Protein AF-A0A3S9VVN7-F1 (afdb_monomer)

InterPro domains:
  IPR013766 Thioredoxin domain [PF00085] (32-133)
  IPR013766 Thioredoxin domain [PS51352] (15-149)
  IPR017937 Thioredoxin, conserved site [PS00194] (47-65)
  IPR021109 Aspartic peptidase domain superfamily [G3DSA:2.40.70.10] (441-562)
  IPR021109 Aspartic peptidase domain superfamily [SSF50630] (437-500)
  IPR034122 Retropepsin-like domain, bacterial [cd05483] (440-537)
  IPR036249 Thioredoxin-like superfamily [SSF52833] (30-138)

Organism: NCBI:txid2093856

Mean predicted aligned error: 18.01 Å

Radius of gyration: 30.07 Å; Cα contacts (8 Å, |Δi|>4): 1396; chains: 1; bounding box: 79×108×70 Å

Nearest PDB structures (foldseek):
  4ip6-assembly1_A  TM=7.353E-01  e=1.994E-04  Escherichia coli K-12
  2fwe-assembly1_A  TM=7.326E-01  e=2.302E-04  Escherichia coli
  4ip1-assembly1_A  TM=7.327E-01  e=2.194E-04  Escherichia coli K-12
  1vrs-assembly3_F  TM=7.179E-01  e=2.092E-04  Escherichia coli str. K-12 substr. W3110
  3ira-assembly1_A  TM=6.731E-01  e=5.701E-04  Methanosarcina mazei Go1

pLDDT: mean 82.69, std 16.31, range [21.09, 98.31]

Sequence (786 aa):
MNRLFIIVLFWVMGLNALAQTQGIAFEPVRSWKKVVEKARKESKLVFVDCYADWCGPCKQLASQVFTRKEVGDFFNSHFVSIQLNVEKDADGKANATKWGVASLPTLVFVDPETEQIIGKLVGAGDADWLVNGAKAVLDPAKRLDALAARYNAGEREPSFLLEFIKALGNAGMKAEIQQVVKEWLDGLSVDQLATPTMWPIIMQFENDPLSKTLLTVRDHIDRFYAIPLDNQRAMVDATLTGAMVQTAIEFSTNPNLAIYEQDRFNAFVDYLDQAKEGPGKTMAAVWLNTSQLSRQGDWKQMLDAMREVEKENIFPPQLFGQYFSFFMQTLTQVKEQKAAVEAGLKWLDELIARASGSDAMSYQTRAMMYAGKASLLQAVGKAGEMKKAQKEMEKYVNLLKETAGAQVPTQGGVPETAVTSRNNIRLERDVTLNYEFRQGVPVVKVVINGHTYYFLFDTCAGITCVSDKLVNTEKLAYQQTGNSMQGMDGQVVMAEVPELLLGELTVKNKQAAVMSEHNPVFQHLDVDGTIGANIINDYVVTIDSRARTITFSSRADVSITRWNKLELWNNVPLLSIRVKGKGEIHDVPALFDTGNGTGAIGLPSVEGFEQWTQAGIIGNVEEGTGFIGTMVGGMVKTDKLYRGEMTGLYLGDSAFEKMPIITGGVGYLLLCFKTTDLGKFVLDYPNGRYHFEPYADAAVWAGDRRPVMTGADNGELKIAAVWGKEACKKLAPQWTVVALDGKMLEHVALDTPNIDELIREYGAKTVMVRDTEGKEREVGAEVFLP

Structure (mmCIF, N/CA/C/O backbone):
data_AF-A0A3S9VVN7-F1
#
_entry.id   AF-A0A3S9VVN7-F1
#
loop_
_atom_site.group_PDB
_atom_site.id
_atom_site.type_symbol
_atom_site.label_atom_id
_atom_site.label_alt_id
_atom_site.label_comp_id
_atom_site.label_asym_id
_atom_site.label_entity_id
_atom_site.label_seq_id
_atom_site.pdbx_PDB_ins_code
_atom_site.Cartn_x
_atom_site.Cartn_y
_atom_site.Cartn_z
_atom_site.occupancy
_atom_site.B_iso_or_equiv
_atom_site.auth_seq_id
_atom_site.auth_comp_id
_atom_site.auth_asym_id
_atom_site.auth_atom_id
_atom_site.pdbx_PDB_model_num
ATOM 1 N N . MET A 1 1 ? -44.090 -71.848 6.740 1.00 46.19 1 MET A N 1
ATOM 2 C CA . MET A 1 1 ? -42.821 -71.138 6.467 1.00 46.19 1 MET A CA 1
ATOM 3 C C . MET A 1 1 ? -43.090 -70.100 5.387 1.00 46.19 1 MET A C 1
ATOM 5 O O . MET A 1 1 ? -43.199 -70.529 4.259 1.00 46.19 1 MET A O 1
ATOM 9 N N . ASN A 1 2 ? -43.366 -68.825 5.713 1.00 46.59 2 ASN A N 1
ATOM 10 C CA . ASN A 1 2 ? -43.367 -67.683 4.756 1.00 46.59 2 ASN A CA 1
ATOM 11 C C . ASN A 1 2 ? -43.766 -66.336 5.408 1.00 46.59 2 ASN A C 1
ATOM 13 O O . ASN A 1 2 ? -44.414 -65.498 4.793 1.00 46.59 2 ASN A O 1
ATOM 17 N N . ARG A 1 3 ? -43.405 -66.107 6.679 1.00 47.50 3 ARG A N 1
ATOM 18 C CA . ARG A 1 3 ? -43.560 -64.779 7.317 1.00 47.50 3 ARG A CA 1
ATOM 19 C C . ARG A 1 3 ? -42.314 -64.280 8.056 1.00 47.50 3 ARG A C 1
ATOM 21 O O . ARG A 1 3 ? -42.234 -63.097 8.347 1.00 47.50 3 ARG A O 1
ATOM 28 N N . LEU A 1 4 ? -41.310 -65.138 8.275 1.00 45.56 4 LEU A N 1
ATOM 29 C CA . LEU A 1 4 ? -40.060 -64.756 8.947 1.00 45.56 4 LEU A CA 1
ATOM 30 C C . LEU A 1 4 ? -38.991 -64.168 8.005 1.00 45.56 4 LEU A C 1
ATOM 32 O O . LEU A 1 4 ? -38.094 -63.478 8.469 1.00 45.56 4 LEU A O 1
ATOM 36 N N . PHE A 1 5 ? -39.089 -64.391 6.689 1.00 46.84 5 PHE A N 1
ATOM 37 C CA . PHE A 1 5 ? -38.063 -63.943 5.733 1.00 46.84 5 PHE A CA 1
ATOM 38 C C . PHE A 1 5 ? -38.174 -62.464 5.329 1.00 46.84 5 PHE A C 1
ATOM 40 O O . PHE A 1 5 ? -37.197 -61.883 4.871 1.00 46.84 5 PHE A O 1
ATOM 47 N N . ILE A 1 6 ? -39.332 -61.828 5.538 1.00 49.78 6 ILE A N 1
ATOM 48 C CA . ILE A 1 6 ? -39.548 -60.419 5.159 1.00 49.78 6 ILE A CA 1
ATOM 49 C C . ILE A 1 6 ? -39.095 -59.454 6.272 1.00 49.78 6 ILE A C 1
ATOM 51 O O . ILE A 1 6 ? -38.733 -58.318 5.989 1.00 49.78 6 ILE A O 1
ATOM 55 N N . ILE A 1 7 ? -39.009 -59.914 7.527 1.00 49.88 7 ILE A N 1
ATOM 56 C CA . ILE A 1 7 ? -38.562 -59.079 8.658 1.00 49.88 7 ILE A CA 1
ATOM 57 C C . ILE A 1 7 ? -37.024 -59.032 8.755 1.00 49.88 7 ILE A C 1
ATOM 59 O O . ILE A 1 7 ? -36.469 -58.012 9.147 1.00 49.88 7 ILE A O 1
ATOM 63 N N . VAL A 1 8 ? -36.314 -60.074 8.303 1.00 48.97 8 VAL A N 1
ATOM 64 C CA . VAL A 1 8 ? -34.836 -60.080 8.280 1.00 48.97 8 VAL A CA 1
ATOM 65 C C . VAL A 1 8 ? -34.275 -59.242 7.120 1.00 48.97 8 VAL A C 1
ATOM 67 O O . VAL A 1 8 ? -33.236 -58.605 7.281 1.00 48.97 8 VAL A O 1
ATOM 70 N N . LEU A 1 9 ? -34.988 -59.126 5.989 1.00 43.94 9 LEU A N 1
ATOM 71 C CA . LEU A 1 9 ? -34.568 -58.239 4.891 1.00 43.94 9 LEU A CA 1
ATOM 72 C C . LEU A 1 9 ? -34.734 -56.741 5.213 1.00 43.94 9 LEU A C 1
ATOM 74 O O . LEU A 1 9 ? -34.013 -55.921 4.652 1.00 43.94 9 LEU A O 1
ATOM 78 N N . PHE A 1 10 ? -35.619 -56.383 6.150 1.00 44.88 10 PHE A N 1
ATOM 79 C CA . PHE A 1 10 ? -35.769 -55.004 6.636 1.00 44.88 10 PHE A CA 1
ATOM 80 C C . PHE A 1 10 ? -34.771 -54.623 7.743 1.00 44.88 10 PHE A C 1
ATOM 82 O O . PHE A 1 10 ? -34.617 -53.441 8.034 1.00 44.88 10 PHE A O 1
ATOM 89 N N . TRP A 1 11 ? -34.050 -55.589 8.327 1.00 41.72 11 TRP A N 1
ATOM 90 C CA . TRP A 1 11 ? -33.022 -55.324 9.344 1.00 41.72 11 TRP A CA 1
ATOM 91 C C . TRP A 1 11 ? -31.611 -55.153 8.753 1.00 41.72 11 TRP A C 1
ATOM 93 O O . TRP A 1 11 ? -30.775 -54.478 9.345 1.00 41.72 11 TRP A O 1
ATOM 103 N N . VAL A 1 12 ? -31.351 -55.675 7.547 1.00 43.06 12 VAL A N 1
ATOM 104 C CA . VAL A 1 12 ? -30.049 -55.522 6.857 1.00 43.06 12 VAL A CA 1
ATOM 105 C C . VAL A 1 12 ? -29.969 -54.236 6.012 1.00 43.06 12 VAL A C 1
ATOM 107 O O . VAL A 1 12 ? -28.878 -53.766 5.696 1.00 43.06 12 VAL A O 1
ATOM 110 N N . MET A 1 13 ? -31.101 -53.587 5.712 1.00 41.59 13 MET A N 1
ATOM 111 C CA . MET A 1 13 ? -31.118 -52.272 5.043 1.00 41.59 13 MET A CA 1
ATOM 112 C C . MET A 1 13 ? -30.964 -51.077 6.004 1.00 41.59 13 MET A C 1
ATOM 114 O O . MET A 1 13 ? -30.832 -49.948 5.545 1.00 41.59 13 MET A O 1
ATOM 118 N N . GLY A 1 14 ? -30.927 -51.303 7.324 1.00 43.03 14 GLY A N 1
ATOM 119 C CA . GLY A 1 14 ? -30.785 -50.244 8.334 1.00 43.03 14 GLY A CA 1
ATOM 120 C C . GLY A 1 14 ? -29.347 -49.829 8.677 1.00 43.03 14 GLY A C 1
ATOM 121 O O . GLY A 1 14 ? -29.171 -48.942 9.504 1.00 43.03 14 GLY A O 1
ATOM 122 N N . LEU A 1 15 ? -28.321 -50.452 8.083 1.00 43.47 15 LEU A N 1
ATOM 123 C CA . LEU A 1 15 ? -26.909 -50.245 8.465 1.00 43.47 15 LEU A CA 1
ATOM 124 C C . LEU A 1 15 ? -25.993 -49.725 7.341 1.00 43.47 15 LEU A C 1
ATOM 126 O O . LEU A 1 15 ? -24.798 -49.568 7.565 1.00 43.47 15 LEU A O 1
ATOM 130 N N . ASN A 1 16 ? -26.520 -49.393 6.158 1.00 38.00 16 ASN A N 1
ATOM 131 C CA . ASN A 1 16 ? -25.714 -48.913 5.022 1.00 38.00 16 ASN A CA 1
ATOM 132 C C . ASN A 1 16 ? -25.960 -47.435 4.686 1.00 38.00 16 ASN A C 1
ATOM 134 O O . ASN A 1 16 ? -26.238 -47.084 3.543 1.00 38.00 16 ASN A O 1
ATOM 138 N N . ALA A 1 17 ? -25.845 -46.560 5.685 1.00 38.03 17 ALA A N 1
ATOM 139 C CA . ALA A 1 17 ? -25.776 -45.115 5.465 1.00 38.03 17 ALA A CA 1
ATOM 140 C C . ALA A 1 17 ? -24.772 -44.436 6.412 1.00 38.03 17 ALA A C 1
ATOM 142 O O . ALA A 1 17 ? -25.033 -43.370 6.953 1.00 38.03 17 ALA A O 1
ATOM 143 N N . LEU A 1 18 ? -23.598 -45.042 6.604 1.00 43.34 18 LEU A N 1
ATOM 144 C CA . LEU A 1 18 ? -22.389 -44.270 6.889 1.00 43.34 18 LEU A CA 1
ATOM 145 C C . LEU A 1 18 ? -21.635 -44.140 5.569 1.00 43.34 18 LEU A C 1
ATOM 147 O O . LEU A 1 18 ? -20.622 -44.795 5.341 1.00 43.34 18 LEU A O 1
ATOM 151 N N . ALA A 1 19 ? -22.169 -43.321 4.664 1.00 42.31 19 ALA A N 1
ATOM 152 C CA . ALA A 1 19 ? -21.309 -42.722 3.661 1.00 42.31 19 ALA A CA 1
ATOM 153 C C . ALA A 1 19 ? -20.287 -41.898 4.454 1.00 42.31 19 ALA A C 1
ATOM 155 O O . ALA A 1 19 ? -20.643 -40.868 5.022 1.00 42.31 19 ALA A O 1
ATOM 156 N N . GLN A 1 20 ? -19.051 -42.392 4.584 1.00 49.38 20 GLN A N 1
ATOM 157 C CA . GLN A 1 20 ? -17.948 -41.550 5.035 1.00 49.38 20 GLN A CA 1
ATOM 158 C C . GLN A 1 20 ? -17.821 -40.449 3.988 1.00 49.38 20 GLN A C 1
ATOM 160 O O . GLN A 1 20 ? -17.300 -40.674 2.897 1.00 49.38 20 GLN A O 1
ATOM 165 N N . THR A 1 21 ? -18.388 -39.282 4.287 1.00 55.34 21 THR A N 1
ATOM 166 C CA . THR A 1 21 ? -18.143 -38.068 3.522 1.00 55.34 21 THR A CA 1
ATOM 167 C C . THR A 1 21 ? -16.639 -37.855 3.502 1.00 55.34 21 THR A C 1
ATOM 169 O O . THR A 1 21 ? -16.001 -37.768 4.551 1.00 55.34 21 THR A O 1
ATOM 172 N N . GLN A 1 22 ? -16.059 -37.842 2.308 1.00 75.44 22 GLN A N 1
ATOM 173 C CA . GLN A 1 22 ? -14.654 -37.520 2.133 1.00 75.44 22 GLN A CA 1
ATOM 174 C C . GLN A 1 22 ? -14.497 -36.013 2.394 1.00 75.44 22 GLN A C 1
ATOM 176 O O . GLN A 1 22 ? -14.864 -35.205 1.545 1.00 75.44 22 GLN A O 1
ATOM 181 N N . GLY A 1 23 ? -14.047 -35.647 3.600 1.00 91.12 23 GLY A N 1
ATOM 182 C CA . GLY A 1 23 ? -13.888 -34.253 4.027 1.00 91.12 23 GLY A CA 1
ATOM 183 C C . GLY A 1 23 ? -14.910 -33.752 5.055 1.00 91.12 23 GLY A C 1
ATOM 184 O O . GLY A 1 23 ? -15.678 -34.524 5.640 1.00 91.12 23 GLY A O 1
ATOM 185 N N . ILE A 1 24 ? -14.880 -32.443 5.318 1.00 96.62 24 ILE A N 1
ATOM 186 C CA . ILE A 1 24 ? -15.799 -31.759 6.237 1.00 96.62 24 ILE A CA 1
ATOM 187 C C . ILE A 1 24 ? -17.228 -31.853 5.690 1.00 96.62 24 ILE A C 1
ATOM 189 O O . ILE A 1 24 ? -17.501 -31.504 4.542 1.00 96.62 24 ILE A O 1
ATOM 193 N N . ALA A 1 25 ? -18.154 -32.309 6.529 1.00 95.44 25 ALA A N 1
ATOM 194 C CA . ALA A 1 25 ? -19.577 -32.352 6.240 1.00 95.44 25 ALA A CA 1
ATOM 195 C C . ALA A 1 25 ? -20.201 -30.994 6.581 1.00 95.44 25 ALA A C 1
ATOM 197 O O . ALA A 1 25 ? -20.608 -30.740 7.715 1.00 95.44 25 ALA A O 1
ATOM 198 N N . PHE A 1 26 ? -20.255 -30.110 5.588 1.00 95.44 26 PHE A N 1
ATOM 199 C CA . PHE A 1 26 ? -20.920 -28.820 5.727 1.00 95.44 26 PHE A CA 1
ATOM 200 C C . PHE A 1 26 ? -22.444 -28.957 5.673 1.00 95.44 26 PHE A C 1
ATOM 202 O O . PHE A 1 26 ? -22.993 -29.695 4.851 1.00 95.44 26 PHE A O 1
ATOM 209 N N . GLU A 1 27 ? -23.137 -28.209 6.530 1.00 93.69 27 GLU A N 1
ATOM 210 C CA . GLU A 1 27 ? -24.591 -28.161 6.543 1.00 93.69 27 GLU A CA 1
ATOM 211 C C . GLU A 1 27 ? -25.119 -27.596 5.217 1.00 93.69 27 GLU A C 1
ATOM 213 O O . GLU A 1 27 ? -24.744 -26.490 4.817 1.00 93.69 27 GLU A O 1
ATOM 218 N N . PRO A 1 28 ? -26.045 -28.301 4.542 1.00 82.75 28 PRO A N 1
ATOM 219 C CA . PRO A 1 28 ? -26.599 -27.836 3.273 1.00 82.75 28 PRO A CA 1
ATOM 220 C C . PRO A 1 28 ? -27.508 -26.614 3.459 1.00 82.75 28 PRO A C 1
ATOM 222 O O . PRO A 1 28 ? -27.774 -25.872 2.514 1.00 82.75 28 PRO A O 1
ATOM 225 N N . VAL A 1 29 ? -28.019 -26.414 4.677 1.00 78.62 29 VAL A N 1
ATOM 226 C CA . VAL A 1 29 ? -28.895 -25.298 5.015 1.00 78.62 29 VAL A CA 1
ATOM 227 C C . VAL A 1 29 ? -28.048 -24.133 5.505 1.00 78.62 29 VAL A C 1
ATOM 229 O O . VAL A 1 29 ? -27.528 -24.158 6.618 1.00 78.62 29 VAL A O 1
ATOM 232 N N . ARG A 1 30 ? -27.986 -23.076 4.696 1.00 84.50 30 ARG A N 1
ATOM 233 C CA . ARG A 1 30 ? -27.271 -21.830 5.004 1.00 84.50 30 ARG A CA 1
ATOM 234 C C . ARG A 1 30 ? -28.073 -20.923 5.936 1.00 84.50 30 ARG A C 1
ATOM 236 O O . ARG A 1 30 ? -28.427 -19.806 5.579 1.00 84.50 30 ARG A O 1
ATOM 243 N N . SER A 1 31 ? -28.450 -21.461 7.093 1.00 91.00 31 SER A N 1
ATOM 244 C CA . SER A 1 31 ? -29.201 -20.735 8.113 1.00 91.00 31 SER A CA 1
ATOM 245 C C . SER A 1 31 ? -28.488 -20.821 9.449 1.00 91.00 31 SER A C 1
ATOM 247 O O . SER A 1 31 ? -28.443 -21.892 10.057 1.00 91.00 31 SER A O 1
ATOM 249 N N . TRP A 1 32 ? -27.997 -19.681 9.923 1.00 93.69 32 TRP A N 1
ATOM 250 C CA . TRP A 1 32 ? -27.303 -19.550 11.197 1.00 93.69 32 TRP A CA 1
ATOM 251 C C . TRP A 1 32 ? -28.146 -20.092 12.345 1.00 93.69 32 TRP A C 1
ATOM 253 O O . TRP A 1 32 ? -27.707 -20.980 13.071 1.00 93.69 32 TRP A O 1
ATOM 263 N N . LYS A 1 33 ? -29.409 -19.661 12.433 1.00 94.25 33 LYS A N 1
ATOM 264 C CA . LYS A 1 33 ? -30.340 -20.125 13.468 1.00 94.25 33 LYS A CA 1
ATOM 265 C C . LYS A 1 33 ? -30.458 -21.653 13.511 1.00 94.25 33 LYS A C 1
ATOM 267 O O . LYS A 1 33 ? -30.386 -22.244 14.583 1.00 94.25 33 LYS A O 1
ATOM 272 N N . LYS A 1 34 ? -30.615 -22.304 12.353 1.00 94.06 34 LYS A N 1
ATOM 273 C CA . LYS A 1 34 ? -30.748 -23.770 12.283 1.00 94.06 34 LYS A CA 1
ATOM 274 C C . LYS A 1 34 ? -29.447 -24.487 12.630 1.00 94.06 34 LYS A C 1
ATOM 276 O O . LYS A 1 34 ? -29.492 -25.532 13.272 1.00 94.06 34 LYS A O 1
ATOM 281 N N . VAL A 1 35 ? -28.308 -23.937 12.212 1.00 95.75 35 VAL A N 1
ATOM 282 C CA . VAL A 1 35 ? -26.987 -24.476 12.553 1.00 95.75 35 VAL A CA 1
ATOM 283 C C . VAL A 1 35 ? -26.740 -24.393 14.051 1.00 95.75 35 VAL A C 1
ATOM 285 O O . VAL A 1 35 ? -26.342 -25.391 14.642 1.00 95.75 35 VAL A O 1
ATOM 288 N N . VAL A 1 36 ? -27.058 -23.261 14.679 1.00 95.62 36 VAL A N 1
ATOM 289 C CA . VAL A 1 36 ? -26.967 -23.091 16.133 1.00 95.62 36 VAL A CA 1
ATOM 290 C C . VAL A 1 36 ? -27.904 -24.061 16.855 1.00 95.62 36 VAL A C 1
ATOM 292 O O . VAL A 1 36 ? -27.461 -24.780 17.744 1.00 95.62 36 VAL A O 1
ATOM 295 N N . GLU A 1 37 ? -29.175 -24.168 16.451 1.00 95.94 37 GLU A N 1
ATOM 296 C CA . GLU A 1 37 ? -30.124 -25.127 17.041 1.00 95.94 37 GLU A CA 1
ATOM 297 C C . GLU A 1 37 ? -29.634 -26.583 16.927 1.00 95.94 37 GLU A C 1
ATOM 299 O O . GLU A 1 37 ? -29.740 -27.356 17.885 1.00 95.94 37 GLU A O 1
ATOM 304 N N . LYS A 1 38 ? -29.057 -26.960 15.777 1.00 95.50 38 LYS A N 1
ATOM 305 C CA . LYS A 1 38 ? -28.452 -28.282 15.567 1.00 95.50 38 LYS A CA 1
ATOM 306 C C . LYS A 1 38 ? -27.227 -28.487 16.457 1.00 95.50 38 LYS A C 1
ATOM 308 O O . LYS A 1 38 ? -27.121 -29.528 17.096 1.00 95.50 38 LYS A O 1
ATOM 313 N N . ALA A 1 39 ? -26.345 -27.496 16.532 1.00 96.56 39 ALA A N 1
ATOM 314 C CA . ALA A 1 39 ? -25.139 -27.526 17.349 1.00 96.56 39 ALA A CA 1
ATOM 315 C C . ALA A 1 39 ? -25.459 -27.693 18.842 1.00 96.56 39 ALA A C 1
ATOM 317 O O . ALA A 1 39 ? -24.877 -28.568 19.482 1.00 96.56 39 ALA A O 1
ATOM 318 N N . ARG A 1 40 ? -26.470 -26.977 19.366 1.00 97.00 40 ARG A N 1
ATOM 319 C CA . ARG A 1 40 ? -26.989 -27.174 20.737 1.00 97.00 40 ARG A CA 1
ATOM 320 C C . ARG A 1 40 ? -27.489 -28.606 20.945 1.00 97.00 40 ARG A C 1
ATOM 322 O O . ARG A 1 40 ? -27.117 -29.270 21.909 1.00 97.00 40 ARG A O 1
ATOM 329 N N . LYS A 1 41 ? -28.295 -29.121 20.009 1.00 96.75 41 LYS A N 1
ATOM 330 C CA . LYS A 1 41 ? -28.859 -30.481 20.085 1.00 96.75 41 LYS A CA 1
ATOM 331 C C . LYS A 1 41 ? -27.793 -31.581 20.022 1.00 96.75 41 LYS A C 1
ATOM 333 O O . LYS A 1 41 ? -27.955 -32.612 20.669 1.00 96.75 41 LYS A O 1
ATOM 338 N N . GLU A 1 42 ? -26.744 -31.385 19.228 1.00 95.12 42 GLU A N 1
ATOM 339 C CA . GLU A 1 42 ? -25.628 -32.328 19.085 1.00 95.12 42 GLU A CA 1
ATOM 340 C C . GLU A 1 42 ? -24.513 -32.115 20.116 1.00 95.12 42 GLU A C 1
ATOM 342 O O . GLU A 1 42 ? -23.567 -32.899 20.143 1.00 95.12 42 GLU A O 1
ATOM 347 N N . SER A 1 43 ? -24.617 -31.079 20.957 1.00 95.12 43 SER A N 1
ATOM 348 C CA . SER A 1 43 ? -23.576 -30.675 21.909 1.00 95.12 43 SER A CA 1
ATOM 349 C C . SER A 1 43 ? -22.207 -30.477 21.239 1.00 95.12 43 SER A C 1
ATOM 351 O O . SER A 1 43 ? -21.174 -30.900 21.758 1.00 95.12 43 SER A O 1
ATOM 353 N N . LYS A 1 44 ? -22.208 -29.842 20.062 1.00 96.19 44 LYS A N 1
ATOM 354 C CA . LYS A 1 44 ? -21.015 -29.513 19.266 1.00 96.19 44 LYS A CA 1
ATOM 355 C C . LYS A 1 44 ? -20.873 -28.007 19.120 1.00 96.19 44 LYS A C 1
ATOM 357 O O . LYS A 1 44 ? -21.864 -27.289 19.154 1.00 96.19 44 LYS A O 1
ATOM 362 N N . LEU A 1 45 ? -19.652 -27.533 18.896 1.00 96.81 45 LEU A N 1
ATOM 363 C CA . LEU A 1 45 ? -19.408 -26.133 18.543 1.00 96.81 45 LEU A CA 1
ATOM 364 C C . LEU A 1 45 ? -19.789 -25.868 17.083 1.00 96.81 45 LEU A C 1
ATOM 366 O O . LEU A 1 45 ? -20.009 -26.803 16.314 1.00 96.81 45 LEU A O 1
ATOM 370 N N . VAL A 1 46 ? -19.850 -24.602 16.681 1.00 97.88 46 VAL A N 1
ATOM 371 C CA . VAL A 1 46 ? -20.081 -24.239 15.280 1.00 97.88 46 VAL A CA 1
ATOM 372 C C . VAL A 1 46 ? -18.764 -23.842 14.632 1.00 97.88 46 VAL A C 1
ATOM 374 O O . VAL A 1 46 ? -18.046 -22.992 15.155 1.00 97.88 46 VAL A O 1
ATOM 377 N N . PHE A 1 47 ? -18.459 -24.450 13.490 1.00 98.25 47 PHE A N 1
ATOM 378 C CA . PHE A 1 47 ? -17.388 -24.021 12.598 1.00 98.25 47 PHE A CA 1
ATOM 379 C C . PHE A 1 47 ? -18.006 -23.288 11.413 1.00 98.25 47 PHE A C 1
ATOM 381 O O . PHE A 1 47 ? -18.880 -23.829 10.739 1.00 98.25 47 PHE A O 1
ATOM 388 N N . VAL A 1 48 ? -17.554 -22.067 11.162 1.00 97.75 48 VAL A N 1
ATOM 389 C CA . VAL A 1 48 ? -17.996 -21.247 10.040 1.00 97.75 48 VAL A CA 1
ATOM 390 C C . VAL A 1 48 ? -16.815 -21.000 9.120 1.00 97.75 48 VAL A C 1
ATOM 392 O O . VAL A 1 48 ? -15.839 -20.358 9.500 1.00 97.75 48 VAL A O 1
ATOM 395 N N . ASP A 1 49 ? -16.925 -21.479 7.892 1.00 97.06 49 ASP A N 1
ATOM 396 C CA . ASP A 1 49 ? -16.093 -21.022 6.788 1.00 97.06 49 ASP A CA 1
ATOM 397 C C . ASP A 1 49 ? -16.712 -19.732 6.238 1.00 97.06 49 ASP A C 1
ATOM 399 O O . ASP A 1 49 ? -17.699 -19.777 5.493 1.00 97.06 49 ASP A O 1
ATOM 403 N N . CYS A 1 50 ? -16.190 -18.580 6.674 1.00 94.25 50 CYS A N 1
ATOM 404 C CA . CYS A 1 50 ? -16.541 -17.295 6.086 1.00 94.25 50 CYS A CA 1
ATOM 405 C C . CYS A 1 50 ? -15.744 -17.151 4.797 1.00 94.25 50 CYS A C 1
ATOM 407 O O . CYS A 1 50 ? -14.518 -16.992 4.818 1.00 94.25 50 CYS A O 1
ATOM 409 N N . TYR A 1 51 ? -16.457 -17.199 3.681 1.00 88.88 51 TYR A N 1
ATOM 410 C CA . TYR A 1 51 ? -15.864 -17.173 2.356 1.00 88.88 51 TYR A CA 1
ATOM 411 C C . TYR A 1 51 ? -16.582 -16.163 1.460 1.00 88.88 51 TYR A C 1
ATOM 413 O O . TYR A 1 51 ? -17.633 -15.628 1.806 1.00 88.88 51 TYR A O 1
ATOM 421 N N . ALA A 1 52 ? -16.020 -15.928 0.282 1.00 78.62 52 ALA A N 1
ATOM 422 C CA . ALA A 1 52 ? -16.697 -15.249 -0.811 1.00 78.62 52 ALA A CA 1
ATOM 423 C C . ALA A 1 52 ? -16.426 -16.001 -2.115 1.00 78.62 52 ALA A C 1
ATOM 425 O O . ALA A 1 52 ? -15.418 -16.701 -2.247 1.00 78.62 52 ALA A O 1
ATOM 426 N N . ASP A 1 53 ? -17.318 -15.869 -3.095 1.00 77.56 53 ASP A N 1
ATOM 427 C CA . ASP A 1 53 ? -17.211 -16.629 -4.347 1.00 77.56 53 ASP A CA 1
ATOM 428 C C . ASP A 1 53 ? -15.981 -16.211 -5.176 1.00 77.56 53 ASP A C 1
ATOM 430 O O . ASP A 1 53 ? -15.483 -16.999 -5.983 1.00 77.56 53 ASP A O 1
ATOM 434 N N . TRP A 1 54 ? -15.469 -14.993 -4.979 1.00 59.44 54 TRP A N 1
ATOM 435 C CA . TRP A 1 54 ? -14.273 -14.461 -5.640 1.00 59.44 54 TRP A CA 1
ATOM 436 C C . TRP A 1 54 ? -12.963 -14.850 -4.938 1.00 59.44 54 TRP A C 1
ATOM 438 O O . TRP A 1 54 ? -11.896 -14.776 -5.546 1.00 59.44 54 TRP A O 1
ATOM 448 N N . CYS A 1 55 ? -13.025 -15.326 -3.693 1.00 68.81 55 CYS A N 1
ATOM 449 C CA . CYS A 1 55 ? -11.852 -15.561 -2.857 1.00 68.81 55 CYS A CA 1
ATOM 450 C C . CYS A 1 55 ? -11.054 -16.799 -3.312 1.00 68.81 55 CYS A C 1
ATOM 452 O O . CYS A 1 55 ? -11.425 -17.949 -3.050 1.00 68.81 55 CYS A O 1
ATOM 454 N N . GLY A 1 56 ? -9.920 -16.563 -3.983 1.00 51.00 56 GLY A N 1
ATOM 455 C CA . GLY A 1 56 ? -8.998 -17.603 -4.457 1.00 51.00 56 GLY A CA 1
ATOM 456 C C . GLY A 1 56 ? -8.485 -18.528 -3.341 1.00 51.00 56 GLY A C 1
ATOM 457 O O . GLY A 1 56 ? -8.680 -19.743 -3.437 1.00 51.00 56 GLY A O 1
ATOM 458 N N . PRO A 1 57 ? -7.917 -17.992 -2.245 1.00 64.62 57 PRO A N 1
ATOM 459 C CA . PRO A 1 57 ? -7.469 -18.813 -1.118 1.00 64.62 57 PRO A CA 1
ATOM 460 C C . PRO A 1 57 ? -8.606 -19.601 -0.427 1.00 64.62 57 PRO A C 1
ATOM 462 O O . PRO A 1 57 ? -8.385 -20.717 0.039 1.00 64.62 57 PRO A O 1
ATOM 465 N N . CYS A 1 58 ? -9.850 -19.102 -0.429 1.00 75.94 58 CYS A N 1
ATOM 466 C CA . CYS A 1 58 ? -11.013 -19.841 0.088 1.00 75.94 58 CYS A CA 1
ATOM 467 C C . CYS A 1 58 ? -11.305 -21.095 -0.755 1.00 75.94 58 CYS A C 1
ATOM 469 O O . CYS A 1 58 ? -11.530 -22.183 -0.224 1.00 75.94 58 CYS A O 1
ATOM 471 N N . LYS A 1 59 ? -11.244 -20.970 -2.089 1.00 77.81 59 LYS A N 1
ATOM 472 C CA . LYS A 1 59 ? -11.395 -22.110 -3.013 1.00 77.81 59 LYS A CA 1
ATOM 473 C C . LYS A 1 59 ? -10.269 -23.127 -2.845 1.00 77.81 59 LYS A C 1
ATOM 475 O O . LYS A 1 59 ? -10.508 -24.329 -2.979 1.00 77.81 59 LYS A O 1
ATOM 480 N N . GLN A 1 60 ? -9.055 -22.666 -2.543 1.00 76.88 60 GLN A N 1
ATOM 481 C CA . GLN A 1 60 ? -7.932 -23.545 -2.225 1.00 76.88 60 GLN A CA 1
ATOM 482 C C . GLN A 1 60 ? -8.229 -24.384 -0.977 1.00 76.88 60 GLN A C 1
ATOM 484 O O . GLN A 1 60 ? -8.123 -25.608 -1.048 1.00 76.88 60 GLN A O 1
ATOM 489 N N . LEU A 1 61 ? -8.679 -23.769 0.125 1.00 84.94 61 LEU A N 1
ATOM 490 C CA . LEU A 1 61 ? -9.099 -24.512 1.319 1.00 84.94 61 LEU A CA 1
ATOM 491 C C . LEU A 1 61 ? -10.214 -25.511 0.990 1.00 84.94 61 LEU A C 1
ATOM 493 O O . LEU A 1 61 ? -10.086 -26.696 1.294 1.00 84.94 61 LEU A O 1
ATOM 497 N N . ALA A 1 62 ? -11.261 -25.062 0.294 1.00 89.50 62 ALA A N 1
ATOM 498 C CA . ALA A 1 62 ? -12.402 -25.899 -0.056 1.00 89.50 62 ALA A CA 1
ATOM 499 C C . ALA A 1 62 ? -12.031 -27.116 -0.915 1.00 89.50 62 ALA A C 1
ATOM 501 O O . ALA A 1 62 ? -12.580 -28.193 -0.704 1.00 89.50 62 ALA A O 1
ATOM 502 N N . SER A 1 63 ? -11.101 -26.972 -1.863 1.00 86.56 63 SER A N 1
ATOM 503 C CA . SER A 1 63 ? -10.737 -28.046 -2.801 1.00 86.56 63 SER A CA 1
ATOM 504 C C . SER A 1 63 ? -9.576 -28.927 -2.334 1.00 86.56 63 SER A C 1
ATOM 506 O O . SER A 1 63 ? -9.571 -30.120 -2.641 1.00 86.56 63 SER A O 1
ATOM 508 N N . GLN A 1 64 ? -8.609 -28.376 -1.593 1.00 87.50 64 GLN A N 1
ATOM 509 C CA . GLN A 1 64 ? -7.353 -29.057 -1.245 1.00 87.50 64 GLN A CA 1
ATOM 510 C C . GLN A 1 64 ? -7.232 -29.432 0.236 1.00 87.50 64 GLN A C 1
ATOM 512 O O . GLN A 1 64 ? -6.399 -30.278 0.575 1.00 87.50 64 GLN A O 1
ATOM 517 N N . VAL A 1 65 ? -8.019 -28.805 1.118 1.00 93.31 65 VAL A N 1
ATOM 518 C CA . VAL A 1 65 ? -7.919 -28.989 2.573 1.00 93.31 65 VAL A CA 1
ATOM 519 C C . VAL A 1 65 ? -9.202 -29.581 3.150 1.00 93.31 65 VAL A C 1
ATOM 521 O O . VAL A 1 65 ? -9.151 -30.656 3.741 1.00 93.31 65 VAL A O 1
ATOM 524 N N . PHE A 1 66 ? -10.363 -28.954 2.939 1.00 96.38 66 PHE A N 1
ATOM 525 C CA . PHE A 1 66 ? -11.638 -29.414 3.504 1.00 96.38 66 PHE A CA 1
ATOM 526 C C . PHE A 1 66 ? -12.084 -30.777 2.963 1.00 96.38 66 PHE A C 1
ATOM 528 O O . PHE A 1 66 ? -12.840 -31.472 3.632 1.00 96.38 66 PHE A O 1
ATOM 535 N N . THR A 1 67 ? -11.602 -31.190 1.789 1.00 94.31 67 THR A N 1
ATOM 536 C CA . THR A 1 67 ? -11.872 -32.499 1.162 1.00 94.31 67 THR A CA 1
ATOM 537 C C . THR A 1 67 ? -11.033 -33.640 1.737 1.00 94.31 67 THR A C 1
ATOM 539 O O . THR A 1 67 ? -11.285 -34.809 1.434 1.00 94.31 67 THR A O 1
ATOM 542 N N . ARG A 1 68 ? -10.018 -33.343 2.557 1.00 92.94 68 ARG A N 1
ATOM 543 C CA . ARG A 1 68 ? -9.129 -34.362 3.121 1.00 92.94 68 ARG A CA 1
ATOM 544 C C . ARG A 1 68 ? -9.830 -35.165 4.206 1.00 92.94 68 ARG A C 1
ATOM 546 O O . ARG A 1 68 ? -10.548 -34.616 5.043 1.00 92.94 68 ARG A O 1
ATOM 553 N N . LYS A 1 69 ? -9.595 -36.478 4.214 1.00 93.69 69 LYS A N 1
ATOM 554 C CA . LYS A 1 69 ? -10.277 -37.404 5.126 1.00 93.69 69 LYS A CA 1
ATOM 555 C C . LYS A 1 69 ? -9.963 -37.076 6.586 1.00 93.69 69 LYS A C 1
ATOM 557 O O . LYS A 1 69 ? -10.875 -37.008 7.397 1.00 93.69 69 LYS A O 1
ATOM 562 N N . GLU A 1 70 ? -8.697 -36.835 6.899 1.00 92.81 70 GLU A N 1
ATOM 563 C CA . GLU A 1 70 ? -8.212 -36.511 8.240 1.00 92.81 70 GLU A CA 1
ATOM 564 C C . GLU A 1 70 ? -8.817 -35.212 8.795 1.00 92.81 70 GLU A C 1
ATOM 566 O O . GLU A 1 70 ? -9.123 -35.128 9.985 1.00 92.81 70 GLU A O 1
ATOM 571 N N . VAL A 1 71 ? -9.062 -34.226 7.927 1.00 95.94 71 VAL A N 1
ATOM 572 C CA . VAL A 1 71 ? -9.744 -32.977 8.285 1.00 95.94 71 VAL A CA 1
ATOM 573 C C . VAL A 1 71 ? -11.225 -33.255 8.537 1.00 95.94 71 VAL A C 1
ATOM 575 O O . VAL A 1 71 ? -11.761 -32.857 9.568 1.00 95.94 71 VAL A O 1
ATOM 578 N N . GLY A 1 72 ? -11.878 -33.990 7.635 1.00 96.56 72 GLY A N 1
ATOM 579 C CA . GLY A 1 72 ? -13.277 -34.382 7.780 1.00 96.56 72 GLY A CA 1
ATOM 580 C C . GLY A 1 72 ? -13.562 -35.167 9.056 1.00 96.56 72 GLY A C 1
ATOM 581 O O . GLY A 1 72 ? -14.462 -34.804 9.809 1.00 96.56 72 GLY A O 1
ATOM 582 N N . ASP A 1 73 ? -12.771 -36.206 9.330 1.00 94.75 73 ASP A N 1
ATOM 583 C CA . ASP A 1 73 ? -12.906 -37.048 10.522 1.00 94.75 73 ASP A CA 1
ATOM 584 C C . ASP A 1 73 ? -12.896 -36.198 11.806 1.00 94.75 73 ASP A C 1
ATOM 586 O O . ASP A 1 73 ? -13.731 -36.404 12.685 1.00 94.75 73 ASP A O 1
ATOM 590 N N . PHE A 1 74 ? -11.992 -35.214 11.889 1.00 96.94 74 PHE A N 1
ATOM 591 C CA . PHE A 1 74 ? -11.867 -34.330 13.046 1.00 96.94 74 PHE A CA 1
ATOM 592 C C . PHE A 1 74 ? -12.993 -33.290 13.129 1.00 96.94 74 PHE A C 1
ATOM 594 O O . PHE A 1 74 ? -13.600 -33.097 14.182 1.00 96.94 74 PHE A O 1
ATOM 601 N N . PHE A 1 75 ? -13.297 -32.594 12.033 1.00 98.06 75 PHE A N 1
ATOM 602 C CA . PHE A 1 75 ? -14.301 -31.531 12.077 1.00 98.06 75 PHE A CA 1
ATOM 603 C C . PHE A 1 75 ? -15.704 -32.085 12.322 1.00 98.06 75 PHE A C 1
ATOM 605 O O . PHE A 1 75 ? -16.445 -31.534 13.130 1.00 98.06 75 PHE A O 1
ATOM 612 N N . ASN A 1 76 ? -16.043 -33.222 11.714 1.00 96.88 76 ASN A N 1
ATOM 613 C CA . ASN A 1 76 ? -17.372 -33.822 11.834 1.00 96.88 76 ASN A CA 1
ATOM 614 C C . ASN A 1 76 ? -17.650 -34.374 13.246 1.00 96.88 76 ASN A C 1
ATOM 616 O O . ASN A 1 76 ? -18.814 -34.453 13.663 1.00 96.88 76 ASN A O 1
ATOM 620 N N . SER A 1 77 ? -16.603 -34.742 14.000 1.00 95.69 77 SER A N 1
ATOM 621 C CA . SER A 1 77 ? -16.733 -35.196 15.390 1.00 95.69 77 SER A CA 1
ATOM 622 C C . SER A 1 77 ? -16.904 -34.053 16.391 1.00 95.69 77 SER A C 1
ATOM 624 O O . SER A 1 77 ? -17.502 -34.273 17.442 1.00 95.69 77 SER A O 1
ATOM 626 N N . HIS A 1 78 ? -16.421 -32.846 16.080 1.00 96.88 78 HIS A N 1
ATOM 627 C CA . HIS A 1 78 ? -16.341 -31.738 17.042 1.00 96.88 78 HIS A CA 1
ATOM 628 C C . HIS A 1 78 ? -17.219 -30.529 16.709 1.00 96.88 78 HIS A C 1
ATOM 630 O O . HIS A 1 78 ? -17.609 -29.795 17.620 1.00 96.88 78 HIS A O 1
ATOM 636 N N . PHE A 1 79 ? -17.554 -30.332 15.436 1.00 97.94 79 PHE A N 1
ATOM 637 C CA . PHE A 1 79 ? -18.239 -29.138 14.964 1.00 97.94 79 PHE A CA 1
ATOM 638 C C . PHE A 1 79 ? -19.461 -29.477 14.114 1.00 97.94 79 PHE A C 1
ATOM 640 O O . PHE A 1 79 ? -19.468 -30.436 13.342 1.00 97.94 79 PHE A O 1
ATOM 647 N N . VAL A 1 80 ? -20.488 -28.637 14.217 1.00 97.81 80 VAL A N 1
ATOM 648 C CA . VAL A 1 80 ? -21.450 -28.446 13.132 1.00 97.81 80 VAL A CA 1
ATOM 649 C C . VAL A 1 80 ? -20.855 -27.390 12.211 1.00 97.81 80 VAL A C 1
ATOM 651 O O . VAL A 1 80 ? -20.622 -26.256 12.626 1.00 97.81 80 VAL A O 1
ATOM 654 N N . SER A 1 81 ? -20.548 -27.786 10.981 1.00 98.06 81 SER A N 1
ATOM 655 C CA . SER A 1 81 ? -19.797 -26.958 10.038 1.00 98.06 81 SER A CA 1
ATOM 656 C C . SER A 1 81 ? -20.741 -26.280 9.055 1.00 98.06 81 SER A C 1
ATOM 658 O O . SER A 1 81 ? -21.583 -26.943 8.460 1.00 98.06 81 SER A O 1
ATOM 660 N N . ILE A 1 82 ? -20.596 -24.981 8.831 1.00 97.06 82 ILE A N 1
ATOM 661 C CA . ILE A 1 82 ? -21.357 -24.236 7.826 1.00 97.06 82 ILE A CA 1
ATOM 662 C C . ILE A 1 82 ? -20.410 -23.390 6.983 1.00 97.06 82 ILE A C 1
ATOM 664 O O . ILE A 1 82 ? -19.461 -22.805 7.493 1.00 97.06 82 ILE A O 1
ATOM 668 N N . GLN A 1 83 ? -20.686 -23.316 5.685 1.00 96.38 83 GLN A N 1
ATOM 669 C CA . GLN A 1 83 ? -20.070 -22.316 4.822 1.00 96.38 83 GLN A CA 1
ATOM 670 C C . GLN A 1 83 ? -21.053 -21.168 4.664 1.00 96.38 83 GLN A C 1
ATOM 672 O O . GLN A 1 83 ? -22.202 -21.383 4.265 1.00 96.38 83 GLN A O 1
ATOM 677 N N . LEU A 1 84 ? -20.599 -19.964 4.983 1.00 95.44 84 LEU A N 1
ATOM 678 C CA . LEU A 1 84 ? -21.370 -18.751 4.784 1.00 95.44 84 LEU A CA 1
ATOM 679 C C . LEU A 1 84 ? -20.592 -17.840 3.857 1.00 95.44 84 LEU A C 1
ATOM 681 O O . LEU A 1 84 ? -19.508 -17.358 4.186 1.00 95.44 84 LEU A O 1
ATOM 685 N N . ASN A 1 85 ? -21.181 -17.593 2.694 1.00 93.38 85 ASN A N 1
ATOM 686 C CA . ASN A 1 85 ? -20.741 -16.510 1.854 1.00 93.38 85 ASN A CA 1
ATOM 687 C C . ASN A 1 85 ? -21.115 -15.205 2.567 1.00 93.38 85 ASN A C 1
ATOM 689 O O . ASN A 1 85 ? -22.301 -14.867 2.661 1.00 93.38 85 ASN A O 1
ATOM 693 N N . VAL A 1 86 ? -20.114 -14.485 3.074 1.00 90.38 86 VAL A N 1
ATOM 694 C CA . VAL A 1 86 ? -20.320 -13.280 3.895 1.00 90.38 86 VAL A CA 1
ATOM 695 C C . VAL A 1 86 ? -20.909 -12.096 3.120 1.00 90.38 86 VAL A C 1
ATOM 697 O O . VAL A 1 86 ? -21.313 -11.108 3.720 1.00 90.38 86 VAL A O 1
ATOM 700 N N . GLU A 1 87 ? -21.052 -12.223 1.801 1.00 83.88 87 GLU A N 1
ATOM 701 C CA . GLU A 1 87 ? -21.594 -11.205 0.897 1.00 83.88 87 GLU A CA 1
ATOM 702 C C . GLU A 1 87 ? -22.889 -11.625 0.200 1.00 83.88 87 GLU A C 1
ATOM 704 O O . GLU A 1 87 ? -23.517 -10.808 -0.478 1.00 83.88 87 GLU A O 1
ATOM 709 N N . LYS A 1 88 ? -23.323 -12.883 0.319 1.00 89.44 88 LYS A N 1
ATOM 710 C CA . LYS A 1 88 ? -24.525 -13.387 -0.373 1.00 89.44 88 LYS A CA 1
ATOM 711 C C . LYS A 1 88 ? -25.521 -14.042 0.559 1.00 89.44 88 LYS A C 1
ATOM 713 O O . LYS A 1 88 ? -26.720 -13.805 0.415 1.00 89.44 88 LYS A O 1
ATOM 718 N N . ASP A 1 89 ? -25.046 -14.825 1.517 1.00 88.75 89 ASP A N 1
ATOM 719 C CA . ASP A 1 89 ? -25.932 -15.464 2.473 1.00 88.75 89 ASP A CA 1
ATOM 720 C C . ASP A 1 89 ? -26.385 -14.416 3.494 1.00 88.75 89 ASP A C 1
ATOM 722 O O . ASP A 1 89 ? -25.562 -13.698 4.062 1.00 88.75 89 ASP A O 1
ATOM 726 N N . ALA A 1 90 ? -27.697 -14.306 3.728 1.00 89.69 90 ALA A N 1
ATOM 727 C CA . ALA A 1 90 ? -28.260 -13.300 4.637 1.00 89.69 90 ALA A CA 1
ATOM 728 C C . ALA A 1 90 ? -27.632 -13.382 6.038 1.00 89.69 90 ALA A C 1
ATOM 730 O O . ALA A 1 90 ? -27.239 -12.369 6.611 1.00 89.69 90 ALA A O 1
ATOM 731 N N . ASP A 1 91 ? -27.466 -14.607 6.537 1.00 89.56 91 ASP A N 1
ATOM 732 C CA . ASP A 1 91 ? -26.806 -14.875 7.810 1.00 89.56 91 ASP A CA 1
ATOM 733 C C . ASP A 1 91 ? -25.284 -14.658 7.756 1.00 89.56 91 ASP A C 1
ATOM 735 O O . ASP A 1 91 ? -24.693 -14.283 8.765 1.00 89.56 91 ASP A O 1
ATOM 739 N N . GLY A 1 92 ? -24.647 -14.846 6.594 1.00 86.69 92 GLY A N 1
ATOM 740 C CA . GLY A 1 92 ? -23.234 -14.519 6.390 1.00 86.69 92 GLY A CA 1
ATOM 741 C C . GLY A 1 92 ? -22.987 -13.018 6.526 1.00 86.69 92 GLY A C 1
ATOM 742 O O . GLY A 1 92 ? -22.160 -12.609 7.336 1.00 86.69 92 GLY A O 1
ATOM 743 N N . LYS A 1 93 ? -23.776 -12.197 5.819 1.00 87.31 93 LYS A N 1
ATOM 744 C CA . LYS A 1 93 ? -23.736 -10.726 5.919 1.00 87.31 93 LYS A CA 1
ATOM 745 C C . LYS A 1 93 ? -23.994 -10.234 7.333 1.00 87.31 93 LYS A C 1
ATOM 747 O O . LYS A 1 93 ? -23.240 -9.421 7.853 1.00 87.31 93 LYS A O 1
ATOM 752 N N . ALA A 1 94 ? -25.069 -10.730 7.944 1.00 89.19 94 ALA A N 1
ATOM 753 C CA . ALA A 1 94 ? -25.506 -10.276 9.258 1.00 89.19 94 ALA A CA 1
ATOM 754 C C . ALA A 1 94 ? -24.459 -10.544 10.349 1.00 89.19 94 ALA A C 1
ATOM 756 O O . ALA A 1 94 ? -24.383 -9.797 11.321 1.00 89.19 94 ALA A O 1
ATOM 757 N N . ASN A 1 95 ? -23.651 -11.598 10.195 1.00 85.25 95 ASN A N 1
ATOM 758 C CA . ASN A 1 95 ? -22.677 -11.992 11.203 1.00 85.25 95 ASN A CA 1
ATOM 759 C C . ASN A 1 95 ? -21.219 -11.653 10.849 1.00 85.25 95 ASN A C 1
ATOM 761 O O . ASN A 1 95 ? -20.378 -11.723 11.739 1.00 85.25 95 ASN A O 1
ATOM 765 N N . ALA A 1 96 ? -20.890 -11.249 9.616 1.00 83.62 96 ALA A N 1
ATOM 766 C CA . ALA A 1 96 ? -19.509 -10.964 9.201 1.00 83.62 96 ALA A CA 1
ATOM 767 C C . ALA A 1 96 ? -18.816 -9.919 10.094 1.00 83.62 96 ALA A C 1
ATOM 769 O O . ALA A 1 96 ? -17.712 -10.156 10.591 1.00 83.62 96 ALA A O 1
ATOM 770 N N . THR A 1 97 ? -19.500 -8.802 10.366 1.00 77.12 97 THR A N 1
ATOM 771 C CA . THR A 1 97 ? -19.020 -7.750 11.276 1.00 77.12 97 THR A CA 1
ATOM 772 C C . THR A 1 97 ? -18.926 -8.256 12.711 1.00 77.12 97 THR A C 1
ATOM 774 O O . THR A 1 97 ? -17.893 -8.081 13.350 1.00 77.12 97 THR A O 1
ATOM 777 N N . LYS A 1 98 ? -19.959 -8.966 13.199 1.00 82.94 98 LYS A N 1
ATOM 778 C CA . LYS A 1 98 ? -19.958 -9.589 14.536 1.00 82.94 98 LYS A CA 1
ATOM 779 C C . LYS A 1 98 ? -18.742 -10.499 14.711 1.00 82.94 98 LYS A C 1
ATOM 781 O O . LYS A 1 98 ? -18.131 -10.497 15.771 1.00 82.94 98 LYS A O 1
ATOM 786 N N . TRP A 1 99 ? -18.379 -11.245 13.671 1.00 84.56 99 TRP A N 1
ATOM 787 C CA . TRP A 1 99 ? -17.247 -12.165 13.650 1.00 84.56 99 TRP A CA 1
ATOM 788 C C . TRP A 1 99 ? -15.884 -11.501 13.409 1.00 84.56 99 TRP A C 1
ATOM 790 O O . TRP A 1 99 ? -14.848 -12.164 13.512 1.00 84.56 99 TRP A O 1
ATOM 800 N N . GLY A 1 100 ? -15.847 -10.192 13.147 1.00 75.19 100 GLY A N 1
ATOM 801 C CA . GLY A 1 100 ? -14.617 -9.457 12.860 1.00 75.19 100 GLY A CA 1
ATOM 802 C C . GLY A 1 100 ? -13.872 -10.047 11.663 1.00 75.19 100 GLY A C 1
ATOM 803 O O . GLY A 1 100 ? -12.670 -10.315 11.757 1.00 75.19 100 GLY A O 1
ATOM 804 N N . VAL A 1 101 ? -14.606 -10.340 10.586 1.00 80.75 101 VAL A N 1
ATOM 805 C CA . VAL A 1 101 ? -14.058 -10.802 9.306 1.00 80.75 101 VAL A CA 1
ATOM 806 C C . VAL A 1 101 ? -13.507 -9.585 8.560 1.00 80.75 101 VAL A C 1
ATOM 808 O O . VAL A 1 101 ? -14.260 -8.846 7.937 1.00 80.75 101 VAL A O 1
ATOM 811 N N . ALA A 1 102 ? -12.194 -9.360 8.660 1.00 71.19 102 ALA A N 1
ATOM 812 C CA . ALA A 1 102 ? -11.498 -8.247 7.996 1.00 71.19 102 ALA A CA 1
ATOM 813 C C . ALA A 1 102 ? -10.763 -8.667 6.710 1.00 71.19 102 ALA A C 1
ATOM 815 O O . ALA A 1 102 ? -10.389 -7.829 5.899 1.00 71.19 102 ALA A O 1
ATOM 816 N N . SER A 1 103 ? -10.540 -9.968 6.526 1.00 69.88 103 SER A N 1
ATOM 817 C CA . SER A 1 103 ? -9.941 -10.554 5.324 1.00 69.88 103 SER A CA 1
ATOM 818 C C . SER A 1 103 ? -10.486 -11.968 5.116 1.00 69.88 103 SER A C 1
ATOM 820 O O . SER A 1 103 ? -11.005 -12.585 6.049 1.00 69.88 103 SER A O 1
ATOM 822 N N . LEU A 1 104 ? -10.415 -12.485 3.890 1.00 77.81 104 LEU A N 1
ATOM 823 C CA . LEU A 1 104 ? -10.920 -13.813 3.545 1.00 77.81 104 LEU A CA 1
ATOM 824 C C . LEU A 1 104 ? -9.789 -14.732 3.052 1.00 77.81 104 LEU A C 1
ATOM 826 O O . LEU A 1 104 ? -8.876 -14.258 2.373 1.00 77.81 104 LEU A O 1
ATOM 830 N N . PRO A 1 105 ? -9.854 -16.047 3.332 1.00 84.50 105 PRO A N 1
ATOM 831 C CA . PRO A 1 105 ? -10.824 -16.709 4.208 1.00 84.50 105 PRO A CA 1
ATOM 832 C C . PRO A 1 105 ? -10.623 -16.317 5.677 1.00 84.50 105 PRO A C 1
ATOM 834 O O . PRO A 1 105 ? -9.494 -16.151 6.141 1.00 84.50 105 PRO A O 1
ATOM 837 N N . THR A 1 106 ? -11.730 -16.220 6.414 1.00 92.06 106 THR A N 1
ATOM 838 C CA . THR A 1 106 ? -11.713 -16.221 7.881 1.00 92.06 106 THR A CA 1
ATOM 839 C C . THR A 1 106 ? -12.525 -17.414 8.355 1.00 92.06 106 THR A C 1
ATOM 841 O O . THR A 1 106 ? -13.693 -17.571 8.022 1.00 92.06 106 THR A O 1
ATOM 844 N N . LEU A 1 107 ? -11.912 -18.263 9.160 1.00 96.94 107 LEU A N 1
ATOM 845 C CA . LEU A 1 107 ? -12.537 -19.443 9.722 1.00 96.94 107 LEU A CA 1
ATOM 846 C C . LEU A 1 107 ? -12.920 -19.145 11.167 1.00 96.94 107 LEU A C 1
ATOM 848 O O . LEU A 1 107 ? -12.047 -18.913 12.004 1.00 96.94 107 LEU A O 1
ATOM 852 N N . VAL A 1 108 ? -14.217 -19.107 11.454 1.00 96.19 108 VAL A N 1
ATOM 853 C CA . VAL A 1 108 ? -14.758 -18.677 12.747 1.00 96.19 108 VAL A CA 1
ATOM 854 C C . VAL A 1 108 ? -15.258 -19.884 13.522 1.00 96.19 108 VAL A C 1
ATOM 856 O O . VAL A 1 108 ? -15.897 -20.778 12.975 1.00 96.19 108 VAL A O 1
ATOM 859 N N . PHE A 1 109 ? -15.001 -19.890 14.822 1.00 96.50 109 PHE A N 1
ATOM 860 C CA . PHE A 1 109 ? -15.499 -20.907 15.732 1.00 96.50 109 PHE A CA 1
ATOM 861 C C . PHE A 1 109 ? -16.384 -20.253 16.781 1.00 96.50 109 PHE A C 1
ATOM 863 O O . PHE A 1 109 ? -15.981 -19.275 17.416 1.00 96.50 109 PHE A O 1
ATOM 870 N N . VAL A 1 110 ? -17.588 -20.787 16.963 1.00 95.50 110 VAL A N 1
ATOM 871 C CA . VAL A 1 110 ? -18.628 -20.164 17.784 1.00 95.50 110 VAL A CA 1
ATOM 872 C C . VAL A 1 110 ? -19.186 -21.167 18.784 1.00 95.50 110 VAL A C 1
ATOM 874 O O . VAL A 1 110 ? -19.449 -22.326 18.452 1.00 95.50 110 VAL A O 1
ATOM 877 N N . ASP A 1 111 ? -19.379 -20.701 20.012 1.00 93.81 111 ASP A N 1
ATOM 878 C CA . ASP A 1 111 ? -20.142 -21.418 21.027 1.00 93.81 111 ASP A CA 1
ATOM 879 C C . ASP A 1 111 ? -21.641 -21.253 20.740 1.00 93.81 111 ASP A C 1
ATOM 881 O O . ASP A 1 111 ? -22.130 -20.123 20.743 1.00 93.81 111 ASP A O 1
ATOM 885 N N . PRO A 1 112 ? -22.399 -22.330 20.470 1.00 95.00 112 PRO A N 1
ATOM 886 C CA . PRO A 1 112 ? -23.809 -22.206 20.137 1.00 95.00 112 PRO A CA 1
ATOM 887 C C . PRO A 1 112 ? -24.674 -21.768 21.326 1.00 95.00 112 PRO A C 1
ATOM 889 O O . PRO A 1 112 ? -25.768 -21.260 21.096 1.00 95.00 112 PRO A O 1
ATOM 892 N N . GLU A 1 113 ? -24.242 -21.937 22.579 1.00 92.25 113 GLU A N 1
ATOM 893 C CA . GLU A 1 113 ? -25.024 -21.523 23.754 1.00 92.25 113 GLU A CA 1
ATOM 894 C C . GLU A 1 113 ? -25.033 -20.001 23.908 1.00 92.25 113 GLU A C 1
ATOM 896 O O . GLU A 1 113 ? -26.077 -19.400 24.161 1.00 92.25 113 GLU A O 1
ATOM 901 N N . THR A 1 114 ? -23.879 -19.367 23.700 1.00 90.88 114 THR A N 1
ATOM 902 C CA . THR A 1 114 ? -23.703 -17.913 23.851 1.00 90.88 114 THR A CA 1
ATOM 903 C C . THR A 1 114 ? -23.730 -17.157 22.521 1.00 90.88 114 THR A C 1
ATOM 905 O O . THR A 1 114 ? -23.862 -15.933 22.500 1.00 90.88 114 THR A O 1
ATOM 908 N N . GLU A 1 115 ? -23.580 -17.879 21.409 1.00 88.31 115 GLU A N 1
ATOM 909 C CA . GLU A 1 115 ? -23.352 -17.361 20.057 1.00 88.31 115 GLU A CA 1
ATOM 910 C C . GLU A 1 115 ? -22.158 -16.393 19.966 1.00 88.31 115 GLU A C 1
ATOM 912 O O . GLU A 1 115 ? -22.111 -15.536 19.074 1.00 88.31 115 GLU A O 1
ATOM 917 N N . GLN A 1 116 ? -21.200 -16.524 20.891 1.00 87.38 116 GLN A N 1
ATOM 918 C CA . GLN A 1 116 ? -19.953 -15.763 20.930 1.00 87.38 116 GLN A CA 1
ATOM 919 C C . GLN A 1 116 ? -18.836 -16.499 20.193 1.00 87.38 116 GLN A C 1
ATOM 921 O O . GLN A 1 116 ? -18.761 -17.731 20.190 1.00 87.38 116 GLN A O 1
ATOM 926 N N . ILE A 1 117 ? -17.941 -15.727 19.578 1.00 90.50 117 ILE A N 1
ATOM 927 C CA . ILE A 1 117 ? -16.749 -16.271 18.926 1.00 90.50 117 ILE A CA 1
ATOM 928 C C . ILE A 1 117 ? -15.785 -16.724 20.009 1.00 90.50 117 ILE A C 1
ATOM 930 O O . ILE A 1 117 ? -15.465 -15.970 20.922 1.00 90.50 117 ILE A O 1
ATOM 934 N N . ILE A 1 118 ? -15.289 -17.941 19.863 1.00 89.12 118 ILE A N 1
ATOM 935 C CA . ILE A 1 118 ? -14.320 -18.549 20.780 1.00 89.12 118 ILE A CA 1
ATOM 936 C C . ILE A 1 118 ? -12.971 -18.812 20.102 1.00 89.12 118 ILE A C 1
ATOM 938 O O . ILE A 1 118 ? -12.021 -19.245 20.750 1.00 89.12 118 ILE A O 1
ATOM 942 N N . GLY A 1 119 ? -12.871 -18.553 18.796 1.00 87.81 119 GLY A N 1
ATOM 943 C CA . GLY A 1 119 ? -11.625 -18.636 18.049 1.00 87.81 119 GLY A CA 1
ATOM 944 C C . GLY A 1 119 ? -11.776 -18.230 16.587 1.00 87.81 119 GLY A C 1
ATOM 945 O O . GLY A 1 119 ? -12.874 -18.283 16.028 1.00 87.81 119 GLY A O 1
ATOM 946 N N . LYS A 1 120 ? -10.655 -17.837 15.973 1.00 90.94 120 LYS A N 1
ATOM 947 C CA . LYS A 1 120 ? -10.553 -17.517 14.545 1.00 90.94 120 LYS A CA 1
ATOM 948 C C . LYS A 1 120 ? -9.248 -18.037 13.958 1.00 90.94 120 LYS A C 1
ATOM 950 O O . LYS A 1 120 ? -8.228 -18.019 14.643 1.00 90.94 120 LYS A O 1
ATOM 955 N N . LEU A 1 121 ? -9.294 -18.440 12.691 1.00 89.75 121 LEU A N 1
ATOM 956 C CA . LEU A 1 121 ? -8.122 -18.667 11.849 1.00 89.75 121 LEU A CA 1
ATOM 957 C C . LEU A 1 121 ? -8.248 -17.813 10.577 1.00 89.75 121 LEU A C 1
ATOM 959 O O . LEU A 1 121 ? -9.257 -17.905 9.885 1.00 89.75 121 LEU A O 1
ATOM 963 N N . VAL A 1 122 ? -7.255 -16.984 10.269 1.00 86.19 122 VAL A N 1
ATOM 964 C CA . VAL A 1 122 ? -7.261 -16.041 9.142 1.00 86.19 122 VAL A CA 1
ATOM 965 C C . VAL A 1 122 ? -6.245 -16.488 8.093 1.00 86.19 122 VAL A C 1
ATOM 967 O O . VAL A 1 122 ? -5.077 -16.716 8.407 1.00 86.19 122 VAL A O 1
ATOM 970 N N . GLY A 1 123 ? -6.690 -16.590 6.839 1.00 80.88 123 GLY A N 1
ATOM 971 C CA . GLY A 1 123 ? -5.878 -17.030 5.705 1.00 80.88 123 GLY A CA 1
ATOM 972 C C . GLY A 1 123 ? -6.033 -18.515 5.357 1.00 80.88 123 GLY A C 1
ATOM 973 O O . GLY A 1 123 ? -6.849 -19.235 5.927 1.00 80.88 123 GLY A O 1
ATOM 974 N N . ALA A 1 124 ? -5.264 -18.968 4.365 1.00 82.06 124 ALA A N 1
ATOM 975 C CA . ALA A 1 124 ? -5.340 -20.324 3.824 1.00 82.06 124 ALA A CA 1
ATOM 976 C C . ALA A 1 124 ? -4.065 -21.120 4.140 1.00 82.06 124 ALA A C 1
ATOM 978 O O . ALA A 1 124 ? -3.076 -21.033 3.414 1.00 82.06 124 ALA A O 1
ATOM 979 N N . GLY A 1 125 ? -4.088 -21.879 5.239 1.00 80.19 125 GLY A N 1
ATOM 980 C CA . GLY A 1 125 ? -3.042 -22.848 5.578 1.00 80.19 125 GLY A CA 1
ATOM 981 C C . GLY A 1 125 ? -3.331 -24.259 5.055 1.00 80.19 125 GLY A C 1
ATOM 982 O O . GLY A 1 125 ? -4.326 -24.506 4.374 1.00 80.19 125 GLY A O 1
ATOM 983 N N . ASP A 1 126 ? -2.451 -25.201 5.387 1.00 86.38 126 ASP A N 1
ATOM 984 C CA . ASP A 1 126 ? -2.613 -26.618 5.056 1.00 86.38 126 ASP A CA 1
ATOM 985 C C . ASP A 1 126 ? -3.542 -27.365 6.043 1.00 86.38 126 ASP A C 1
ATOM 987 O O . ASP A 1 126 ? -4.176 -26.784 6.930 1.00 86.38 126 ASP A O 1
ATOM 991 N N . ALA A 1 127 ? -3.658 -28.684 5.867 1.00 89.62 127 ALA A N 1
ATOM 992 C CA . ALA A 1 127 ? -4.503 -29.541 6.700 1.00 89.62 127 ALA A CA 1
ATOM 993 C C . ALA A 1 127 ? -4.081 -29.555 8.174 1.00 89.62 127 ALA A C 1
ATOM 995 O O . ALA A 1 127 ? -4.939 -29.517 9.061 1.00 89.62 127 ALA A O 1
ATOM 996 N N . ASP A 1 128 ? -2.774 -29.578 8.434 1.00 89.44 128 ASP A N 1
ATOM 997 C CA . ASP A 1 128 ? -2.233 -29.603 9.789 1.00 89.44 128 ASP A CA 1
ATOM 998 C C . ASP A 1 128 ? -2.479 -28.273 10.494 1.00 89.44 128 ASP A C 1
ATOM 1000 O O . ASP A 1 128 ? -2.862 -28.257 11.667 1.00 89.44 128 ASP A O 1
ATOM 1004 N N . TRP A 1 129 ? -2.317 -27.155 9.788 1.00 91.00 129 TRP A N 1
ATOM 1005 C CA . TRP A 1 129 ? -2.663 -25.832 10.293 1.00 91.00 129 TRP A CA 1
ATOM 1006 C C . TRP A 1 129 ? -4.132 -25.763 10.722 1.00 91.00 129 TRP A C 1
ATOM 1008 O O . TRP A 1 129 ? -4.419 -25.388 11.862 1.00 91.00 129 TRP A O 1
ATOM 1018 N N . LEU A 1 130 ? -5.050 -26.197 9.854 1.00 95.06 130 LEU A N 1
ATOM 1019 C CA . LEU A 1 130 ? -6.486 -26.142 10.120 1.00 95.06 130 LEU A CA 1
ATOM 1020 C C . LEU A 1 130 ? -6.887 -27.010 11.322 1.00 95.06 130 LEU A C 1
ATOM 1022 O O . LEU A 1 130 ? -7.577 -26.544 12.232 1.00 95.06 130 LEU A O 1
ATOM 1026 N N . VAL A 1 131 ? -6.440 -28.269 11.352 1.00 95.81 131 VAL A N 1
ATOM 1027 C CA . VAL A 1 131 ? -6.778 -29.209 12.431 1.00 95.81 131 VAL A CA 1
ATOM 1028 C C . VAL A 1 131 ? -6.172 -28.761 13.758 1.00 95.81 131 VAL A C 1
ATOM 1030 O O . VAL A 1 131 ? -6.848 -28.797 14.786 1.00 95.81 131 VAL A O 1
ATOM 1033 N N . ASN A 1 132 ? -4.915 -28.315 13.771 1.00 91.31 132 ASN A N 1
ATOM 1034 C CA . ASN A 1 132 ? -4.278 -27.856 15.005 1.00 91.31 132 ASN A CA 1
ATOM 1035 C C . ASN A 1 132 ? -4.874 -26.538 15.508 1.00 91.31 132 ASN A C 1
ATOM 1037 O O . ASN A 1 132 ? -5.022 -26.368 16.718 1.00 91.31 132 ASN A O 1
ATOM 1041 N N . GLY A 1 133 ? -5.259 -25.635 14.603 1.00 91.06 133 GLY A N 1
ATOM 1042 C CA . GLY A 1 133 ? -5.998 -24.426 14.949 1.00 91.06 133 GLY A CA 1
ATOM 1043 C C . GLY A 1 133 ? -7.341 -24.754 15.602 1.00 91.06 133 GLY A C 1
ATOM 1044 O O . GLY A 1 133 ? -7.629 -24.271 16.694 1.00 91.06 133 GLY A O 1
ATOM 1045 N N . ALA A 1 134 ? -8.116 -25.662 15.008 1.00 95.00 134 ALA A N 1
ATOM 1046 C CA . ALA A 1 134 ? -9.386 -26.104 15.576 1.00 95.00 134 ALA A CA 1
ATOM 1047 C C . ALA A 1 134 ? -9.220 -26.809 16.938 1.00 95.00 134 ALA A C 1
ATOM 1049 O O . ALA A 1 134 ? -9.984 -26.535 17.861 1.00 95.00 134 ALA A O 1
ATOM 1050 N N . LYS A 1 135 ? -8.190 -27.651 17.120 1.00 94.88 135 LYS A N 1
ATOM 1051 C CA . LYS A 1 135 ? -7.853 -28.248 18.431 1.00 94.88 135 LYS A CA 1
ATOM 1052 C C . LYS A 1 135 ? -7.568 -27.193 19.500 1.00 94.88 135 LYS A C 1
ATOM 1054 O O . LYS A 1 135 ? -8.013 -27.361 20.629 1.00 94.88 135 LYS A O 1
ATOM 1059 N N . ALA A 1 136 ? -6.853 -26.122 19.153 1.00 90.88 136 ALA A N 1
ATOM 1060 C CA . ALA A 1 136 ? -6.576 -25.032 20.088 1.00 90.88 136 ALA A CA 1
ATOM 1061 C C . ALA A 1 136 ? -7.861 -24.309 20.519 1.00 90.88 136 ALA A C 1
ATOM 1063 O O . ALA A 1 136 ? -7.988 -23.928 21.674 1.00 90.88 136 ALA A O 1
ATOM 1064 N N . VAL A 1 137 ? -8.852 -24.189 19.632 1.00 92.06 137 VAL A N 1
ATOM 1065 C CA . VAL A 1 137 ? -10.157 -23.617 19.992 1.00 92.06 137 VAL A CA 1
ATOM 1066 C C . VAL A 1 137 ? -10.963 -24.528 20.927 1.00 92.06 137 VAL A C 1
ATOM 1068 O O . VAL A 1 137 ? -11.687 -24.044 21.803 1.00 92.06 137 VAL A O 1
ATOM 1071 N N . LEU A 1 138 ? -10.853 -25.849 20.767 1.00 92.75 138 LEU A N 1
ATOM 1072 C CA . LEU A 1 138 ? -11.526 -26.811 21.647 1.00 92.75 138 LEU A CA 1
ATOM 1073 C C . LEU A 1 138 ? -10.980 -26.804 23.077 1.00 92.75 138 LEU A C 1
ATOM 1075 O O . LEU A 1 138 ? -11.692 -27.224 23.984 1.00 92.75 138 LEU A O 1
ATOM 1079 N N . ASP A 1 139 ? -9.754 -26.330 23.277 1.00 93.25 139 ASP A N 1
ATOM 1080 C CA . ASP A 1 139 ? -9.114 -26.216 24.581 1.00 93.25 139 ASP A CA 1
ATOM 1081 C C . ASP A 1 139 ? -9.284 -24.786 25.128 1.00 93.25 139 ASP A C 1
ATOM 1083 O O . ASP A 1 139 ? -8.612 -23.868 24.651 1.00 93.25 139 ASP A O 1
ATOM 1087 N N . PRO A 1 140 ? -10.152 -24.550 26.134 1.00 88.50 140 PRO A N 1
ATOM 1088 C CA . PRO A 1 140 ? -10.373 -23.213 26.680 1.00 88.50 140 PRO A CA 1
ATOM 1089 C C . PRO A 1 140 ? -9.096 -22.524 27.172 1.00 88.50 140 PRO A C 1
ATOM 1091 O O . PRO A 1 140 ? -9.026 -21.302 27.129 1.00 88.50 140 PRO A O 1
ATOM 1094 N N . ALA A 1 141 ? -8.074 -23.277 27.599 1.00 88.69 141 ALA A N 1
ATOM 1095 C CA . ALA A 1 141 ? -6.809 -22.708 28.065 1.00 88.69 141 ALA A CA 1
ATOM 1096 C C . ALA A 1 141 ? -5.929 -22.160 26.926 1.00 88.69 141 ALA A C 1
ATOM 1098 O O . ALA A 1 141 ? -4.994 -21.402 27.189 1.00 88.69 141 ALA A O 1
ATOM 1099 N N . LYS A 1 142 ? -6.223 -22.543 25.676 1.00 87.00 142 LYS A N 1
ATOM 1100 C CA . LYS A 1 142 ? -5.471 -22.173 24.466 1.00 87.00 142 LYS A CA 1
ATOM 1101 C C . LYS A 1 142 ? -6.199 -21.178 23.573 1.00 87.00 142 LYS A C 1
ATOM 1103 O O . LYS A 1 142 ? -5.673 -20.789 22.529 1.00 87.00 142 LYS A O 1
ATOM 1108 N N . ARG A 1 143 ? -7.407 -20.769 23.956 1.00 85.44 143 ARG A N 1
ATOM 1109 C CA . ARG A 1 143 ? -8.148 -19.731 23.244 1.00 85.44 143 ARG A CA 1
ATOM 1110 C C . ARG A 1 143 ? -7.477 -18.378 23.430 1.00 85.44 143 ARG A C 1
ATOM 1112 O O . ARG A 1 143 ? -6.829 -18.112 24.442 1.00 85.44 143 ARG A O 1
ATOM 1119 N N . LEU A 1 144 ? -7.629 -17.525 22.422 1.00 81.38 144 LEU A N 1
ATOM 1120 C CA . LEU A 1 144 ? -6.936 -16.245 22.367 1.00 81.38 144 LEU A CA 1
ATOM 1121 C C . LEU A 1 144 ? -7.289 -15.334 23.551 1.00 81.38 144 LEU A C 1
ATOM 1123 O O . LEU A 1 144 ? -6.413 -14.643 24.050 1.00 81.38 144 LEU A O 1
ATOM 1127 N N . ASP A 1 145 ? -8.534 -15.357 24.020 1.00 78.00 145 ASP A N 1
ATOM 1128 C CA . ASP A 1 145 ? -9.006 -14.613 25.190 1.00 78.00 145 ASP A CA 1
ATOM 1129 C C . ASP A 1 145 ? -8.331 -15.078 26.489 1.00 78.00 145 ASP A C 1
ATOM 1131 O O . ASP A 1 145 ? -7.833 -14.254 27.255 1.00 78.00 145 ASP A O 1
ATOM 1135 N N . ALA A 1 146 ? -8.239 -16.391 26.716 1.00 82.06 146 ALA A N 1
ATOM 1136 C CA . ALA A 1 146 ? -7.555 -16.963 27.873 1.00 82.06 146 ALA A CA 1
ATOM 1137 C C . ALA A 1 146 ? -6.045 -16.683 27.839 1.00 82.06 146 ALA A C 1
ATOM 1139 O O . ALA A 1 146 ? -5.450 -16.320 28.857 1.00 82.06 146 ALA A O 1
ATOM 1140 N N . LEU A 1 147 ? -5.425 -16.808 26.662 1.00 84.81 147 LEU A N 1
ATOM 1141 C CA . LEU A 1 147 ? -4.015 -16.480 26.475 1.00 84.81 147 LEU A CA 1
ATOM 1142 C C . LEU A 1 147 ? -3.769 -14.975 26.658 1.00 84.81 147 LEU A C 1
ATOM 1144 O O . LEU A 1 147 ? -2.850 -14.597 27.377 1.00 84.81 147 LEU A O 1
ATOM 1148 N N . ALA A 1 148 ? -4.626 -14.109 26.114 1.00 76.50 148 ALA A N 1
ATOM 1149 C CA . ALA A 1 148 ? -4.539 -12.665 26.314 1.00 76.50 148 ALA A CA 1
ATOM 1150 C C . ALA A 1 148 ? -4.724 -12.279 27.788 1.00 76.50 148 ALA A C 1
ATOM 1152 O O . ALA A 1 148 ? -4.000 -11.426 28.290 1.00 76.50 148 ALA A O 1
ATOM 1153 N N . ALA A 1 149 ? -5.634 -12.929 28.520 1.00 76.25 149 ALA A N 1
ATOM 1154 C CA . ALA A 1 149 ? -5.809 -12.699 29.953 1.00 76.25 149 ALA A CA 1
ATOM 1155 C C . ALA A 1 149 ? -4.547 -13.065 30.750 1.00 76.25 149 ALA A C 1
ATOM 1157 O O . ALA A 1 149 ? -4.122 -12.296 31.610 1.00 76.25 149 ALA A O 1
ATOM 1158 N N . ARG A 1 150 ? -3.908 -14.198 30.432 1.00 86.06 150 ARG A N 1
ATOM 1159 C CA . ARG A 1 150 ? -2.623 -14.609 31.027 1.00 86.06 150 ARG A CA 1
ATOM 1160 C C . ARG A 1 150 ? -1.501 -13.626 30.691 1.00 86.06 150 ARG A C 1
ATOM 1162 O O . ARG A 1 150 ? -0.751 -13.222 31.579 1.00 86.06 150 ARG A O 1
ATOM 1169 N N . TYR A 1 151 ? -1.444 -13.162 29.442 1.00 81.44 151 TYR A N 1
ATOM 1170 C CA . TYR A 1 151 ? -0.501 -12.130 29.014 1.00 81.44 151 TYR A CA 1
ATOM 1171 C C . TYR A 1 151 ? -0.719 -10.825 29.792 1.00 81.44 151 TYR A C 1
ATOM 1173 O O . TYR A 1 151 ? 0.216 -10.270 30.366 1.00 81.44 151 TYR A O 1
ATOM 1181 N N . ASN A 1 152 ? -1.959 -10.359 29.901 1.00 75.94 152 ASN A N 1
ATOM 1182 C CA . ASN A 1 152 ? -2.297 -9.135 30.627 1.00 75.94 152 ASN A CA 1
ATOM 1183 C C . ASN A 1 152 ? -2.086 -9.271 32.144 1.00 75.94 152 ASN A C 1
ATOM 1185 O O . ASN A 1 152 ? -1.775 -8.287 32.809 1.00 75.94 152 ASN A O 1
ATOM 1189 N N . ALA A 1 153 ? -2.175 -10.487 32.691 1.00 76.94 153 ALA A N 1
ATOM 1190 C CA . ALA A 1 153 ? -1.831 -10.798 34.079 1.00 76.94 153 ALA A CA 1
ATOM 1191 C C . ALA A 1 153 ? -0.312 -10.849 34.346 1.00 76.94 153 ALA A C 1
ATOM 1193 O O . ALA A 1 153 ? 0.104 -11.067 35.483 1.00 76.94 153 ALA A O 1
ATOM 1194 N N . GLY A 1 154 ? 0.518 -10.635 33.320 1.00 78.88 154 GLY A N 1
ATOM 1195 C CA . GLY A 1 154 ? 1.973 -10.567 33.445 1.00 78.88 154 GLY A CA 1
ATOM 1196 C C . GLY A 1 154 ? 2.696 -11.891 33.201 1.00 78.88 154 GLY A C 1
ATOM 1197 O O . GLY A 1 154 ? 3.900 -11.964 33.433 1.00 78.88 154 GLY A O 1
ATOM 1198 N N . GLU A 1 155 ? 2.017 -12.935 32.717 1.00 84.19 155 GLU A N 1
ATOM 1199 C CA . GLU A 1 155 ? 2.698 -14.179 32.359 1.00 84.19 155 GLU A CA 1
ATOM 1200 C C . GLU A 1 155 ? 3.612 -13.951 31.148 1.00 84.19 155 GLU A C 1
ATOM 1202 O O . GLU A 1 155 ? 3.193 -13.420 30.118 1.00 84.19 155 GLU A O 1
ATOM 1207 N N . ARG A 1 156 ? 4.892 -14.304 31.282 1.00 83.25 156 ARG A N 1
ATOM 1208 C CA . ARG A 1 156 ? 5.924 -14.091 30.252 1.00 83.25 156 ARG A CA 1
ATOM 1209 C C . ARG A 1 156 ? 6.780 -15.336 30.008 1.00 83.25 156 ARG A C 1
ATOM 1211 O O . ARG A 1 156 ? 7.882 -15.239 29.476 1.00 83.25 156 ARG A O 1
ATOM 1218 N N . GLU A 1 157 ? 6.287 -16.510 30.402 1.00 84.38 157 GLU A N 1
ATOM 1219 C CA . GLU A 1 157 ? 6.982 -17.773 30.142 1.00 84.38 157 GLU A CA 1
ATOM 1220 C C . GLU A 1 157 ? 7.150 -17.998 28.624 1.00 84.38 157 GLU A C 1
ATOM 1222 O O . GLU A 1 157 ? 6.168 -17.883 27.886 1.00 84.38 157 GLU A O 1
ATOM 1227 N N . PRO A 1 158 ? 8.353 -18.343 28.120 1.00 77.69 158 PRO A N 1
ATOM 1228 C CA . PRO A 1 158 ? 8.622 -18.462 26.682 1.00 77.69 158 PRO A CA 1
ATOM 1229 C C . PRO A 1 158 ? 7.676 -19.387 25.913 1.00 77.69 158 PRO A C 1
ATOM 1231 O O . PRO A 1 158 ? 7.244 -19.072 24.806 1.00 77.69 158 PRO A O 1
ATOM 1234 N N . SER A 1 159 ? 7.341 -20.538 26.500 1.00 81.81 159 SER A N 1
ATOM 1235 C CA . SER A 1 159 ? 6.428 -21.509 25.887 1.00 81.81 159 SER A CA 1
ATOM 1236 C C . SER A 1 159 ? 5.011 -20.948 25.746 1.00 81.81 159 SER A C 1
ATOM 1238 O O . SER A 1 159 ? 4.375 -21.140 24.711 1.00 81.81 159 SER A O 1
ATOM 1240 N N . PHE A 1 160 ? 4.557 -20.199 26.753 1.00 88.69 160 PHE A N 1
ATOM 1241 C CA . PHE A 1 160 ? 3.287 -19.487 26.733 1.00 88.69 160 PHE A CA 1
ATOM 1242 C C . PHE A 1 160 ? 3.291 -18.358 25.695 1.00 88.69 160 PHE A C 1
ATOM 1244 O O . PHE A 1 160 ? 2.352 -18.255 24.912 1.00 88.69 160 PHE A O 1
ATOM 1251 N N . LEU A 1 161 ? 4.347 -17.542 25.631 1.00 84.75 161 LEU A N 1
ATOM 1252 C CA . LEU A 1 161 ? 4.422 -16.432 24.676 1.00 84.75 161 LEU A CA 1
ATOM 1253 C C . LEU A 1 161 ? 4.458 -16.912 23.226 1.00 84.75 161 LEU A C 1
ATOM 1255 O O . LEU A 1 161 ? 3.788 -16.328 22.381 1.00 84.75 161 LEU A O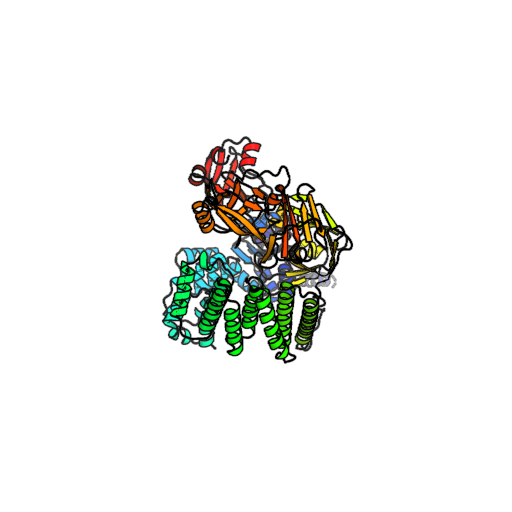 1
ATOM 1259 N N . LEU A 1 162 ? 5.147 -18.018 22.939 1.00 82.00 162 LEU A N 1
ATOM 1260 C CA . LEU A 1 162 ? 5.091 -18.671 21.629 1.00 82.00 162 LEU A CA 1
ATOM 1261 C C . LEU A 1 162 ? 3.684 -19.169 21.284 1.00 82.00 162 LEU A C 1
ATOM 1263 O O . LEU A 1 162 ? 3.232 -19.013 20.149 1.00 82.00 162 LEU A O 1
ATOM 1267 N N . GLU A 1 163 ? 2.983 -19.760 22.252 1.00 86.31 163 GLU A N 1
ATOM 1268 C CA . GLU A 1 163 ? 1.594 -20.189 22.075 1.00 86.31 163 GLU A CA 1
ATOM 1269 C C . GLU A 1 163 ? 0.670 -18.987 21.828 1.00 86.31 163 GLU A C 1
ATOM 1271 O O . GLU A 1 163 ? -0.171 -19.034 20.928 1.00 86.31 163 GLU A O 1
ATOM 1276 N N . PHE A 1 164 ? 0.887 -17.879 22.538 1.00 86.88 164 PHE A N 1
ATOM 1277 C CA . PHE A 1 164 ? 0.130 -16.645 22.368 1.00 86.88 164 PHE A CA 1
ATOM 1278 C C . PHE A 1 164 ? 0.409 -15.957 21.026 1.00 86.88 164 PHE A C 1
ATOM 1280 O O . PHE A 1 164 ? -0.533 -15.635 20.307 1.00 86.88 164 PHE A O 1
ATOM 1287 N N . ILE A 1 165 ? 1.674 -15.820 20.618 1.00 80.31 165 ILE A N 1
ATOM 1288 C CA . ILE A 1 165 ? 2.067 -15.293 19.300 1.00 80.31 165 ILE A CA 1
ATOM 1289 C C . ILE A 1 165 ? 1.465 -16.146 18.182 1.00 80.31 165 ILE A C 1
ATOM 1291 O O . ILE A 1 165 ? 0.942 -15.610 17.205 1.00 80.31 165 ILE A O 1
ATOM 1295 N N . LYS A 1 166 ? 1.480 -17.476 18.326 1.00 83.88 166 LYS A N 1
ATOM 1296 C CA . LYS A 1 166 ? 0.838 -18.380 17.366 1.00 83.88 166 LYS A CA 1
ATOM 1297 C C . LYS A 1 166 ? -0.674 -18.160 17.308 1.00 83.88 166 LYS A C 1
ATOM 1299 O O . LYS A 1 166 ? -1.235 -18.147 16.214 1.00 83.88 166 LYS A O 1
ATOM 1304 N N . ALA A 1 167 ? -1.333 -17.975 18.452 1.00 82.62 167 ALA A N 1
ATOM 1305 C CA . ALA A 1 167 ? -2.762 -17.676 18.510 1.00 82.62 167 ALA A CA 1
ATOM 1306 C C . ALA A 1 167 ? -3.095 -16.323 17.853 1.00 82.62 167 ALA A C 1
ATOM 1308 O O . ALA A 1 167 ? -4.042 -16.248 17.072 1.00 82.62 167 ALA A O 1
ATOM 1309 N N . LEU A 1 168 ? -2.285 -15.286 18.092 1.00 79.44 168 LEU A N 1
ATOM 1310 C CA . LEU A 1 168 ? -2.402 -13.979 17.437 1.00 79.44 168 LEU A CA 1
ATOM 1311 C C . LEU A 1 168 ? -2.186 -14.079 15.921 1.00 79.44 168 LEU A C 1
ATOM 1313 O O . LEU A 1 168 ? -2.964 -13.522 15.149 1.00 79.44 168 LEU A O 1
ATOM 1317 N N . GLY A 1 169 ? -1.175 -14.837 15.484 1.00 75.50 169 GLY A N 1
ATOM 1318 C CA . GLY A 1 169 ? -0.890 -15.093 14.069 1.00 75.50 169 GLY A CA 1
ATOM 1319 C C . GLY A 1 169 ? -2.045 -15.791 13.368 1.00 75.50 169 GLY A C 1
ATOM 1320 O O . GLY A 1 169 ? -2.497 -15.340 12.318 1.00 75.50 169 GLY A O 1
ATOM 1321 N N . ASN A 1 170 ? -2.587 -16.829 14.000 1.00 83.38 170 ASN A N 1
ATOM 1322 C CA . ASN A 1 170 ? -3.799 -17.494 13.547 1.00 83.38 170 ASN A CA 1
ATOM 1323 C C . ASN A 1 170 ? -4.991 -16.528 13.475 1.00 83.38 170 ASN A C 1
ATOM 1325 O O . ASN A 1 170 ? -5.773 -16.611 12.539 1.00 83.38 170 ASN A O 1
ATOM 1329 N N . ALA A 1 171 ? -5.117 -15.579 14.401 1.00 76.94 171 ALA A N 1
ATOM 1330 C CA . ALA A 1 171 ? -6.185 -14.582 14.390 1.00 76.94 171 ALA A CA 1
ATOM 1331 C C . ALA A 1 171 ? -5.937 -13.386 13.444 1.00 76.94 171 ALA A C 1
ATOM 1333 O O . ALA A 1 171 ? -6.797 -12.510 13.354 1.00 76.94 171 ALA A O 1
ATOM 1334 N N . GLY A 1 172 ? -4.797 -13.330 12.742 1.00 73.44 172 GLY A N 1
ATOM 1335 C CA . GLY A 1 172 ? -4.439 -12.231 11.836 1.00 73.44 172 GLY A CA 1
ATOM 1336 C C . GLY A 1 172 ? -3.951 -10.948 12.529 1.00 73.44 172 GLY A C 1
ATOM 1337 O O . GLY A 1 172 ? -3.857 -9.904 11.888 1.00 73.44 172 GLY A O 1
ATOM 1338 N N . MET A 1 173 ? -3.617 -11.009 13.819 1.00 71.62 173 MET A N 1
ATOM 1339 C CA . MET A 1 173 ? -3.299 -9.858 14.679 1.00 71.62 173 MET A CA 1
ATOM 1340 C C . MET A 1 173 ? -1.812 -9.469 14.608 1.00 71.62 173 MET A C 1
ATOM 1342 O O . MET A 1 173 ? -1.038 -9.666 15.543 1.00 71.62 173 MET A O 1
ATOM 1346 N N . LYS A 1 174 ? -1.373 -8.977 13.441 1.00 68.81 174 LYS A N 1
ATOM 1347 C CA . LYS A 1 174 ? 0.053 -8.714 13.152 1.00 68.81 174 LYS A CA 1
ATOM 1348 C C . LYS A 1 174 ? 0.670 -7.608 14.013 1.00 68.81 174 LYS A C 1
ATOM 1350 O O . LYS A 1 174 ? 1.839 -7.720 14.376 1.00 68.81 174 LYS A O 1
ATOM 1355 N N . ALA A 1 175 ? -0.079 -6.548 14.312 1.00 57.56 175 ALA A N 1
ATOM 1356 C CA . ALA A 1 175 ? 0.426 -5.433 15.113 1.00 57.56 175 ALA A CA 1
ATOM 1357 C C . ALA A 1 175 ? 0.691 -5.877 16.558 1.00 57.56 175 ALA A C 1
ATOM 1359 O O . ALA A 1 175 ? 1.726 -5.563 17.139 1.00 57.56 175 ALA A O 1
ATOM 1360 N N . GLU A 1 176 ? -0.211 -6.688 17.096 1.00 74.94 176 GLU A N 1
ATOM 1361 C CA . GLU A 1 176 ? -0.121 -7.262 18.428 1.00 74.94 176 GLU A CA 1
ATOM 1362 C C . GLU A 1 176 ? 1.027 -8.266 18.519 1.00 74.94 176 GLU A C 1
ATOM 1364 O O . GLU A 1 176 ? 1.730 -8.278 19.522 1.00 74.94 176 GLU A O 1
ATOM 1369 N N . ILE A 1 177 ? 1.296 -9.049 17.466 1.00 71.75 177 ILE A N 1
ATOM 1370 C CA . ILE A 1 177 ? 2.501 -9.895 17.407 1.00 71.75 177 ILE A CA 1
ATOM 1371 C C . ILE A 1 177 ? 3.764 -9.045 17.534 1.00 71.75 177 ILE A C 1
ATOM 1373 O O . ILE A 1 177 ? 4.622 -9.367 18.350 1.00 71.75 177 ILE A O 1
ATOM 1377 N N . GLN A 1 178 ? 3.878 -7.962 16.759 1.00 69.00 178 GLN A N 1
ATOM 1378 C CA . GLN A 1 178 ? 5.047 -7.077 16.814 1.00 69.00 178 GLN A CA 1
ATOM 1379 C C . GLN A 1 178 ? 5.222 -6.462 18.205 1.00 69.00 178 GLN A C 1
ATOM 1381 O O . GLN A 1 178 ? 6.324 -6.461 18.749 1.00 69.00 178 GLN A O 1
ATOM 1386 N N . GLN A 1 179 ? 4.127 -6.007 18.817 1.00 74.62 179 GLN A N 1
ATOM 1387 C CA . GLN A 1 179 ? 4.148 -5.470 20.173 1.00 74.62 179 GLN A CA 1
ATOM 1388 C C . GLN A 1 179 ? 4.572 -6.524 21.206 1.00 74.62 179 GLN A C 1
ATOM 1390 O O . GLN A 1 179 ? 5.486 -6.273 21.987 1.00 74.62 179 GLN A O 1
ATOM 1395 N N . VAL A 1 180 ? 3.946 -7.704 21.194 1.00 76.25 180 VAL A N 1
ATOM 1396 C CA . VAL A 1 180 ? 4.236 -8.797 22.135 1.00 76.25 180 VAL A CA 1
ATOM 1397 C C . VAL A 1 180 ? 5.680 -9.263 22.001 1.00 76.25 180 VAL A C 1
ATOM 1399 O O . VAL A 1 180 ? 6.356 -9.452 23.009 1.00 76.25 180 VAL A O 1
ATOM 1402 N N . VAL A 1 181 ? 6.170 -9.437 20.771 1.00 80.81 181 VAL A N 1
ATOM 1403 C CA . VAL A 1 181 ? 7.552 -9.858 20.525 1.00 80.81 181 VAL A CA 1
ATOM 1404 C C . VAL A 1 181 ? 8.527 -8.798 21.021 1.00 80.81 181 VAL A C 1
ATOM 1406 O O . VAL A 1 181 ? 9.456 -9.144 21.744 1.00 80.81 181 VAL A O 1
ATOM 1409 N N . LYS A 1 182 ? 8.289 -7.518 20.723 1.00 80.69 182 LYS A N 1
ATOM 1410 C CA . LYS A 1 182 ? 9.137 -6.426 21.208 1.00 80.69 182 LYS A CA 1
ATOM 1411 C C . LYS A 1 182 ? 9.173 -6.362 22.737 1.00 80.69 182 LYS A C 1
ATOM 1413 O O . LYS A 1 182 ? 10.249 -6.398 23.322 1.00 80.69 182 LYS A O 1
ATOM 1418 N N . GLU A 1 183 ? 8.010 -6.326 23.392 1.00 82.56 183 GLU A N 1
ATOM 1419 C CA . GLU A 1 183 ? 7.905 -6.298 24.861 1.00 82.56 183 GLU A CA 1
ATOM 1420 C C . GLU A 1 183 ? 8.579 -7.513 25.510 1.00 8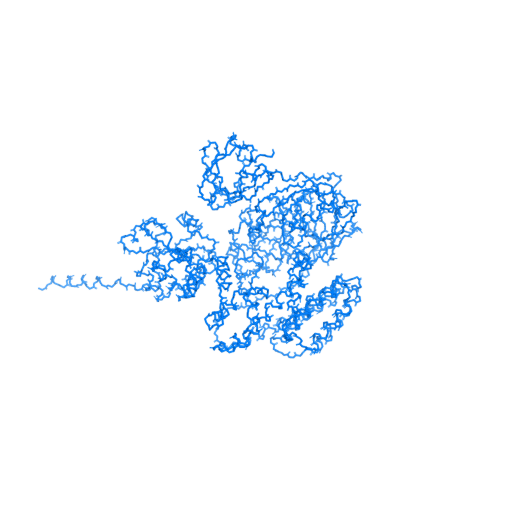2.56 183 GLU A C 1
ATOM 1422 O O . GLU A 1 183 ? 9.202 -7.399 26.568 1.00 82.56 183 GLU A O 1
ATOM 1427 N N . TRP A 1 184 ? 8.460 -8.681 24.877 1.00 85.62 184 TRP A N 1
ATOM 1428 C CA . TRP A 1 184 ? 9.097 -9.897 25.347 1.00 85.62 184 TRP A CA 1
ATOM 1429 C C . TRP A 1 184 ? 10.616 -9.826 25.223 1.00 85.62 184 TRP A C 1
ATOM 1431 O O . TRP A 1 184 ? 11.304 -9.988 26.230 1.00 85.62 184 TRP A O 1
ATOM 1441 N N . LEU A 1 185 ? 11.136 -9.584 24.018 1.00 87.88 185 LEU A N 1
ATOM 1442 C CA . LEU A 1 185 ? 12.572 -9.605 23.744 1.00 87.88 185 LEU A CA 1
ATOM 1443 C C . LEU A 1 185 ? 13.305 -8.506 24.522 1.00 87.88 185 LEU A C 1
ATOM 1445 O O . LEU A 1 185 ? 14.345 -8.784 25.121 1.00 87.88 185 LEU A O 1
ATOM 1449 N N . ASP A 1 186 ? 12.712 -7.313 24.639 1.00 85.81 186 ASP A N 1
ATOM 1450 C CA . ASP A 1 186 ? 13.266 -6.207 25.425 1.00 85.81 186 ASP A CA 1
ATOM 1451 C C . ASP A 1 186 ? 13.380 -6.538 26.925 1.00 85.81 186 ASP A C 1
ATOM 1453 O O . ASP A 1 186 ? 14.198 -5.937 27.631 1.00 85.81 186 ASP A O 1
ATOM 1457 N N . GLY A 1 187 ? 12.580 -7.477 27.438 1.00 85.12 187 GLY A N 1
ATOM 1458 C CA . GLY A 1 187 ? 12.585 -7.898 28.840 1.00 85.12 187 GLY A CA 1
ATOM 1459 C C . GLY A 1 187 ? 13.599 -8.994 29.184 1.00 85.12 187 GLY A C 1
ATOM 1460 O O . GLY A 1 187 ? 13.821 -9.260 30.367 1.00 85.12 187 GLY A O 1
ATOM 1461 N N . LEU A 1 188 ? 14.213 -9.641 28.190 1.00 88.44 188 LEU A N 1
ATOM 1462 C CA . LEU A 1 188 ? 15.089 -10.793 28.406 1.00 88.44 188 LEU A CA 1
ATOM 1463 C C . LEU A 1 188 ? 16.559 -10.400 28.612 1.00 88.44 188 LEU A C 1
ATOM 1465 O O . LEU A 1 188 ? 17.092 -9.481 27.993 1.00 88.44 188 LEU A O 1
ATOM 1469 N N . SER A 1 189 ? 17.242 -11.154 29.476 1.00 92.44 189 SER A N 1
ATOM 1470 C CA . SER A 1 189 ? 18.703 -11.114 29.600 1.00 92.44 189 SER A CA 1
ATOM 1471 C C . SER A 1 189 ? 19.396 -11.784 28.407 1.00 92.44 189 SER A C 1
ATOM 1473 O O . SER A 1 189 ? 18.804 -12.593 27.693 1.00 92.44 189 SER A O 1
ATOM 1475 N N . VAL A 1 190 ? 20.693 -11.512 28.237 1.00 94.50 190 VAL A N 1
ATOM 1476 C CA . VAL A 1 190 ? 21.532 -12.134 27.197 1.00 94.50 190 VAL A CA 1
ATOM 1477 C C . VAL A 1 190 ? 21.446 -13.660 27.230 1.00 94.50 190 VAL A C 1
ATOM 1479 O O . VAL A 1 190 ? 21.258 -14.276 26.188 1.00 94.50 190 VAL A O 1
ATOM 1482 N N . ASP A 1 191 ? 21.555 -14.281 28.410 1.00 92.62 191 ASP A N 1
ATOM 1483 C CA . ASP A 1 191 ? 21.524 -15.745 28.539 1.00 92.62 191 ASP A CA 1
ATOM 1484 C C . ASP A 1 191 ? 20.142 -16.330 28.185 1.00 92.62 191 ASP A C 1
ATOM 1486 O O . ASP A 1 191 ? 20.054 -17.472 27.743 1.00 92.62 191 ASP A O 1
ATOM 1490 N N . GLN A 1 192 ? 19.063 -15.552 28.335 1.00 90.69 192 GLN A N 1
ATOM 1491 C CA . GLN A 1 192 ? 17.717 -15.961 27.921 1.00 90.69 192 GLN A CA 1
ATOM 1492 C C . GLN A 1 192 ? 17.504 -15.784 26.412 1.00 90.69 192 GLN A C 1
ATOM 1494 O O . GLN A 1 192 ? 16.881 -16.639 25.782 1.00 90.69 192 GLN A O 1
ATOM 1499 N N . LEU A 1 193 ? 18.044 -14.713 25.822 1.00 91.56 193 LEU A N 1
ATOM 1500 C CA . LEU A 1 193 ? 18.012 -14.472 24.375 1.00 91.56 193 LEU A CA 1
ATOM 1501 C C . LEU A 1 193 ? 18.891 -15.469 23.607 1.00 91.56 193 LEU A C 1
ATOM 1503 O O . LEU A 1 193 ? 18.517 -15.922 22.526 1.00 91.56 193 LEU A O 1
ATOM 1507 N N . ALA A 1 194 ? 20.048 -15.839 24.158 1.00 94.81 194 ALA A N 1
ATOM 1508 C CA . ALA A 1 194 ? 21.032 -16.697 23.508 1.00 94.81 194 ALA A CA 1
ATOM 1509 C C . ALA A 1 194 ? 20.711 -18.196 23.672 1.00 94.81 194 ALA A C 1
ATOM 1511 O O . ALA A 1 194 ? 21.523 -18.976 24.171 1.00 94.81 194 ALA A O 1
ATOM 1512 N N . THR A 1 195 ? 19.514 -18.612 23.250 1.00 89.12 195 THR A N 1
ATOM 1513 C CA . THR A 1 195 ? 19.062 -20.010 23.324 1.00 89.12 195 THR A CA 1
ATOM 1514 C C . THR A 1 195 ? 18.588 -20.534 21.962 1.00 89.12 195 THR A C 1
ATOM 1516 O O . THR A 1 195 ? 18.131 -19.745 21.131 1.00 89.12 195 THR A O 1
ATOM 1519 N N . PRO A 1 196 ? 18.625 -21.865 21.722 1.00 83.38 196 PRO A N 1
ATOM 1520 C CA . PRO A 1 196 ? 18.104 -22.463 20.486 1.00 83.38 196 PRO A CA 1
ATOM 1521 C C . PRO A 1 196 ? 16.638 -22.127 20.205 1.00 83.38 196 PRO A C 1
ATOM 1523 O O . PRO A 1 196 ? 16.225 -22.079 19.052 1.00 83.38 196 PRO A O 1
ATOM 1526 N N . THR A 1 197 ? 15.857 -21.890 21.260 1.00 80.81 197 THR A N 1
ATOM 1527 C CA . THR A 1 197 ? 14.434 -21.555 21.165 1.00 80.81 197 THR A CA 1
ATOM 1528 C C . THR A 1 197 ? 14.215 -20.099 20.769 1.00 80.81 197 THR A C 1
ATOM 1530 O O . THR A 1 197 ? 13.345 -19.817 19.951 1.00 80.81 197 THR A O 1
ATOM 1533 N N . MET A 1 198 ? 14.989 -19.171 21.339 1.00 82.56 198 MET A N 1
ATOM 1534 C CA . MET A 1 198 ? 14.791 -17.738 21.111 1.00 82.56 198 MET A CA 1
ATOM 1535 C C . MET A 1 198 ? 15.386 -17.259 19.791 1.00 82.56 198 MET A C 1
ATOM 1537 O O . MET A 1 198 ? 14.839 -16.348 19.173 1.00 82.56 198 MET A O 1
ATOM 1541 N N . TRP A 1 199 ? 16.471 -17.879 19.323 1.00 85.31 199 TRP A N 1
ATOM 1542 C CA . TRP A 1 199 ? 17.160 -17.415 18.122 1.00 85.31 199 TRP A CA 1
ATOM 1543 C C . TRP A 1 199 ? 16.270 -17.352 16.861 1.00 85.31 199 TRP A C 1
ATOM 1545 O O . TRP A 1 199 ? 16.248 -16.300 16.220 1.00 85.31 199 TRP A O 1
ATOM 1555 N N . PRO A 1 200 ? 15.464 -18.380 16.516 1.00 75.25 200 PRO A N 1
ATOM 1556 C CA . PRO A 1 200 ? 14.545 -18.297 15.377 1.00 75.25 200 PRO A CA 1
ATOM 1557 C C . PRO A 1 200 ? 13.511 -17.170 15.476 1.00 75.25 200 PRO A C 1
ATOM 1559 O O . PRO A 1 200 ? 13.129 -16.606 14.456 1.00 75.25 200 PRO A O 1
ATOM 1562 N N . ILE A 1 201 ? 13.085 -16.821 16.693 1.00 75.44 201 ILE A N 1
ATOM 1563 C CA . ILE A 1 201 ? 12.121 -15.741 16.945 1.00 75.44 201 ILE A CA 1
ATOM 1564 C C . ILE A 1 201 ? 12.771 -14.394 16.634 1.00 75.44 201 ILE A C 1
ATOM 1566 O O . ILE A 1 201 ? 12.194 -13.587 15.911 1.00 75.44 201 ILE A O 1
ATOM 1570 N N . ILE A 1 202 ? 13.999 -14.185 17.115 1.00 81.38 202 ILE A N 1
ATOM 1571 C CA . ILE A 1 202 ? 14.779 -12.975 16.829 1.00 81.38 202 ILE A CA 1
ATOM 1572 C C . ILE A 1 202 ? 14.939 -12.813 15.314 1.00 81.38 202 ILE A C 1
ATOM 1574 O O . ILE A 1 202 ? 14.597 -11.769 14.777 1.00 81.38 202 ILE A O 1
ATOM 1578 N N . MET A 1 203 ? 15.367 -13.860 14.600 1.00 79.25 203 MET A N 1
ATOM 1579 C CA . MET A 1 203 ? 15.525 -13.790 13.140 1.00 79.25 203 MET A CA 1
ATOM 1580 C C . MET A 1 203 ? 14.231 -13.448 12.392 1.00 79.25 203 MET A C 1
ATOM 1582 O O . MET A 1 203 ? 14.278 -12.827 11.335 1.00 79.25 203 MET A O 1
ATOM 1586 N N . GLN A 1 204 ? 13.087 -13.918 12.891 1.00 71.44 204 GLN A N 1
ATOM 1587 C CA . GLN A 1 204 ? 11.805 -13.738 12.221 1.00 71.44 204 GLN A CA 1
ATOM 1588 C C . GLN A 1 204 ? 11.242 -12.326 12.404 1.00 71.44 204 GLN A C 1
ATOM 1590 O O . GLN A 1 204 ? 10.565 -11.825 11.505 1.00 71.44 204 GLN A O 1
ATOM 1595 N N . PHE A 1 205 ? 11.465 -11.714 13.567 1.00 71.94 205 PHE A N 1
ATOM 1596 C CA . PHE A 1 205 ? 10.744 -10.508 13.972 1.00 71.94 205 PHE A CA 1
ATOM 1597 C C . PHE A 1 205 ? 11.630 -9.277 14.177 1.00 71.94 205 PHE A C 1
ATOM 1599 O O . PHE A 1 205 ? 11.106 -8.170 14.120 1.00 71.94 205 PHE A O 1
ATOM 1606 N N . GLU A 1 206 ? 12.939 -9.436 14.370 1.00 78.25 206 GLU A N 1
ATOM 1607 C CA . GLU A 1 206 ? 13.863 -8.317 14.571 1.00 78.25 206 GLU A CA 1
ATOM 1608 C C . GLU A 1 206 ? 14.615 -7.993 13.281 1.00 78.25 206 GLU A C 1
ATOM 1610 O O . GLU A 1 206 ? 15.410 -8.790 12.780 1.00 78.25 206 GLU A O 1
ATOM 1615 N N . ASN A 1 207 ? 14.384 -6.795 12.752 1.00 77.94 207 ASN A N 1
ATOM 1616 C CA . ASN A 1 207 ? 15.001 -6.311 11.518 1.00 77.94 207 ASN A CA 1
ATOM 1617 C C . ASN A 1 207 ? 15.652 -4.923 11.652 1.00 77.94 207 ASN A C 1
ATOM 1619 O O . ASN A 1 207 ? 16.270 -4.463 10.693 1.00 77.94 207 ASN A O 1
ATOM 1623 N N . ASP A 1 208 ? 15.557 -4.279 12.820 1.00 82.94 208 ASP A N 1
ATOM 1624 C CA . ASP A 1 208 ? 16.181 -2.979 13.086 1.00 82.94 208 ASP A CA 1
ATOM 1625 C C . ASP A 1 208 ? 17.528 -3.174 13.812 1.00 82.94 208 ASP A C 1
ATOM 1627 O O . ASP A 1 208 ? 17.542 -3.674 14.945 1.00 82.94 208 ASP A O 1
ATOM 1631 N N . PRO A 1 209 ? 18.672 -2.779 13.217 1.00 89.94 209 PRO A N 1
ATOM 1632 C CA . PRO A 1 209 ? 19.989 -2.929 13.838 1.00 89.94 209 PRO A CA 1
ATOM 1633 C C . PRO A 1 209 ? 20.158 -2.091 15.117 1.00 89.94 209 PRO A C 1
ATOM 1635 O O . PRO A 1 209 ? 21.058 -2.375 15.909 1.00 89.94 209 PRO A O 1
ATOM 1638 N N . LEU A 1 210 ? 19.303 -1.085 15.330 1.00 90.75 210 LEU A N 1
ATOM 1639 C CA . LEU A 1 210 ? 19.256 -0.243 16.525 1.00 90.75 210 LEU A CA 1
ATOM 1640 C C . LEU A 1 210 ? 18.268 -0.758 17.584 1.00 90.75 210 LEU A C 1
ATOM 1642 O O . LEU A 1 210 ? 18.163 -0.163 18.658 1.00 90.75 210 LEU A O 1
ATOM 1646 N N . SER A 1 211 ? 17.551 -1.855 17.318 1.00 89.00 211 SER A N 1
ATOM 1647 C CA . SER A 1 211 ? 16.731 -2.519 18.336 1.00 89.00 211 SER A CA 1
ATOM 1648 C C . SER A 1 211 ? 17.596 -2.946 19.522 1.00 89.00 211 SER A C 1
ATOM 1650 O O . SER A 1 211 ? 18.738 -3.392 19.369 1.00 89.00 211 SER A O 1
ATOM 1652 N N . LYS A 1 212 ? 17.041 -2.867 20.734 1.00 90.88 212 LYS A N 1
ATOM 1653 C CA . LYS A 1 212 ? 17.729 -3.345 21.940 1.00 90.88 212 LYS A CA 1
ATOM 1654 C C . LYS A 1 212 ? 18.140 -4.813 21.792 1.00 90.88 212 LYS A C 1
ATOM 1656 O O . LYS A 1 212 ? 19.245 -5.179 22.203 1.00 90.88 212 LYS A O 1
ATOM 1661 N N . THR A 1 213 ? 17.293 -5.633 21.169 1.00 91.94 213 THR A N 1
ATOM 1662 C CA . THR A 1 213 ? 17.575 -7.042 20.890 1.00 91.94 213 THR A CA 1
ATOM 1663 C C . THR A 1 213 ? 18.808 -7.209 20.005 1.00 91.94 213 THR A C 1
ATOM 1665 O O . THR A 1 213 ? 19.754 -7.879 20.420 1.00 91.94 213 THR A O 1
ATOM 1668 N N . LEU A 1 214 ? 18.858 -6.593 18.815 1.00 92.44 214 LEU A N 1
ATOM 1669 C CA . LEU A 1 214 ? 19.996 -6.783 17.906 1.00 92.44 214 LEU A CA 1
ATOM 1670 C C . LEU A 1 214 ? 21.275 -6.096 18.399 1.00 92.44 214 LEU A C 1
ATOM 1672 O O . LEU A 1 214 ? 22.365 -6.623 18.163 1.00 92.44 214 LEU A O 1
ATOM 1676 N N . LEU A 1 215 ? 21.171 -5.005 19.164 1.00 93.62 215 LEU A N 1
ATOM 1677 C CA . LEU A 1 215 ? 22.309 -4.438 19.896 1.00 93.62 215 LEU A CA 1
ATOM 1678 C C . LEU A 1 215 ? 22.862 -5.439 20.920 1.00 93.62 215 LEU A C 1
ATOM 1680 O O . LEU A 1 215 ? 24.070 -5.660 20.976 1.00 93.62 215 LEU A O 1
ATOM 1684 N N . THR A 1 216 ? 21.988 -6.127 21.657 1.00 94.81 216 THR A N 1
ATOM 1685 C CA . THR A 1 216 ? 22.387 -7.181 22.603 1.00 94.81 216 THR A CA 1
ATOM 1686 C C . THR A 1 216 ? 23.042 -8.367 21.887 1.00 94.81 216 THR A C 1
ATOM 1688 O O . THR A 1 216 ? 24.060 -8.884 22.353 1.00 94.81 216 THR A O 1
ATOM 1691 N N . VAL A 1 217 ? 22.500 -8.780 20.733 1.00 93.69 217 VAL A N 1
ATOM 1692 C CA . VAL A 1 217 ? 23.100 -9.823 19.881 1.00 93.69 217 VAL A CA 1
ATOM 1693 C C . VAL A 1 217 ? 24.505 -9.420 19.443 1.00 93.69 217 VAL A C 1
ATOM 1695 O O . VAL A 1 217 ? 25.436 -10.212 19.578 1.00 93.69 217 VAL A O 1
ATOM 1698 N N . ARG A 1 218 ? 24.678 -8.186 18.961 1.00 92.62 218 ARG A N 1
ATOM 1699 C CA . ARG A 1 218 ? 25.972 -7.637 18.537 1.00 92.62 218 ARG A CA 1
ATOM 1700 C C . ARG A 1 218 ? 26.980 -7.606 19.689 1.00 92.62 218 ARG A C 1
ATOM 1702 O O . ARG A 1 218 ? 28.105 -8.079 19.527 1.00 92.62 218 ARG A O 1
ATOM 1709 N N . ASP A 1 219 ? 26.583 -7.070 20.839 1.00 94.06 219 ASP A N 1
ATOM 1710 C CA . ASP A 1 219 ? 27.478 -6.831 21.980 1.00 94.06 219 ASP A CA 1
ATOM 1711 C C . ASP A 1 219 ? 27.904 -8.131 22.676 1.00 94.06 219 ASP A C 1
ATOM 1713 O O . ASP A 1 219 ? 28.972 -8.203 23.287 1.00 94.06 219 ASP A O 1
ATOM 1717 N N . HIS A 1 220 ? 27.109 -9.193 22.522 1.00 96.12 220 HIS A N 1
ATOM 1718 C CA . HIS A 1 220 ? 27.362 -10.512 23.098 1.00 96.12 220 HIS A CA 1
ATOM 1719 C C . HIS A 1 220 ? 27.435 -11.624 22.044 1.00 96.12 220 HIS A C 1
ATOM 1721 O O . HIS A 1 220 ? 27.075 -12.770 22.322 1.00 96.12 220 HIS A O 1
ATOM 1727 N N . ILE A 1 221 ? 27.930 -11.310 20.845 1.00 94.44 221 ILE A N 1
ATOM 1728 C CA . ILE A 1 221 ? 27.859 -12.186 19.664 1.00 94.44 221 ILE A CA 1
ATOM 1729 C C . ILE A 1 221 ? 28.408 -13.603 19.886 1.00 94.44 221 ILE A C 1
ATOM 1731 O O . ILE A 1 221 ? 27.844 -14.568 19.375 1.00 94.44 221 ILE A O 1
ATOM 1735 N N . ASP A 1 222 ? 29.443 -13.766 20.719 1.00 95.94 222 ASP A N 1
ATOM 1736 C CA . ASP A 1 222 ? 30.017 -15.079 21.042 1.00 95.94 222 ASP A CA 1
ATOM 1737 C C . ASP A 1 222 ? 29.011 -16.004 21.739 1.00 95.94 222 ASP A C 1
ATOM 1739 O O . ASP A 1 222 ? 29.025 -17.215 21.514 1.00 95.94 222 ASP A O 1
ATOM 1743 N N . ARG A 1 223 ? 28.091 -15.446 22.539 1.00 96.31 223 ARG A N 1
ATOM 1744 C CA . ARG A 1 223 ? 27.000 -16.214 23.156 1.00 96.31 223 ARG A CA 1
ATOM 1745 C C . ARG A 1 223 ? 26.008 -16.704 22.107 1.00 96.31 223 ARG A C 1
ATOM 1747 O O . ARG A 1 223 ? 25.600 -17.859 22.164 1.00 96.31 223 ARG A O 1
ATOM 1754 N N . PHE A 1 224 ? 25.672 -15.866 21.128 1.00 95.69 224 PHE A N 1
ATOM 1755 C CA . PHE A 1 224 ? 24.737 -16.215 20.057 1.00 95.69 224 PHE A CA 1
ATOM 1756 C C . PHE A 1 224 ? 25.343 -17.182 19.036 1.00 95.69 224 PHE A C 1
ATOM 1758 O O . PHE A 1 224 ? 24.643 -18.056 18.529 1.00 95.69 224 PHE A O 1
ATOM 1765 N N . TYR A 1 225 ? 26.649 -17.096 18.781 1.00 95.69 225 TYR A N 1
ATOM 1766 C CA . TYR A 1 225 ? 27.377 -18.090 17.990 1.00 95.69 225 TYR A CA 1
ATOM 1767 C C . TYR A 1 225 ? 27.482 -19.453 18.675 1.00 95.69 225 TYR A C 1
ATOM 1769 O O . TYR A 1 225 ? 27.567 -20.466 17.986 1.00 95.69 225 TYR A O 1
ATOM 1777 N N . ALA A 1 226 ? 27.504 -19.483 20.009 1.00 95.44 226 ALA A N 1
ATOM 1778 C CA . ALA A 1 226 ? 27.590 -20.714 20.789 1.00 95.44 226 ALA A CA 1
ATOM 1779 C C . ALA A 1 226 ? 26.251 -21.464 20.906 1.00 95.44 226 ALA A C 1
ATOM 1781 O O . ALA A 1 226 ? 26.220 -22.555 21.480 1.00 95.44 226 ALA A O 1
ATOM 1782 N N . ILE A 1 227 ? 25.152 -20.911 20.377 1.00 91.56 227 ILE A N 1
ATOM 1783 C CA . ILE A 1 227 ? 23.853 -21.587 20.356 1.00 91.56 227 ILE A CA 1
ATOM 1784 C C . ILE A 1 227 ? 23.977 -22.871 19.511 1.00 91.56 227 ILE A C 1
ATOM 1786 O O . ILE A 1 227 ? 24.414 -22.796 18.362 1.00 91.56 227 ILE A O 1
ATOM 1790 N N . PRO A 1 228 ? 23.603 -24.053 20.038 1.00 90.44 228 PRO A N 1
ATOM 1791 C CA . PRO A 1 228 ? 23.779 -25.335 19.351 1.00 90.44 228 PRO A CA 1
ATOM 1792 C C . PRO A 1 228 ? 22.715 -25.563 18.260 1.00 90.44 228 PRO A C 1
ATOM 1794 O O . PRO A 1 228 ? 21.874 -26.452 18.378 1.00 90.44 228 PRO A O 1
ATOM 1797 N N . LEU A 1 229 ? 22.745 -24.741 17.210 1.00 81.88 229 LEU A N 1
ATOM 1798 C CA . LEU A 1 229 ? 21.940 -24.867 15.993 1.00 81.88 229 LEU A CA 1
ATOM 1799 C C . LEU A 1 229 ? 22.847 -25.046 14.767 1.00 81.88 229 LEU A C 1
ATOM 1801 O O . LEU A 1 229 ? 23.976 -24.545 14.721 1.00 81.88 229 LEU A O 1
ATOM 1805 N N . ASP A 1 230 ? 22.342 -25.741 13.751 1.00 80.81 230 ASP A N 1
ATOM 1806 C CA . ASP A 1 230 ? 23.062 -25.920 12.490 1.00 80.81 230 ASP A CA 1
ATOM 1807 C C . ASP A 1 230 ? 23.262 -24.571 11.791 1.00 80.81 230 ASP A C 1
ATOM 1809 O O . ASP A 1 230 ? 22.345 -23.760 11.705 1.00 80.81 230 ASP A O 1
ATOM 1813 N N . ASN A 1 231 ? 24.470 -24.323 11.277 1.00 78.25 231 ASN A N 1
ATOM 1814 C CA . ASN A 1 231 ? 24.851 -23.065 10.620 1.00 78.25 231 ASN A CA 1
ATOM 1815 C C . ASN A 1 231 ? 24.648 -21.793 11.470 1.00 78.25 231 ASN A C 1
ATOM 1817 O O . ASN A 1 231 ? 24.624 -20.691 10.920 1.00 78.25 231 ASN A O 1
ATOM 1821 N N . GLN A 1 232 ? 24.583 -21.914 12.801 1.00 86.12 232 GLN A N 1
ATOM 1822 C CA . GLN A 1 232 ? 24.245 -20.808 13.700 1.00 86.12 232 GLN A CA 1
ATOM 1823 C C . GLN A 1 232 ? 25.069 -19.539 13.473 1.00 86.12 232 GLN A C 1
ATOM 1825 O O . GLN A 1 232 ? 24.520 -18.442 13.415 1.00 86.12 232 GLN A O 1
ATOM 1830 N N . ARG A 1 233 ? 26.391 -19.672 13.321 1.00 87.19 233 ARG A N 1
ATOM 1831 C CA . ARG A 1 233 ? 27.273 -18.525 13.064 1.00 87.19 233 ARG A CA 1
ATOM 1832 C C . ARG A 1 233 ? 26.842 -17.748 11.822 1.00 87.19 233 ARG A C 1
ATOM 1834 O O . ARG A 1 233 ? 26.667 -16.539 11.896 1.00 87.19 233 ARG A O 1
ATOM 1841 N N . ALA A 1 234 ? 26.606 -18.461 10.722 1.00 74.75 234 ALA A N 1
ATOM 1842 C CA . ALA A 1 234 ? 26.165 -17.855 9.473 1.00 74.75 234 ALA A CA 1
ATOM 1843 C C . ALA A 1 234 ? 24.779 -17.209 9.611 1.00 74.75 234 ALA A C 1
ATOM 1845 O O . ALA A 1 234 ? 24.545 -16.157 9.027 1.00 74.75 234 ALA A O 1
ATOM 1846 N N . MET A 1 235 ? 23.879 -17.799 10.404 1.00 76.75 235 MET A N 1
ATOM 1847 C CA . MET A 1 235 ? 22.558 -17.226 10.679 1.00 76.75 235 MET A CA 1
ATOM 1848 C C . MET A 1 235 ? 22.665 -15.914 11.463 1.00 76.75 235 MET A C 1
ATOM 1850 O O . MET A 1 235 ? 22.037 -14.933 11.084 1.00 76.75 235 MET A O 1
ATOM 1854 N N . VAL A 1 236 ? 23.493 -15.867 12.512 1.00 85.06 236 VAL A N 1
ATOM 1855 C CA . VAL A 1 236 ? 23.756 -14.638 13.286 1.00 85.06 236 VAL A CA 1
ATOM 1856 C C . VAL A 1 236 ? 24.339 -13.546 12.398 1.00 85.06 236 VAL A C 1
ATOM 1858 O O . VAL A 1 236 ? 23.844 -12.417 12.402 1.00 85.06 236 VAL A O 1
ATOM 1861 N N . ASP A 1 237 ? 25.335 -13.899 11.587 1.00 83.94 237 ASP A N 1
ATOM 1862 C CA . ASP A 1 237 ? 25.972 -12.965 10.661 1.00 83.94 237 ASP A CA 1
ATOM 1863 C C . ASP A 1 237 ? 24.982 -12.436 9.620 1.00 83.94 237 ASP A C 1
ATOM 1865 O O . ASP A 1 237 ? 24.970 -11.236 9.336 1.00 83.94 237 ASP A O 1
ATOM 1869 N N . ALA A 1 238 ? 24.126 -13.308 9.080 1.00 76.19 238 ALA A N 1
ATOM 1870 C CA . ALA A 1 238 ? 23.110 -12.951 8.098 1.00 76.19 238 ALA A CA 1
ATOM 1871 C C . ALA A 1 238 ? 22.035 -12.028 8.681 1.00 76.19 238 ALA A C 1
ATOM 1873 O O . ALA A 1 238 ? 21.682 -11.053 8.025 1.00 76.19 238 ALA A O 1
ATOM 1874 N N . THR A 1 239 ? 21.555 -12.278 9.903 1.00 80.31 239 THR A N 1
ATOM 1875 C CA . THR A 1 239 ? 20.553 -11.427 10.569 1.00 80.31 239 THR A CA 1
ATOM 1876 C C . THR A 1 239 ? 21.083 -10.014 10.785 1.00 80.31 239 THR A C 1
ATOM 1878 O O . THR A 1 239 ? 20.452 -9.044 10.370 1.00 80.31 239 THR A O 1
ATOM 1881 N N . LEU A 1 240 ? 22.279 -9.885 11.372 1.00 87.38 240 LEU A N 1
ATOM 1882 C CA . LEU A 1 240 ? 22.894 -8.577 11.610 1.00 87.38 240 LEU A CA 1
ATOM 1883 C C . LEU A 1 240 ? 23.208 -7.862 10.289 1.00 87.38 240 LEU A C 1
ATOM 1885 O O . LEU A 1 240 ? 22.923 -6.675 10.140 1.00 87.38 240 LEU A O 1
ATOM 1889 N N . THR A 1 241 ? 23.755 -8.589 9.309 1.00 84.56 241 THR A N 1
ATOM 1890 C CA . THR A 1 241 ? 24.044 -8.054 7.969 1.00 84.56 241 THR A CA 1
ATOM 1891 C C . THR A 1 241 ? 22.777 -7.581 7.265 1.00 84.56 241 THR A C 1
ATOM 1893 O O . THR A 1 241 ? 22.770 -6.489 6.706 1.00 84.56 241 THR A O 1
ATOM 1896 N N . GLY A 1 242 ? 21.705 -8.373 7.305 1.00 79.31 242 GLY A N 1
ATOM 1897 C CA . GLY A 1 242 ? 20.423 -8.045 6.691 1.00 79.31 242 GLY A CA 1
ATOM 1898 C C . GLY A 1 242 ? 19.826 -6.772 7.279 1.00 79.31 242 GLY A C 1
ATOM 1899 O O . GLY A 1 242 ? 19.513 -5.855 6.526 1.00 79.31 242 GLY A O 1
ATOM 1900 N N . ALA A 1 243 ? 19.764 -6.675 8.610 1.00 84.38 243 ALA A N 1
ATOM 1901 C CA . ALA A 1 243 ? 19.265 -5.493 9.313 1.00 84.38 243 ALA A CA 1
ATOM 1902 C C . ALA A 1 243 ? 20.071 -4.225 8.963 1.00 84.38 243 ALA A C 1
ATOM 1904 O O . ALA A 1 243 ? 19.501 -3.184 8.628 1.00 84.38 243 ALA A O 1
ATOM 1905 N N . MET A 1 244 ? 21.408 -4.326 8.959 1.00 90.44 244 MET A N 1
ATOM 1906 C CA . MET A 1 244 ? 22.304 -3.232 8.564 1.00 90.44 244 MET A CA 1
ATOM 1907 C C . MET A 1 244 ? 22.073 -2.771 7.124 1.00 90.44 244 MET A C 1
ATOM 1909 O O . MET A 1 244 ? 21.864 -1.586 6.870 1.00 90.44 244 MET A O 1
ATOM 1913 N N . VAL A 1 245 ? 22.132 -3.699 6.168 1.00 87.50 245 VAL A N 1
ATOM 1914 C CA . VAL A 1 245 ? 22.043 -3.369 4.741 1.00 87.50 245 VAL A CA 1
ATOM 1915 C C . VAL A 1 245 ? 20.658 -2.831 4.400 1.00 87.50 245 VAL A C 1
ATOM 1917 O O . VAL A 1 245 ? 20.562 -1.848 3.671 1.00 87.50 245 VAL A O 1
ATOM 1920 N N . GLN A 1 246 ? 19.600 -3.412 4.965 1.00 82.88 246 GLN A N 1
ATOM 1921 C CA . GLN A 1 246 ? 18.230 -2.955 4.751 1.00 82.88 246 GLN A CA 1
ATOM 1922 C C . GLN A 1 246 ? 18.029 -1.518 5.250 1.00 82.88 246 GLN A C 1
ATOM 1924 O O . GLN A 1 246 ? 17.545 -0.672 4.501 1.00 82.88 246 GLN A O 1
ATOM 1929 N N . THR A 1 247 ? 18.505 -1.209 6.457 1.00 85.94 247 THR A N 1
ATOM 1930 C CA . THR A 1 247 ? 18.443 0.152 7.016 1.00 85.94 247 THR A CA 1
ATOM 1931 C C . THR A 1 247 ? 19.237 1.149 6.161 1.00 85.94 247 THR A C 1
ATOM 1933 O O . THR A 1 247 ? 18.771 2.252 5.870 1.00 85.94 247 THR A O 1
ATOM 1936 N N . ALA A 1 248 ? 20.420 0.759 5.673 1.00 88.81 248 ALA A N 1
ATOM 1937 C CA . ALA A 1 248 ? 21.210 1.596 4.770 1.00 88.81 248 ALA A CA 1
ATOM 1938 C C . ALA A 1 248 ? 20.510 1.839 3.424 1.00 88.81 248 ALA A C 1
ATOM 1940 O O . ALA A 1 248 ? 20.582 2.950 2.896 1.00 88.81 248 ALA A O 1
ATOM 1941 N N . ILE A 1 249 ? 19.822 0.835 2.870 1.00 86.44 249 ILE A N 1
ATOM 1942 C CA . ILE A 1 249 ? 19.009 0.974 1.654 1.00 86.44 249 ILE A CA 1
ATOM 1943 C C . ILE A 1 249 ? 17.868 1.963 1.894 1.00 86.44 249 ILE A C 1
ATOM 1945 O O . ILE A 1 249 ? 17.672 2.860 1.074 1.00 86.44 249 ILE A O 1
ATOM 1949 N N . GLU A 1 250 ? 17.148 1.849 3.009 1.00 80.31 250 GLU A N 1
ATOM 1950 C CA . GLU A 1 250 ? 16.049 2.754 3.366 1.00 80.31 250 GLU A CA 1
ATOM 1951 C C . GLU A 1 250 ? 16.523 4.210 3.419 1.00 80.31 250 GLU A C 1
ATOM 1953 O O . GLU A 1 250 ? 15.977 5.066 2.718 1.00 80.31 250 GLU A O 1
ATOM 1958 N N . PHE A 1 251 ? 17.615 4.482 4.138 1.00 82.19 251 PHE A N 1
ATOM 1959 C CA . PHE A 1 251 ? 18.202 5.822 4.188 1.00 82.19 251 PHE A CA 1
ATOM 1960 C C . PHE A 1 251 ? 18.794 6.286 2.859 1.00 82.19 251 PHE A C 1
ATOM 1962 O O . PHE A 1 251 ? 18.794 7.485 2.579 1.00 82.19 251 PHE A O 1
ATOM 1969 N N . SER A 1 252 ? 19.316 5.377 2.033 1.00 84.00 252 SER A N 1
ATOM 1970 C CA . SER A 1 252 ? 19.932 5.731 0.751 1.00 84.00 252 SER A CA 1
ATOM 1971 C C . SER A 1 252 ? 18.892 6.088 -0.301 1.00 84.00 252 SER A C 1
ATOM 1973 O O . SER A 1 252 ? 19.070 7.073 -1.022 1.00 84.00 252 SER A O 1
ATOM 1975 N N . THR A 1 253 ? 17.819 5.303 -0.369 1.00 79.69 253 THR A N 1
ATOM 1976 C CA . THR A 1 253 ? 16.803 5.363 -1.427 1.00 79.69 253 THR A CA 1
ATOM 1977 C C . THR A 1 253 ? 15.671 6.334 -1.124 1.00 79.69 253 THR A C 1
ATOM 1979 O O . THR A 1 253 ? 15.056 6.848 -2.057 1.00 79.69 253 THR A O 1
ATOM 1982 N N . ASN A 1 254 ? 15.435 6.651 0.152 1.00 71.56 254 ASN A N 1
ATOM 1983 C CA . ASN A 1 254 ? 14.517 7.703 0.556 1.00 71.56 254 ASN A CA 1
ATOM 1984 C C . ASN A 1 254 ? 15.303 8.987 0.894 1.00 71.56 254 ASN A C 1
ATOM 1986 O O . ASN A 1 254 ? 15.854 9.101 1.992 1.00 71.56 254 ASN A O 1
ATOM 1990 N N . PRO A 1 255 ? 15.378 9.971 -0.025 1.00 53.72 255 PRO A N 1
ATOM 1991 C CA . PRO A 1 255 ? 16.206 11.164 0.160 1.00 53.72 255 PRO A CA 1
ATOM 1992 C C . PRO A 1 255 ? 15.778 12.016 1.360 1.00 53.72 255 PRO A C 1
ATOM 1994 O O . PRO A 1 255 ? 16.604 12.750 1.897 1.00 53.72 255 PRO A O 1
ATOM 1997 N N . ASN A 1 256 ? 14.525 11.886 1.806 1.00 51.50 256 ASN A N 1
ATOM 1998 C CA . ASN A 1 256 ? 13.991 12.682 2.901 1.00 51.50 256 ASN A CA 1
ATOM 1999 C C . ASN A 1 256 ? 14.033 11.956 4.253 1.00 51.50 256 ASN A C 1
ATOM 2001 O O . ASN A 1 256 ? 13.934 12.610 5.285 1.00 51.50 256 ASN A O 1
ATOM 2005 N N . LEU A 1 257 ? 14.211 10.630 4.286 1.00 49.84 257 LEU A N 1
ATOM 2006 C CA . LEU A 1 257 ? 14.179 9.872 5.543 1.00 49.84 257 LEU A CA 1
ATOM 2007 C C . LEU A 1 257 ? 15.332 10.254 6.475 1.00 49.84 257 LEU A C 1
ATOM 2009 O O . LEU A 1 257 ? 15.120 10.444 7.662 1.00 49.84 257 LEU A O 1
ATOM 2013 N N . ALA A 1 258 ? 16.537 10.449 5.933 1.00 56.03 258 ALA A N 1
ATOM 2014 C CA . ALA A 1 258 ? 17.675 10.918 6.725 1.00 56.03 258 ALA A CA 1
ATOM 2015 C C . ALA A 1 258 ? 17.485 12.354 7.252 1.00 56.03 258 ALA A C 1
ATOM 2017 O O . ALA A 1 258 ? 18.122 12.721 8.228 1.00 56.03 258 ALA A O 1
ATOM 2018 N N . ILE A 1 259 ? 16.619 13.149 6.612 1.00 49.88 259 ILE A N 1
ATOM 2019 C CA . ILE A 1 259 ? 16.295 14.521 7.021 1.00 49.88 259 ILE A CA 1
ATOM 2020 C C . ILE A 1 259 ? 15.218 14.504 8.117 1.00 49.88 259 ILE A C 1
ATOM 2022 O O . ILE A 1 259 ? 15.380 15.181 9.124 1.00 49.88 259 ILE A O 1
ATOM 2026 N N . TYR A 1 260 ? 14.150 13.715 7.941 1.00 43.06 260 TYR A N 1
ATOM 2027 C CA . TYR A 1 260 ? 13.035 13.603 8.896 1.00 43.06 260 TYR A CA 1
ATOM 2028 C C . TYR A 1 260 ? 13.355 12.735 10.122 1.00 43.06 260 TYR A C 1
ATOM 2030 O O . TYR A 1 260 ? 12.753 12.891 11.178 1.00 43.06 260 TYR A O 1
ATOM 2038 N N . GLU A 1 261 ? 14.304 11.808 9.999 1.00 69.94 261 GLU A N 1
ATOM 2039 C CA . GLU A 1 261 ? 14.772 10.949 11.089 1.00 69.94 261 GLU A CA 1
ATOM 2040 C C . GLU A 1 261 ? 16.272 11.156 11.329 1.00 69.94 261 GLU A C 1
ATOM 2042 O O . GLU A 1 261 ? 17.034 10.198 11.462 1.00 69.94 261 GLU A O 1
ATOM 2047 N N . GLN A 1 262 ? 16.716 12.417 11.372 1.00 74.31 262 GLN A N 1
ATOM 2048 C CA . GLN A 1 262 ? 18.134 12.768 11.502 1.00 74.31 262 GLN A CA 1
ATOM 2049 C C . GLN A 1 262 ? 18.795 12.117 12.726 1.00 74.31 262 GLN A C 1
ATOM 2051 O O . GLN A 1 262 ? 19.906 11.603 12.617 1.00 74.31 262 GLN A O 1
ATOM 2056 N N . ASP A 1 263 ? 18.108 12.075 13.869 1.00 81.06 263 ASP A N 1
ATOM 2057 C CA . ASP A 1 263 ? 18.626 11.435 15.084 1.00 81.06 263 ASP A CA 1
ATOM 2058 C C . ASP A 1 263 ? 18.823 9.926 14.896 1.00 81.06 263 ASP A C 1
ATOM 2060 O O . ASP A 1 263 ? 19.845 9.372 15.305 1.00 81.06 263 ASP A O 1
ATOM 2064 N N . ARG A 1 264 ? 17.883 9.256 14.218 1.00 84.56 264 ARG A N 1
ATOM 2065 C CA . ARG A 1 264 ? 17.987 7.823 13.917 1.00 84.56 264 ARG A CA 1
ATOM 2066 C C . ARG A 1 264 ? 19.069 7.550 12.880 1.00 84.56 264 ARG A C 1
ATOM 2068 O O . ARG A 1 264 ? 19.813 6.585 13.021 1.00 84.56 264 ARG A O 1
ATOM 2075 N N . PHE A 1 265 ? 19.183 8.400 11.861 1.00 83.62 265 PHE A N 1
ATOM 2076 C CA . PHE A 1 265 ? 20.248 8.312 10.869 1.00 83.62 265 PHE A CA 1
ATOM 2077 C C . PHE A 1 265 ? 21.621 8.450 11.529 1.00 83.62 265 PHE A C 1
ATOM 2079 O O . PHE A 1 265 ? 22.491 7.616 11.298 1.00 83.62 265 PHE A O 1
ATOM 2086 N N . ASN A 1 266 ? 21.796 9.447 12.400 1.00 87.44 266 ASN A N 1
ATOM 2087 C CA . ASN A 1 266 ? 23.034 9.647 13.149 1.00 87.44 266 ASN A CA 1
ATOM 2088 C C . ASN A 1 266 ? 23.345 8.430 14.031 1.00 87.44 266 ASN A C 1
ATOM 2090 O O . ASN A 1 266 ? 24.453 7.909 13.973 1.00 87.44 266 ASN A O 1
ATOM 2094 N N . ALA A 1 267 ? 22.353 7.910 14.762 1.00 89.88 267 ALA A N 1
ATOM 2095 C CA . ALA A 1 267 ? 22.518 6.699 15.563 1.00 89.88 267 ALA A CA 1
ATOM 2096 C C . ALA A 1 267 ? 22.904 5.475 14.712 1.00 89.88 267 ALA A C 1
ATOM 2098 O O . ALA A 1 267 ? 23.701 4.643 15.145 1.00 89.88 267 ALA A O 1
ATOM 2099 N N . PHE A 1 268 ? 22.370 5.362 13.493 1.00 94.25 268 PHE A N 1
ATOM 2100 C CA . PHE A 1 268 ? 22.732 4.300 12.559 1.00 94.25 268 PHE A CA 1
ATOM 2101 C C . PHE A 1 268 ? 24.153 4.462 12.002 1.00 94.25 268 PHE A C 1
ATOM 2103 O O . PHE A 1 268 ? 24.880 3.476 11.895 1.00 94.25 268 PHE A O 1
ATOM 2110 N N . VAL A 1 269 ? 24.583 5.687 11.692 1.00 90.56 269 VAL A N 1
ATOM 2111 C CA . VAL A 1 269 ? 25.969 5.973 11.287 1.00 90.56 269 VAL A CA 1
ATOM 2112 C C . VAL A 1 269 ? 26.938 5.656 12.428 1.00 90.56 269 VAL A C 1
ATOM 2114 O O . VAL A 1 269 ? 27.893 4.913 12.212 1.00 90.56 269 VAL A O 1
ATOM 2117 N N . ASP A 1 270 ? 26.642 6.098 13.653 1.00 92.44 270 ASP A N 1
ATOM 2118 C CA . ASP A 1 270 ? 27.430 5.770 14.848 1.00 92.44 270 ASP A CA 1
ATOM 2119 C C . ASP A 1 270 ? 27.503 4.251 15.073 1.00 92.44 270 ASP A C 1
ATOM 2121 O O . ASP A 1 270 ? 28.554 3.703 15.420 1.00 92.44 270 ASP A O 1
ATOM 2125 N N . TYR A 1 271 ? 26.386 3.549 14.853 1.00 93.50 271 TYR A N 1
ATOM 2126 C CA . TYR A 1 271 ? 26.333 2.093 14.900 1.00 93.50 271 TYR A CA 1
ATOM 2127 C C . TYR A 1 271 ? 27.260 1.458 13.854 1.00 93.50 271 TYR A C 1
ATOM 2129 O O . TYR A 1 271 ? 27.997 0.528 14.190 1.00 93.50 271 TYR A O 1
ATOM 2137 N N . LEU A 1 272 ? 27.243 1.939 12.605 1.00 93.81 272 LEU A N 1
ATOM 2138 C CA . LEU A 1 272 ? 28.103 1.424 11.536 1.00 93.81 272 LEU A CA 1
ATOM 2139 C C . LEU A 1 272 ? 29.582 1.682 11.831 1.00 93.81 272 LEU A C 1
ATOM 2141 O O . LEU A 1 272 ? 30.400 0.786 11.621 1.00 93.81 272 LEU A O 1
ATOM 2145 N N . ASP A 1 273 ? 29.928 2.852 12.366 1.00 90.62 273 ASP A N 1
ATOM 2146 C CA . ASP A 1 273 ? 31.302 3.192 12.748 1.00 90.62 273 ASP A CA 1
ATOM 2147 C C . ASP A 1 273 ? 31.839 2.245 13.827 1.00 90.62 273 ASP A C 1
ATOM 2149 O O . ASP A 1 273 ? 32.978 1.774 13.740 1.00 90.62 273 ASP A O 1
ATOM 2153 N N . GLN A 1 274 ? 30.995 1.896 14.801 1.00 88.62 274 GLN A N 1
ATOM 2154 C CA . GLN A 1 274 ? 31.313 0.951 15.875 1.00 88.62 274 GLN A CA 1
ATOM 2155 C C . GLN A 1 274 ? 31.258 -0.521 15.435 1.00 88.62 274 GLN A C 1
ATOM 2157 O O . GLN A 1 274 ? 31.811 -1.390 16.118 1.00 88.62 274 GLN A O 1
ATOM 2162 N N . ALA A 1 275 ? 30.593 -0.834 14.319 1.00 88.06 275 ALA A N 1
ATOM 2163 C CA . ALA A 1 275 ? 30.466 -2.200 13.831 1.00 88.06 275 ALA A CA 1
ATOM 2164 C C . ALA A 1 275 ? 31.830 -2.768 13.401 1.00 88.06 275 ALA A C 1
ATOM 2166 O O . ALA A 1 275 ? 32.679 -2.072 12.831 1.00 88.06 275 ALA A O 1
ATOM 2167 N N . LYS A 1 276 ? 32.034 -4.069 13.654 1.00 85.56 276 LYS A N 1
ATOM 2168 C CA . LYS A 1 276 ? 33.223 -4.798 13.190 1.00 85.56 276 LYS A CA 1
ATOM 2169 C C . LYS A 1 276 ? 33.297 -4.764 11.663 1.00 85.56 276 LYS A C 1
ATOM 2171 O O . LYS A 1 276 ? 32.273 -4.824 10.985 1.00 85.56 276 LYS A O 1
ATOM 2176 N N . GLU A 1 277 ? 34.517 -4.723 11.135 1.00 87.75 277 GLU A N 1
ATOM 2177 C CA . GLU A 1 277 ? 34.738 -4.850 9.695 1.00 87.75 277 GLU A CA 1
ATOM 2178 C C . GLU A 1 277 ? 34.174 -6.175 9.174 1.00 87.75 277 GLU A C 1
ATOM 2180 O O . GLU A 1 277 ? 34.404 -7.240 9.754 1.00 87.75 277 GLU A O 1
ATOM 2185 N N . GLY A 1 278 ? 33.423 -6.102 8.079 1.00 85.12 278 GLY A N 1
ATOM 2186 C CA . GLY A 1 278 ? 32.770 -7.256 7.481 1.00 85.12 278 GLY A CA 1
ATOM 2187 C C . GLY A 1 278 ? 31.774 -6.871 6.385 1.00 85.12 278 GLY A C 1
ATOM 2188 O O . GLY A 1 278 ? 31.455 -5.690 6.227 1.00 85.12 278 GLY A O 1
ATOM 2189 N N . PRO A 1 279 ? 31.241 -7.864 5.645 1.00 79.62 279 PRO A N 1
ATOM 2190 C CA . PRO A 1 279 ? 30.436 -7.625 4.448 1.00 79.62 279 PRO A CA 1
ATOM 2191 C C . PRO A 1 279 ? 29.229 -6.712 4.683 1.00 79.62 279 PRO A C 1
ATOM 2193 O O . PRO A 1 279 ? 28.973 -5.835 3.866 1.00 79.62 279 PRO A O 1
ATOM 2196 N N . GLY A 1 280 ? 28.513 -6.864 5.804 1.00 85.44 280 GLY A N 1
ATOM 2197 C CA . GLY A 1 280 ? 27.362 -6.017 6.133 1.00 85.44 280 GLY A CA 1
ATOM 2198 C C . GLY A 1 280 ? 27.717 -4.542 6.298 1.00 85.44 280 GLY A C 1
ATOM 2199 O O . GLY A 1 280 ? 27.082 -3.696 5.670 1.00 85.44 280 GLY A O 1
ATOM 2200 N N . LYS A 1 281 ? 28.778 -4.237 7.058 1.00 91.50 281 LYS A N 1
ATOM 2201 C CA . LYS A 1 281 ? 29.286 -2.867 7.222 1.00 91.50 281 LYS A CA 1
ATOM 2202 C C . LYS A 1 281 ? 29.738 -2.289 5.885 1.00 91.50 281 LYS A C 1
ATOM 2204 O O . LYS A 1 281 ? 29.346 -1.180 5.539 1.00 91.50 281 LYS A O 1
ATOM 2209 N N . THR A 1 282 ? 30.515 -3.049 5.111 1.00 88.50 282 THR A N 1
ATOM 2210 C CA . THR A 1 282 ? 31.009 -2.606 3.802 1.00 88.50 282 THR A CA 1
ATOM 2211 C C . THR A 1 282 ? 29.860 -2.323 2.834 1.00 88.50 282 THR A C 1
ATOM 2213 O O . THR A 1 282 ? 29.829 -1.259 2.223 1.00 88.50 282 THR A O 1
ATOM 2216 N N . MET A 1 283 ? 28.881 -3.227 2.733 1.00 90.56 283 MET A N 1
ATOM 2217 C CA . MET A 1 283 ? 27.696 -3.047 1.889 1.00 90.56 283 MET A CA 1
ATOM 2218 C C . MET A 1 283 ? 26.864 -1.831 2.320 1.00 90.56 283 MET A C 1
ATOM 2220 O O . MET A 1 283 ? 26.486 -1.023 1.473 1.00 90.56 283 MET A O 1
ATOM 2224 N N . ALA A 1 284 ? 26.608 -1.668 3.622 1.00 91.50 284 ALA A N 1
ATOM 2225 C CA . ALA A 1 284 ? 25.870 -0.527 4.161 1.00 91.50 284 ALA A CA 1
ATOM 2226 C C . ALA A 1 284 ? 26.593 0.806 3.892 1.00 91.50 284 ALA A C 1
ATOM 2228 O O . ALA A 1 284 ? 25.991 1.745 3.371 1.00 91.50 284 ALA A O 1
ATOM 2229 N N . ALA A 1 285 ? 27.900 0.870 4.162 1.00 91.50 285 ALA A N 1
ATOM 2230 C CA . ALA A 1 285 ? 28.720 2.051 3.911 1.00 91.50 285 ALA A CA 1
ATOM 2231 C C . ALA A 1 285 ? 28.770 2.410 2.422 1.00 91.50 285 ALA A C 1
ATOM 2233 O O . ALA A 1 285 ? 28.664 3.578 2.063 1.00 91.50 285 ALA A O 1
ATOM 2234 N N . VAL A 1 286 ? 28.877 1.415 1.538 1.00 91.31 286 VAL A N 1
ATOM 2235 C CA . VAL A 1 286 ? 28.833 1.632 0.089 1.00 91.31 286 VAL A CA 1
ATOM 2236 C C . VAL A 1 286 ? 27.502 2.246 -0.336 1.00 91.31 286 VAL A C 1
ATOM 2238 O O . VAL A 1 286 ? 27.508 3.215 -1.097 1.00 91.31 286 VAL A O 1
ATOM 2241 N N . TRP A 1 287 ? 26.372 1.744 0.169 1.00 92.81 287 TRP A N 1
ATOM 2242 C CA . TRP A 1 287 ? 25.053 2.326 -0.103 1.00 92.81 287 TRP A CA 1
ATOM 2243 C C . TRP A 1 287 ? 24.987 3.799 0.316 1.00 92.81 287 TRP A C 1
ATOM 2245 O O . TRP A 1 287 ? 24.663 4.657 -0.510 1.00 92.81 287 TRP A O 1
ATOM 2255 N N . LEU A 1 288 ? 25.381 4.101 1.556 1.00 90.19 288 LEU A N 1
ATOM 2256 C CA . LEU A 1 288 ? 25.358 5.457 2.106 1.00 90.19 288 LEU A CA 1
ATOM 2257 C C . LEU A 1 288 ? 26.311 6.411 1.371 1.00 90.19 288 LEU A C 1
ATOM 2259 O O . LEU A 1 288 ? 25.895 7.493 0.961 1.00 90.19 288 LEU A O 1
ATOM 2263 N N . ASN A 1 289 ? 27.560 6.000 1.137 1.00 90.31 289 ASN A N 1
ATOM 2264 C CA . ASN A 1 289 ? 28.572 6.816 0.460 1.00 90.31 289 ASN A CA 1
ATOM 2265 C C . ASN A 1 289 ? 28.181 7.106 -0.991 1.00 90.31 289 ASN A C 1
ATOM 2267 O O . ASN A 1 289 ? 28.273 8.243 -1.454 1.00 90.31 289 ASN A O 1
ATOM 2271 N N . THR A 1 290 ? 27.694 6.094 -1.714 1.00 92.88 290 THR A N 1
ATOM 2272 C CA . THR A 1 290 ? 27.249 6.274 -3.105 1.00 92.88 290 THR A CA 1
ATOM 2273 C C . THR A 1 290 ? 26.030 7.193 -3.162 1.00 92.88 290 THR A C 1
ATOM 2275 O O . THR A 1 290 ? 25.958 8.075 -4.017 1.00 92.88 290 THR A O 1
ATOM 2278 N N . SER A 1 291 ? 25.112 7.054 -2.199 1.00 90.38 291 SER A N 1
ATOM 2279 C CA . SER A 1 291 ? 23.976 7.962 -2.026 1.00 90.38 291 SER A CA 1
ATOM 2280 C C . SER A 1 291 ? 24.409 9.395 -1.753 1.00 90.38 291 SER A C 1
ATOM 2282 O O . SER A 1 291 ? 23.896 10.320 -2.382 1.00 90.38 291 SER A O 1
ATOM 2284 N N . GLN A 1 292 ? 25.405 9.603 -0.896 1.00 87.12 292 GLN A N 1
ATOM 2285 C CA . GLN A 1 292 ? 25.951 10.926 -0.624 1.00 87.12 292 GLN A CA 1
ATOM 2286 C C . GLN A 1 292 ? 26.566 11.566 -1.877 1.00 87.12 292 GLN A C 1
ATOM 2288 O O . GLN A 1 292 ? 26.223 12.706 -2.196 1.00 87.12 292 GLN A O 1
ATOM 2293 N N . LEU A 1 293 ? 27.408 10.838 -2.620 1.00 88.19 293 LEU A N 1
ATOM 2294 C CA . LEU A 1 293 ? 27.996 11.312 -3.882 1.00 88.19 293 LEU A CA 1
ATOM 2295 C C . LEU A 1 293 ? 26.910 11.662 -4.906 1.00 88.19 293 LEU A C 1
ATOM 2297 O O . LEU A 1 293 ? 26.952 12.724 -5.533 1.00 88.19 293 LEU A O 1
ATOM 2301 N N . SER A 1 294 ? 25.887 10.808 -5.013 1.00 87.88 294 SER A N 1
ATOM 2302 C CA . SER A 1 294 ? 24.719 11.048 -5.859 1.00 87.88 294 SER A CA 1
ATOM 2303 C C . SER A 1 294 ? 23.993 12.341 -5.475 1.00 87.88 294 SER A C 1
ATOM 2305 O O . SER A 1 294 ? 23.670 13.142 -6.349 1.00 87.88 294 SER A O 1
ATOM 2307 N N . ARG A 1 295 ? 23.751 12.574 -4.178 1.00 84.12 295 ARG A N 1
ATOM 2308 C CA . ARG A 1 295 ? 23.061 13.772 -3.660 1.00 84.12 295 ARG A CA 1
ATOM 2309 C C . ARG A 1 295 ? 23.877 15.049 -3.846 1.00 84.12 295 ARG A C 1
ATOM 2311 O O . ARG A 1 295 ? 23.307 16.106 -4.092 1.00 84.12 295 ARG A O 1
ATOM 2318 N N . GLN A 1 296 ? 25.202 14.954 -3.765 1.00 85.19 296 GLN A N 1
ATOM 2319 C CA . GLN A 1 296 ? 26.120 16.059 -4.057 1.00 85.19 296 GLN A CA 1
ATOM 2320 C C . GLN A 1 296 ? 26.236 16.348 -5.563 1.00 85.19 296 GLN A C 1
ATOM 2322 O O . GLN A 1 296 ? 26.792 17.374 -5.956 1.00 85.19 296 GLN A O 1
ATOM 2327 N N . GLY A 1 297 ? 25.705 15.462 -6.412 1.00 85.50 297 GLY A N 1
ATOM 2328 C CA . GLY A 1 297 ? 25.794 15.564 -7.864 1.00 85.50 297 GLY A CA 1
ATOM 2329 C C . GLY A 1 297 ? 27.168 15.194 -8.429 1.00 85.50 297 GLY A C 1
ATOM 2330 O O . GLY A 1 297 ? 27.402 15.423 -9.620 1.00 85.50 297 GLY A O 1
ATOM 2331 N N . ASP A 1 298 ? 28.064 14.612 -7.623 1.00 92.81 298 ASP A N 1
ATOM 2332 C CA . ASP A 1 298 ? 29.385 14.148 -8.062 1.00 92.81 298 ASP A CA 1
ATOM 2333 C C . ASP A 1 298 ? 29.286 12.766 -8.719 1.00 92.81 298 ASP A C 1
ATOM 2335 O O . ASP A 1 298 ? 29.710 11.731 -8.204 1.00 92.81 298 ASP A O 1
ATOM 2339 N N . TRP A 1 299 ? 28.679 12.755 -9.901 1.00 94.56 299 TRP A N 1
ATOM 2340 C CA . TRP A 1 299 ? 28.420 11.538 -10.662 1.00 94.56 299 TRP A CA 1
ATOM 2341 C C . TRP A 1 299 ? 29.695 10.819 -11.122 1.00 94.56 299 TRP A C 1
ATOM 2343 O O . TRP A 1 299 ? 29.644 9.623 -11.401 1.00 94.56 299 TRP A O 1
ATOM 2353 N N . LYS A 1 300 ? 30.832 11.524 -11.225 1.00 95.56 300 LYS A N 1
ATOM 2354 C CA . LYS A 1 300 ? 32.112 10.928 -11.637 1.00 95.56 300 LYS A CA 1
ATOM 2355 C C . LYS A 1 300 ? 32.648 10.056 -10.516 1.00 95.56 300 LYS A C 1
ATOM 2357 O O . LYS A 1 300 ? 32.825 8.860 -10.725 1.00 95.56 300 LYS A O 1
ATOM 2362 N N . GLN A 1 301 ? 32.792 10.633 -9.321 1.00 93.31 301 GLN A N 1
ATOM 2363 C CA . GLN A 1 301 ? 33.205 9.872 -8.144 1.00 93.31 301 GLN A CA 1
ATOM 2364 C C . GLN A 1 301 ? 32.188 8.787 -7.791 1.00 93.31 301 GLN A C 1
ATOM 2366 O O . GLN A 1 301 ? 32.579 7.697 -7.388 1.00 93.31 301 GLN A O 1
ATOM 2371 N N . MET A 1 302 ? 30.892 9.043 -7.995 1.00 95.56 302 MET A N 1
ATOM 2372 C CA . MET A 1 302 ? 29.860 8.022 -7.825 1.00 95.56 302 MET A CA 1
ATOM 2373 C C . MET A 1 302 ? 30.089 6.825 -8.757 1.00 95.56 302 MET A C 1
ATOM 2375 O O . MET A 1 302 ? 30.097 5.691 -8.288 1.00 95.56 302 MET A O 1
ATOM 2379 N N . LEU A 1 303 ? 30.306 7.046 -10.061 1.00 94.31 303 LEU A N 1
ATOM 2380 C CA . LEU A 1 303 ? 30.564 5.947 -10.999 1.00 94.31 303 LEU A CA 1
ATOM 2381 C C . LEU A 1 303 ? 31.879 5.227 -10.710 1.00 94.31 303 LEU A C 1
ATOM 2383 O O . LEU A 1 303 ? 31.931 4.007 -10.851 1.00 94.31 303 LEU A O 1
ATOM 2387 N N . ASP A 1 304 ? 32.917 5.949 -10.297 1.00 92.44 304 ASP A N 1
ATOM 2388 C CA . ASP A 1 304 ? 34.184 5.344 -9.887 1.00 92.44 304 ASP A CA 1
ATOM 2389 C C . ASP A 1 304 ? 33.992 4.457 -8.647 1.00 92.44 304 ASP A C 1
ATOM 2391 O O . ASP A 1 304 ? 34.446 3.313 -8.633 1.00 92.44 304 ASP A O 1
ATOM 2395 N N . ALA A 1 305 ? 33.228 4.926 -7.654 1.00 91.38 305 ALA A N 1
ATOM 2396 C CA . ALA A 1 305 ? 32.866 4.137 -6.480 1.00 91.38 305 ALA A CA 1
ATOM 2397 C C . ALA A 1 305 ? 32.062 2.886 -6.866 1.00 91.38 305 ALA A C 1
ATOM 2399 O O . ALA A 1 305 ? 32.397 1.783 -6.443 1.00 91.38 305 ALA A O 1
ATOM 2400 N N . MET A 1 306 ? 31.051 3.022 -7.728 1.00 94.12 306 MET A N 1
ATOM 2401 C CA . MET A 1 306 ? 30.258 1.885 -8.208 1.00 94.12 306 MET A CA 1
ATOM 2402 C C . MET A 1 306 ? 31.104 0.867 -8.994 1.00 94.12 306 MET A C 1
ATOM 2404 O O . MET A 1 306 ? 30.861 -0.337 -8.901 1.00 94.12 306 MET A O 1
ATOM 2408 N N . ARG A 1 307 ? 32.092 1.322 -9.777 1.00 91.56 307 ARG A N 1
ATOM 2409 C CA . ARG A 1 307 ? 33.030 0.440 -10.492 1.00 91.56 307 ARG A CA 1
ATOM 2410 C C . ARG A 1 307 ? 33.918 -0.328 -9.531 1.00 91.56 307 ARG A C 1
ATOM 2412 O O . ARG A 1 307 ? 34.146 -1.512 -9.753 1.00 91.56 307 ARG A O 1
ATOM 2419 N N . GLU A 1 308 ? 34.382 0.318 -8.468 1.00 89.62 308 GLU A N 1
ATOM 2420 C CA . GLU A 1 308 ? 35.167 -0.365 -7.443 1.00 89.62 308 GLU A CA 1
ATOM 2421 C C . GLU A 1 308 ? 34.315 -1.395 -6.691 1.00 89.62 308 GLU A C 1
ATOM 2423 O O . GLU A 1 308 ? 34.759 -2.514 -6.459 1.00 89.62 308 GLU A O 1
ATOM 2428 N N . VAL A 1 309 ? 33.044 -1.083 -6.425 1.00 89.62 309 VAL A N 1
ATOM 2429 C CA . VAL A 1 309 ? 32.073 -2.026 -5.849 1.00 89.62 309 VAL A CA 1
ATOM 2430 C C . VAL A 1 309 ? 31.876 -3.267 -6.727 1.00 89.62 309 VAL A C 1
ATOM 2432 O O . VAL A 1 309 ? 31.824 -4.380 -6.200 1.00 89.62 309 VAL A O 1
ATOM 2435 N N . GLU A 1 310 ? 31.779 -3.095 -8.052 1.00 87.50 310 GLU A N 1
ATOM 2436 C CA . GLU A 1 310 ? 31.722 -4.208 -9.015 1.00 87.50 310 GLU A CA 1
ATOM 2437 C C . GLU A 1 310 ? 33.025 -5.012 -9.018 1.00 87.50 310 GLU A C 1
ATOM 2439 O O . GLU A 1 310 ? 32.999 -6.234 -8.894 1.00 87.50 310 GLU A O 1
ATOM 2444 N N . LYS A 1 311 ? 34.166 -4.326 -9.122 1.00 86.56 311 LYS A N 1
ATOM 2445 C CA . LYS A 1 311 ? 35.499 -4.933 -9.206 1.00 86.56 311 LYS A CA 1
ATOM 2446 C C . LYS A 1 311 ? 35.843 -5.767 -7.974 1.00 86.56 311 LYS A C 1
ATOM 2448 O O . LYS A 1 311 ? 36.354 -6.877 -8.112 1.00 86.56 311 LYS A O 1
ATOM 2453 N N . GLU A 1 312 ? 35.542 -5.250 -6.789 1.00 85.00 312 GLU A N 1
ATOM 2454 C CA . GLU A 1 312 ? 35.823 -5.911 -5.514 1.00 85.00 312 GLU A CA 1
ATOM 2455 C C . GLU A 1 312 ? 34.735 -6.933 -5.124 1.00 85.00 312 GLU A C 1
ATOM 2457 O O . GLU A 1 312 ? 34.855 -7.593 -4.096 1.00 85.00 312 GLU A O 1
ATOM 2462 N N . ASN A 1 313 ? 33.691 -7.111 -5.951 1.00 83.50 313 ASN A N 1
ATOM 2463 C CA . ASN A 1 313 ? 32.562 -8.017 -5.702 1.00 83.50 313 ASN A CA 1
ATOM 2464 C C . ASN A 1 313 ? 31.929 -7.815 -4.311 1.00 83.50 313 ASN A C 1
ATOM 2466 O O . ASN A 1 313 ? 31.632 -8.778 -3.603 1.00 83.50 313 ASN A O 1
ATOM 2470 N N . ILE A 1 314 ? 31.725 -6.553 -3.915 1.00 83.31 314 ILE A N 1
ATOM 2471 C CA . ILE A 1 314 ? 31.239 -6.198 -2.569 1.00 83.31 314 ILE A CA 1
ATOM 2472 C C . ILE A 1 314 ? 29.846 -6.777 -2.288 1.00 83.31 314 ILE A C 1
ATOM 2474 O O . ILE A 1 314 ? 29.556 -7.187 -1.165 1.00 83.31 314 ILE A O 1
ATOM 2478 N N . PHE A 1 315 ? 28.980 -6.812 -3.303 1.00 80.44 315 PHE A N 1
ATOM 2479 C CA . PHE A 1 315 ? 27.629 -7.351 -3.190 1.00 80.44 315 PHE A CA 1
ATOM 2480 C C . PHE A 1 315 ? 27.528 -8.752 -3.808 1.00 80.44 315 PHE A C 1
ATOM 2482 O O . PHE A 1 315 ? 28.053 -8.977 -4.903 1.00 80.44 315 PHE A O 1
ATOM 2489 N N . PRO A 1 316 ? 26.746 -9.664 -3.202 1.00 71.62 316 PRO A N 1
ATOM 2490 C CA . PRO A 1 316 ? 26.253 -10.845 -3.897 1.00 71.62 316 PRO A CA 1
ATOM 2491 C C . PRO A 1 316 ? 25.490 -10.453 -5.176 1.00 71.62 316 PRO A C 1
ATOM 2493 O O . PRO A 1 316 ? 24.843 -9.397 -5.192 1.00 71.62 316 PRO A O 1
ATOM 2496 N N . PRO A 1 317 ? 25.470 -11.302 -6.223 1.00 63.75 317 PRO A N 1
ATOM 2497 C CA . PRO A 1 317 ? 24.804 -10.993 -7.492 1.00 63.75 317 PRO A CA 1
ATOM 2498 C C . PRO A 1 317 ? 23.347 -10.525 -7.347 1.00 63.75 317 PRO A C 1
ATOM 2500 O O . PRO A 1 317 ? 22.905 -9.642 -8.081 1.00 63.75 317 PRO A O 1
ATOM 2503 N N . GLN A 1 318 ? 22.617 -11.073 -6.368 1.00 61.34 318 GLN A N 1
ATOM 2504 C CA . GLN A 1 318 ? 21.218 -10.737 -6.090 1.00 61.34 318 GLN A CA 1
ATOM 2505 C C . GLN A 1 318 ? 21.039 -9.303 -5.564 1.00 61.34 318 GLN A C 1
ATOM 2507 O O . GLN A 1 318 ? 20.025 -8.675 -5.856 1.00 61.34 318 GLN A O 1
ATOM 2512 N N . LEU A 1 319 ? 22.017 -8.773 -4.820 1.00 69.19 319 LEU A N 1
ATOM 2513 C CA . LEU A 1 319 ? 21.966 -7.428 -4.231 1.00 69.19 319 LEU A CA 1
ATOM 2514 C C . LEU A 1 319 ? 22.648 -6.379 -5.118 1.00 69.19 319 LEU A C 1
ATOM 2516 O O . LEU A 1 319 ? 22.193 -5.235 -5.180 1.00 69.19 319 LEU A O 1
ATOM 2520 N N . PHE A 1 320 ? 23.693 -6.767 -5.860 1.00 80.50 320 PHE A N 1
ATOM 2521 C CA . PHE A 1 320 ? 24.395 -5.862 -6.774 1.00 80.50 320 PHE A CA 1
ATOM 2522 C C . PHE A 1 320 ? 23.443 -5.260 -7.811 1.00 80.50 320 PHE A C 1
ATOM 2524 O O . PHE A 1 320 ? 23.509 -4.066 -8.089 1.00 80.50 320 PHE A O 1
ATOM 2531 N N . GLY A 1 321 ? 22.516 -6.063 -8.348 1.00 75.94 321 GLY A N 1
ATOM 2532 C CA . GLY A 1 321 ? 21.542 -5.601 -9.335 1.00 75.94 321 GLY A CA 1
ATOM 2533 C C . GLY A 1 321 ? 20.645 -4.468 -8.824 1.00 75.94 321 GLY A C 1
ATOM 2534 O O . GLY A 1 321 ? 20.385 -3.523 -9.570 1.00 75.94 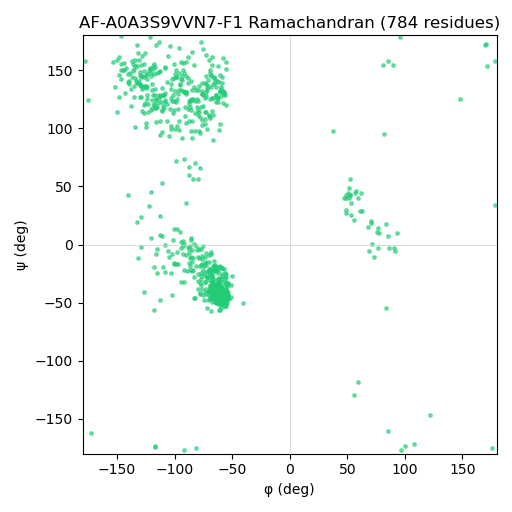321 GLY A O 1
ATOM 2535 N N . GLN A 1 322 ? 20.215 -4.529 -7.560 1.00 78.06 322 GLN A N 1
ATOM 2536 C CA . GLN A 1 322 ? 19.410 -3.482 -6.922 1.00 78.06 322 GLN A CA 1
ATOM 2537 C C . GLN A 1 322 ? 20.224 -2.196 -6.729 1.00 78.06 322 GLN A C 1
ATOM 2539 O O . GLN A 1 322 ? 19.783 -1.128 -7.153 1.00 78.06 322 GLN A O 1
ATOM 2544 N N . TYR A 1 323 ? 21.429 -2.312 -6.159 1.00 85.00 323 TYR A N 1
ATOM 2545 C CA . TYR A 1 323 ? 22.365 -1.198 -5.965 1.00 85.00 323 TYR A CA 1
ATOM 2546 C C . TYR A 1 323 ? 22.704 -0.498 -7.283 1.00 85.00 323 TYR A C 1
ATOM 2548 O O . TYR A 1 323 ? 22.524 0.711 -7.434 1.00 85.00 323 TYR A O 1
ATOM 2556 N N . PHE A 1 324 ? 23.136 -1.282 -8.269 1.00 86.81 324 PHE A N 1
ATOM 2557 C CA . PHE A 1 324 ? 23.537 -0.787 -9.575 1.00 86.81 324 PHE A CA 1
ATOM 2558 C C . PHE A 1 324 ? 22.373 -0.092 -10.283 1.00 86.81 324 PHE A C 1
ATOM 2560 O O . PHE A 1 324 ? 22.530 1.025 -10.768 1.00 86.81 324 PHE A O 1
ATOM 2567 N N . SER A 1 325 ? 21.190 -0.713 -10.315 1.00 80.94 325 SER A N 1
ATOM 2568 C CA . SER A 1 325 ? 20.031 -0.141 -11.012 1.00 80.94 325 SER A CA 1
ATOM 2569 C C . SER A 1 325 ? 19.601 1.194 -10.409 1.00 80.94 325 SER A C 1
ATOM 2571 O O . SER A 1 325 ? 19.324 2.127 -11.161 1.00 80.94 325 SER A O 1
ATOM 2573 N N . PHE A 1 326 ? 19.592 1.300 -9.077 1.00 84.75 326 PHE A N 1
ATOM 2574 C CA . PHE A 1 326 ? 19.221 2.528 -8.382 1.00 84.75 326 PHE A CA 1
ATOM 2575 C C . PHE A 1 326 ? 20.169 3.685 -8.736 1.00 84.75 326 PHE A C 1
ATOM 2577 O O . PHE A 1 326 ? 19.729 4.699 -9.274 1.00 84.75 326 PHE A O 1
ATOM 2584 N N . PHE A 1 327 ? 21.481 3.526 -8.527 1.00 90.81 327 PHE A N 1
ATOM 2585 C CA . PHE A 1 327 ? 22.444 4.613 -8.765 1.00 90.81 327 PHE A CA 1
ATOM 2586 C C . PHE A 1 327 ? 22.707 4.900 -10.245 1.00 90.81 327 PHE A C 1
ATOM 2588 O O . PHE A 1 327 ? 22.993 6.034 -10.619 1.00 90.81 327 PHE A O 1
ATOM 2595 N N . MET A 1 328 ? 22.543 3.917 -11.133 1.00 89.88 328 MET A N 1
ATOM 2596 C CA . MET A 1 328 ? 22.570 4.208 -12.566 1.00 89.88 328 MET A CA 1
ATOM 2597 C C . MET A 1 328 ? 21.420 5.136 -12.966 1.00 89.88 328 MET A C 1
ATOM 2599 O O . MET A 1 328 ? 21.615 6.008 -13.809 1.00 89.88 328 MET A O 1
ATOM 2603 N N . GLN A 1 329 ? 20.236 5.006 -12.358 1.00 85.81 329 GLN A N 1
ATOM 2604 C CA . GLN A 1 329 ? 19.118 5.910 -12.639 1.00 85.81 329 GLN A CA 1
ATOM 2605 C C . GLN A 1 329 ? 19.377 7.336 -12.142 1.00 85.81 329 GLN A C 1
ATOM 2607 O O . GLN A 1 329 ? 18.968 8.284 -12.817 1.00 85.81 329 GLN A O 1
ATOM 2612 N N . THR A 1 330 ? 20.110 7.528 -11.042 1.00 87.81 330 THR A N 1
ATOM 2613 C CA . THR A 1 330 ? 20.388 8.878 -10.520 1.00 87.81 330 THR A CA 1
ATOM 2614 C C . THR A 1 330 ? 21.272 9.714 -11.453 1.00 87.81 330 THR A C 1
ATOM 2616 O O . THR A 1 330 ? 21.166 10.940 -11.452 1.00 87.81 330 THR A O 1
ATOM 2619 N N . LEU A 1 331 ? 22.046 9.093 -12.361 1.00 91.38 331 LEU A N 1
ATOM 2620 C CA . LEU A 1 331 ? 22.765 9.797 -13.443 1.00 91.38 331 LEU A CA 1
ATOM 2621 C C . LEU A 1 331 ? 21.837 10.646 -14.321 1.00 91.38 331 LEU A C 1
ATOM 2623 O O . LEU A 1 331 ? 22.272 11.609 -14.951 1.00 91.38 331 LEU A O 1
ATOM 2627 N N . THR A 1 332 ? 20.553 10.295 -14.386 1.00 86.19 332 THR A N 1
ATOM 2628 C CA . THR A 1 332 ? 19.559 11.050 -15.153 1.00 86.19 332 THR A CA 1
ATOM 2629 C C . THR A 1 332 ? 19.126 12.341 -14.453 1.00 86.19 332 THR A C 1
ATOM 2631 O O . THR A 1 332 ? 18.526 13.201 -15.093 1.00 86.19 332 THR A O 1
ATOM 2634 N N . GLN A 1 333 ? 19.462 12.514 -13.174 1.00 84.62 333 GLN A N 1
ATOM 2635 C CA . GLN A 1 333 ? 19.040 13.645 -12.346 1.00 84.62 333 GLN A CA 1
ATOM 2636 C C . GLN A 1 333 ? 20.168 14.659 -12.082 1.00 84.62 333 GLN A C 1
ATOM 2638 O O . GLN A 1 333 ? 19.908 15.728 -11.530 1.00 84.62 333 GLN A O 1
ATOM 2643 N N . VAL A 1 334 ? 21.412 14.382 -12.501 1.00 86.69 334 VAL A N 1
ATOM 2644 C CA . VAL A 1 334 ? 22.562 15.273 -12.253 1.00 86.69 334 VAL A CA 1
ATOM 2645 C C . VAL A 1 334 ? 22.672 16.417 -13.266 1.00 86.69 334 VAL A C 1
ATOM 2647 O O . VAL A 1 334 ? 22.247 16.310 -14.415 1.00 86.69 334 VAL A O 1
ATOM 2650 N N . LYS A 1 335 ? 23.310 17.524 -12.865 1.00 85.44 335 LYS A N 1
ATOM 2651 C CA . LYS A 1 335 ? 23.453 18.745 -13.685 1.00 85.44 335 LYS A CA 1
ATOM 2652 C C . LYS A 1 335 ? 24.175 18.510 -15.022 1.00 85.44 335 LYS A C 1
ATOM 2654 O O . LYS A 1 335 ? 23.783 19.071 -16.040 1.00 85.44 335 LYS A O 1
ATOM 2659 N N . GLU A 1 336 ? 25.209 17.667 -15.034 1.00 90.88 336 GLU A N 1
ATOM 2660 C CA . GLU A 1 336 ? 25.963 17.259 -16.235 1.00 90.88 336 GLU A CA 1
ATOM 2661 C C . GLU A 1 336 ? 25.366 15.995 -16.893 1.00 90.88 336 GLU A C 1
ATOM 2663 O O . GLU A 1 336 ? 26.094 15.149 -17.414 1.00 90.88 336 GLU A O 1
ATOM 2668 N N . GLN A 1 337 ? 24.034 15.862 -16.869 1.00 90.88 337 GLN A N 1
ATOM 2669 C CA . GLN A 1 337 ? 23.272 14.666 -17.251 1.00 90.88 337 GLN A CA 1
ATOM 2670 C C . GLN A 1 337 ? 23.806 13.956 -18.500 1.00 90.88 337 GLN A C 1
ATOM 2672 O O . GLN A 1 337 ? 24.046 12.756 -18.473 1.00 90.88 337 GLN A O 1
ATOM 2677 N N . LYS A 1 338 ? 24.028 14.681 -19.603 1.00 91.31 338 LYS A N 1
ATOM 2678 C CA . LYS A 1 338 ? 24.471 14.068 -20.863 1.00 91.31 338 LYS A CA 1
ATOM 2679 C C . LYS A 1 338 ? 25.813 13.347 -20.717 1.00 91.31 338 LYS A C 1
ATOM 2681 O O . LYS A 1 338 ? 25.927 12.203 -21.141 1.00 91.31 338 LYS A O 1
ATOM 2686 N N . ALA A 1 339 ? 26.799 13.995 -20.099 1.00 94.50 339 ALA A N 1
ATOM 2687 C CA . ALA A 1 339 ? 28.117 13.405 -19.882 1.00 94.50 339 ALA A CA 1
ATOM 2688 C C . ALA A 1 339 ? 28.046 12.231 -18.891 1.00 94.50 339 ALA A C 1
ATOM 2690 O O . ALA A 1 339 ? 28.656 11.189 -19.129 1.00 94.50 339 ALA A O 1
ATOM 2691 N N . ALA A 1 340 ? 27.251 12.382 -17.828 1.00 93.88 340 ALA A N 1
ATOM 2692 C CA . ALA A 1 340 ? 27.038 11.351 -16.817 1.00 93.88 340 ALA A CA 1
ATOM 2693 C C . ALA A 1 340 ? 26.394 10.089 -17.403 1.00 93.88 340 ALA A C 1
ATOM 2695 O O . ALA A 1 340 ? 26.895 8.977 -17.238 1.00 93.88 340 ALA A O 1
ATOM 2696 N N . VAL A 1 341 ? 25.315 10.269 -18.162 1.00 94.56 341 VAL A N 1
ATOM 2697 C CA . VAL A 1 341 ? 24.599 9.187 -18.831 1.00 94.56 341 VAL A CA 1
ATOM 2698 C C . VAL A 1 341 ? 25.460 8.541 -19.917 1.00 94.56 341 VAL A C 1
ATOM 2700 O O . VAL A 1 341 ? 25.481 7.319 -20.011 1.00 94.56 341 VAL A O 1
ATOM 2703 N N . GLU A 1 342 ? 26.208 9.309 -20.715 1.00 94.06 342 GLU A N 1
ATOM 2704 C CA . GLU A 1 342 ? 27.137 8.747 -21.708 1.00 94.06 342 GLU A CA 1
ATOM 2705 C C . GLU A 1 342 ? 28.232 7.888 -21.051 1.00 94.06 342 GLU A C 1
ATOM 2707 O O . GLU A 1 342 ? 28.540 6.803 -21.549 1.00 94.06 342 GLU A O 1
ATOM 2712 N N . ALA A 1 343 ? 28.770 8.318 -19.906 1.00 94.88 343 ALA A N 1
ATOM 2713 C CA . ALA A 1 343 ? 29.724 7.530 -19.129 1.00 94.88 343 ALA A CA 1
ATOM 2714 C C . ALA A 1 343 ? 29.096 6.244 -18.561 1.00 94.88 343 ALA A C 1
ATOM 2716 O O . ALA A 1 343 ? 29.697 5.170 -18.658 1.00 94.88 343 ALA A O 1
ATOM 2717 N N . GLY A 1 344 ? 27.875 6.332 -18.026 1.00 94.25 344 GLY A N 1
ATOM 2718 C CA . GLY A 1 344 ? 27.116 5.178 -17.542 1.00 94.25 344 GLY A CA 1
ATOM 2719 C C . GLY A 1 344 ? 26.780 4.175 -18.651 1.00 94.25 344 GLY A C 1
ATOM 2720 O O . GLY A 1 344 ? 26.938 2.969 -18.473 1.00 94.25 344 GLY A O 1
ATOM 2721 N N . LEU A 1 345 ? 26.391 4.659 -19.833 1.00 94.69 345 LEU A N 1
ATOM 2722 C CA . LEU A 1 345 ? 26.135 3.827 -21.013 1.00 94.69 345 LEU A CA 1
ATOM 2723 C C . LEU A 1 345 ? 27.389 3.102 -21.486 1.00 94.69 345 LEU A C 1
ATOM 2725 O O . LEU A 1 345 ? 27.329 1.907 -21.768 1.00 94.69 345 LEU A O 1
ATOM 2729 N N . LYS A 1 346 ? 28.527 3.803 -21.525 1.00 95.06 346 LYS A N 1
ATOM 2730 C CA . LYS A 1 346 ? 29.814 3.190 -21.855 1.00 95.06 346 LYS A CA 1
ATOM 2731 C C . LYS A 1 346 ? 30.145 2.053 -20.886 1.00 95.06 346 LYS A C 1
ATOM 2733 O O . LYS A 1 346 ? 30.569 0.988 -21.321 1.00 95.06 346 LYS A O 1
ATOM 2738 N N . TRP A 1 347 ? 29.919 2.253 -19.587 1.00 94.00 347 TRP A N 1
ATOM 2739 C CA . TRP A 1 347 ? 30.146 1.197 -18.602 1.00 94.00 347 TRP A CA 1
ATOM 2740 C C . TRP A 1 347 ? 29.215 -0.003 -18.792 1.00 94.00 347 TRP A C 1
ATOM 2742 O O . TRP A 1 347 ? 29.659 -1.148 -18.762 1.00 94.00 347 TRP A O 1
ATOM 2752 N N . LEU A 1 348 ? 27.926 0.248 -19.021 1.00 91.25 348 LEU A N 1
ATOM 2753 C CA . LEU A 1 348 ? 26.960 -0.806 -19.318 1.00 91.25 348 LEU A CA 1
ATOM 2754 C C . LEU A 1 348 ? 27.371 -1.623 -20.541 1.00 91.25 348 LEU A C 1
ATOM 2756 O O . LEU A 1 348 ? 27.247 -2.843 -20.517 1.00 91.25 348 LEU A O 1
ATOM 2760 N N . ASP A 1 349 ? 27.896 -0.977 -21.580 1.00 92.75 349 ASP A N 1
ATOM 2761 C CA . ASP A 1 349 ? 28.415 -1.666 -22.762 1.00 92.75 349 ASP A CA 1
ATOM 2762 C C . ASP A 1 349 ? 29.603 -2.572 -22.429 1.00 92.75 349 ASP A C 1
ATOM 2764 O O . ASP A 1 349 ? 29.655 -3.709 -22.900 1.00 92.75 349 ASP A O 1
ATOM 2768 N N . GLU A 1 350 ? 30.514 -2.115 -21.569 1.00 91.44 350 GLU A N 1
ATOM 2769 C CA . GLU A 1 350 ? 31.629 -2.921 -21.057 1.00 91.44 350 GLU A CA 1
ATOM 2770 C C . GLU A 1 350 ? 31.133 -4.126 -20.234 1.00 91.44 350 GLU A C 1
ATOM 2772 O O . GLU A 1 350 ? 31.652 -5.233 -20.382 1.00 91.44 350 GLU A O 1
ATOM 2777 N N . LEU A 1 351 ? 30.122 -3.945 -19.378 1.00 88.12 351 LEU A N 1
ATOM 2778 C CA . LEU A 1 351 ? 29.530 -5.026 -18.578 1.00 88.12 351 LEU A CA 1
ATOM 2779 C C . LEU A 1 351 ? 28.811 -6.055 -19.455 1.00 88.12 351 LEU A C 1
ATOM 2781 O O . LEU A 1 351 ? 29.048 -7.255 -19.325 1.00 88.12 351 LEU A O 1
ATOM 2785 N N . ILE A 1 352 ? 27.993 -5.589 -20.398 1.00 88.69 352 ILE A N 1
ATOM 2786 C CA . ILE A 1 352 ? 27.265 -6.435 -21.348 1.00 88.69 352 ILE A CA 1
ATOM 2787 C C . ILE A 1 352 ? 28.237 -7.237 -22.217 1.00 88.69 352 ILE A C 1
ATOM 2789 O O . ILE A 1 352 ? 28.007 -8.421 -22.450 1.00 88.69 352 ILE A O 1
ATOM 2793 N N . ALA A 1 353 ? 29.333 -6.624 -22.675 1.00 88.38 353 ALA A N 1
ATOM 2794 C CA . ALA A 1 353 ? 30.342 -7.306 -23.483 1.00 88.38 353 ALA A CA 1
ATOM 2795 C C . ALA A 1 353 ? 31.082 -8.414 -22.711 1.00 88.38 353 ALA A C 1
ATOM 2797 O O . ALA A 1 353 ? 31.505 -9.398 -23.315 1.00 88.38 353 ALA A O 1
ATOM 2798 N N . ARG A 1 354 ? 31.232 -8.266 -21.387 1.00 86.19 354 ARG A N 1
ATOM 2799 C CA . ARG A 1 354 ? 31.850 -9.269 -20.501 1.00 86.19 354 ARG A CA 1
ATOM 2800 C C . ARG A 1 354 ? 30.871 -10.361 -20.050 1.00 86.19 354 ARG A C 1
ATOM 2802 O O . ARG A 1 354 ? 31.307 -11.449 -19.674 1.00 86.19 354 ARG A O 1
ATOM 2809 N N . ALA A 1 355 ? 29.564 -10.097 -20.087 1.00 82.00 355 ALA A N 1
ATOM 2810 C CA . ALA A 1 355 ? 28.539 -11.018 -19.607 1.00 82.00 355 ALA A CA 1
ATOM 2811 C C . ALA A 1 355 ? 28.453 -12.293 -20.471 1.00 82.00 355 ALA A C 1
ATOM 2813 O O . ALA A 1 355 ? 27.970 -12.277 -21.604 1.00 82.00 355 ALA A O 1
ATOM 2814 N N . SER A 1 356 ? 28.853 -13.430 -19.904 1.00 76.81 356 SER A N 1
ATOM 2815 C CA . SER A 1 356 ? 28.844 -14.755 -20.547 1.00 76.81 356 SER A CA 1
ATOM 2816 C C . SER A 1 356 ? 27.897 -15.722 -19.815 1.00 76.81 356 SER A C 1
ATOM 2818 O O . SER A 1 356 ? 27.111 -15.280 -18.984 1.00 76.81 356 SER A O 1
ATOM 2820 N N . GLY A 1 357 ? 27.856 -17.005 -20.184 1.00 80.19 357 GLY A N 1
ATOM 2821 C CA . GLY A 1 357 ? 26.973 -18.001 -19.553 1.00 80.19 357 GLY A CA 1
ATOM 2822 C C . GLY A 1 357 ? 25.597 -18.124 -20.215 1.00 80.19 357 GLY A C 1
ATOM 2823 O O . GLY A 1 357 ? 25.123 -17.196 -20.868 1.00 80.19 357 GLY A O 1
ATOM 2824 N N . SER A 1 358 ? 24.966 -19.288 -20.083 1.00 84.06 358 SER A N 1
ATOM 2825 C CA . SER A 1 358 ? 23.666 -19.634 -20.688 1.00 84.06 358 SER A CA 1
ATOM 2826 C C . SER A 1 358 ? 22.677 -20.210 -19.666 1.00 84.06 358 SER A C 1
ATOM 2828 O O . SER A 1 358 ? 21.802 -20.996 -20.010 1.00 84.06 358 SER A O 1
ATOM 2830 N N . ASP A 1 359 ? 22.871 -19.883 -18.394 1.00 79.69 359 ASP A N 1
ATOM 2831 C CA . ASP A 1 359 ? 21.993 -20.240 -17.284 1.00 79.69 359 ASP A CA 1
ATOM 2832 C C . ASP A 1 359 ? 21.003 -19.105 -16.955 1.00 79.69 359 ASP A C 1
ATOM 2834 O O . ASP A 1 359 ? 21.131 -17.971 -17.432 1.00 79.69 359 ASP A O 1
ATOM 2838 N N . ALA A 1 360 ? 20.015 -19.415 -16.112 1.00 70.44 360 ALA A N 1
ATOM 2839 C CA . ALA A 1 360 ? 18.963 -18.483 -15.717 1.00 70.44 360 ALA A CA 1
ATOM 2840 C C . ALA A 1 360 ? 19.517 -17.188 -15.095 1.00 70.44 360 ALA A C 1
ATOM 2842 O O . ALA A 1 360 ? 19.091 -16.100 -15.480 1.00 70.44 360 ALA A O 1
ATOM 2843 N N . MET A 1 361 ? 20.513 -17.272 -14.207 1.00 68.81 361 MET A N 1
ATOM 2844 C CA . MET A 1 361 ? 21.094 -16.084 -13.575 1.00 68.81 361 MET A CA 1
ATOM 2845 C C . MET A 1 361 ? 21.766 -15.191 -14.625 1.00 68.81 361 MET A C 1
ATOM 2847 O O . MET A 1 361 ? 21.496 -13.993 -14.689 1.00 68.81 361 MET A O 1
ATOM 2851 N N . SER A 1 362 ? 22.547 -15.780 -15.533 1.00 76.12 362 SER A N 1
ATOM 2852 C CA . SER A 1 362 ? 23.200 -15.056 -16.631 1.00 76.12 362 SER A CA 1
ATOM 2853 C C . SER A 1 362 ? 22.203 -14.356 -17.571 1.00 76.12 362 SER A C 1
ATOM 2855 O O . SER A 1 362 ? 22.455 -13.244 -18.049 1.00 76.12 362 SER A O 1
ATOM 2857 N N . TYR A 1 363 ? 21.054 -14.978 -17.861 1.00 81.44 363 TYR A N 1
ATOM 2858 C CA . TYR A 1 363 ? 19.988 -14.352 -18.652 1.00 81.44 363 TYR A CA 1
ATOM 2859 C C . TYR A 1 363 ? 19.281 -13.223 -17.903 1.00 81.44 363 TYR A C 1
ATOM 2861 O O . TYR A 1 363 ? 19.088 -12.148 -18.476 1.00 81.44 363 TYR A O 1
ATOM 2869 N N . GLN A 1 364 ? 18.975 -13.423 -16.623 1.00 72.81 364 GLN A N 1
ATOM 2870 C CA . GLN A 1 364 ? 18.391 -12.398 -15.764 1.00 72.81 364 GLN A CA 1
ATOM 2871 C C . GLN A 1 364 ? 19.299 -11.164 -15.667 1.00 72.81 364 GLN A C 1
ATOM 2873 O O . GLN A 1 364 ? 18.842 -10.043 -15.896 1.00 72.81 364 GLN A O 1
ATOM 2878 N N . THR A 1 365 ? 20.598 -11.356 -15.423 1.00 73.69 365 THR A N 1
ATOM 2879 C CA . THR A 1 365 ? 21.579 -10.266 -15.340 1.00 73.69 365 THR A CA 1
ATOM 2880 C C . THR A 1 365 ? 21.640 -9.453 -16.634 1.00 73.69 365 THR A C 1
ATOM 2882 O O . THR A 1 365 ? 21.573 -8.223 -16.593 1.00 73.69 365 THR A O 1
ATOM 2885 N N . ARG A 1 366 ? 21.707 -10.106 -17.804 1.00 83.69 366 ARG A N 1
ATOM 2886 C CA . ARG A 1 366 ? 21.735 -9.388 -19.092 1.00 83.69 366 ARG A CA 1
ATOM 2887 C C . ARG A 1 366 ? 20.432 -8.64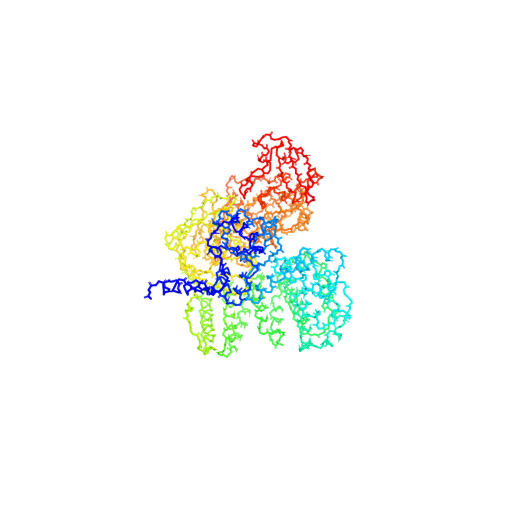6 -19.366 1.00 83.69 366 ARG A C 1
ATOM 2889 O O . ARG A 1 366 ? 20.486 -7.506 -19.823 1.00 83.69 366 ARG A O 1
ATOM 2896 N N . ALA A 1 367 ? 19.280 -9.235 -19.048 1.00 78.69 367 ALA A N 1
ATOM 2897 C CA . ALA A 1 367 ? 18.000 -8.542 -19.158 1.00 78.69 367 ALA A CA 1
ATOM 2898 C C . ALA A 1 367 ? 17.995 -7.246 -18.325 1.00 78.69 367 ALA A C 1
ATOM 2900 O O . ALA A 1 367 ? 17.678 -6.181 -18.854 1.00 78.69 367 ALA A O 1
ATOM 2901 N N . MET A 1 368 ? 18.445 -7.299 -17.067 1.00 73.50 368 MET A N 1
ATOM 2902 C CA . MET A 1 368 ? 18.548 -6.114 -16.205 1.00 73.50 368 MET A CA 1
ATOM 2903 C C . MET A 1 368 ? 19.515 -5.056 -16.763 1.00 73.50 368 MET A C 1
ATOM 2905 O O . MET A 1 368 ? 19.177 -3.872 -16.794 1.00 73.50 368 MET A O 1
ATOM 2909 N N . MET A 1 369 ? 20.685 -5.458 -17.274 1.00 84.31 369 MET A N 1
ATOM 2910 C CA . MET A 1 369 ? 21.654 -4.528 -17.876 1.00 84.31 369 MET A CA 1
ATOM 2911 C C . MET A 1 369 ? 21.080 -3.808 -19.103 1.00 84.31 369 MET A C 1
ATOM 2913 O O . MET A 1 369 ? 21.220 -2.590 -19.236 1.00 84.31 369 MET A O 1
ATOM 2917 N N . TYR A 1 370 ? 20.391 -4.532 -19.990 1.00 85.56 370 TYR A N 1
ATOM 2918 C CA . TYR A 1 370 ? 19.746 -3.925 -21.153 1.00 85.56 370 TYR A CA 1
ATOM 2919 C C . TYR A 1 370 ? 18.537 -3.053 -20.777 1.00 85.56 370 TYR A C 1
ATOM 2921 O O . TYR A 1 370 ? 18.304 -2.042 -21.445 1.00 85.56 370 TYR A O 1
ATOM 2929 N N . ALA A 1 371 ? 17.821 -3.370 -19.691 1.00 78.19 371 ALA A N 1
ATOM 2930 C CA . ALA A 1 371 ? 16.774 -2.513 -19.132 1.00 78.19 371 ALA A CA 1
ATOM 2931 C C . ALA A 1 371 ? 17.347 -1.172 -18.637 1.00 78.19 371 ALA A C 1
ATOM 2933 O O . ALA A 1 371 ? 16.867 -0.106 -19.030 1.00 78.19 371 ALA A O 1
ATOM 2934 N N . GLY A 1 372 ? 18.430 -1.217 -17.852 1.00 78.50 372 GLY A N 1
ATOM 2935 C CA . GLY A 1 372 ? 19.153 -0.023 -17.404 1.00 78.50 372 GLY A CA 1
ATOM 2936 C C . GLY A 1 372 ? 19.700 0.795 -18.577 1.00 78.50 372 GLY A C 1
ATOM 2937 O O . GLY A 1 372 ? 19.517 2.012 -18.634 1.00 78.50 372 GLY A O 1
ATOM 2938 N N . LYS A 1 373 ? 20.274 0.123 -19.585 1.00 89.31 373 LYS A N 1
ATOM 2939 C CA . LYS A 1 373 ? 20.760 0.761 -20.818 1.00 89.31 373 LYS A CA 1
ATOM 2940 C C . LYS A 1 373 ? 19.641 1.476 -21.572 1.00 89.31 373 LYS A C 1
ATOM 2942 O O . LYS A 1 373 ? 19.832 2.604 -22.022 1.00 89.31 373 LYS A O 1
ATOM 2947 N N . ALA A 1 374 ? 18.470 0.855 -21.697 1.00 83.19 374 ALA A N 1
ATOM 2948 C CA . ALA A 1 374 ? 17.312 1.476 -22.329 1.00 83.19 374 ALA A CA 1
ATOM 2949 C C . ALA A 1 374 ? 16.842 2.726 -21.566 1.00 83.19 374 ALA A C 1
ATOM 2951 O O . ALA A 1 374 ? 16.595 3.754 -22.198 1.00 83.19 374 ALA A O 1
ATOM 2952 N N . SER A 1 375 ? 16.781 2.660 -20.231 1.00 81.50 375 SER A N 1
ATOM 2953 C CA . SER A 1 375 ? 16.415 3.794 -19.368 1.00 81.50 375 SER A CA 1
ATOM 2954 C C . SER A 1 375 ? 17.371 4.979 -19.535 1.00 81.50 375 SER A C 1
ATOM 2956 O O . SER A 1 375 ? 16.945 6.123 -19.678 1.00 81.50 375 SER A O 1
ATOM 2958 N N . LEU A 1 376 ? 18.676 4.714 -19.585 1.00 87.44 376 LEU A N 1
ATOM 2959 C CA . LEU A 1 376 ? 19.689 5.747 -19.790 1.00 87.44 376 LEU A CA 1
ATOM 2960 C C . LEU A 1 376 ? 19.640 6.352 -21.197 1.00 87.44 376 LEU A C 1
ATOM 2962 O O . LEU A 1 376 ? 19.661 7.570 -21.351 1.00 87.44 376 LEU A O 1
ATOM 2966 N N . LEU A 1 377 ? 19.507 5.525 -22.238 1.00 88.94 377 LEU A N 1
ATOM 2967 C CA . LEU A 1 377 ? 19.362 6.010 -23.616 1.00 88.94 377 LEU A CA 1
ATOM 2968 C C . LEU A 1 377 ? 18.102 6.864 -23.797 1.00 88.94 377 LEU A C 1
ATOM 2970 O O . LEU A 1 377 ? 18.118 7.802 -24.595 1.00 88.94 377 LEU A O 1
ATOM 2974 N N . GLN A 1 378 ? 17.031 6.562 -23.056 1.00 86.69 378 GLN A N 1
ATOM 2975 C CA . GLN A 1 378 ? 15.831 7.393 -23.005 1.00 86.69 378 GLN A CA 1
ATOM 2976 C C . GLN A 1 378 ? 16.142 8.780 -22.425 1.00 86.69 378 GLN A C 1
ATOM 2978 O O . GLN A 1 378 ? 15.781 9.776 -23.047 1.00 86.69 378 GLN A O 1
ATOM 2983 N N . ALA A 1 379 ? 16.879 8.854 -21.312 1.00 78.88 379 ALA A N 1
ATOM 2984 C CA . ALA A 1 379 ? 17.225 10.117 -20.654 1.00 78.88 379 ALA A CA 1
ATOM 2985 C C . ALA A 1 379 ? 18.064 11.076 -21.525 1.00 78.88 379 ALA A C 1
ATOM 2987 O O . ALA A 1 379 ? 17.944 12.287 -21.384 1.00 78.88 379 ALA A O 1
ATOM 2988 N N . VAL A 1 380 ? 18.871 10.560 -22.463 1.00 89.50 380 VAL A N 1
ATOM 2989 C CA . VAL A 1 380 ? 19.642 11.379 -23.430 1.00 89.50 380 VAL A CA 1
ATOM 2990 C C . VAL A 1 380 ? 19.007 11.468 -24.824 1.00 89.50 380 VAL A C 1
ATOM 2992 O O . VAL A 1 380 ? 19.662 11.880 -25.782 1.00 89.50 380 VAL A O 1
ATOM 2995 N N . GLY A 1 381 ? 17.740 11.069 -24.973 1.00 85.31 381 GLY A N 1
ATOM 2996 C CA . GLY A 1 381 ? 16.987 11.220 -26.224 1.00 85.31 381 GLY A CA 1
ATOM 2997 C C . GLY A 1 381 ? 17.434 10.303 -27.373 1.00 85.31 381 GLY A C 1
ATOM 2998 O O . GLY A 1 381 ? 17.102 10.548 -28.534 1.00 85.31 381 GLY A O 1
ATOM 2999 N N . LYS A 1 382 ? 18.163 9.216 -27.092 1.00 89.94 382 LYS A N 1
ATOM 3000 C CA . LYS A 1 382 ? 18.666 8.257 -28.094 1.00 89.94 382 LYS A CA 1
ATOM 3001 C C . LYS A 1 382 ? 17.652 7.151 -28.400 1.00 89.94 382 LYS A C 1
ATOM 3003 O O . LYS A 1 382 ? 17.924 5.959 -28.247 1.00 89.94 382 LYS A O 1
ATOM 3008 N N . ALA A 1 383 ? 16.469 7.533 -28.881 1.00 80.19 383 ALA A N 1
ATOM 3009 C CA . ALA A 1 383 ? 15.334 6.621 -29.068 1.00 80.19 383 ALA A CA 1
ATOM 3010 C C . ALA A 1 383 ? 15.638 5.388 -29.950 1.00 80.19 383 ALA A C 1
ATOM 3012 O O . ALA A 1 383 ? 15.147 4.293 -29.679 1.00 80.19 383 ALA A O 1
ATOM 3013 N N . GLY A 1 384 ? 16.456 5.540 -30.999 1.00 87.94 384 GLY A N 1
ATOM 3014 C CA . GLY A 1 384 ? 16.819 4.433 -31.893 1.00 87.94 384 GLY A CA 1
ATOM 3015 C C . GLY A 1 384 ? 17.708 3.377 -31.229 1.00 87.94 384 GLY A C 1
ATOM 3016 O O . GLY A 1 384 ? 17.497 2.181 -31.417 1.00 87.94 384 GLY A O 1
ATOM 3017 N N . GLU A 1 385 ? 18.682 3.807 -30.429 1.00 90.75 385 GLU A N 1
ATOM 3018 C CA . GLU A 1 385 ? 19.546 2.910 -29.653 1.00 90.75 385 GLU A CA 1
ATOM 3019 C C . GLU A 1 385 ? 18.775 2.292 -28.480 1.00 90.75 385 GLU A C 1
ATOM 3021 O O . GLU A 1 385 ? 18.925 1.103 -28.204 1.00 90.75 385 GLU A O 1
ATOM 3026 N N . MET A 1 386 ? 17.897 3.069 -27.836 1.00 89.56 386 MET A N 1
ATOM 3027 C CA . MET A 1 386 ? 17.034 2.608 -26.747 1.00 89.56 386 MET A CA 1
ATOM 3028 C C . MET A 1 386 ? 16.160 1.425 -27.185 1.00 89.56 386 MET A C 1
ATOM 3030 O O . MET A 1 386 ? 16.155 0.392 -26.520 1.00 89.56 386 MET A O 1
ATOM 3034 N N . LYS A 1 387 ? 15.510 1.513 -28.356 1.00 83.25 387 LYS A N 1
ATOM 3035 C CA . LYS A 1 387 ? 14.714 0.405 -28.918 1.00 83.25 387 LYS A CA 1
ATOM 3036 C C . LYS A 1 387 ? 15.549 -0.851 -29.180 1.00 83.25 387 LYS A C 1
ATOM 3038 O O . LYS A 1 387 ? 15.067 -1.963 -28.984 1.00 83.25 387 LYS A O 1
ATOM 3043 N N . LYS A 1 388 ? 16.807 -0.695 -29.612 1.00 92.69 388 LYS A N 1
ATOM 3044 C CA . LYS A 1 388 ? 17.727 -1.834 -29.780 1.00 92.69 388 LYS A CA 1
ATOM 3045 C C . LYS A 1 388 ? 18.052 -2.481 -28.434 1.00 92.69 388 LYS A C 1
ATOM 3047 O O . LYS A 1 388 ? 18.029 -3.703 -28.342 1.00 92.69 388 LYS A O 1
ATOM 3052 N N . ALA A 1 389 ? 18.317 -1.677 -27.403 1.00 83.19 389 ALA A N 1
ATOM 3053 C CA . ALA A 1 389 ? 18.562 -2.180 -26.055 1.00 83.19 389 ALA A CA 1
ATOM 3054 C C . ALA A 1 389 ? 17.335 -2.918 -25.489 1.00 83.19 389 ALA A C 1
ATOM 3056 O O . ALA A 1 389 ? 17.486 -4.017 -24.970 1.00 83.19 389 ALA A O 1
ATOM 3057 N N . GLN A 1 390 ? 16.121 -2.386 -25.674 1.00 74.50 390 GLN A N 1
ATOM 3058 C CA . GLN A 1 390 ? 14.876 -3.066 -25.285 1.00 74.50 390 GLN A CA 1
ATOM 3059 C C . GLN A 1 390 ? 14.699 -4.416 -25.986 1.00 74.50 390 GLN A C 1
ATOM 3061 O O . GLN A 1 390 ? 14.349 -5.398 -25.342 1.00 74.50 390 GLN A O 1
ATOM 3066 N N . LYS A 1 391 ? 15.005 -4.496 -27.284 1.00 88.38 391 LYS A N 1
ATOM 3067 C CA . LYS A 1 391 ? 14.930 -5.756 -28.032 1.00 88.38 391 LYS A CA 1
ATOM 3068 C C . LYS A 1 391 ? 15.906 -6.812 -27.497 1.00 88.38 391 LYS A C 1
ATOM 3070 O O . LYS A 1 391 ? 15.557 -7.986 -27.408 1.00 88.38 391 LYS A O 1
ATOM 3075 N N . GLU A 1 392 ? 17.126 -6.412 -27.138 1.00 91.94 392 GLU A N 1
ATOM 3076 C CA . GLU A 1 392 ? 18.082 -7.330 -26.504 1.00 91.94 392 GLU A CA 1
ATOM 3077 C C . GLU A 1 392 ? 17.633 -7.732 -25.090 1.00 91.94 392 GLU A C 1
ATOM 3079 O O . GLU A 1 392 ? 17.740 -8.904 -24.741 1.00 91.94 392 GLU A O 1
ATOM 3084 N N . MET A 1 393 ? 17.067 -6.813 -24.299 1.00 85.69 393 MET A N 1
ATOM 3085 C CA . MET A 1 393 ? 16.450 -7.149 -23.009 1.00 85.69 393 MET A CA 1
ATOM 3086 C C . MET A 1 393 ? 15.375 -8.231 -23.178 1.00 85.69 393 MET A C 1
ATOM 3088 O O . MET A 1 393 ? 15.436 -9.257 -22.506 1.00 85.69 393 MET A O 1
ATOM 3092 N N . GLU A 1 394 ? 14.420 -8.028 -24.090 1.00 78.50 394 GLU A N 1
ATOM 3093 C CA . GLU A 1 394 ? 13.327 -8.971 -24.367 1.00 78.50 394 GLU A CA 1
ATOM 3094 C C . GLU A 1 394 ? 13.848 -10.353 -24.773 1.00 78.50 394 GLU A C 1
ATOM 3096 O O . GLU A 1 394 ? 13.374 -11.371 -24.273 1.00 78.50 394 GLU A O 1
ATOM 3101 N N . LYS A 1 395 ? 14.876 -10.397 -25.627 1.00 89.81 395 LYS A N 1
ATOM 3102 C CA . LYS A 1 395 ? 15.567 -11.638 -25.996 1.00 89.81 395 LYS A CA 1
ATOM 3103 C C . LYS A 1 395 ? 16.068 -12.396 -24.763 1.00 89.81 395 LYS A C 1
ATOM 3105 O O . LYS A 1 395 ? 15.849 -13.600 -24.673 1.00 89.81 395 LYS A O 1
ATOM 3110 N N . TYR A 1 396 ? 16.721 -11.724 -23.814 1.00 80.94 396 TYR A N 1
ATOM 3111 C CA . TYR A 1 396 ? 17.226 -12.386 -22.608 1.00 80.94 396 TYR A CA 1
ATOM 3112 C C . TYR A 1 396 ? 16.125 -12.760 -21.610 1.00 80.94 396 TYR A C 1
ATOM 3114 O O . TYR A 1 396 ? 16.228 -13.807 -20.978 1.00 80.94 396 TYR A O 1
ATOM 3122 N N . VAL A 1 397 ? 15.043 -11.983 -21.517 1.00 66.00 397 VAL A N 1
ATOM 3123 C CA . VAL A 1 397 ? 13.846 -12.368 -20.746 1.00 66.00 397 VAL A CA 1
ATOM 3124 C C . VAL A 1 397 ? 13.219 -13.648 -21.308 1.00 66.00 397 VAL A C 1
ATOM 3126 O O . VAL A 1 397 ? 12.810 -14.517 -20.542 1.00 66.00 397 VAL A O 1
ATOM 3129 N N . ASN A 1 398 ? 13.174 -13.802 -22.631 1.00 79.25 398 ASN A N 1
ATOM 3130 C CA . ASN A 1 398 ? 12.661 -15.022 -23.257 1.00 79.25 398 ASN A CA 1
ATOM 3131 C C . ASN A 1 398 ? 13.571 -16.228 -22.981 1.00 79.25 398 ASN A C 1
ATOM 3133 O O . ASN A 1 398 ? 13.084 -17.264 -22.540 1.00 79.25 398 ASN A O 1
ATOM 3137 N N . LEU A 1 399 ? 14.891 -16.070 -23.124 1.00 82.69 399 LEU A N 1
ATOM 3138 C CA . LEU A 1 399 ? 15.864 -17.123 -22.797 1.00 82.69 399 LEU A CA 1
ATOM 3139 C C . LEU A 1 399 ? 15.820 -17.536 -21.315 1.00 82.69 399 LEU A C 1
ATOM 3141 O O . LEU A 1 399 ? 15.992 -18.710 -20.988 1.00 82.69 399 LEU A O 1
ATOM 3145 N N . LEU A 1 400 ? 15.558 -16.590 -20.407 1.00 71.62 400 LEU A N 1
ATOM 3146 C CA . LEU A 1 400 ? 15.339 -16.869 -18.987 1.00 71.62 400 LEU A CA 1
ATOM 3147 C C . LEU A 1 400 ? 14.122 -17.781 -18.778 1.00 71.62 400 LEU A C 1
ATOM 3149 O O . LEU A 1 400 ? 14.231 -18.783 -18.073 1.00 71.62 400 LEU A O 1
ATOM 3153 N N . LYS A 1 401 ? 12.990 -17.465 -19.420 1.00 70.00 401 LYS A N 1
ATOM 3154 C CA . LYS A 1 401 ? 11.763 -18.279 -19.363 1.00 70.00 401 LYS A CA 1
ATOM 3155 C C . LYS A 1 401 ? 11.993 -19.688 -19.916 1.00 70.00 401 LYS A C 1
ATOM 3157 O O . LYS A 1 401 ? 11.588 -20.665 -19.294 1.00 70.00 401 LYS A O 1
ATOM 3162 N N . GLU A 1 402 ? 12.697 -19.797 -21.041 1.00 77.00 402 GLU A N 1
ATOM 3163 C CA . GLU A 1 402 ? 13.055 -21.083 -21.660 1.00 77.00 402 GLU A CA 1
ATOM 3164 C C . GLU A 1 402 ? 13.954 -21.937 -20.749 1.00 77.00 402 GLU A C 1
ATOM 3166 O O . GLU A 1 402 ? 13.775 -23.149 -20.647 1.00 77.00 402 GLU A O 1
ATOM 3171 N N . THR A 1 403 ? 14.890 -21.305 -20.039 1.00 68.69 403 THR A N 1
ATOM 3172 C CA . THR A 1 403 ? 15.848 -21.990 -19.156 1.00 68.69 403 THR A CA 1
ATOM 3173 C C . THR A 1 403 ? 15.219 -22.428 -17.838 1.00 68.69 403 THR A C 1
ATOM 3175 O O . THR A 1 403 ? 15.490 -23.531 -17.366 1.00 68.69 403 THR A O 1
ATOM 3178 N N . ALA A 1 404 ? 14.334 -21.606 -17.268 1.00 50.91 404 ALA A N 1
ATOM 3179 C CA . ALA A 1 404 ? 13.518 -21.975 -16.111 1.00 50.91 404 ALA A CA 1
ATOM 3180 C C . ALA A 1 404 ? 12.572 -23.150 -16.433 1.00 50.91 404 ALA A C 1
ATOM 3182 O O . ALA A 1 404 ? 12.327 -24.001 -15.580 1.00 50.91 404 ALA A O 1
ATOM 3183 N N . GLY A 1 405 ? 12.116 -23.253 -17.686 1.00 39.62 405 GLY A N 1
ATOM 3184 C CA . GLY A 1 405 ? 11.320 -24.378 -18.182 1.00 39.62 405 GLY A CA 1
ATOM 3185 C C . GLY A 1 405 ? 12.093 -25.691 -18.396 1.00 39.62 405 GLY A C 1
ATOM 3186 O O . GLY A 1 405 ? 11.468 -26.743 -18.508 1.00 39.62 405 GLY A O 1
ATOM 3187 N N . ALA A 1 406 ? 13.432 -25.673 -18.429 1.00 37.88 406 ALA A N 1
ATOM 3188 C CA . ALA A 1 406 ? 14.260 -26.847 -18.740 1.00 37.88 406 ALA A CA 1
ATOM 3189 C C . ALA A 1 406 ? 14.669 -27.694 -17.513 1.00 37.88 406 ALA A C 1
ATOM 3191 O O . ALA A 1 406 ? 15.198 -28.793 -17.682 1.00 37.88 406 ALA A O 1
ATOM 3192 N N . GLN A 1 407 ? 14.424 -27.225 -16.281 1.00 29.92 407 GLN A N 1
ATOM 3193 C CA . GLN A 1 407 ? 14.806 -27.924 -15.039 1.00 29.92 407 GLN A CA 1
ATOM 3194 C C . GLN A 1 407 ? 13.701 -28.787 -14.403 1.00 29.92 407 GLN A C 1
ATOM 3196 O O . GLN A 1 407 ? 13.888 -29.297 -13.300 1.00 29.92 407 GLN A O 1
ATOM 3201 N N . VAL A 1 408 ? 12.581 -29.030 -15.088 1.00 23.98 408 VAL A N 1
ATOM 3202 C CA . VAL A 1 408 ? 11.510 -29.896 -14.568 1.00 23.98 408 VAL A CA 1
ATOM 3203 C C . VAL A 1 408 ? 11.393 -31.179 -15.403 1.00 23.98 408 VAL A C 1
ATOM 3205 O O . VAL A 1 408 ? 10.845 -31.143 -16.505 1.00 23.98 408 VAL A O 1
ATOM 3208 N N . PRO A 1 409 ? 11.833 -32.349 -14.899 1.00 22.38 409 PRO A N 1
ATOM 3209 C CA . PRO A 1 409 ? 11.322 -33.619 -15.383 1.00 22.38 409 PRO A CA 1
ATOM 3210 C C . PRO A 1 409 ? 9.885 -33.815 -14.873 1.00 22.38 409 PRO A C 1
ATOM 3212 O O . PRO A 1 409 ? 9.648 -33.962 -13.679 1.00 22.38 409 PRO A O 1
ATOM 3215 N N . THR A 1 410 ? 8.943 -33.821 -15.819 1.00 26.31 410 THR A N 1
ATOM 3216 C CA . THR A 1 410 ? 7.614 -34.465 -15.787 1.00 26.31 410 THR A CA 1
ATOM 3217 C C . THR A 1 410 ? 6.829 -34.455 -14.466 1.00 26.31 410 THR A C 1
ATOM 3219 O O . THR A 1 410 ? 6.934 -35.406 -13.698 1.00 26.31 410 THR A O 1
ATOM 3222 N N . GLN A 1 411 ? 5.901 -33.500 -14.320 1.00 24.06 411 GLN A N 1
ATOM 3223 C CA . GLN A 1 411 ? 4.460 -33.741 -14.085 1.00 24.06 411 GLN A CA 1
ATOM 3224 C C . GLN A 1 411 ? 3.679 -32.557 -14.702 1.00 24.06 411 GLN A C 1
ATOM 3226 O O . GLN A 1 411 ? 3.878 -31.416 -14.305 1.00 24.06 411 GLN A O 1
ATOM 3231 N N . GLY A 1 412 ? 2.882 -32.809 -15.749 1.00 25.11 412 GLY A N 1
ATOM 3232 C CA . GLY A 1 412 ? 2.209 -31.774 -16.561 1.00 25.11 412 GLY A CA 1
ATOM 3233 C C . GLY A 1 412 ? 0.817 -31.385 -16.043 1.00 25.11 412 GLY A C 1
ATOM 3234 O O . GLY A 1 412 ? 0.170 -32.181 -15.374 1.00 25.11 412 GLY A O 1
ATOM 3235 N N . GLY A 1 413 ? 0.257 -30.207 -16.332 1.00 24.42 413 GLY A N 1
ATOM 3236 C CA . G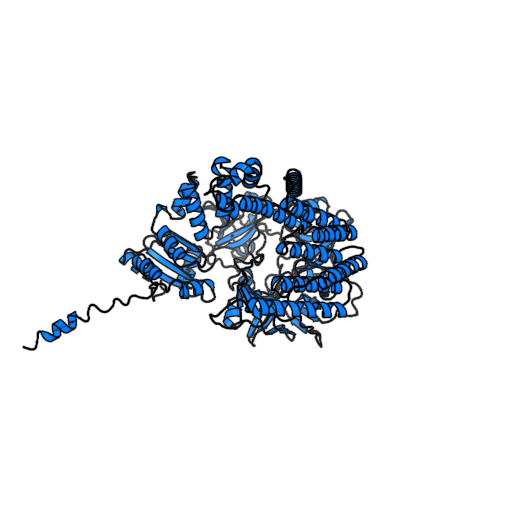LY A 1 413 ? 0.716 -29.083 -17.154 1.00 24.42 413 GLY A CA 1
ATOM 3237 C C . GLY A 1 413 ? -0.483 -28.377 -17.810 1.00 24.42 413 GLY A C 1
ATOM 3238 O O . GLY A 1 413 ? -1.254 -29.027 -18.510 1.00 24.42 413 GLY A O 1
ATOM 3239 N N . VAL A 1 414 ? -0.617 -27.060 -17.602 1.00 21.09 414 VAL A N 1
ATOM 3240 C CA . VAL A 1 414 ? -1.395 -26.098 -18.418 1.00 21.09 414 VAL A CA 1
ATOM 3241 C C . VAL A 1 414 ? -0.545 -24.803 -18.497 1.00 21.09 414 VAL A C 1
ATOM 3243 O O . VAL A 1 414 ? 0.142 -24.507 -17.522 1.00 21.09 414 VAL A O 1
ATOM 3246 N N . PRO A 1 415 ? -0.471 -24.109 -19.653 1.00 25.36 415 PRO A N 1
ATOM 3247 C CA . PRO A 1 415 ? 0.743 -23.434 -20.133 1.00 25.36 415 PRO A CA 1
ATOM 3248 C C . PRO A 1 415 ? 0.828 -21.933 -19.807 1.00 25.36 415 PRO A C 1
ATOM 3250 O O . PRO A 1 415 ? -0.177 -21.230 -19.846 1.00 25.36 415 PRO A O 1
ATOM 3253 N N . GLU A 1 416 ? 2.050 -21.430 -19.594 1.00 26.00 416 GLU A N 1
ATOM 3254 C CA . GLU A 1 416 ? 2.341 -19.999 -19.421 1.00 26.00 416 GLU A CA 1
ATOM 3255 C C . GLU A 1 416 ? 2.785 -19.358 -20.744 1.00 26.00 416 GLU A C 1
ATOM 3257 O O . GLU A 1 416 ? 3.934 -19.438 -21.186 1.00 26.00 416 GLU A O 1
ATOM 3262 N N . THR A 1 417 ? 1.825 -18.706 -21.390 1.00 26.52 417 THR A N 1
ATOM 3263 C CA . THR A 1 417 ? 2.054 -17.654 -22.377 1.00 26.52 417 THR A CA 1
ATOM 3264 C C . THR A 1 417 ? 2.033 -16.287 -21.702 1.00 26.52 417 THR A C 1
ATOM 3266 O O . THR A 1 417 ? 1.274 -16.066 -20.770 1.00 26.52 417 THR A O 1
ATOM 3269 N N . ALA A 1 418 ? 2.797 -15.369 -22.296 1.00 24.22 418 ALA A N 1
ATOM 3270 C CA . ALA A 1 418 ? 2.617 -13.917 -22.262 1.00 24.22 418 ALA A CA 1
ATOM 3271 C C . ALA A 1 418 ? 3.133 -13.141 -21.032 1.00 24.22 418 ALA A C 1
ATOM 3273 O O . ALA A 1 418 ? 2.425 -12.831 -20.088 1.00 24.22 418 ALA A O 1
ATOM 3274 N N . VAL A 1 419 ? 4.364 -12.628 -21.174 1.00 24.39 419 VAL A N 1
ATOM 3275 C CA . VAL A 1 419 ? 4.594 -11.192 -20.930 1.00 24.39 419 VAL A CA 1
ATOM 3276 C C . VAL A 1 419 ? 5.462 -10.666 -22.078 1.00 24.39 419 VAL A C 1
ATOM 3278 O O . VAL A 1 419 ? 6.669 -10.904 -22.114 1.00 24.39 419 VAL A O 1
ATOM 3281 N N . THR A 1 420 ? 4.793 -10.003 -23.019 1.00 27.45 420 THR A N 1
ATOM 3282 C CA . THR A 1 420 ? 5.248 -9.082 -24.085 1.00 27.45 420 THR A CA 1
ATOM 3283 C C . THR A 1 420 ? 4.278 -7.895 -23.967 1.00 27.45 420 THR A C 1
ATOM 3285 O O . THR A 1 420 ? 3.098 -8.149 -23.767 1.00 27.45 420 THR A O 1
ATOM 3288 N N . SER A 1 421 ? 4.565 -6.596 -24.061 1.00 30.16 421 SER A N 1
ATOM 3289 C CA . SER A 1 421 ? 5.510 -5.796 -24.851 1.00 30.16 421 SER A CA 1
ATOM 3290 C C . SER A 1 421 ? 5.268 -4.311 -24.482 1.00 30.16 421 SER A C 1
ATOM 3292 O O . SER A 1 421 ? 4.152 -3.965 -24.085 1.00 30.16 421 SER A O 1
ATOM 3294 N N . ARG A 1 422 ? 6.235 -3.397 -24.682 1.00 32.38 422 ARG A N 1
ATOM 3295 C CA . ARG A 1 422 ? 5.903 -1.970 -24.896 1.00 32.38 422 ARG A CA 1
ATOM 3296 C C . ARG A 1 422 ? 5.426 -1.818 -26.344 1.00 32.38 422 ARG A C 1
ATOM 3298 O O . ARG A 1 422 ? 6.241 -1.684 -27.257 1.00 32.38 422 ARG A O 1
ATOM 3305 N N . ASN A 1 423 ? 4.116 -1.846 -26.568 1.00 34.62 423 ASN A N 1
ATOM 3306 C CA . ASN A 1 423 ? 3.546 -1.453 -27.854 1.00 34.62 423 ASN A CA 1
ATOM 3307 C C . ASN A 1 423 ? 3.758 0.058 -28.059 1.00 34.62 423 ASN A C 1
ATOM 3309 O O . ASN A 1 423 ? 3.188 0.871 -27.340 1.00 34.62 423 ASN A O 1
ATOM 3313 N N . ASN A 1 424 ? 4.552 0.448 -29.063 1.00 34.47 424 ASN A N 1
ATOM 3314 C CA . ASN A 1 424 ? 4.479 1.797 -29.633 1.00 34.47 424 ASN A CA 1
ATOM 3315 C C . ASN A 1 424 ? 3.112 1.941 -30.326 1.00 34.47 424 ASN A C 1
ATOM 3317 O O . ASN A 1 424 ? 3.009 1.644 -31.516 1.00 34.47 424 ASN A O 1
ATOM 3321 N N . ILE A 1 425 ? 2.077 2.391 -29.618 1.00 49.50 425 ILE A N 1
ATOM 3322 C CA . ILE A 1 425 ? 0.818 2.797 -30.252 1.00 49.50 425 ILE A CA 1
ATOM 3323 C C . ILE A 1 425 ? 0.902 4.302 -30.484 1.00 49.50 425 ILE A C 1
ATOM 3325 O O . ILE A 1 425 ? 0.592 5.110 -29.616 1.00 49.50 425 ILE A O 1
ATOM 3329 N N . ARG A 1 426 ? 1.379 4.692 -31.668 1.00 58.12 426 ARG A N 1
ATOM 3330 C CA . ARG A 1 426 ? 1.215 6.069 -32.133 1.00 58.12 426 ARG A CA 1
ATOM 3331 C C . ARG A 1 426 ? -0.251 6.215 -32.532 1.00 58.12 426 ARG A C 1
ATOM 3333 O O . ARG A 1 426 ? -0.665 5.627 -33.525 1.00 58.12 426 ARG A O 1
ATOM 3340 N N . LEU A 1 427 ? -1.015 6.943 -31.731 1.00 72.00 427 LEU A N 1
ATOM 3341 C CA . LEU A 1 427 ? -2.402 7.284 -32.012 1.00 72.00 427 LEU A CA 1
ATOM 3342 C C . LEU A 1 427 ? -2.471 8.081 -33.317 1.00 72.00 427 LEU A C 1
ATOM 3344 O O . LEU A 1 427 ? -1.695 9.017 -33.528 1.00 72.00 427 LEU A O 1
ATOM 3348 N N . GLU A 1 428 ? -3.385 7.687 -34.201 1.00 72.38 428 GLU A N 1
ATOM 3349 C CA . GLU A 1 428 ? -3.641 8.400 -35.458 1.00 72.38 428 GLU A CA 1
ATOM 3350 C C . GLU A 1 428 ? -4.323 9.754 -35.215 1.00 72.38 428 GLU A C 1
ATOM 3352 O O . GLU A 1 428 ? -4.142 10.689 -35.994 1.00 72.38 428 GLU A O 1
ATOM 3357 N N . ARG A 1 429 ? -5.065 9.861 -34.109 1.00 84.31 429 ARG A N 1
ATOM 3358 C CA . ARG A 1 429 ? -5.724 11.068 -33.609 1.00 84.31 429 ARG A CA 1
ATOM 3359 C C . ARG A 1 429 ? -5.774 11.049 -32.085 1.00 84.31 429 ARG A C 1
ATOM 3361 O O . ARG A 1 429 ? -5.657 9.985 -31.482 1.00 84.31 429 ARG A O 1
ATOM 3368 N N . ASP A 1 430 ? -5.983 12.213 -31.491 1.00 91.69 430 ASP A N 1
ATOM 3369 C CA . ASP A 1 430 ? -6.191 12.339 -30.051 1.00 91.69 430 ASP A CA 1
ATOM 3370 C C . ASP A 1 430 ? -7.473 11.613 -29.629 1.00 91.69 430 ASP A C 1
ATOM 3372 O O . ASP A 1 430 ? -8.483 11.645 -30.339 1.00 91.69 430 ASP A O 1
ATOM 3376 N N . VAL A 1 431 ? -7.425 10.947 -28.476 1.00 94.12 431 VAL A N 1
ATOM 3377 C CA . VAL A 1 431 ? -8.570 10.244 -27.893 1.00 94.12 431 VAL A CA 1
ATOM 3378 C C . VAL A 1 431 ? -9.005 10.973 -26.636 1.00 94.12 431 VAL A C 1
ATOM 3380 O O . VAL A 1 431 ? -8.282 11.000 -25.644 1.00 94.12 431 VAL A O 1
ATOM 3383 N N . THR A 1 432 ? -10.209 11.531 -26.658 1.00 95.62 432 THR A N 1
ATOM 3384 C CA . THR A 1 432 ? -10.785 12.240 -25.514 1.00 95.62 432 THR A CA 1
ATOM 3385 C C . THR A 1 432 ? -11.770 11.351 -24.767 1.00 95.62 432 THR A C 1
ATOM 3387 O O . THR A 1 432 ? -12.747 10.863 -25.335 1.00 95.62 432 THR A O 1
ATOM 3390 N N . LEU A 1 433 ? -11.527 11.169 -23.472 1.00 95.44 433 LEU A N 1
ATOM 3391 C CA . LEU A 1 433 ? -12.449 10.548 -22.532 1.00 95.44 433 LEU A CA 1
ATOM 3392 C C . LEU A 1 433 ? -13.251 11.626 -21.820 1.00 95.44 433 LEU A C 1
ATOM 3394 O O . LEU A 1 433 ? -12.683 12.608 -21.348 1.00 95.44 433 LEU A O 1
ATOM 3398 N N . ASN A 1 434 ? -14.546 11.385 -21.657 1.00 94.69 434 ASN A N 1
ATOM 3399 C CA . ASN A 1 434 ? -15.327 12.074 -20.637 1.00 94.69 434 ASN A CA 1
ATOM 3400 C C . ASN A 1 434 ? -15.188 11.303 -19.324 1.00 94.69 434 ASN A C 1
ATOM 3402 O O . ASN A 1 434 ? -15.217 10.068 -19.336 1.00 94.69 434 ASN A O 1
ATOM 3406 N N . TYR A 1 435 ? -15.080 12.017 -18.208 1.00 95.94 435 TYR A N 1
ATOM 3407 C CA . TYR A 1 435 ? -15.092 11.405 -16.883 1.00 95.94 435 TYR A CA 1
ATOM 3408 C C . TYR A 1 435 ? -16.291 11.879 -16.056 1.00 95.94 435 TYR A C 1
ATOM 3410 O O . TYR A 1 435 ? -16.818 12.981 -16.228 1.00 95.94 435 TYR A O 1
ATOM 3418 N N . GLU A 1 436 ? -16.721 11.026 -15.135 1.00 93.94 436 GLU A N 1
ATOM 3419 C CA . GLU A 1 436 ? -17.694 11.340 -14.099 1.00 93.94 436 GLU A CA 1
ATOM 3420 C C . GLU A 1 436 ? -16.949 11.815 -12.853 1.00 93.94 436 GLU A C 1
ATOM 3422 O O . GLU A 1 436 ? -15.978 11.198 -12.418 1.00 93.94 436 GLU A O 1
ATOM 3427 N N . PHE A 1 437 ? -17.387 12.934 -12.285 1.00 86.75 437 PHE A N 1
ATOM 3428 C CA . PHE A 1 437 ? -16.842 13.415 -11.023 1.00 86.75 437 PHE A CA 1
ATOM 3429 C C . PHE A 1 437 ? -17.536 12.676 -9.881 1.00 86.75 437 PHE A C 1
ATOM 3431 O O . PHE A 1 437 ? -18.738 12.860 -9.681 1.00 86.75 437 PHE A O 1
ATOM 3438 N N . ARG A 1 438 ? -16.794 11.847 -9.146 1.00 84.62 438 ARG A N 1
ATOM 3439 C CA . ARG A 1 438 ? -17.309 11.095 -7.996 1.00 84.62 438 ARG A CA 1
ATOM 3440 C C . ARG A 1 438 ? -16.413 11.379 -6.802 1.00 84.62 438 ARG A C 1
ATOM 3442 O O . ARG A 1 438 ? -15.218 11.150 -6.886 1.00 84.62 438 ARG A O 1
ATOM 3449 N N . GLN A 1 439 ? -16.974 11.939 -5.731 1.00 78.94 439 GLN A N 1
ATOM 3450 C CA . GLN A 1 439 ? -16.261 12.187 -4.466 1.00 78.94 439 GLN A CA 1
ATOM 3451 C C . GLN A 1 439 ? -14.896 12.889 -4.617 1.00 78.94 439 GLN A C 1
ATOM 3453 O O . GLN A 1 439 ? -13.912 12.525 -3.982 1.00 78.94 439 GLN A O 1
ATOM 3458 N N . GLY A 1 440 ? -14.811 13.903 -5.482 1.00 85.31 440 GLY A N 1
ATOM 3459 C CA . GLY A 1 440 ? -13.579 14.681 -5.630 1.00 85.31 440 GLY A CA 1
ATOM 3460 C C . GLY A 1 440 ? -12.595 14.169 -6.683 1.00 85.31 440 GLY A C 1
ATOM 3461 O O . GLY A 1 440 ? -11.584 14.836 -6.886 1.00 85.31 440 GLY A O 1
ATOM 3462 N N . VAL A 1 441 ? -12.870 13.044 -7.355 1.00 93.12 441 VAL A N 1
ATOM 3463 C CA . VAL A 1 441 ? -11.929 12.379 -8.277 1.00 93.12 441 VAL A CA 1
ATOM 3464 C C . VAL A 1 441 ? -12.558 12.033 -9.642 1.00 93.12 441 VAL A C 1
ATOM 3466 O O . VAL A 1 441 ? -13.790 11.976 -9.758 1.00 93.12 441 VAL A O 1
ATOM 3469 N N . PRO A 1 442 ? -11.747 11.832 -10.704 1.00 96.69 442 PRO A N 1
ATOM 3470 C CA . PRO A 1 442 ? -12.235 11.499 -12.039 1.00 96.69 442 PRO A CA 1
ATOM 3471 C C . PRO A 1 442 ? -12.413 9.986 -12.234 1.00 96.69 442 PRO A C 1
ATOM 3473 O O . PRO A 1 442 ? -11.454 9.217 -12.185 1.00 96.69 442 PRO A O 1
ATOM 3476 N N . VAL A 1 443 ? -13.634 9.558 -12.550 1.00 97.06 443 VAL A N 1
ATOM 3477 C CA . VAL A 1 443 ? -13.954 8.165 -12.893 1.00 97.06 443 VAL A CA 1
ATOM 3478 C C . VAL A 1 443 ? -14.266 8.050 -14.384 1.00 97.06 443 VAL A C 1
ATOM 3480 O O . VAL A 1 443 ? -15.140 8.739 -14.907 1.00 97.06 443 VAL A O 1
ATOM 3483 N N . VAL A 1 444 ? -13.551 7.177 -15.090 1.00 97.31 444 VAL A N 1
ATOM 3484 C CA . VAL A 1 444 ? -13.670 6.961 -16.538 1.00 97.31 444 VAL A CA 1
ATOM 3485 C C . VAL A 1 444 ? -14.326 5.621 -16.852 1.00 97.31 444 VAL A C 1
ATOM 3487 O O . VAL A 1 444 ? -14.229 4.664 -16.087 1.00 97.31 444 VAL A O 1
ATOM 3490 N N . LYS A 1 445 ? -14.982 5.539 -18.011 1.00 96.75 445 LYS A N 1
ATOM 3491 C CA . LYS A 1 445 ? -15.535 4.281 -18.527 1.00 96.75 445 LYS A CA 1
ATOM 3492 C C . LYS A 1 445 ? -14.456 3.481 -19.250 1.00 96.75 445 LYS A C 1
ATOM 3494 O O . LYS A 1 445 ? -13.732 4.031 -20.081 1.00 96.75 445 LYS A O 1
ATOM 3499 N N . VAL A 1 446 ? -14.409 2.184 -18.973 1.00 96.06 446 VAL A N 1
ATOM 3500 C CA . VAL A 1 446 ? -13.505 1.211 -19.594 1.00 96.06 446 VAL A CA 1
ATOM 3501 C C . VAL A 1 446 ? -14.339 0.084 -20.183 1.00 96.06 446 VAL A C 1
ATOM 3503 O O . VAL A 1 446 ? -15.248 -0.402 -19.520 1.00 96.06 446 VAL A O 1
ATOM 3506 N N . VAL A 1 447 ? -14.053 -0.346 -21.412 1.00 94.00 447 VAL A N 1
ATOM 3507 C CA . VAL A 1 447 ? -14.711 -1.520 -22.003 1.00 94.00 447 VAL A CA 1
ATOM 3508 C C . VAL A 1 447 ? -13.728 -2.684 -22.085 1.00 94.00 447 VAL A C 1
ATOM 3510 O O . VAL A 1 447 ? -12.681 -2.561 -22.711 1.00 94.00 447 VAL A O 1
ATOM 3513 N N . ILE A 1 448 ? -14.063 -3.815 -21.466 1.00 90.12 448 ILE A N 1
ATOM 3514 C CA . ILE A 1 448 ? -13.284 -5.064 -21.501 1.00 90.12 448 ILE A CA 1
ATOM 3515 C C . ILE A 1 448 ? -14.218 -6.155 -22.018 1.00 90.12 448 ILE A C 1
ATOM 3517 O O . ILE A 1 448 ? -15.349 -6.256 -21.556 1.00 90.12 448 ILE A O 1
ATOM 3521 N N . ASN A 1 449 ? -13.786 -6.905 -23.040 1.00 86.69 449 ASN A N 1
ATOM 3522 C CA . ASN A 1 449 ? -14.594 -7.930 -23.728 1.00 86.69 449 ASN A CA 1
ATOM 3523 C C . ASN A 1 449 ? -16.012 -7.471 -24.147 1.00 86.69 449 ASN A C 1
ATOM 3525 O O . ASN A 1 449 ? -16.941 -8.271 -24.238 1.00 86.69 449 ASN A O 1
ATOM 3529 N N . GLY A 1 450 ? -16.191 -6.177 -24.428 1.00 85.19 450 GLY A N 1
ATOM 3530 C CA . GLY A 1 450 ? -17.481 -5.600 -24.822 1.00 85.19 450 GLY A CA 1
ATOM 3531 C C . GLY A 1 450 ? -18.397 -5.181 -23.664 1.00 85.19 450 GLY A C 1
ATOM 3532 O O . GLY A 1 450 ? -19.443 -4.589 -23.928 1.00 85.19 450 GLY A O 1
ATOM 3533 N N . HIS A 1 451 ? -18.015 -5.406 -22.404 1.00 91.56 451 HIS A N 1
ATOM 3534 C CA . HIS A 1 451 ? -18.745 -4.928 -21.227 1.00 91.56 451 HIS A CA 1
ATOM 3535 C C . HIS A 1 451 ? -18.135 -3.644 -20.662 1.00 91.56 451 HIS A C 1
ATOM 3537 O O . HIS A 1 451 ? -16.922 -3.455 -20.701 1.00 91.56 451 HIS A O 1
ATOM 3543 N N . THR A 1 452 ? -18.986 -2.741 -20.162 1.00 94.06 452 THR A N 1
ATOM 3544 C CA . THR A 1 452 ? -18.565 -1.443 -19.610 1.00 94.06 452 THR A CA 1
ATOM 3545 C C . THR A 1 452 ? -18.349 -1.532 -18.106 1.00 94.06 452 THR A C 1
ATOM 3547 O O . THR A 1 452 ? -19.228 -1.995 -17.384 1.00 94.06 452 THR A O 1
ATOM 3550 N N . TYR A 1 453 ? -17.217 -1.001 -17.666 1.00 96.25 453 TYR A N 1
ATOM 3551 C CA . TYR A 1 453 ? -16.764 -0.898 -16.288 1.00 96.25 453 TYR A CA 1
ATOM 3552 C C . TYR A 1 453 ? -16.362 0.542 -15.967 1.00 96.25 453 TYR A C 1
ATOM 3554 O O . TYR A 1 453 ? -16.108 1.344 -16.873 1.00 96.25 453 TYR A O 1
ATOM 3562 N N . TYR A 1 454 ? -16.276 0.872 -14.683 1.00 96.56 454 TYR A N 1
ATOM 3563 C CA . TYR A 1 454 ? -15.890 2.200 -14.209 1.00 96.56 454 TYR A CA 1
ATOM 3564 C C . TYR A 1 454 ? -14.556 2.137 -13.489 1.00 96.56 454 TYR A C 1
ATOM 3566 O O . TYR A 1 454 ? -14.365 1.301 -12.618 1.00 96.56 454 TYR A O 1
ATOM 3574 N N . PHE A 1 455 ? -13.611 2.991 -13.864 1.00 97.31 455 PHE A N 1
ATOM 3575 C CA . PHE A 1 455 ? -12.280 2.999 -13.272 1.00 97.31 455 PHE A CA 1
ATOM 3576 C C . PHE A 1 455 ? -11.949 4.391 -12.758 1.00 97.31 455 PHE A C 1
ATOM 3578 O O . PHE A 1 455 ? -12.157 5.381 -13.460 1.00 97.31 455 PHE A O 1
ATOM 3585 N N . LEU A 1 456 ? -11.377 4.470 -11.561 1.00 96.62 456 LEU A N 1
ATOM 3586 C CA . LEU A 1 456 ? -10.716 5.692 -11.116 1.00 96.62 456 LEU A CA 1
ATOM 3587 C C . LEU A 1 456 ? -9.514 5.960 -12.034 1.00 96.62 456 LEU A C 1
ATOM 3589 O O . LEU A 1 456 ? -8.683 5.077 -12.246 1.00 96.62 456 LEU A O 1
ATOM 3593 N N . PHE A 1 457 ? -9.413 7.167 -12.583 1.00 97.06 457 PHE A N 1
ATOM 3594 C CA . PHE A 1 457 ? -8.208 7.595 -13.283 1.00 97.06 457 PHE A CA 1
ATOM 3595 C C . PHE A 1 457 ? -7.216 8.148 -12.259 1.00 97.06 457 PHE A C 1
ATOM 3597 O O . PHE A 1 457 ? -7.423 9.241 -11.730 1.00 97.06 457 PHE A O 1
ATOM 3604 N N . ASP A 1 458 ? -6.161 7.390 -11.966 1.00 95.06 458 ASP A N 1
ATOM 3605 C CA . ASP A 1 458 ? -5.235 7.669 -10.869 1.00 95.06 458 ASP A CA 1
ATOM 3606 C C . ASP A 1 458 ? -3.792 7.751 -11.377 1.00 95.06 458 ASP A C 1
ATOM 3608 O O . ASP A 1 458 ? -3.115 6.748 -11.614 1.00 95.06 458 ASP A O 1
ATOM 3612 N N . THR A 1 459 ? -3.301 8.976 -11.533 1.00 95.12 459 THR A N 1
ATOM 3613 C CA . THR A 1 459 ? -1.919 9.257 -11.926 1.00 95.12 459 THR A CA 1
ATOM 3614 C C . THR A 1 459 ? -0.894 8.767 -10.9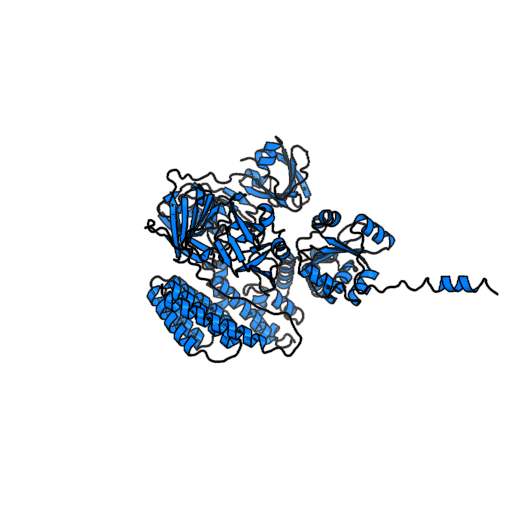03 1.00 95.12 459 THR A C 1
ATOM 3616 O O . THR A 1 459 ? 0.255 8.532 -11.283 1.00 95.12 459 THR A O 1
ATOM 3619 N N . CYS A 1 460 ? -1.286 8.580 -9.640 1.00 87.19 460 CYS A N 1
ATOM 3620 C CA . CYS A 1 460 ? -0.442 8.077 -8.562 1.00 87.19 460 CYS A CA 1
ATOM 3621 C C . CYS A 1 460 ? -0.662 6.590 -8.237 1.00 87.19 460 CYS A C 1
ATOM 3623 O O . CYS A 1 460 ? 0.034 6.042 -7.378 1.00 87.19 460 CYS A O 1
ATOM 3625 N N . ALA A 1 461 ? -1.508 5.885 -8.992 1.00 84.38 461 ALA A N 1
ATOM 3626 C CA . ALA A 1 461 ? -1.520 4.428 -8.997 1.00 84.38 461 ALA A CA 1
ATOM 3627 C C . ALA A 1 461 ? -0.324 3.902 -9.808 1.00 84.38 461 ALA A C 1
ATOM 3629 O O . ALA A 1 461 ? -0.305 3.958 -11.039 1.00 84.38 461 ALA A O 1
ATOM 3630 N N . GLY A 1 462 ? 0.687 3.348 -9.129 1.00 76.88 462 GLY A N 1
ATOM 3631 C CA . GLY A 1 462 ? 1.904 2.819 -9.771 1.00 76.88 462 GLY A CA 1
ATOM 3632 C C . GLY A 1 462 ? 1.658 1.669 -10.763 1.00 76.88 462 GLY A C 1
ATOM 3633 O O . GLY A 1 462 ? 2.493 1.397 -11.628 1.00 76.88 462 GLY A O 1
ATOM 3634 N N . ILE A 1 463 ? 0.497 1.019 -10.679 1.00 83.50 463 ILE A N 1
ATOM 3635 C CA . ILE A 1 463 ? 0.004 0.035 -11.640 1.00 83.50 463 ILE A CA 1
ATOM 3636 C C . ILE A 1 463 ? -1.523 0.117 -11.727 1.00 83.50 463 ILE A C 1
ATOM 3638 O O . ILE A 1 463 ? -2.185 0.476 -10.759 1.00 83.50 463 ILE A O 1
ATOM 3642 N N . THR A 1 464 ? -2.077 -0.214 -12.891 1.00 91.31 464 THR A N 1
ATOM 3643 C CA . THR A 1 464 ? -3.519 -0.417 -13.079 1.00 91.31 464 THR A CA 1
ATOM 3644 C C . THR A 1 464 ? -4.001 -1.535 -12.160 1.00 91.31 464 THR A C 1
ATOM 3646 O O . THR A 1 464 ? -3.367 -2.592 -12.098 1.00 91.31 464 THR A O 1
ATOM 3649 N N . CYS A 1 465 ? -5.130 -1.325 -11.492 1.00 90.50 465 CYS A N 1
ATOM 3650 C CA . CYS A 1 465 ? -5.786 -2.340 -10.678 1.00 90.50 465 CYS A CA 1
ATOM 3651 C C . CYS A 1 465 ? -7.128 -2.744 -11.291 1.00 90.50 465 CYS A C 1
ATOM 3653 O O . CYS A 1 465 ? -7.815 -1.927 -11.902 1.00 90.50 465 CYS A O 1
ATOM 3655 N N . VAL A 1 466 ? -7.520 -3.998 -11.089 1.00 88.19 466 VAL A N 1
ATOM 3656 C CA . VAL A 1 466 ? -8.845 -4.526 -11.436 1.00 88.19 466 VAL A CA 1
ATOM 3657 C C . VAL A 1 466 ? -9.440 -5.226 -10.226 1.00 88.19 466 VAL A C 1
ATOM 3659 O O . VAL A 1 466 ? -8.719 -5.849 -9.449 1.00 88.19 466 VAL A O 1
ATOM 3662 N N . SER A 1 467 ? -10.754 -5.137 -10.060 1.00 81.31 467 SER A N 1
ATOM 3663 C CA . SER A 1 467 ? -11.453 -5.892 -9.029 1.00 81.31 467 SER A CA 1
ATOM 3664 C C . SER A 1 467 ? -11.430 -7.387 -9.348 1.00 81.31 467 SER A C 1
ATOM 3666 O O . SER A 1 467 ? -11.506 -7.810 -10.505 1.00 81.31 467 SER A O 1
ATOM 3668 N N . ASP A 1 468 ? -11.366 -8.210 -8.315 1.00 69.88 468 ASP A N 1
ATOM 3669 C CA . ASP A 1 468 ? -11.604 -9.647 -8.393 1.00 69.88 468 ASP A CA 1
ATOM 3670 C C . ASP A 1 468 ? -12.962 -9.981 -9.036 1.00 69.88 468 ASP A C 1
ATOM 3672 O O . ASP A 1 468 ? -13.047 -10.930 -9.818 1.00 69.88 468 ASP A O 1
ATOM 3676 N N . LYS A 1 469 ? -14.010 -9.185 -8.801 1.00 77.44 469 LYS A N 1
ATOM 3677 C CA . LYS A 1 469 ? -15.299 -9.269 -9.501 1.00 77.44 469 LYS A CA 1
ATOM 3678 C C . LYS A 1 469 ? -15.133 -9.172 -11.012 1.00 77.44 469 LYS A C 1
ATOM 3680 O O . LYS A 1 469 ? -15.661 -10.020 -11.737 1.00 77.44 469 LYS A O 1
ATOM 3685 N N . LEU A 1 470 ? -14.404 -8.165 -11.493 1.00 82.69 470 LEU A N 1
ATOM 3686 C CA . LEU A 1 470 ? -14.134 -7.976 -12.917 1.00 82.69 470 LEU A CA 1
ATOM 3687 C C . LEU A 1 470 ? -13.316 -9.147 -13.466 1.00 82.69 470 LEU A C 1
ATOM 3689 O O . LEU A 1 470 ? -13.720 -9.749 -14.459 1.00 82.69 470 LEU A O 1
ATOM 3693 N N . VAL A 1 471 ? -12.231 -9.536 -12.786 1.00 70.94 471 VAL A N 1
ATOM 3694 C CA . VAL A 1 471 ? -11.384 -10.683 -13.172 1.00 70.94 471 VAL A CA 1
ATOM 3695 C C . VAL A 1 471 ? -12.211 -11.957 -13.332 1.00 70.94 471 VAL A C 1
ATOM 3697 O O . VAL A 1 471 ? -12.072 -12.661 -14.332 1.00 70.94 471 VAL A O 1
ATOM 3700 N N . ASN A 1 472 ? -13.105 -12.239 -12.383 1.00 64.12 472 ASN A N 1
ATOM 3701 C CA . ASN A 1 472 ? -13.972 -13.414 -12.418 1.00 64.12 472 ASN A CA 1
ATOM 3702 C C . ASN A 1 472 ? -15.051 -13.319 -13.509 1.00 64.12 472 ASN A C 1
ATOM 3704 O O . ASN A 1 472 ? -15.328 -14.316 -14.178 1.00 64.12 472 ASN A O 1
ATOM 3708 N N . THR A 1 473 ? -15.654 -12.140 -13.695 1.00 73.50 473 THR A N 1
ATOM 3709 C CA . THR A 1 473 ? -16.703 -11.905 -14.704 1.00 73.50 473 THR A CA 1
ATOM 3710 C C . THR A 1 473 ? -16.151 -12.097 -16.110 1.00 73.50 473 THR A C 1
ATOM 3712 O O . THR A 1 473 ? -16.734 -12.823 -16.915 1.00 73.50 473 THR A O 1
ATOM 3715 N N . GLU A 1 474 ? -14.981 -11.514 -16.366 1.00 81.56 474 GLU A N 1
ATOM 3716 C CA . GLU A 1 474 ? -14.323 -11.540 -17.669 1.00 81.56 474 GLU A CA 1
ATOM 3717 C C . GLU A 1 474 ? -13.405 -12.740 -17.883 1.00 81.56 474 GLU A C 1
ATOM 3719 O O . GLU A 1 474 ? -12.854 -12.918 -18.970 1.00 81.56 474 GLU A O 1
ATOM 3724 N N . LYS A 1 475 ? -13.272 -13.597 -16.864 1.00 74.62 475 LYS A N 1
ATOM 3725 C CA . LYS A 1 475 ? -12.413 -14.788 -16.872 1.00 74.62 475 LYS A CA 1
ATOM 3726 C C . LYS A 1 475 ? -10.979 -14.452 -17.286 1.00 74.62 475 LYS A C 1
ATOM 3728 O O . LYS A 1 475 ? -10.366 -15.173 -18.074 1.00 74.62 475 LYS A O 1
ATOM 3733 N N . LEU A 1 476 ? -10.466 -13.342 -16.762 1.00 70.56 476 LEU A N 1
ATOM 3734 C CA . LEU A 1 476 ? -9.098 -12.914 -17.021 1.00 70.56 476 LEU A CA 1
ATOM 3735 C C . LEU A 1 476 ? -8.122 -13.935 -16.428 1.00 70.56 476 LEU A C 1
ATOM 3737 O O . LEU A 1 476 ? -8.338 -14.448 -15.327 1.00 70.56 476 LEU A O 1
ATOM 3741 N N . ALA A 1 477 ? -7.049 -14.237 -17.159 1.00 68.69 477 ALA A N 1
ATOM 3742 C CA . ALA A 1 477 ? -5.967 -15.054 -16.625 1.00 68.69 477 ALA A CA 1
ATOM 3743 C C . ALA A 1 477 ? -5.294 -14.297 -15.476 1.00 68.69 477 ALA A C 1
ATOM 3745 O O . ALA A 1 477 ? -5.135 -13.082 -15.556 1.00 68.69 477 ALA A O 1
ATOM 3746 N N . TYR A 1 478 ? -4.898 -14.987 -14.409 1.00 66.38 478 TYR A N 1
ATOM 3747 C CA . TYR A 1 478 ? -4.193 -14.358 -13.297 1.00 66.38 478 TYR A CA 1
ATOM 3748 C C . TYR A 1 478 ? -3.176 -15.305 -12.664 1.00 66.38 478 TYR A C 1
ATOM 3750 O O . TYR A 1 478 ? -3.314 -16.525 -12.733 1.00 66.38 478 TYR A O 1
ATOM 3758 N N . GLN A 1 479 ? -2.162 -14.727 -12.026 1.00 55.38 479 GLN A N 1
ATOM 3759 C CA . GLN A 1 479 ? -1.078 -15.439 -11.355 1.00 55.38 479 GLN A CA 1
ATOM 3760 C C . GLN A 1 479 ? -0.726 -14.778 -10.022 1.00 55.38 479 GLN A C 1
ATOM 3762 O O . GLN A 1 479 ? -0.814 -13.559 -9.866 1.00 55.38 479 GLN A O 1
ATOM 3767 N N . GLN A 1 480 ? -0.299 -15.583 -9.055 1.00 52.06 480 GLN A N 1
ATOM 3768 C CA . GLN A 1 480 ? 0.202 -15.106 -7.769 1.00 52.06 480 GLN A CA 1
ATOM 3769 C C . GLN A 1 480 ? 1.710 -14.879 -7.872 1.00 52.06 480 GLN A C 1
ATOM 3771 O O . GLN A 1 480 ? 2.435 -15.737 -8.364 1.00 52.06 480 GLN A O 1
ATOM 3776 N N . THR A 1 481 ? 2.192 -13.720 -7.429 1.00 45.47 481 THR A N 1
ATOM 3777 C CA . THR A 1 481 ? 3.562 -13.286 -7.758 1.00 45.47 481 THR A CA 1
ATOM 3778 C C . THR A 1 481 ? 4.606 -13.551 -6.679 1.00 45.47 481 THR A C 1
ATOM 3780 O O . THR A 1 481 ? 5.782 -13.287 -6.906 1.00 45.47 481 THR A O 1
ATOM 3783 N N . GLY A 1 482 ? 4.212 -14.021 -5.492 1.00 34.44 482 GLY A N 1
ATOM 3784 C CA . GLY A 1 482 ? 5.134 -14.172 -4.359 1.00 34.44 482 GLY A CA 1
ATOM 3785 C C . GLY A 1 482 ? 5.551 -12.856 -3.682 1.00 34.44 482 GLY A C 1
ATOM 3786 O O . GLY A 1 482 ? 6.121 -12.893 -2.596 1.00 34.44 482 GLY A O 1
ATOM 3787 N N . ASN A 1 483 ? 5.239 -11.704 -4.286 1.00 38.53 483 ASN A N 1
ATOM 3788 C CA . ASN A 1 483 ? 5.668 -10.374 -3.851 1.00 38.53 483 ASN A CA 1
ATOM 3789 C C . ASN A 1 483 ? 4.563 -9.644 -3.077 1.00 38.53 483 ASN A C 1
ATOM 3791 O O . ASN A 1 483 ? 3.380 -9.889 -3.305 1.00 38.53 483 ASN A O 1
ATOM 3795 N N . SER A 1 484 ? 4.940 -8.701 -2.215 1.00 40.19 484 SER A N 1
ATOM 3796 C CA . SER A 1 484 ? 4.028 -7.725 -1.602 1.00 40.19 484 SER A CA 1
ATOM 3797 C C . SER A 1 484 ? 4.130 -6.373 -2.315 1.00 40.19 484 SER A C 1
ATOM 3799 O O . SER A 1 484 ? 5.231 -5.958 -2.677 1.00 40.19 484 SER A O 1
ATOM 3801 N N . MET A 1 485 ? 3.013 -5.660 -2.475 1.00 41.84 485 MET A N 1
ATOM 3802 C CA . MET A 1 485 ? 2.996 -4.263 -2.931 1.00 41.84 485 MET A CA 1
ATOM 3803 C C . MET A 1 485 ? 2.457 -3.355 -1.835 1.00 41.84 485 MET A C 1
ATOM 3805 O O . MET A 1 485 ? 1.598 -3.744 -1.045 1.00 41.84 485 MET A O 1
ATOM 3809 N N . GLN A 1 486 ? 2.969 -2.126 -1.806 1.00 38.66 486 GLN A N 1
ATOM 3810 C CA . GLN A 1 486 ? 2.505 -1.103 -0.884 1.00 38.66 486 GLN A CA 1
ATOM 3811 C C . GLN A 1 486 ? 1.003 -0.862 -1.091 1.00 38.66 486 GLN A C 1
ATOM 3813 O O . GLN A 1 486 ? 0.562 -0.528 -2.187 1.00 38.66 486 GLN A O 1
ATOM 3818 N N . GLY A 1 487 ? 0.234 -1.058 -0.022 1.00 37.78 487 GLY A N 1
ATOM 3819 C CA . GLY A 1 487 ? -1.215 -0.897 -0.011 1.00 37.78 487 GLY A CA 1
ATOM 3820 C C . GLY A 1 487 ? -2.035 -2.092 -0.505 1.00 37.78 487 GLY A C 1
ATOM 3821 O O . GLY A 1 487 ? -3.212 -1.929 -0.808 1.00 37.78 487 GLY A O 1
ATOM 3822 N N . MET A 1 488 ? -1.444 -3.287 -0.560 1.00 41.53 488 MET A N 1
ATOM 3823 C CA . MET A 1 488 ? -2.174 -4.544 -0.741 1.00 41.53 488 MET A CA 1
ATOM 3824 C C . MET A 1 488 ? -1.850 -5.524 0.386 1.00 41.53 488 MET A C 1
ATOM 3826 O O . MET A 1 488 ? -0.686 -5.699 0.752 1.00 41.53 488 MET A O 1
ATOM 3830 N N . ASP A 1 489 ? -2.877 -6.193 0.911 1.00 39.06 489 ASP A N 1
ATOM 3831 C CA . ASP A 1 489 ? -2.711 -7.240 1.914 1.00 39.06 489 ASP A CA 1
ATOM 3832 C C . ASP A 1 489 ? -2.298 -8.567 1.263 1.00 39.06 489 ASP A C 1
ATOM 3834 O O . ASP A 1 489 ? -2.997 -9.113 0.412 1.00 39.06 489 ASP A O 1
ATOM 3838 N N . GLY A 1 490 ? -1.170 -9.128 1.704 1.00 44.50 490 GLY A N 1
ATOM 3839 C CA . GLY A 1 490 ? -0.706 -10.448 1.268 1.00 44.50 490 GLY A CA 1
ATOM 3840 C C . GLY A 1 490 ? 0.101 -10.438 -0.033 1.00 44.50 490 GLY A C 1
ATOM 3841 O O . GLY A 1 490 ? 0.702 -9.433 -0.413 1.00 44.50 490 GLY A O 1
ATOM 3842 N N . GLN A 1 491 ? 0.188 -11.605 -0.679 1.00 47.44 491 GLN A N 1
ATOM 3843 C CA . GLN A 1 491 ? 0.884 -11.729 -1.957 1.00 47.44 491 GLN A CA 1
ATOM 3844 C C . GLN A 1 491 ? 0.028 -11.156 -3.080 1.00 47.44 491 GLN A C 1
ATOM 3846 O O . GLN A 1 491 ? -1.142 -11.499 -3.230 1.00 47.44 491 GLN A O 1
ATOM 3851 N N . VAL A 1 492 ? 0.650 -10.328 -3.904 1.00 57.91 492 VAL A N 1
ATOM 3852 C CA . VAL A 1 492 ? 0.003 -9.672 -5.030 1.00 57.91 492 VAL A CA 1
ATOM 3853 C C . VAL A 1 492 ? -0.387 -10.706 -6.075 1.00 57.91 492 VAL A C 1
ATOM 3855 O O . VAL A 1 492 ? 0.457 -11.464 -6.573 1.00 57.91 492 VAL A O 1
ATOM 3858 N N . VAL A 1 493 ? -1.667 -10.687 -6.433 1.00 62.75 493 VAL A N 1
ATOM 3859 C CA . VAL A 1 493 ? -2.215 -11.393 -7.588 1.00 62.75 493 VAL A CA 1
ATOM 3860 C C . VAL A 1 493 ? -2.242 -10.429 -8.767 1.00 62.75 493 VAL A C 1
ATOM 3862 O O . VAL A 1 493 ? -2.685 -9.291 -8.640 1.00 62.75 493 VAL A O 1
ATOM 3865 N N . MET A 1 494 ? -1.761 -10.885 -9.915 1.00 73.62 494 MET A N 1
ATOM 3866 C CA . MET A 1 494 ? -1.708 -10.110 -11.148 1.00 73.62 494 MET A CA 1
ATOM 3867 C C . MET A 1 494 ? -2.600 -10.762 -12.192 1.00 73.62 494 MET A C 1
ATOM 3869 O O . MET A 1 494 ? -2.413 -11.938 -12.493 1.00 73.62 494 MET A O 1
ATOM 3873 N N . ALA A 1 495 ? -3.551 -10.010 -12.738 1.00 72.56 495 ALA A N 1
ATOM 3874 C CA . ALA A 1 495 ? -4.370 -10.412 -13.868 1.00 72.56 495 ALA A CA 1
ATOM 3875 C C . ALA A 1 495 ? -3.781 -9.896 -15.184 1.00 72.56 495 ALA A C 1
ATOM 3877 O O . ALA A 1 495 ? -3.288 -8.771 -15.275 1.00 72.56 495 ALA A O 1
ATOM 3878 N N . GLU A 1 496 ? -3.879 -10.706 -16.228 1.00 82.88 496 GLU A N 1
ATOM 3879 C CA . GLU A 1 496 ? -3.654 -10.286 -17.600 1.00 82.88 496 GLU A CA 1
ATOM 3880 C C . GLU A 1 496 ? -4.956 -9.723 -18.169 1.00 82.88 496 GLU A C 1
ATOM 3882 O O . GLU A 1 496 ? -5.983 -10.399 -18.199 1.00 82.88 496 GLU A O 1
ATOM 3887 N N . VAL A 1 497 ? -4.904 -8.478 -18.637 1.00 85.50 497 VAL A N 1
ATOM 3888 C CA . VAL A 1 497 ? -5.972 -7.813 -19.380 1.00 85.50 497 VAL A CA 1
ATOM 3889 C C . VAL A 1 497 ? -5.565 -7.812 -20.860 1.00 85.50 497 VAL A C 1
ATOM 3891 O O . VAL A 1 497 ? -4.734 -6.985 -21.265 1.00 85.50 497 VAL A O 1
ATOM 3894 N N . PRO A 1 498 ? -6.096 -8.739 -21.684 1.00 74.81 498 PRO A N 1
ATOM 3895 C CA . PRO A 1 498 ? -5.674 -8.885 -23.078 1.00 74.81 498 PRO A CA 1
ATOM 3896 C C . PRO A 1 498 ? -6.002 -7.646 -23.907 1.00 74.81 498 PRO A C 1
ATOM 3898 O O . PRO A 1 498 ? -5.208 -7.215 -24.743 1.00 74.81 498 PRO A O 1
ATOM 3901 N N . GLU A 1 499 ? -7.163 -7.050 -23.652 1.00 88.19 499 GLU A N 1
ATOM 3902 C CA . GLU A 1 499 ? -7.618 -5.829 -24.297 1.00 88.19 499 GLU A CA 1
ATOM 3903 C C . GLU A 1 499 ? -8.551 -5.057 -23.359 1.00 88.19 499 GLU A C 1
ATOM 3905 O O . GLU A 1 499 ? -9.440 -5.637 -22.736 1.00 88.19 499 GLU A O 1
ATOM 3910 N N . LEU A 1 500 ? -8.348 -3.746 -23.272 1.00 92.94 500 LEU A N 1
ATOM 3911 C CA . LEU A 1 500 ? -9.264 -2.799 -22.652 1.00 92.94 500 LEU A CA 1
ATOM 3912 C C . LEU A 1 500 ? -9.373 -1.552 -23.531 1.00 92.94 500 LEU A C 1
ATOM 3914 O O . LEU A 1 500 ? -8.402 -1.120 -24.155 1.00 92.94 500 LEU A O 1
ATOM 3918 N N . LEU A 1 501 ? -10.562 -0.970 -23.578 1.00 92.19 501 LEU A N 1
ATOM 3919 C CA . LEU A 1 501 ? -10.884 0.211 -24.367 1.00 92.19 501 LEU A CA 1
ATOM 3920 C C . LEU A 1 501 ? -11.158 1.388 -23.434 1.00 92.19 501 LEU A C 1
ATOM 3922 O O . LEU A 1 501 ? -12.059 1.335 -22.599 1.00 92.19 501 LEU A O 1
ATOM 3926 N N . LEU A 1 502 ? -10.403 2.464 -23.612 1.00 91.56 502 LEU A N 1
ATOM 3927 C CA . LEU A 1 502 ? -10.622 3.764 -22.990 1.00 91.56 502 LEU A CA 1
ATOM 3928 C C . LEU A 1 502 ? -11.195 4.692 -24.064 1.00 91.56 502 LEU A C 1
ATOM 3930 O O . LEU A 1 502 ? -10.457 5.275 -24.856 1.00 91.56 502 LEU A O 1
ATOM 3934 N N . GLY A 1 503 ? -12.522 4.789 -24.156 1.00 87.38 503 GLY A N 1
ATOM 3935 C CA . GLY A 1 503 ? -13.157 5.445 -25.303 1.00 87.38 503 GLY A CA 1
ATOM 3936 C C . GLY A 1 503 ? -12.763 4.747 -26.611 1.00 87.38 503 GLY A C 1
ATOM 3937 O O . GLY A 1 503 ? -13.031 3.562 -26.781 1.00 87.38 503 GLY A O 1
ATOM 3938 N N . GLU A 1 504 ? -12.103 5.465 -27.522 1.00 86.75 504 GLU A N 1
ATOM 3939 C CA . GLU A 1 504 ? -11.565 4.889 -28.768 1.00 86.75 504 GLU A CA 1
ATOM 3940 C C . GLU A 1 504 ? -10.143 4.316 -28.620 1.00 86.75 504 GLU A C 1
ATOM 3942 O O . GLU A 1 504 ? -9.617 3.688 -29.541 1.00 86.75 504 GLU A O 1
ATOM 3947 N N . LEU A 1 505 ? -9.495 4.526 -27.471 1.00 90.25 505 LEU A N 1
ATOM 3948 C CA . LEU A 1 505 ? -8.140 4.059 -27.216 1.00 90.25 505 LEU A CA 1
ATOM 3949 C C . LEU A 1 505 ? -8.168 2.572 -26.877 1.00 90.25 505 LEU A C 1
ATOM 3951 O O . LEU A 1 505 ? -8.657 2.180 -25.822 1.00 90.25 505 LEU A O 1
ATOM 3955 N N . THR A 1 506 ? -7.589 1.744 -27.743 1.00 89.25 506 THR A N 1
ATOM 3956 C CA . THR A 1 506 ? -7.413 0.313 -27.472 1.00 89.25 506 THR A CA 1
ATOM 3957 C C . THR A 1 506 ? -6.062 0.060 -26.808 1.00 89.25 506 THR A C 1
ATOM 3959 O O . THR A 1 506 ? -5.010 0.293 -27.406 1.00 89.25 506 THR A O 1
ATOM 3962 N N . VAL A 1 507 ? -6.081 -0.467 -25.588 1.00 87.75 507 VAL A N 1
ATOM 3963 C CA . VAL A 1 507 ? -4.901 -0.854 -24.811 1.00 87.75 507 VAL A CA 1
ATOM 3964 C C . VAL A 1 507 ? -4.860 -2.379 -24.728 1.00 87.75 507 VAL A C 1
ATOM 3966 O O . VAL A 1 507 ? -5.850 -3.005 -24.369 1.00 87.75 507 VAL A O 1
ATOM 3969 N N . LYS A 1 508 ? -3.724 -2.994 -25.073 1.00 86.31 508 LYS A N 1
ATOM 3970 C CA . LYS A 1 508 ? -3.590 -4.459 -25.171 1.00 86.31 508 LYS A CA 1
ATOM 3971 C C . LYS A 1 508 ? -2.505 -5.013 -24.258 1.00 86.31 508 LYS A C 1
ATOM 3973 O O . LYS A 1 508 ? -1.490 -4.346 -24.049 1.00 86.31 508 LYS A O 1
ATOM 3978 N N . ASN A 1 509 ? -2.696 -6.256 -23.821 1.00 83.50 509 ASN A N 1
ATOM 3979 C CA . ASN A 1 509 ? -1.739 -7.092 -23.090 1.00 83.50 509 ASN A CA 1
ATOM 3980 C C . ASN A 1 509 ? -1.138 -6.382 -21.867 1.00 83.50 509 ASN A C 1
ATOM 3982 O O . ASN A 1 509 ? 0.085 -6.319 -21.704 1.00 83.50 509 ASN A O 1
ATOM 3986 N N . LYS A 1 510 ? -1.990 -5.780 -21.030 1.00 85.38 510 LYS A N 1
ATOM 3987 C CA . LYS A 1 510 ? -1.549 -5.115 -19.799 1.00 85.38 510 LYS A CA 1
ATOM 3988 C C . LYS A 1 510 ? -1.730 -6.044 -18.610 1.00 85.38 510 LYS A C 1
ATOM 3990 O O . LYS A 1 510 ? -2.683 -6.806 -18.539 1.00 85.38 510 LYS A O 1
ATOM 3995 N N . GLN A 1 511 ? -0.804 -5.953 -17.668 1.00 86.50 511 GLN A N 1
ATOM 3996 C CA . GLN A 1 511 ? -0.949 -6.577 -16.361 1.00 86.50 511 GLN A CA 1
ATOM 3997 C C . GLN A 1 511 ? -1.670 -5.604 -15.429 1.00 86.50 511 GLN A C 1
ATOM 3999 O O . GLN A 1 511 ? -1.380 -4.403 -15.454 1.00 86.50 511 GLN A O 1
ATOM 4004 N N . ALA A 1 512 ? -2.581 -6.118 -14.614 1.00 85.81 512 ALA A N 1
ATOM 4005 C CA . ALA A 1 512 ? -3.288 -5.353 -13.604 1.00 85.81 51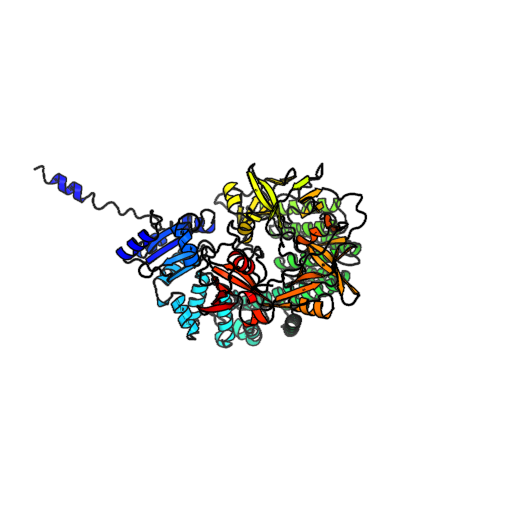2 ALA A CA 1
ATOM 4006 C C . ALA A 1 512 ? -3.225 -6.072 -12.259 1.00 85.81 512 ALA A C 1
ATOM 4008 O O . ALA A 1 512 ? -3.388 -7.289 -12.191 1.00 85.81 512 ALA A O 1
ATOM 4009 N N . ALA A 1 513 ? -2.985 -5.325 -11.188 1.00 81.50 513 ALA A N 1
ATOM 4010 C CA . ALA A 1 513 ? -3.033 -5.888 -9.850 1.00 81.50 513 ALA A CA 1
ATOM 4011 C C . ALA A 1 513 ? -4.489 -6.181 -9.470 1.00 81.50 513 ALA A C 1
ATOM 4013 O O . ALA A 1 513 ? -5.374 -5.353 -9.690 1.00 81.50 513 ALA A O 1
ATOM 4014 N N . VAL A 1 514 ? -4.747 -7.370 -8.934 1.00 76.25 514 VAL A N 1
ATOM 4015 C CA . VAL A 1 514 ? -6.095 -7.765 -8.527 1.00 76.25 514 VAL A CA 1
ATOM 4016 C C . VAL A 1 514 ? -6.352 -7.261 -7.120 1.00 76.25 514 VAL A C 1
ATOM 4018 O O . VAL A 1 514 ? -5.593 -7.543 -6.193 1.00 76.25 514 VAL A O 1
ATOM 4021 N N . MET A 1 515 ? -7.439 -6.521 -6.975 1.00 67.06 515 MET A N 1
ATOM 4022 C CA . MET A 1 515 ? -7.904 -5.965 -5.716 1.00 67.06 515 MET A CA 1
ATOM 4023 C C . MET A 1 515 ? -9.281 -6.511 -5.386 1.00 67.06 515 MET A C 1
ATOM 4025 O O . MET A 1 515 ? -10.033 -6.870 -6.285 1.00 67.06 515 MET A O 1
ATOM 4029 N N . SER A 1 516 ? -9.631 -6.556 -4.104 1.00 68.94 516 SER A N 1
ATOM 4030 C CA . SER A 1 516 ? -10.990 -6.951 -3.747 1.00 68.94 516 SER A CA 1
ATOM 4031 C C . SER A 1 516 ? -12.003 -5.908 -4.216 1.00 68.94 516 SER A C 1
ATOM 4033 O O . SER A 1 516 ? -11.773 -4.712 -4.031 1.00 68.94 516 SER A O 1
ATOM 4035 N N . GLU A 1 517 ? -13.143 -6.336 -4.764 1.00 62.38 517 GLU A N 1
ATOM 4036 C CA . GLU A 1 517 ? -14.304 -5.464 -4.995 1.00 62.38 517 GLU A CA 1
ATOM 4037 C C . GLU A 1 517 ? -14.796 -4.798 -3.695 1.00 62.38 517 GLU A C 1
ATOM 4039 O O . GLU A 1 517 ? -15.419 -3.738 -3.725 1.00 62.38 517 GLU A O 1
ATOM 4044 N N . HIS A 1 518 ? -14.450 -5.381 -2.542 1.00 61.91 518 HIS A N 1
ATOM 4045 C CA . HIS A 1 518 ? -14.710 -4.846 -1.208 1.00 61.91 518 HIS A CA 1
ATOM 4046 C C . HIS A 1 518 ? -13.641 -3.875 -0.709 1.00 61.91 518 HIS A C 1
ATOM 4048 O O . HIS A 1 518 ? -13.703 -3.440 0.440 1.00 61.91 518 HIS A O 1
ATOM 4054 N N . ASN A 1 519 ? -12.661 -3.512 -1.542 1.00 65.19 519 ASN A N 1
ATOM 4055 C CA . ASN A 1 519 ? -11.744 -2.441 -1.192 1.00 65.19 519 ASN A CA 1
ATOM 4056 C C . ASN A 1 519 ? -12.553 -1.156 -0.899 1.00 65.19 519 ASN A C 1
ATOM 4058 O O . ASN A 1 519 ? -13.377 -0.764 -1.732 1.00 65.19 519 ASN A O 1
ATOM 4062 N N . PRO A 1 520 ? -12.324 -0.473 0.240 1.00 58.56 520 PRO A N 1
ATOM 4063 C CA . PRO A 1 520 ? -13.107 0.703 0.619 1.00 58.56 520 PRO A CA 1
ATOM 4064 C C . PRO A 1 520 ? -13.122 1.805 -0.443 1.00 58.56 520 PRO A C 1
ATOM 4066 O O . PRO A 1 520 ? -14.144 2.458 -0.625 1.00 58.56 520 PRO A O 1
ATOM 4069 N N . VAL A 1 521 ? -12.023 1.988 -1.184 1.00 67.00 521 VAL A N 1
ATOM 4070 C CA . VAL A 1 521 ? -11.948 2.964 -2.281 1.00 67.00 521 VAL A CA 1
ATOM 4071 C C . VAL A 1 521 ? -12.845 2.539 -3.447 1.00 67.00 521 VAL A C 1
ATOM 4073 O O . VAL A 1 521 ? -13.548 3.375 -4.010 1.00 67.00 521 VAL A O 1
ATOM 4076 N N . PHE A 1 522 ? -12.869 1.246 -3.787 1.00 77.38 522 PHE A N 1
ATOM 4077 C CA . PHE A 1 522 ? -13.669 0.727 -4.903 1.00 77.38 522 PHE A CA 1
ATOM 4078 C C . PHE A 1 5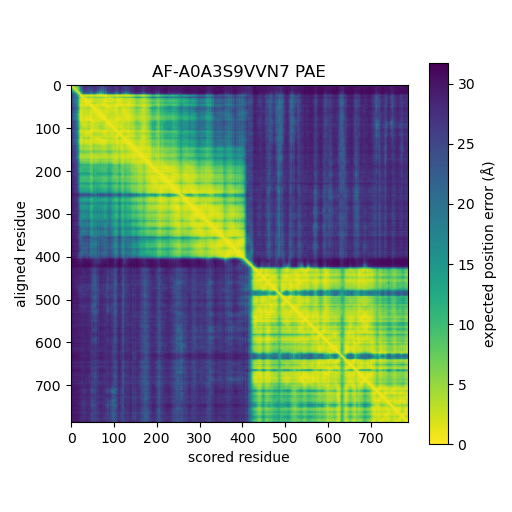22 ? -15.163 0.834 -4.607 1.00 77.38 522 PHE A C 1
ATOM 4080 O O . PHE A 1 522 ? -15.924 1.300 -5.452 1.00 77.38 522 PHE A O 1
ATOM 4087 N N . GLN A 1 523 ? -15.570 0.497 -3.381 1.00 73.25 523 GLN A N 1
ATOM 4088 C CA . GLN A 1 523 ? -16.957 0.640 -2.944 1.00 73.25 523 GLN A CA 1
ATOM 4089 C C . GLN A 1 523 ? -17.386 2.105 -2.854 1.00 73.25 523 GLN A C 1
ATOM 4091 O O . GLN A 1 523 ? -18.459 2.461 -3.334 1.00 73.25 523 GLN A O 1
ATOM 4096 N N . HIS A 1 524 ? -16.550 2.963 -2.264 1.00 70.75 524 HIS A N 1
ATOM 4097 C CA . HIS A 1 524 ? -16.889 4.370 -2.053 1.00 70.75 524 HIS A CA 1
ATOM 4098 C C . HIS A 1 524 ? -17.023 5.154 -3.368 1.00 70.75 524 HIS A C 1
ATOM 4100 O O . HIS A 1 524 ? -17.855 6.055 -3.470 1.00 70.75 524 HIS A O 1
ATOM 4106 N N . LEU A 1 525 ? -16.225 4.811 -4.384 1.00 79.88 525 LEU A N 1
ATOM 4107 C CA . LEU A 1 525 ? -16.276 5.449 -5.705 1.00 79.88 525 LEU A CA 1
ATOM 4108 C C . LEU A 1 525 ? -17.193 4.726 -6.706 1.00 79.88 525 LEU A C 1
ATOM 4110 O O . LEU A 1 525 ? -17.436 5.259 -7.796 1.00 79.88 525 LEU A O 1
ATOM 4114 N N . ASP A 1 526 ? -17.695 3.540 -6.346 1.00 83.44 526 ASP A N 1
ATOM 4115 C CA . ASP A 1 526 ? -18.421 2.620 -7.229 1.00 83.44 526 ASP A CA 1
ATOM 4116 C C . ASP A 1 526 ? -17.623 2.322 -8.515 1.00 83.44 526 ASP A C 1
ATOM 4118 O O . ASP A 1 526 ? -18.052 2.611 -9.636 1.00 83.44 526 ASP A O 1
ATOM 4122 N N . VAL A 1 527 ? -16.394 1.827 -8.343 1.00 92.12 527 VAL A N 1
ATOM 4123 C CA . VAL A 1 527 ? -15.465 1.511 -9.440 1.00 92.12 527 VAL A CA 1
ATOM 4124 C C . VAL A 1 527 ? -15.026 0.051 -9.414 1.00 92.12 527 VAL A C 1
ATOM 4126 O O . VAL A 1 527 ? -14.881 -0.568 -8.365 1.00 92.12 527 VAL A O 1
ATOM 4129 N N . ASP A 1 528 ? -14.755 -0.486 -10.597 1.00 93.25 528 ASP A N 1
ATOM 4130 C CA . ASP A 1 528 ? -14.286 -1.848 -10.828 1.00 93.25 528 ASP A CA 1
ATOM 4131 C C . ASP A 1 528 ? -12.755 -1.946 -10.923 1.00 93.25 528 ASP A C 1
ATOM 4133 O O . ASP A 1 528 ? -12.226 -3.046 -11.099 1.00 93.25 528 ASP A O 1
ATOM 4137 N N . GLY A 1 529 ? -12.040 -0.819 -10.844 1.00 93.44 529 GLY A N 1
ATOM 4138 C CA . GLY A 1 529 ? -10.585 -0.761 -10.950 1.00 93.44 529 GLY A CA 1
ATOM 4139 C C . GLY A 1 529 ? -10.006 0.655 -10.926 1.00 93.44 529 GLY A C 1
ATOM 4140 O O . GLY A 1 529 ? -10.716 1.650 -10.765 1.00 93.44 529 GLY A O 1
ATOM 4141 N N . THR A 1 530 ? -8.691 0.745 -11.123 1.00 95.56 530 THR A N 1
ATOM 4142 C CA . THR A 1 530 ? -7.949 2.005 -11.286 1.00 95.56 530 THR A CA 1
ATOM 4143 C C . THR A 1 530 ? -7.120 1.948 -12.565 1.00 95.56 530 THR A C 1
ATOM 4145 O O . THR A 1 530 ? -6.486 0.934 -12.853 1.00 95.56 530 THR A O 1
ATOM 4148 N N . ILE A 1 531 ? -7.117 3.017 -13.361 1.00 96.25 531 ILE A N 1
ATOM 4149 C CA . ILE A 1 531 ? -6.179 3.182 -14.477 1.00 96.25 531 ILE A CA 1
ATOM 4150 C C . ILE A 1 531 ? -4.927 3.848 -13.922 1.00 96.25 531 ILE A C 1
ATOM 4152 O O . ILE A 1 531 ? -5.006 4.982 -13.458 1.00 96.25 531 ILE A O 1
ATOM 4156 N N . GLY A 1 532 ? -3.800 3.137 -13.978 1.00 92.44 532 GLY A N 1
ATOM 4157 C CA . GLY A 1 532 ? -2.537 3.567 -13.380 1.00 92.44 532 GLY A CA 1
ATOM 4158 C C . GLY A 1 532 ? -1.401 3.786 -14.381 1.00 92.44 532 GLY A C 1
ATOM 4159 O O . GLY A 1 532 ? -1.555 3.693 -15.605 1.00 92.44 532 GLY A O 1
ATOM 4160 N N . ALA A 1 533 ? -0.214 4.044 -13.839 1.00 88.38 533 ALA A N 1
ATOM 4161 C CA . ALA A 1 533 ? 0.988 4.472 -14.550 1.00 88.38 533 ALA A CA 1
ATOM 4162 C C . ALA A 1 533 ? 1.402 3.566 -15.722 1.00 88.38 533 ALA A C 1
ATOM 4164 O O . ALA A 1 533 ? 1.898 4.049 -16.739 1.00 88.38 533 ALA A O 1
ATOM 4165 N N . ASN A 1 534 ? 1.165 2.253 -15.632 1.00 88.94 534 ASN A N 1
ATOM 4166 C CA . ASN A 1 534 ? 1.491 1.303 -16.702 1.00 88.94 534 ASN A CA 1
ATOM 4167 C C . ASN A 1 534 ? 0.628 1.462 -17.974 1.00 88.94 534 ASN A C 1
ATOM 4169 O O . ASN A 1 534 ? 0.923 0.808 -18.978 1.00 88.94 534 ASN A O 1
ATOM 4173 N N . ILE A 1 535 ? -0.416 2.296 -17.939 1.00 92.88 535 ILE A N 1
ATOM 4174 C CA . ILE A 1 535 ? -1.204 2.731 -19.102 1.00 92.88 535 ILE A CA 1
ATOM 4175 C C . ILE A 1 535 ? -0.988 4.224 -19.361 1.00 92.88 535 ILE A C 1
ATOM 4177 O O . ILE A 1 535 ? -0.729 4.612 -20.497 1.00 92.88 535 ILE A O 1
ATOM 4181 N N . ILE A 1 536 ? -1.079 5.054 -18.318 1.00 95.62 536 ILE A N 1
ATOM 4182 C CA . ILE A 1 536 ? -1.032 6.520 -18.425 1.00 95.62 536 ILE A CA 1
ATOM 4183 C C . ILE A 1 536 ? 0.286 6.998 -19.052 1.00 95.62 536 ILE A C 1
ATOM 4185 O O . ILE A 1 536 ? 0.271 7.825 -19.965 1.00 95.62 536 ILE A O 1
ATOM 4189 N N . ASN A 1 537 ? 1.418 6.436 -18.619 1.00 93.75 537 ASN A N 1
ATOM 4190 C CA . ASN A 1 537 ? 2.748 6.947 -18.964 1.00 93.75 537 ASN A CA 1
ATOM 4191 C C . ASN A 1 537 ? 3.144 6.738 -20.435 1.00 93.75 537 ASN A C 1
ATOM 4193 O O . ASN A 1 537 ? 4.167 7.265 -20.875 1.00 93.75 537 ASN A O 1
ATOM 4197 N N . ASP A 1 538 ? 2.358 5.973 -21.198 1.00 90.50 538 ASP A N 1
ATOM 4198 C CA . ASP A 1 538 ? 2.594 5.741 -22.624 1.00 90.50 538 ASP A CA 1
ATOM 4199 C C . ASP A 1 538 ? 2.193 6.963 -23.492 1.00 90.50 538 ASP A C 1
ATOM 4201 O O . ASP A 1 538 ? 2.534 7.002 -24.678 1.00 90.50 538 ASP A O 1
ATOM 4205 N N . TYR A 1 539 ? 1.507 7.974 -22.930 1.00 94.50 539 TYR A N 1
ATOM 4206 C CA . TYR A 1 539 ? 0.861 9.059 -23.686 1.00 94.50 539 TYR A CA 1
ATOM 4207 C C . TYR A 1 539 ? 1.155 10.465 -23.151 1.00 94.50 539 TYR A C 1
ATOM 4209 O O . TYR A 1 539 ? 1.577 10.655 -22.014 1.00 94.50 539 TYR A O 1
ATOM 4217 N N . VAL A 1 540 ? 0.862 11.475 -23.975 1.00 97.06 540 VAL A N 1
ATOM 4218 C CA . VAL A 1 540 ? 0.613 12.836 -23.488 1.00 97.06 540 VAL A CA 1
ATOM 4219 C C . VAL A 1 540 ? -0.823 12.894 -22.987 1.00 97.06 540 VAL A C 1
ATOM 4221 O O . VAL A 1 540 ? -1.737 12.550 -23.734 1.00 97.06 540 VAL A O 1
ATOM 4224 N N . VAL A 1 541 ? -1.021 13.309 -21.739 1.00 98.12 541 VAL A N 1
ATOM 4225 C CA . VAL A 1 541 ? -2.335 13.331 -21.092 1.00 98.12 541 VAL A CA 1
ATOM 4226 C C . VAL A 1 541 ? -2.724 14.758 -20.740 1.00 98.12 541 VAL A C 1
ATOM 4228 O O . VAL A 1 541 ? -2.067 15.401 -19.924 1.00 98.12 541 VAL A O 1
ATOM 4231 N N . THR A 1 542 ? -3.809 15.248 -21.331 1.00 98.31 542 THR A N 1
ATOM 4232 C CA . THR A 1 542 ? -4.397 16.549 -20.998 1.00 98.31 542 THR A CA 1
ATOM 4233 C C . THR A 1 542 ? -5.625 16.365 -20.122 1.00 98.31 542 THR A C 1
ATOM 4235 O O . THR A 1 542 ? -6.571 15.695 -20.526 1.00 98.31 542 THR A O 1
ATOM 4238 N N . ILE A 1 543 ? -5.634 16.994 -18.950 1.00 98.25 543 ILE A N 1
ATOM 4239 C CA . ILE A 1 543 ? -6.760 16.997 -18.015 1.00 98.25 543 ILE A CA 1
ATOM 4240 C C . ILE A 1 543 ? -7.369 18.399 -17.985 1.00 98.25 543 ILE A C 1
ATOM 4242 O O . ILE A 1 543 ? -6.700 19.368 -17.623 1.00 98.25 543 ILE A O 1
ATOM 4246 N N . ASP A 1 544 ? -8.643 18.490 -18.363 1.00 96.88 544 ASP A N 1
ATOM 4247 C CA . ASP A 1 544 ? -9.437 19.721 -18.373 1.00 96.88 544 ASP A CA 1
ATOM 4248 C C . ASP A 1 544 ? -10.705 19.492 -17.545 1.00 96.88 544 ASP A C 1
ATOM 4250 O O . ASP A 1 544 ? -11.636 18.803 -17.979 1.00 96.88 544 ASP A O 1
ATOM 4254 N N . SER A 1 545 ? -10.733 20.047 -16.329 1.00 94.25 545 SER A N 1
ATOM 4255 C CA . SER A 1 545 ? -11.851 19.826 -15.411 1.00 94.25 545 SER A CA 1
ATOM 4256 C C . SER A 1 545 ? -13.123 20.582 -15.781 1.00 94.25 545 SER A C 1
ATOM 4258 O O . SER A 1 545 ? -14.221 20.130 -15.447 1.00 94.25 545 SER A O 1
ATOM 4260 N N . ARG A 1 546 ? -13.009 21.691 -16.526 1.00 93.94 546 ARG A N 1
ATOM 4261 C CA . ARG A 1 546 ? -14.169 22.466 -16.993 1.00 93.94 546 ARG A CA 1
ATOM 4262 C C . ARG A 1 546 ? -14.892 21.752 -18.116 1.00 93.94 546 ARG A C 1
ATOM 4264 O O . ARG A 1 546 ? -16.120 21.725 -18.130 1.00 93.94 546 ARG A O 1
ATOM 4271 N N . ALA A 1 547 ? -14.132 21.152 -19.027 1.00 95.25 547 ALA A N 1
ATOM 4272 C CA . ALA A 1 547 ? -14.672 20.274 -20.054 1.00 95.25 547 ALA A CA 1
ATOM 4273 C C . ALA A 1 547 ? -15.047 18.885 -19.504 1.00 95.25 547 ALA A C 1
ATOM 4275 O O . ALA A 1 547 ? -15.815 18.173 -20.145 1.00 95.25 547 ALA A O 1
ATOM 4276 N N . ARG A 1 548 ? -14.547 18.513 -18.314 1.00 95.81 548 ARG A N 1
ATOM 4277 C CA . ARG A 1 548 ? -14.640 17.167 -17.716 1.00 95.81 548 ARG A CA 1
ATOM 4278 C C . ARG A 1 548 ? -14.063 16.085 -18.623 1.00 95.81 548 ARG A C 1
ATOM 4280 O O . ARG A 1 548 ? -14.640 15.009 -18.802 1.00 95.81 548 ARG A O 1
ATOM 4287 N N . THR A 1 549 ? -12.903 16.391 -19.194 1.00 97.44 549 THR A N 1
ATOM 4288 C CA . THR A 1 549 ? -12.242 15.528 -20.167 1.00 97.44 549 THR A CA 1
ATOM 4289 C C . THR A 1 549 ? -10.817 15.176 -19.780 1.00 97.44 549 THR A C 1
ATOM 4291 O O . THR A 1 549 ? -10.080 16.014 -19.258 1.00 97.44 549 THR A O 1
ATOM 4294 N N . ILE A 1 550 ? -10.419 13.954 -20.130 1.00 98.25 550 ILE A N 1
ATOM 4295 C CA . ILE A 1 550 ? -9.033 13.482 -20.131 1.00 98.25 550 ILE A CA 1
ATOM 4296 C C . ILE A 1 550 ? -8.696 13.085 -21.567 1.00 98.25 550 ILE A C 1
ATOM 4298 O O . ILE A 1 550 ? -9.333 12.197 -22.126 1.00 98.25 550 ILE A O 1
ATOM 4302 N N . THR A 1 551 ? -7.724 13.748 -22.185 1.00 97.81 551 THR A N 1
ATOM 4303 C CA . THR A 1 551 ? -7.330 13.496 -23.578 1.00 97.81 551 THR A CA 1
ATOM 4304 C C . THR A 1 551 ? -5.972 12.820 -23.640 1.00 97.81 551 THR A C 1
ATOM 4306 O O . THR A 1 551 ? -5.016 13.311 -23.048 1.00 97.81 551 THR A O 1
ATOM 4309 N N . PHE A 1 552 ? -5.895 11.713 -24.372 1.00 96.62 552 PHE A N 1
ATOM 4310 C CA . PHE A 1 552 ? -4.670 10.995 -24.691 1.00 96.62 552 PHE A CA 1
ATOM 4311 C C . PHE A 1 552 ? -4.211 11.381 -26.092 1.00 96.62 552 PHE A C 1
ATOM 4313 O O . PHE A 1 552 ? -4.921 11.160 -27.075 1.00 96.62 552 PHE A O 1
ATOM 4320 N N . SER A 1 553 ? -2.992 11.892 -26.182 1.00 94.31 553 SER A N 1
ATOM 4321 C CA . SER A 1 553 ? -2.369 12.313 -27.431 1.00 94.31 553 SER A CA 1
ATOM 4322 C C . SER A 1 553 ? -1.010 11.634 -27.576 1.00 94.31 553 SER A C 1
ATOM 4324 O O . SER A 1 553 ? -0.307 11.351 -26.606 1.00 94.31 553 SER A O 1
ATOM 4326 N N . SER A 1 554 ? -0.587 11.381 -28.814 1.00 88.94 554 SER A N 1
ATOM 4327 C CA . SER A 1 554 ? 0.781 10.888 -29.066 1.00 88.94 554 SER A CA 1
ATOM 4328 C C . SER A 1 554 ? 1.841 11.980 -28.980 1.00 88.94 554 SER A C 1
ATOM 4330 O O . SER A 1 554 ? 3.037 11.684 -28.954 1.00 88.94 554 SER A O 1
ATOM 4332 N N . ARG A 1 555 ? 1.422 13.245 -29.050 1.00 89.62 555 ARG A N 1
ATOM 4333 C CA . ARG A 1 555 ? 2.282 14.427 -29.035 1.00 89.62 555 ARG A CA 1
ATOM 4334 C C . ARG A 1 555 ? 1.532 15.564 -28.365 1.00 89.62 555 ARG A C 1
ATOM 4336 O O . ARG A 1 555 ? 0.326 15.679 -28.545 1.00 89.62 555 ARG A O 1
ATOM 4343 N N . ALA A 1 556 ? 2.264 16.403 -27.648 1.00 89.56 556 ALA A N 1
ATOM 4344 C CA . ALA A 1 556 ? 1.724 17.648 -27.134 1.00 89.56 556 ALA A CA 1
ATOM 4345 C C . ALA A 1 556 ? 1.402 18.626 -28.273 1.00 89.56 556 ALA A C 1
ATOM 4347 O O . ALA A 1 556 ? 2.037 18.579 -29.334 1.00 89.56 556 ALA A O 1
ATOM 4348 N N . ASP A 1 557 ? 0.456 19.533 -28.020 1.00 89.06 557 ASP A N 1
ATOM 4349 C CA . ASP A 1 557 ? 0.171 20.650 -28.915 1.00 89.06 557 ASP A CA 1
ATOM 4350 C C . ASP A 1 557 ? 1.442 21.494 -29.131 1.00 89.06 557 ASP A C 1
ATOM 4352 O O . ASP A 1 557 ? 2.148 21.873 -28.193 1.00 89.06 557 ASP A O 1
ATOM 4356 N N . VAL A 1 558 ? 1.731 21.778 -30.399 1.00 89.12 558 VAL A N 1
ATOM 4357 C CA . VAL A 1 558 ? 2.873 22.584 -30.844 1.00 89.12 558 VAL A CA 1
ATOM 4358 C C . VAL A 1 558 ? 2.780 24.043 -30.401 1.00 89.12 558 VAL A C 1
ATOM 4360 O O . VAL A 1 558 ? 3.797 24.736 -30.396 1.00 89.12 558 VAL A O 1
ATOM 4363 N N . SER A 1 559 ? 1.585 24.513 -30.036 1.00 92.44 559 SER A N 1
ATOM 4364 C CA . SER A 1 559 ? 1.366 25.851 -29.482 1.00 92.44 559 SER A CA 1
ATOM 4365 C C . SER A 1 559 ? 1.958 26.009 -28.071 1.00 92.44 559 SER A C 1
ATOM 4367 O O . SER A 1 559 ? 2.309 27.123 -27.669 1.00 92.44 559 SER A O 1
ATOM 4369 N N . ILE A 1 560 ? 2.150 24.904 -27.338 1.00 93.62 560 ILE A N 1
ATOM 4370 C CA . ILE A 1 560 ? 2.715 24.914 -25.989 1.00 93.62 560 ILE A CA 1
ATOM 4371 C C . ILE A 1 560 ? 4.227 25.135 -26.072 1.00 93.62 560 ILE A C 1
ATOM 4373 O O . ILE A 1 560 ? 5.023 24.237 -26.361 1.00 93.62 560 ILE A O 1
ATOM 4377 N N . THR A 1 561 ? 4.632 26.365 -25.773 1.00 89.56 561 THR A N 1
ATOM 4378 C CA . THR A 1 561 ? 6.035 26.801 -25.840 1.00 89.56 561 THR A CA 1
ATOM 4379 C C . THR A 1 561 ? 6.745 26.794 -24.489 1.00 89.56 561 THR A C 1
ATOM 4381 O O . THR A 1 561 ? 7.976 26.808 -24.454 1.00 89.56 561 THR A O 1
ATOM 4384 N N . ARG A 1 562 ? 6.002 26.745 -23.375 1.00 92.50 562 ARG A N 1
ATOM 4385 C CA . ARG A 1 562 ? 6.552 26.729 -22.011 1.00 92.50 562 ARG A CA 1
ATOM 4386 C C . ARG A 1 562 ? 6.284 25.395 -21.337 1.00 92.50 562 ARG A C 1
ATOM 4388 O O . ARG A 1 562 ? 5.140 24.964 -21.262 1.00 92.50 562 ARG A O 1
ATOM 4395 N N . TRP A 1 563 ? 7.340 24.785 -20.819 1.00 95.00 563 TRP A N 1
ATOM 4396 C CA . TRP A 1 563 ? 7.301 23.469 -20.197 1.00 95.00 563 TRP A CA 1
ATOM 4397 C C . TRP A 1 563 ? 8.021 23.499 -18.854 1.00 95.00 563 TRP A C 1
ATOM 4399 O O . TRP A 1 563 ? 9.093 24.092 -18.727 1.00 95.00 563 TRP A O 1
ATOM 4409 N N . ASN A 1 564 ? 7.441 22.818 -17.878 1.00 94.44 564 ASN A N 1
ATOM 4410 C CA . ASN A 1 564 ? 8.005 22.557 -16.565 1.00 94.44 564 ASN A CA 1
ATOM 4411 C C . ASN A 1 564 ? 8.461 21.093 -16.479 1.00 94.44 564 ASN A C 1
ATOM 4413 O O . ASN A 1 564 ? 8.070 20.247 -17.288 1.00 94.44 564 ASN A O 1
ATOM 4417 N N . LYS A 1 565 ? 9.316 20.787 -15.501 1.00 93.12 565 LYS A N 1
ATOM 4418 C CA . LYS A 1 565 ? 9.902 19.452 -15.339 1.00 93.12 565 LYS A CA 1
ATOM 4419 C C . LYS A 1 565 ? 8.889 18.476 -14.735 1.00 93.12 565 LYS A C 1
ATOM 4421 O O . LYS A 1 565 ? 8.309 18.776 -13.692 1.00 93.12 565 LYS A O 1
ATOM 4426 N N . LEU A 1 566 ? 8.724 17.316 -15.369 1.00 93.19 566 LEU A N 1
ATOM 4427 C CA . LEU A 1 566 ? 8.021 16.156 -14.820 1.00 93.19 566 LEU A CA 1
ATOM 4428 C C . LEU A 1 566 ? 9.030 15.011 -14.718 1.00 93.19 566 LEU A C 1
ATOM 4430 O O . LEU A 1 566 ? 9.601 14.586 -15.719 1.00 93.19 566 LEU A O 1
ATOM 4434 N N . GLU A 1 567 ? 9.249 14.513 -13.509 1.00 90.38 567 GLU A N 1
ATOM 4435 C CA . GLU A 1 567 ? 9.996 13.280 -13.263 1.00 90.38 567 GLU A CA 1
ATOM 4436 C C . GLU A 1 567 ? 9.043 12.136 -12.918 1.00 90.38 567 GLU A C 1
ATOM 4438 O O . GLU A 1 567 ? 7.851 12.349 -12.703 1.00 90.38 567 GLU A O 1
ATOM 4443 N N . LEU A 1 568 ? 9.568 10.913 -12.862 1.00 82.81 568 LEU A N 1
ATOM 4444 C CA . LEU A 1 568 ? 8.830 9.760 -12.363 1.00 82.81 568 LEU A CA 1
ATOM 4445 C C . LEU A 1 568 ? 9.478 9.264 -11.076 1.00 82.81 568 LEU A C 1
ATOM 4447 O O . LEU A 1 568 ? 10.663 8.938 -11.066 1.00 82.81 568 LEU A O 1
ATOM 4451 N N . TRP A 1 569 ? 8.687 9.152 -10.016 1.00 72.38 569 TRP A N 1
ATOM 4452 C CA . TRP A 1 569 ? 9.061 8.451 -8.791 1.00 72.38 569 TRP A CA 1
ATOM 4453 C C . TRP A 1 569 ? 8.234 7.170 -8.728 1.00 72.38 569 TRP A C 1
ATOM 4455 O O . TRP A 1 569 ? 7.015 7.250 -8.744 1.00 72.38 569 TRP A O 1
ATOM 4465 N N . ASN A 1 570 ? 8.848 5.984 -8.754 1.00 70.69 570 ASN A N 1
ATOM 4466 C CA . ASN A 1 570 ? 8.116 4.703 -8.806 1.00 70.69 570 ASN A CA 1
ATOM 4467 C C . ASN A 1 570 ? 7.009 4.647 -9.888 1.00 70.69 570 ASN A C 1
ATOM 4469 O O . ASN A 1 570 ? 5.938 4.086 -9.677 1.00 70.69 570 ASN A O 1
ATOM 4473 N N . ASN A 1 571 ? 7.286 5.217 -11.067 1.00 79.94 571 ASN A N 1
ATOM 4474 C CA . ASN A 1 571 ? 6.365 5.376 -12.204 1.00 79.94 571 ASN A CA 1
ATOM 4475 C C . ASN A 1 571 ? 5.238 6.416 -12.041 1.00 79.94 571 ASN A C 1
ATOM 4477 O O . ASN A 1 571 ? 4.495 6.602 -12.999 1.00 79.94 571 ASN A O 1
ATOM 4481 N N . VAL A 1 572 ? 5.119 7.135 -10.924 1.00 86.12 572 VAL A N 1
ATOM 4482 C CA . VAL A 1 572 ? 4.092 8.182 -10.737 1.00 86.12 572 VAL A CA 1
ATOM 4483 C C . VAL A 1 572 ? 4.664 9.593 -10.984 1.00 86.12 572 VAL A C 1
ATOM 4485 O O . VAL A 1 572 ? 5.869 9.786 -10.792 1.00 86.12 572 VAL A O 1
ATOM 4488 N N . PRO A 1 573 ? 3.866 10.580 -11.453 1.00 90.81 573 PRO A N 1
ATOM 4489 C CA . PRO A 1 573 ? 4.380 11.870 -11.911 1.00 90.81 573 PRO A CA 1
ATOM 4490 C C . PRO A 1 573 ? 4.783 12.776 -10.749 1.00 90.81 573 PRO A C 1
ATOM 4492 O O . PRO A 1 573 ? 3.948 13.198 -9.952 1.00 90.81 573 PRO A O 1
ATOM 4495 N N . LEU A 1 574 ? 6.060 13.144 -10.717 1.00 89.94 574 LEU A N 1
ATOM 4496 C CA . LEU A 1 574 ? 6.639 14.103 -9.789 1.00 89.94 574 LEU A CA 1
ATOM 4497 C C . LEU A 1 574 ? 6.857 15.438 -10.512 1.00 89.94 574 LEU A C 1
ATOM 4499 O O . LEU A 1 574 ? 7.792 15.603 -11.299 1.00 89.94 574 LEU A O 1
ATOM 4503 N N . LEU A 1 575 ? 5.965 16.392 -10.271 1.00 94.25 575 LEU A N 1
ATOM 4504 C CA . LEU A 1 575 ? 5.993 17.714 -10.881 1.00 94.25 575 LEU A CA 1
ATOM 4505 C C . LEU A 1 575 ? 6.906 18.645 -10.084 1.00 94.25 575 LEU A C 1
ATOM 4507 O O . LEU A 1 575 ? 6.792 18.752 -8.865 1.00 94.25 575 LEU A O 1
ATOM 4511 N N . SER A 1 576 ? 7.782 19.373 -10.772 1.00 90.50 576 SER A N 1
ATOM 4512 C CA . SER A 1 576 ? 8.482 20.511 -10.170 1.00 90.50 576 SER A CA 1
ATOM 4513 C C . SER A 1 576 ? 7.535 21.709 -10.127 1.00 90.50 576 SER A C 1
ATOM 4515 O O . SER A 1 576 ? 7.185 22.262 -11.174 1.00 90.50 576 SER A O 1
ATOM 4517 N N . ILE A 1 577 ? 7.098 22.082 -8.926 1.00 94.06 577 ILE A N 1
ATOM 4518 C CA . ILE A 1 577 ? 6.257 23.254 -8.651 1.00 94.06 577 ILE A CA 1
ATOM 4519 C C . ILE A 1 577 ? 7.044 24.273 -7.824 1.00 94.06 577 ILE A C 1
ATOM 4521 O O . ILE A 1 577 ? 8.153 23.988 -7.375 1.00 94.06 577 ILE A O 1
ATOM 4525 N N . ARG A 1 578 ? 6.469 25.454 -7.586 1.00 95.50 578 ARG A N 1
ATOM 4526 C CA . ARG A 1 578 ? 7.091 26.476 -6.734 1.00 95.50 578 ARG A CA 1
ATOM 4527 C C . ARG A 1 578 ? 6.170 26.888 -5.591 1.00 95.50 578 ARG A C 1
ATOM 4529 O O . ARG A 1 578 ? 4.956 26.935 -5.763 1.00 95.50 578 ARG A O 1
ATOM 4536 N N . VAL A 1 579 ? 6.735 27.219 -4.435 1.00 96.00 579 VAL A N 1
ATOM 4537 C CA . VAL A 1 579 ? 5.998 27.700 -3.255 1.00 96.00 579 VAL A CA 1
ATOM 4538 C C . VAL A 1 579 ? 6.616 28.980 -2.708 1.00 96.00 579 VAL A C 1
ATOM 4540 O O . VAL A 1 579 ? 7.822 29.185 -2.818 1.00 96.00 579 VAL A O 1
ATOM 4543 N N . LYS A 1 580 ? 5.792 29.859 -2.135 1.00 95.81 580 LYS A N 1
ATOM 4544 C CA . LYS A 1 580 ? 6.223 31.127 -1.534 1.00 95.81 580 LYS A CA 1
ATOM 4545 C C . LYS A 1 580 ? 6.428 30.964 -0.036 1.00 95.81 580 LYS A C 1
ATOM 4547 O O . LYS A 1 580 ? 5.558 30.397 0.605 1.00 95.81 580 LYS A O 1
ATOM 4552 N N . GLY A 1 581 ? 7.491 31.529 0.531 1.00 93.75 581 GLY A N 1
ATOM 4553 C CA . GLY A 1 581 ? 7.699 31.629 1.979 1.00 93.75 581 GLY A CA 1
ATOM 4554 C C . GLY A 1 581 ? 8.475 32.892 2.332 1.00 93.75 581 GLY A C 1
ATOM 4555 O O . GLY A 1 581 ? 9.497 33.167 1.721 1.00 93.75 581 GLY A O 1
ATOM 4556 N N . LYS A 1 582 ? 7.972 33.727 3.254 1.00 90.88 582 LYS A N 1
ATOM 4557 C CA . LYS A 1 582 ? 8.631 34.992 3.678 1.00 90.88 582 LYS A CA 1
ATOM 4558 C C . LYS A 1 582 ? 9.104 35.915 2.529 1.00 90.88 582 LYS A C 1
ATOM 4560 O O . LYS A 1 582 ? 10.007 36.724 2.708 1.00 90.88 582 LYS A O 1
ATOM 4565 N N . GLY A 1 583 ? 8.450 35.848 1.366 1.00 85.62 583 GLY A N 1
ATOM 4566 C CA . GLY A 1 583 ? 8.800 36.637 0.177 1.00 85.62 583 GLY A CA 1
ATOM 4567 C C . GLY A 1 583 ? 9.779 35.958 -0.787 1.00 85.62 583 GLY A C 1
ATOM 4568 O O . GLY A 1 583 ? 9.984 36.480 -1.880 1.00 85.62 583 GLY A O 1
ATOM 4569 N N . GLU A 1 584 ? 10.319 34.794 -0.433 1.00 91.44 584 GLU A N 1
ATOM 4570 C CA . GLU A 1 584 ? 11.138 33.941 -1.295 1.00 91.44 584 GLU A CA 1
ATOM 4571 C C . GLU A 1 584 ? 10.278 32.890 -2.010 1.00 91.44 584 GLU A C 1
ATOM 4573 O O . GLU A 1 584 ? 9.174 32.562 -1.566 1.00 91.44 584 GLU A O 1
ATOM 4578 N N . ILE A 1 585 ? 10.769 32.394 -3.148 1.00 93.38 585 ILE A N 1
ATOM 4579 C CA . ILE A 1 585 ? 10.131 31.338 -3.940 1.00 93.38 585 ILE A CA 1
ATOM 4580 C C . ILE A 1 585 ? 11.069 30.133 -3.964 1.00 93.38 585 ILE A C 1
ATOM 4582 O O . ILE A 1 585 ? 12.239 30.272 -4.317 1.00 93.38 585 ILE A O 1
ATOM 4586 N N . HIS A 1 586 ? 10.541 28.959 -3.631 1.00 89.19 586 HIS A N 1
ATOM 4587 C CA . HIS A 1 586 ? 11.285 27.704 -3.560 1.00 89.19 586 HIS A CA 1
ATOM 4588 C C . HIS A 1 586 ? 10.703 26.690 -4.544 1.00 89.19 586 HIS A C 1
ATOM 4590 O O . HIS A 1 586 ? 9.487 26.506 -4.579 1.00 89.19 586 HIS A O 1
ATOM 4596 N N . ASP A 1 587 ? 11.554 26.019 -5.319 1.00 87.75 587 ASP A N 1
ATOM 4597 C CA . ASP A 1 587 ? 11.149 24.860 -6.115 1.00 87.75 587 ASP A CA 1
ATOM 4598 C C . ASP A 1 587 ? 10.968 23.646 -5.198 1.00 87.75 587 ASP A C 1
ATOM 4600 O O . ASP A 1 587 ? 11.861 23.309 -4.418 1.00 87.75 587 ASP A O 1
ATOM 4604 N N . VAL A 1 588 ? 9.822 22.977 -5.295 1.00 86.44 588 VAL A N 1
ATOM 4605 C CA . VAL A 1 588 ? 9.520 21.767 -4.524 1.00 86.44 588 VAL A CA 1
ATOM 4606 C C . VAL A 1 588 ? 8.919 20.693 -5.435 1.00 86.44 588 VAL A C 1
ATOM 4608 O O . VAL A 1 588 ? 8.137 21.011 -6.336 1.00 86.44 588 VAL A O 1
ATOM 4611 N N . PRO A 1 589 ? 9.287 19.417 -5.254 1.00 87.62 589 PRO A N 1
ATOM 4612 C CA . PRO A 1 589 ? 8.674 18.322 -5.988 1.00 87.62 589 PRO A CA 1
ATOM 4613 C C . PRO A 1 589 ? 7.312 17.962 -5.379 1.00 87.62 589 PRO A C 1
ATOM 4615 O O . PRO A 1 589 ? 7.178 17.858 -4.158 1.00 87.62 589 PRO A O 1
ATOM 4618 N N . ALA A 1 590 ? 6.312 17.737 -6.227 1.00 89.25 590 ALA A N 1
ATOM 4619 C CA . ALA A 1 590 ? 4.979 17.328 -5.804 1.00 89.25 590 ALA A CA 1
ATOM 4620 C C . ALA A 1 590 ? 4.411 16.242 -6.718 1.00 89.25 590 ALA A C 1
ATOM 4622 O O . ALA A 1 590 ? 4.477 16.349 -7.942 1.00 89.25 590 ALA A O 1
ATOM 4623 N N . LEU A 1 591 ? 3.845 15.197 -6.125 1.00 91.88 591 LEU A N 1
ATOM 4624 C CA . LEU A 1 591 ? 3.100 14.184 -6.853 1.00 91.88 591 LEU A CA 1
ATOM 4625 C C . LEU A 1 591 ? 1.757 14.770 -7.274 1.00 91.88 591 LEU A C 1
ATOM 4627 O O . LEU A 1 591 ? 1.017 15.288 -6.437 1.00 91.88 591 LEU A O 1
ATOM 4631 N N . PHE A 1 592 ? 1.445 14.704 -8.564 1.00 94.19 592 PHE A N 1
ATOM 4632 C CA . PHE A 1 592 ? 0.103 15.034 -9.025 1.00 94.19 592 PHE A CA 1
ATOM 4633 C C . PHE A 1 592 ? -0.762 13.791 -8.953 1.00 94.19 592 PHE A C 1
ATOM 4635 O O . PHE A 1 592 ? -0.585 12.884 -9.761 1.00 94.19 592 PHE A O 1
ATOM 4642 N N . ASP A 1 593 ? -1.654 13.765 -7.968 1.00 92.06 593 ASP A N 1
ATOM 4643 C CA . ASP A 1 593 ? -2.458 12.612 -7.594 1.00 92.06 593 ASP A CA 1
ATOM 4644 C C . ASP A 1 593 ? -3.925 12.880 -7.947 1.00 92.06 593 ASP A C 1
ATOM 4646 O O . ASP A 1 593 ? -4.667 13.540 -7.210 1.00 92.06 593 ASP A O 1
ATOM 4650 N N . THR A 1 594 ? -4.353 12.389 -9.111 1.00 94.75 594 THR A N 1
ATOM 4651 C CA . THR A 1 594 ? -5.753 12.492 -9.534 1.00 94.75 594 THR A CA 1
ATOM 4652 C C . THR A 1 594 ? -6.681 11.590 -8.712 1.00 94.75 594 THR A C 1
ATOM 4654 O O . THR A 1 594 ? -7.887 11.825 -8.722 1.00 94.75 594 THR A O 1
ATOM 4657 N N . GLY A 1 595 ? -6.143 10.617 -7.965 1.00 88.31 595 GLY A N 1
ATOM 4658 C CA . GLY A 1 595 ? -6.860 9.822 -6.966 1.00 88.31 595 GLY A CA 1
ATOM 4659 C C . GLY A 1 595 ? -7.061 10.539 -5.625 1.00 88.31 595 GLY A C 1
ATOM 4660 O O . GLY A 1 595 ? -7.880 10.112 -4.809 1.00 88.31 595 GLY A O 1
ATOM 4661 N N . ASN A 1 596 ? -6.390 11.670 -5.390 1.00 85.44 596 ASN A N 1
ATOM 4662 C CA . ASN A 1 596 ? -6.569 12.465 -4.180 1.00 85.44 596 ASN A CA 1
ATOM 4663 C C . ASN A 1 596 ? -7.750 13.447 -4.311 1.00 85.44 596 ASN A C 1
ATOM 4665 O O . ASN A 1 596 ? -7.616 14.570 -4.811 1.00 85.44 596 ASN A O 1
ATOM 4669 N N . GLY A 1 597 ? -8.903 13.030 -3.781 1.00 83.19 597 GLY A N 1
ATOM 4670 C CA . GLY A 1 597 ? -10.148 13.807 -3.726 1.00 83.19 597 GLY A CA 1
ATOM 4671 C C . GLY A 1 597 ? -10.299 14.754 -2.530 1.00 83.19 597 GLY A C 1
ATOM 4672 O O . GLY A 1 597 ? -11.342 15.389 -2.400 1.00 83.19 597 GLY A O 1
ATOM 4673 N N . THR A 1 598 ? -9.294 14.888 -1.653 1.00 80.44 598 THR A N 1
ATOM 4674 C CA . THR A 1 598 ? -9.421 15.656 -0.389 1.00 80.44 598 THR A CA 1
ATOM 4675 C C . THR A 1 598 ? -9.655 17.154 -0.588 1.00 80.44 598 THR A C 1
ATOM 4677 O O . THR A 1 598 ? -10.096 17.845 0.328 1.00 80.44 598 THR A O 1
ATOM 4680 N N . GLY A 1 599 ? -9.325 17.684 -1.769 1.00 87.94 599 GLY A N 1
ATOM 4681 C CA . GLY A 1 599 ? -9.393 19.117 -2.040 1.00 87.94 599 GLY A CA 1
ATOM 4682 C C . GLY A 1 599 ? -8.363 19.937 -1.257 1.00 87.94 599 GLY A C 1
ATOM 4683 O O . GLY A 1 599 ? -8.494 21.154 -1.188 1.00 87.94 599 GLY A O 1
ATOM 4684 N N . ALA A 1 600 ? -7.339 19.316 -0.676 1.00 91.19 600 ALA A N 1
ATOM 4685 C CA . ALA A 1 600 ? -6.224 20.011 -0.049 1.00 91.19 600 ALA A CA 1
ATOM 4686 C C . ALA A 1 600 ? -4.897 19.466 -0.578 1.00 91.19 600 ALA A C 1
ATOM 4688 O O . ALA A 1 600 ? -4.804 18.333 -1.049 1.00 91.19 600 ALA A O 1
ATOM 4689 N N . ILE A 1 601 ? -3.860 20.293 -0.520 1.00 92.75 601 ILE A N 1
ATOM 4690 C CA . ILE A 1 601 ? -2.493 19.840 -0.739 1.00 92.75 601 ILE A CA 1
ATOM 4691 C C . ILE A 1 601 ? -2.092 18.966 0.453 1.00 92.75 601 ILE A C 1
ATOM 4693 O O . ILE A 1 601 ? -2.206 19.401 1.598 1.00 92.75 601 ILE A O 1
ATOM 4697 N N . GLY A 1 602 ? -1.654 17.736 0.195 1.00 88.06 602 GLY A N 1
ATOM 4698 C CA . GLY A 1 602 ? -1.191 16.820 1.239 1.00 88.06 602 GLY A CA 1
ATOM 4699 C C . GLY A 1 602 ? 0.290 17.032 1.526 1.00 88.06 602 GLY A C 1
ATOM 4700 O O . GLY A 1 602 ? 1.102 16.945 0.608 1.00 88.06 602 GLY A O 1
ATOM 4701 N N . LEU A 1 603 ? 0.650 17.319 2.774 1.00 85.06 603 LEU A N 1
ATOM 4702 C CA . LEU A 1 603 ? 2.036 17.401 3.225 1.00 85.06 603 LEU A CA 1
ATOM 4703 C C . LEU A 1 603 ? 2.368 16.174 4.093 1.00 85.06 603 LEU A C 1
ATOM 4705 O O . LEU A 1 603 ? 1.724 15.978 5.124 1.00 85.06 603 LEU A O 1
ATOM 4709 N N . PRO A 1 604 ? 3.362 15.349 3.725 1.00 71.75 604 PRO A N 1
ATOM 4710 C CA . PRO A 1 604 ? 3.496 13.988 4.249 1.00 71.75 604 PRO A CA 1
ATOM 4711 C C . PRO A 1 604 ? 4.074 13.903 5.669 1.00 71.75 604 PRO A C 1
ATOM 4713 O O . PRO A 1 604 ? 4.182 12.805 6.208 1.00 71.75 604 PRO A O 1
ATOM 4716 N N . SER A 1 605 ? 4.476 15.020 6.285 1.00 73.75 605 SER A N 1
ATOM 4717 C CA . SER A 1 605 ? 5.034 15.013 7.639 1.00 73.75 605 SER A CA 1
ATOM 4718 C C . SER A 1 605 ? 4.550 16.183 8.492 1.00 73.75 605 SER A C 1
ATOM 4720 O O . SER A 1 605 ? 4.437 17.323 8.037 1.00 73.75 605 SER A O 1
ATOM 4722 N N . VAL A 1 606 ? 4.294 15.878 9.767 1.00 78.31 606 VAL A N 1
ATOM 4723 C CA . VAL A 1 606 ? 4.014 16.852 10.833 1.00 78.31 606 VAL A CA 1
ATOM 4724 C C . VAL A 1 606 ? 5.179 17.827 10.980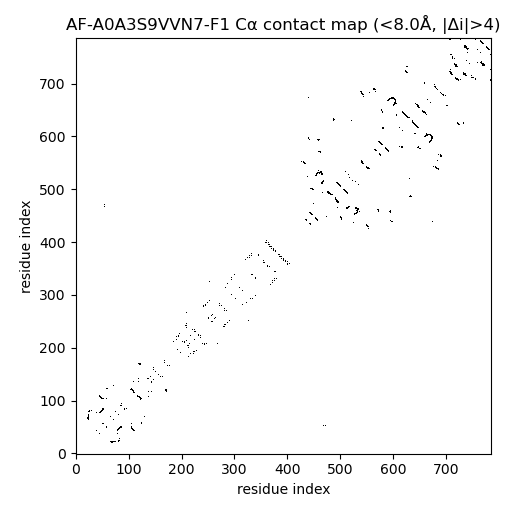 1.00 78.31 606 VAL A C 1
ATOM 4726 O O . VAL A 1 606 ? 4.971 19.037 10.961 1.00 78.31 606 VAL A O 1
ATOM 4729 N N . GLU A 1 607 ? 6.405 17.307 11.045 1.00 77.81 607 GLU A N 1
ATOM 4730 C CA . GLU A 1 607 ? 7.611 18.130 11.138 1.00 77.81 607 GLU A CA 1
ATOM 4731 C C . GLU A 1 607 ? 7.744 19.069 9.930 1.00 77.81 607 GLU A C 1
ATOM 4733 O O . GLU A 1 607 ? 7.970 20.267 10.088 1.00 77.81 607 GLU A O 1
ATOM 4738 N N . GLY A 1 608 ? 7.522 18.561 8.712 1.00 82.50 608 GLY A N 1
ATOM 4739 C CA . GLY A 1 608 ? 7.539 19.374 7.498 1.00 82.50 608 GLY A CA 1
ATOM 4740 C C . GLY A 1 608 ? 6.488 20.484 7.533 1.00 82.50 608 GLY A C 1
ATOM 4741 O O . GLY A 1 608 ? 6.761 21.601 7.097 1.00 82.50 608 GLY A O 1
ATOM 4742 N N . PHE A 1 609 ? 5.312 20.216 8.109 1.00 89.12 609 PHE A N 1
ATOM 4743 C CA . PHE A 1 609 ? 4.264 21.221 8.296 1.00 89.12 609 PHE A CA 1
ATOM 4744 C C . PHE A 1 609 ? 4.713 22.342 9.237 1.00 89.12 609 PHE A C 1
ATOM 4746 O O . PHE A 1 609 ? 4.546 23.525 8.926 1.00 89.12 609 PHE A O 1
ATOM 4753 N N . GLU A 1 610 ? 5.328 21.993 10.364 1.00 87.12 610 GLU A N 1
ATOM 4754 C CA . GLU A 1 610 ? 5.881 22.957 11.318 1.00 87.12 610 GLU A CA 1
ATOM 4755 C C . GLU A 1 610 ? 7.012 23.782 10.691 1.00 87.12 610 GLU A C 1
ATOM 4757 O O . GLU A 1 610 ? 7.005 25.012 10.790 1.00 87.12 610 GLU A O 1
ATOM 4762 N N . GLN A 1 611 ? 7.935 23.138 9.972 1.00 89.44 611 GLN A N 1
ATOM 4763 C CA . GLN A 1 611 ? 9.024 23.803 9.252 1.00 89.44 611 GLN A CA 1
ATOM 4764 C C . GLN A 1 611 ? 8.492 24.781 8.194 1.00 89.44 611 GLN A C 1
ATOM 4766 O O . GLN A 1 611 ? 8.924 25.934 8.136 1.00 89.44 611 GLN A O 1
ATOM 4771 N N . TRP A 1 612 ? 7.512 24.370 7.383 1.00 93.62 612 TRP A N 1
ATOM 4772 C CA . TRP A 1 612 ? 6.899 25.229 6.363 1.00 93.62 612 TRP A CA 1
ATOM 4773 C C . TRP A 1 612 ? 6.114 26.388 6.980 1.00 93.62 612 TRP A C 1
ATOM 4775 O O . TRP A 1 612 ? 6.120 27.500 6.448 1.00 93.62 612 TRP A O 1
ATOM 4785 N N . THR A 1 613 ? 5.496 26.169 8.139 1.00 94.88 613 THR A N 1
ATOM 4786 C CA . THR A 1 613 ? 4.866 27.236 8.924 1.00 94.88 613 THR A CA 1
ATOM 4787 C C . THR A 1 613 ? 5.913 28.246 9.405 1.00 94.88 613 THR A C 1
ATOM 4789 O O . THR A 1 613 ? 5.762 29.450 9.193 1.00 94.88 613 THR A O 1
ATOM 4792 N N . GLN A 1 614 ? 7.032 27.787 9.977 1.00 92.12 614 GLN A N 1
ATOM 4793 C CA . GLN A 1 614 ? 8.134 28.653 10.423 1.00 92.12 614 GLN A CA 1
ATOM 4794 C C . GLN A 1 614 ? 8.807 29.402 9.261 1.00 92.12 614 GLN A C 1
ATOM 4796 O O . GLN A 1 614 ? 9.227 30.557 9.411 1.00 92.12 614 GLN A O 1
ATOM 4801 N N . ALA A 1 615 ? 8.882 28.779 8.084 1.00 91.38 615 ALA A N 1
ATOM 4802 C CA . ALA A 1 615 ? 9.364 29.387 6.847 1.00 91.38 615 ALA A CA 1
ATOM 4803 C C . ALA A 1 615 ? 8.370 30.401 6.242 1.00 91.38 615 ALA A C 1
ATOM 4805 O O . ALA A 1 615 ? 8.708 31.112 5.298 1.00 91.38 615 ALA A O 1
ATOM 4806 N N . GLY A 1 616 ? 7.155 30.520 6.790 1.00 95.31 616 GLY A N 1
ATOM 4807 C CA . GLY A 1 616 ? 6.099 31.391 6.270 1.00 95.31 616 GLY A CA 1
ATOM 4808 C C . GLY A 1 616 ? 5.507 30.908 4.944 1.00 95.31 616 GLY A C 1
ATOM 4809 O O . GLY A 1 616 ? 4.927 31.711 4.210 1.00 95.31 616 GLY A O 1
ATOM 4810 N N . ILE A 1 617 ? 5.679 29.624 4.624 1.00 96.31 617 ILE A N 1
ATOM 4811 C CA . ILE A 1 617 ? 5.050 28.964 3.476 1.00 96.31 617 ILE A CA 1
ATOM 4812 C C . ILE A 1 617 ? 3.593 28.629 3.791 1.00 96.31 617 ILE A C 1
ATOM 4814 O O . ILE A 1 617 ? 2.736 28.719 2.914 1.00 96.31 617 ILE A O 1
ATOM 4818 N N . ILE A 1 618 ? 3.297 28.313 5.053 1.00 97.19 618 ILE A N 1
ATOM 4819 C CA . ILE A 1 618 ? 1.947 28.021 5.536 1.00 97.19 618 ILE A CA 1
ATOM 4820 C C . ILE A 1 618 ? 1.539 29.068 6.575 1.00 97.19 618 ILE A C 1
ATOM 4822 O O . ILE A 1 618 ? 2.303 29.396 7.482 1.00 97.19 618 ILE A O 1
ATOM 4826 N N . GLY A 1 619 ? 0.324 29.591 6.433 1.00 94.88 619 GLY A N 1
ATOM 4827 C CA . GLY A 1 619 ? -0.350 30.448 7.402 1.00 94.88 619 GLY A CA 1
ATOM 4828 C C . GLY A 1 619 ? -1.680 29.850 7.862 1.00 94.88 619 GLY A C 1
ATOM 4829 O O . GLY A 1 619 ? -2.094 28.787 7.403 1.00 94.88 619 GLY A O 1
ATOM 4830 N N . ASN A 1 620 ? -2.365 30.553 8.771 1.00 93.44 620 ASN A N 1
ATOM 4831 C CA . ASN A 1 620 ? -3.697 30.184 9.278 1.00 93.44 620 ASN A CA 1
ATOM 4832 C C . ASN A 1 620 ? -3.789 28.735 9.792 1.00 93.44 620 ASN A C 1
ATOM 4834 O O . ASN A 1 620 ? -4.780 28.042 9.544 1.00 93.44 620 ASN A O 1
ATOM 4838 N N . VAL A 1 621 ? -2.735 28.302 10.490 1.00 93.88 621 VAL A N 1
ATOM 4839 C CA . VAL A 1 621 ? -2.554 26.926 10.958 1.00 93.88 621 VAL A CA 1
ATOM 4840 C C . VAL A 1 621 ? -3.515 26.590 12.088 1.00 93.88 621 VAL A C 1
ATOM 4842 O O . VAL A 1 621 ? -3.686 27.352 13.040 1.00 93.88 621 VAL A O 1
ATOM 4845 N N . GLU A 1 622 ? -4.097 25.407 11.988 1.00 92.62 622 GLU A N 1
ATOM 4846 C CA . GLU A 1 622 ? -4.964 24.807 12.980 1.00 92.62 622 GLU A CA 1
ATOM 4847 C C . GLU A 1 622 ? -4.494 23.384 13.280 1.00 92.62 622 GLU A C 1
ATOM 4849 O O . GLU A 1 622 ? -4.150 22.623 12.373 1.00 92.62 622 GLU A O 1
ATOM 4854 N N . GLU A 1 623 ? -4.478 23.043 14.566 1.00 90.94 623 GLU A N 1
ATOM 4855 C CA . GLU A 1 623 ? -4.092 21.723 15.058 1.00 90.94 623 GLU A CA 1
ATOM 4856 C C . GLU A 1 623 ? -5.313 20.822 15.232 1.00 90.94 623 GLU A C 1
ATOM 4858 O O . GLU A 1 623 ? -6.389 21.270 15.648 1.00 90.94 623 GLU A O 1
ATOM 4863 N N . GLY A 1 624 ? -5.112 19.538 14.969 1.00 88.69 624 GLY A N 1
ATOM 4864 C CA . GLY A 1 624 ? -6.074 18.482 15.221 1.00 88.69 624 GLY A CA 1
ATOM 4865 C C . GLY A 1 624 ? -5.402 17.172 15.613 1.00 88.69 624 GLY A C 1
ATOM 4866 O O . GLY A 1 624 ? -4.176 17.063 15.682 1.00 88.69 624 GLY A O 1
ATOM 4867 N N . THR A 1 625 ? -6.220 16.162 15.869 1.00 84.62 625 THR A N 1
ATOM 4868 C CA . THR A 1 625 ? -5.794 14.792 16.170 1.00 84.62 625 THR A CA 1
ATOM 4869 C C . THR A 1 625 ? -6.661 13.801 15.403 1.00 84.62 625 THR A C 1
ATOM 4871 O O . THR A 1 625 ? -7.834 14.073 15.137 1.00 84.62 625 THR A O 1
ATOM 4874 N N . GLY A 1 626 ? -6.093 12.648 15.040 1.00 74.31 626 GLY A N 1
ATOM 4875 C CA . GLY A 1 626 ? -6.819 11.561 14.382 1.00 74.31 626 GLY A CA 1
ATOM 4876 C C . GLY A 1 626 ? -6.247 11.155 13.028 1.00 74.31 626 GLY A C 1
ATOM 4877 O O . GLY A 1 626 ? -5.042 11.192 12.809 1.00 74.31 626 GLY A O 1
ATOM 4878 N N . PHE A 1 627 ? -7.126 10.737 12.125 1.00 67.94 627 PHE A N 1
ATOM 4879 C CA . PHE A 1 627 ? -6.795 10.089 10.858 1.00 67.94 627 PHE A CA 1
ATOM 4880 C C . PHE A 1 627 ? -7.315 10.926 9.691 1.00 67.94 627 PHE A C 1
ATOM 4882 O O . PHE A 1 627 ? -8.448 11.407 9.734 1.00 67.94 627 PHE A O 1
ATOM 4889 N N . ILE A 1 628 ? -6.516 11.067 8.631 1.00 57.59 628 ILE A N 1
ATOM 4890 C CA . ILE A 1 628 ? -6.928 11.770 7.410 1.00 57.59 628 ILE A CA 1
ATOM 4891 C C . ILE A 1 628 ? -6.791 10.827 6.220 1.00 57.59 628 ILE A C 1
ATOM 4893 O O . ILE A 1 628 ? -5.688 10.460 5.824 1.00 57.59 628 ILE A O 1
ATOM 4897 N N . GLY A 1 629 ? -7.938 10.489 5.633 1.00 50.44 629 GLY A N 1
ATOM 4898 C CA . GLY A 1 629 ? -8.038 9.783 4.360 1.00 50.44 629 GLY A CA 1
ATOM 4899 C C . GLY A 1 629 ? -7.949 8.256 4.438 1.00 50.44 629 GLY A C 1
ATOM 4900 O O . GLY A 1 629 ? -7.410 7.662 5.373 1.00 50.44 629 GLY A O 1
ATOM 4901 N N . THR A 1 630 ? -8.484 7.636 3.390 1.00 44.44 630 THR A N 1
ATOM 4902 C CA . THR A 1 630 ? -8.404 6.201 3.108 1.00 44.44 630 THR A CA 1
ATOM 4903 C C . THR A 1 630 ? -7.509 6.038 1.886 1.00 44.44 630 THR A C 1
ATOM 4905 O O . THR A 1 630 ? -7.855 6.529 0.815 1.00 44.44 630 THR A O 1
ATOM 4908 N N . MET A 1 631 ? -6.349 5.390 2.024 1.00 40.69 631 MET A N 1
ATOM 4909 C CA . MET A 1 631 ? -5.560 4.978 0.860 1.00 40.69 631 MET A CA 1
ATOM 4910 C C . MET A 1 631 ? -6.074 3.633 0.340 1.00 40.69 631 MET A C 1
ATOM 4912 O O . MET A 1 631 ? -6.754 2.894 1.053 1.00 40.69 631 MET A O 1
ATOM 4916 N N . VAL A 1 632 ? -5.666 3.269 -0.877 1.00 31.45 632 VAL A N 1
ATOM 4917 C CA . VAL A 1 632 ? -5.877 1.933 -1.470 1.00 31.45 632 VAL A CA 1
ATOM 4918 C C . VAL A 1 632 ? -5.430 0.805 -0.511 1.00 31.45 632 VAL A C 1
ATOM 4920 O O . VAL A 1 632 ? -6.026 -0.270 -0.512 1.00 31.45 632 VAL A O 1
ATOM 4923 N N . GLY A 1 633 ? -4.461 1.106 0.370 1.00 32.12 633 GLY A N 1
ATOM 4924 C CA . GLY A 1 633 ? -3.924 0.260 1.443 1.00 32.12 633 GLY A CA 1
ATOM 4925 C C . GLY A 1 633 ? -4.453 0.463 2.863 1.00 32.12 633 GLY A C 1
ATOM 4926 O O . GLY A 1 633 ? -3.808 -0.000 3.799 1.00 32.12 633 GLY A O 1
ATOM 4927 N N . GLY A 1 634 ? -5.555 1.190 3.049 1.00 34.53 634 GLY A N 1
ATOM 4928 C CA . GLY A 1 634 ? -6.131 1.470 4.366 1.00 34.53 634 GLY A CA 1
ATOM 4929 C C . GLY A 1 634 ? -5.801 2.857 4.929 1.00 34.53 634 GLY A C 1
ATOM 4930 O O . GLY A 1 634 ? -5.274 3.734 4.242 1.00 34.53 634 GLY A O 1
ATOM 4931 N N . MET A 1 635 ? -6.192 3.078 6.187 1.00 37.72 635 MET A N 1
ATOM 4932 C CA . MET A 1 635 ? -6.098 4.378 6.863 1.00 37.72 635 MET A CA 1
ATOM 4933 C C . MET A 1 635 ? -4.677 4.652 7.367 1.00 37.72 635 MET A C 1
ATOM 4935 O O . MET A 1 635 ? -4.078 3.817 8.046 1.00 37.72 635 MET A O 1
ATOM 4939 N N . VAL A 1 636 ? -4.159 5.852 7.101 1.00 39.41 636 VAL A N 1
ATOM 4940 C CA . VAL A 1 636 ? -2.868 6.307 7.641 1.00 39.41 636 VAL A CA 1
ATOM 4941 C C . VAL A 1 636 ? -3.082 6.877 9.044 1.00 39.41 636 VAL A C 1
ATOM 4943 O O . VAL A 1 636 ? -3.915 7.762 9.242 1.00 39.41 636 VAL A O 1
ATOM 4946 N N . LYS A 1 637 ? -2.344 6.349 10.030 1.00 42.94 637 LYS A N 1
ATOM 4947 C CA . LYS A 1 637 ? -2.388 6.795 11.430 1.00 42.94 637 LYS A CA 1
ATOM 4948 C C . LYS A 1 637 ? -1.375 7.902 11.695 1.00 42.94 637 LYS A C 1
ATOM 4950 O O . LYS A 1 637 ? -0.205 7.744 11.366 1.00 42.94 637 LYS A O 1
ATOM 4955 N N . THR A 1 638 ? -1.820 8.979 12.335 1.00 48.62 638 THR A N 1
ATOM 4956 C CA . THR A 1 638 ? -0.962 10.086 12.777 1.00 48.62 638 THR A CA 1
ATOM 4957 C C . THR A 1 638 ? -1.441 10.616 14.127 1.00 48.62 638 THR A C 1
ATOM 4959 O O . THR A 1 638 ? -2.616 10.932 14.286 1.00 48.62 638 THR A O 1
ATOM 4962 N N . ASP A 1 639 ? -0.538 10.763 15.096 1.00 50.41 639 ASP A N 1
ATOM 4963 C CA . ASP A 1 639 ? -0.887 11.245 16.444 1.00 50.41 639 ASP A CA 1
ATOM 4964 C C . ASP A 1 639 ? -1.210 12.751 16.483 1.00 50.41 639 ASP A C 1
ATOM 4966 O O . ASP A 1 639 ? -1.856 13.238 17.414 1.00 50.41 639 ASP A O 1
ATOM 4970 N N . LYS A 1 640 ? -0.796 13.497 15.451 1.00 74.00 640 LYS A N 1
ATOM 4971 C CA . LYS A 1 640 ? -1.023 14.937 15.303 1.00 74.00 640 LYS A CA 1
ATOM 4972 C C . LYS A 1 640 ? -1.364 15.282 13.857 1.00 74.00 640 LYS A C 1
ATOM 4974 O O . LYS A 1 640 ? -0.727 14.780 12.934 1.00 74.00 640 LYS A O 1
ATOM 4979 N N . LEU A 1 641 ? -2.347 16.160 13.681 1.00 83.75 641 LEU A N 1
ATOM 4980 C CA . LEU A 1 641 ? -2.785 16.675 12.391 1.00 83.75 641 LEU A CA 1
ATOM 4981 C C . LEU A 1 641 ? -2.628 18.194 12.345 1.00 83.75 641 LEU A C 1
ATOM 4983 O O . LEU A 1 641 ? -2.883 18.881 13.336 1.00 83.75 641 LEU A O 1
ATOM 4987 N N . TYR A 1 642 ? -2.276 18.722 11.177 1.00 89.44 642 TYR A N 1
ATOM 4988 C CA . TYR A 1 642 ? -2.313 20.155 10.907 1.00 89.44 642 TYR A CA 1
ATOM 4989 C C . TYR A 1 642 ? -3.069 20.442 9.620 1.00 89.44 642 TYR A C 1
ATOM 4991 O O . TYR A 1 642 ? -2.951 19.705 8.644 1.00 89.44 642 TYR A O 1
ATOM 4999 N N . ARG A 1 643 ? -3.799 21.555 9.602 1.00 92.44 643 ARG A N 1
ATOM 5000 C CA . ARG A 1 643 ? -4.348 22.153 8.383 1.00 92.44 643 ARG A CA 1
ATOM 5001 C C . ARG A 1 643 ? -4.069 23.646 8.360 1.00 92.44 643 ARG A C 1
ATOM 5003 O O . ARG A 1 643 ? -3.911 24.267 9.407 1.00 92.44 643 ARG A O 1
ATOM 5010 N N . GLY A 1 644 ? -3.993 24.227 7.175 1.00 94.94 644 GLY A N 1
ATOM 5011 C CA . GLY A 1 644 ? -3.680 25.636 6.996 1.00 94.94 644 GLY A CA 1
ATOM 5012 C C . GLY A 1 644 ? -3.838 26.077 5.551 1.00 94.94 644 GLY A C 1
ATOM 5013 O O . GLY A 1 644 ? -4.482 25.415 4.736 1.00 94.94 644 GLY A O 1
ATOM 5014 N N . GLU A 1 645 ? -3.236 27.216 5.238 1.00 97.19 645 GLU A N 1
ATOM 5015 C CA . GLU A 1 645 ? -3.317 27.854 3.930 1.00 97.19 645 GLU A CA 1
ATOM 5016 C C . GLU A 1 645 ? -1.909 28.200 3.441 1.00 97.19 645 GLU A C 1
ATOM 5018 O O . GLU A 1 645 ? -1.146 28.871 4.137 1.00 97.19 645 GLU A O 1
ATOM 5023 N N . MET A 1 646 ? -1.554 27.764 2.234 1.00 96.62 646 MET A N 1
ATOM 5024 C CA . MET A 1 646 ? -0.285 28.132 1.615 1.00 96.62 646 MET A CA 1
ATOM 5025 C C . MET A 1 646 ? -0.289 29.619 1.257 1.00 96.62 646 MET A C 1
ATOM 5027 O O . MET A 1 646 ? -1.248 30.129 0.671 1.00 96.62 646 MET A O 1
ATOM 5031 N N . THR A 1 647 ? 0.804 30.318 1.548 1.00 96.00 647 THR A N 1
ATOM 5032 C CA . THR A 1 647 ? 0.940 31.751 1.241 1.00 96.00 647 THR A CA 1
ATOM 5033 C C . THR A 1 647 ? 1.165 32.018 -0.248 1.00 96.00 647 THR A C 1
ATOM 5035 O O . THR A 1 647 ? 0.909 33.124 -0.718 1.00 96.00 647 THR A O 1
ATOM 5038 N N . GLY A 1 648 ? 1.583 31.002 -1.007 1.00 95.56 648 GLY A N 1
ATOM 5039 C CA . GLY A 1 648 ? 1.591 31.007 -2.466 1.00 95.56 648 GLY A CA 1
ATOM 5040 C C . GLY A 1 648 ? 2.017 29.655 -3.032 1.00 95.56 648 GLY A C 1
ATOM 5041 O O . GLY A 1 648 ? 3.099 29.169 -2.715 1.00 95.56 648 GLY A O 1
ATOM 5042 N N . LEU A 1 649 ? 1.180 29.066 -3.881 1.00 97.00 649 LEU A N 1
ATOM 5043 C CA . LEU A 1 649 ? 1.475 27.908 -4.719 1.00 97.00 649 LEU A CA 1
ATOM 5044 C C . LEU A 1 649 ? 1.589 28.379 -6.168 1.00 97.00 649 LEU A C 1
ATOM 5046 O O . LEU A 1 649 ? 0.702 29.062 -6.670 1.00 97.00 649 LEU A O 1
ATOM 5050 N N . TYR A 1 650 ? 2.654 27.995 -6.854 1.00 96.38 650 TYR A N 1
ATOM 5051 C CA . TYR A 1 650 ? 2.876 28.342 -8.248 1.00 96.38 650 TYR A CA 1
ATOM 5052 C C . TYR A 1 650 ? 2.843 27.090 -9.121 1.00 96.38 650 TYR A C 1
ATOM 5054 O O . TYR A 1 650 ? 3.653 26.174 -8.943 1.00 96.38 650 TYR A O 1
ATOM 5062 N N . LEU A 1 651 ? 1.935 27.091 -10.094 1.00 95.12 651 LEU A N 1
ATOM 5063 C CA . LEU A 1 651 ? 1.810 26.064 -11.128 1.00 95.12 651 LEU A CA 1
ATOM 5064 C C . LEU A 1 651 ? 2.118 26.717 -12.473 1.00 95.12 651 LEU A C 1
ATOM 5066 O O . LEU A 1 651 ? 1.463 27.685 -12.866 1.00 95.12 651 LEU A O 1
ATOM 5070 N N . GLY A 1 652 ? 3.160 26.240 -13.156 1.00 87.25 652 GLY A N 1
ATOM 5071 C CA . GLY A 1 652 ? 3.728 26.989 -14.277 1.00 87.25 652 GLY A CA 1
ATOM 5072 C C . GLY A 1 652 ? 4.136 28.392 -13.820 1.00 87.25 652 GLY A C 1
ATOM 5073 O O . GLY A 1 652 ? 4.806 28.534 -12.798 1.00 87.25 652 GLY A O 1
ATOM 5074 N N . ASP A 1 653 ? 3.712 29.424 -14.547 1.00 87.50 653 ASP A N 1
ATOM 5075 C CA . ASP A 1 653 ? 3.988 30.833 -14.223 1.00 87.50 653 ASP A CA 1
ATOM 5076 C C . ASP A 1 653 ? 2.882 31.518 -13.404 1.00 87.50 653 ASP A C 1
ATOM 5078 O O . ASP A 1 653 ? 2.981 32.706 -13.092 1.00 87.50 653 ASP A O 1
ATOM 5082 N N . SER A 1 654 ? 1.830 30.786 -13.043 1.00 93.75 654 SER A N 1
ATOM 5083 C CA . SER A 1 654 ? 0.679 31.311 -12.309 1.00 93.75 654 SER A CA 1
ATOM 5084 C C . SER A 1 654 ? 0.840 31.119 -10.812 1.00 93.75 654 SER A C 1
ATOM 5086 O O . SER A 1 654 ? 1.323 30.079 -10.378 1.00 93.75 654 SER A O 1
ATOM 5088 N N . ALA A 1 655 ? 0.414 32.112 -10.030 1.00 95.19 655 ALA A N 1
ATOM 5089 C CA . ALA A 1 655 ? 0.480 32.107 -8.573 1.00 95.19 655 ALA A CA 1
ATOM 5090 C C . ALA A 1 655 ? -0.925 32.017 -7.965 1.00 95.19 655 ALA A C 1
ATOM 5092 O O . ALA A 1 655 ? -1.821 32.761 -8.362 1.00 95.19 655 ALA A O 1
ATOM 5093 N N . PHE A 1 656 ? -1.085 31.154 -6.968 1.00 97.38 656 PHE A N 1
ATOM 5094 C CA . PHE A 1 656 ? -2.334 30.894 -6.263 1.00 97.38 656 PHE A CA 1
ATOM 5095 C C . PHE A 1 656 ? -2.101 31.019 -4.757 1.00 97.38 656 PHE A C 1
ATOM 5097 O O . PHE A 1 656 ? -1.340 30.256 -4.167 1.00 97.38 656 PHE A O 1
ATOM 5104 N N . GLU A 1 657 ? -2.728 32.006 -4.125 1.00 95.44 657 GLU A N 1
ATOM 5105 C CA . GLU A 1 657 ? -2.606 32.243 -2.684 1.00 95.44 657 GLU A CA 1
ATOM 5106 C C . GLU A 1 657 ? -3.745 31.567 -1.914 1.00 95.44 657 GLU A C 1
ATOM 5108 O O . GLU A 1 657 ? -4.825 31.335 -2.455 1.00 95.44 657 GLU A O 1
ATOM 5113 N N . LYS A 1 658 ? -3.512 31.294 -0.626 1.00 95.38 658 LYS A N 1
ATOM 5114 C CA . LYS A 1 658 ? -4.465 30.659 0.298 1.00 95.38 658 LYS A CA 1
ATOM 5115 C C . LYS A 1 658 ? -4.872 29.239 -0.096 1.00 95.38 658 LYS A C 1
ATOM 5117 O O . LYS A 1 658 ? -5.974 28.798 0.220 1.00 95.38 658 LYS A O 1
ATOM 5122 N N . MET A 1 659 ? -3.985 28.518 -0.780 1.00 96.81 659 MET A N 1
ATOM 5123 C CA . MET A 1 659 ? -4.252 27.137 -1.172 1.00 96.81 659 MET A CA 1
ATOM 5124 C C . MET A 1 659 ? -4.408 26.258 0.076 1.00 96.81 659 MET A C 1
ATOM 5126 O O . MET A 1 659 ? -3.498 26.261 0.907 1.00 96.81 659 MET A O 1
ATOM 5130 N N . PRO A 1 660 ? -5.506 25.501 0.233 1.00 96.50 660 PRO A N 1
ATOM 5131 C CA . PRO A 1 660 ? -5.672 24.624 1.386 1.00 96.50 660 PRO A CA 1
ATOM 5132 C C . PRO A 1 660 ? -4.564 23.572 1.448 1.00 96.50 660 PRO A C 1
ATOM 5134 O O . PRO A 1 660 ? -4.277 22.917 0.446 1.00 96.50 660 PRO A O 1
ATOM 5137 N N . ILE A 1 661 ? -3.959 23.396 2.619 1.00 94.00 661 ILE A N 1
ATOM 5138 C CA . ILE A 1 661 ? -2.912 22.400 2.872 1.00 94.00 661 ILE A CA 1
ATOM 5139 C C . ILE A 1 661 ? -3.188 21.673 4.183 1.00 94.00 661 ILE A C 1
ATOM 5141 O O . ILE A 1 661 ? -3.674 22.269 5.145 1.00 94.00 661 ILE A O 1
ATOM 5145 N N . ILE A 1 662 ? -2.892 20.380 4.215 1.00 89.75 662 ILE A N 1
ATOM 5146 C CA . ILE A 1 662 ? -3.168 19.501 5.346 1.00 89.75 662 ILE A CA 1
ATOM 5147 C C . ILE A 1 662 ? -2.061 18.459 5.489 1.00 89.75 662 ILE A C 1
ATOM 5149 O O . ILE A 1 662 ? -1.448 18.066 4.499 1.00 89.75 662 ILE A O 1
ATOM 5153 N N . THR A 1 663 ? -1.789 17.996 6.705 1.00 82.81 663 THR A N 1
ATOM 5154 C CA . THR A 1 663 ? -0.936 16.820 6.914 1.00 82.81 663 THR A CA 1
ATOM 5155 C C . THR A 1 663 ? -1.579 15.598 6.266 1.00 82.81 663 THR A C 1
ATOM 5157 O O . THR A 1 663 ? -2.708 15.255 6.600 1.00 82.81 663 THR A O 1
ATOM 5160 N N . GLY A 1 664 ? -0.885 14.936 5.348 1.00 68.56 664 GLY A N 1
ATOM 5161 C CA . GLY A 1 664 ? -1.395 13.764 4.644 1.00 68.56 664 GLY A CA 1
ATOM 5162 C C . GLY A 1 664 ? -0.489 13.325 3.495 1.00 68.56 664 GLY A C 1
ATOM 5163 O O . GLY A 1 664 ? 0.226 14.138 2.911 1.00 68.56 664 GLY A O 1
ATOM 5164 N N . GLY A 1 665 ? -0.542 12.034 3.164 1.00 58.31 665 GLY A N 1
ATOM 5165 C CA . GLY A 1 665 ? 0.290 11.411 2.129 1.00 58.31 665 GLY A CA 1
ATOM 5166 C C . GLY A 1 665 ? 1.554 10.736 2.667 1.00 58.31 665 GLY A C 1
ATOM 5167 O O . GLY A 1 665 ? 1.819 10.743 3.866 1.00 58.31 665 GLY A O 1
ATOM 5168 N N . VAL A 1 666 ? 2.334 10.130 1.766 1.00 51.31 666 VAL A N 1
ATOM 5169 C CA . VAL A 1 666 ? 3.594 9.437 2.080 1.00 51.31 666 VAL A CA 1
ATOM 5170 C C . VAL A 1 666 ? 4.698 9.956 1.152 1.00 51.31 666 VAL A C 1
ATOM 5172 O O . VAL A 1 666 ? 4.548 9.951 -0.067 1.00 51.31 666 VAL A O 1
ATOM 5175 N N . GLY A 1 667 ? 5.823 10.396 1.720 1.00 61.22 667 GLY A N 1
ATOM 5176 C CA . GLY A 1 667 ? 7.059 10.717 0.989 1.00 61.22 667 GLY A CA 1
ATOM 5177 C C . GLY A 1 667 ? 7.145 12.119 0.367 1.00 61.22 667 GLY A C 1
ATOM 5178 O O . GLY A 1 667 ? 8.101 12.838 0.661 1.00 61.22 667 GLY A O 1
ATOM 5179 N N . TYR A 1 668 ? 6.174 12.517 -0.464 1.00 76.75 668 TYR A N 1
ATOM 5180 C CA . TYR A 1 668 ? 6.168 13.797 -1.201 1.00 76.75 668 TYR A CA 1
ATOM 5181 C C . TYR A 1 668 ? 4.894 14.619 -0.969 1.00 76.75 668 TYR A C 1
ATOM 5183 O O . TYR A 1 668 ? 3.884 14.097 -0.501 1.00 76.75 668 TYR A O 1
ATOM 5191 N N . LEU A 1 669 ? 4.940 15.909 -1.330 1.00 84.19 669 LEU A N 1
ATOM 5192 C CA . LEU A 1 669 ? 3.753 16.764 -1.396 1.00 84.19 669 LEU A CA 1
ATOM 5193 C C . LEU A 1 669 ? 2.749 16.178 -2.402 1.00 84.19 669 LEU A C 1
ATOM 5195 O O . LEU A 1 669 ? 3.146 15.839 -3.515 1.00 84.19 669 LEU A O 1
ATOM 5199 N N . LEU A 1 670 ? 1.468 16.098 -2.048 1.00 87.56 670 LEU A N 1
ATOM 5200 C CA . LEU A 1 670 ? 0.402 15.618 -2.928 1.00 87.56 670 LEU A CA 1
ATOM 5201 C C . LEU A 1 670 ? -0.432 16.791 -3.450 1.00 87.56 670 LEU A C 1
ATOM 5203 O O . LEU A 1 670 ? -1.113 17.469 -2.679 1.00 87.56 670 LEU A O 1
ATOM 5207 N N . LEU A 1 671 ? -0.426 17.009 -4.764 1.00 93.62 671 LEU A N 1
ATOM 5208 C CA . LEU A 1 671 ? -1.400 17.867 -5.431 1.00 93.62 671 LEU A CA 1
ATOM 5209 C C . LEU A 1 671 ? -2.693 17.076 -5.624 1.00 93.62 671 LEU A C 1
ATOM 5211 O O . LEU A 1 671 ? -2.711 16.096 -6.364 1.00 93.62 671 LEU A O 1
ATOM 5215 N N . CYS A 1 672 ? -3.771 17.518 -4.980 1.00 91.94 672 CYS A N 1
ATOM 5216 C CA . CYS A 1 672 ? -5.090 16.916 -5.155 1.00 91.94 672 CYS A CA 1
ATOM 5217 C C . CYS A 1 672 ? -5.678 17.202 -6.542 1.00 91.94 672 CYS A C 1
ATOM 5219 O O . CYS A 1 672 ? -5.352 18.211 -7.180 1.00 91.94 672 CYS A O 1
ATOM 5221 N N . PHE A 1 673 ? -6.632 16.372 -6.971 1.00 95.00 673 PHE A N 1
ATOM 5222 C CA . PHE A 1 673 ? -7.303 16.520 -8.264 1.00 95.00 673 PHE A CA 1
ATOM 5223 C C . PHE A 1 673 ? -7.955 17.896 -8.448 1.00 95.00 673 PHE A C 1
ATOM 5225 O O . PHE A 1 673 ? -7.957 18.448 -9.548 1.00 95.00 673 PHE A O 1
ATOM 5232 N N . LYS A 1 674 ? -8.441 18.504 -7.360 1.00 95.19 674 LYS A N 1
ATOM 5233 C CA . LYS A 1 674 ? -9.097 19.817 -7.373 1.00 95.19 674 LYS A CA 1
ATOM 5234 C C . LYS A 1 674 ? -8.197 20.956 -7.868 1.00 95.19 674 LYS A C 1
ATOM 5236 O O . LYS A 1 674 ? -8.701 21.972 -8.329 1.00 95.19 674 LYS A O 1
ATOM 5241 N N . THR A 1 675 ? -6.872 20.781 -7.869 1.00 96.56 675 THR A N 1
ATOM 5242 C CA . THR A 1 675 ? -5.941 21.726 -8.519 1.00 96.56 675 THR A CA 1
ATOM 5243 C C . THR A 1 675 ? -6.245 21.940 -10.006 1.00 96.56 675 THR A C 1
ATOM 5245 O O . THR A 1 675 ? -5.948 23.007 -10.536 1.00 96.56 675 THR A O 1
ATOM 5248 N N . THR A 1 676 ? -6.900 20.983 -10.669 1.00 96.81 676 THR A N 1
ATOM 5249 C CA . THR A 1 676 ? -7.376 21.120 -12.056 1.00 96.81 676 THR A CA 1
ATOM 5250 C C . THR A 1 676 ? -8.467 22.185 -12.227 1.00 96.81 676 THR A C 1
ATOM 5252 O O . THR A 1 676 ? -8.639 22.697 -13.328 1.00 96.81 676 THR A O 1
ATOM 5255 N N . ASP A 1 677 ? -9.153 22.611 -11.156 1.00 95.88 677 ASP A N 1
ATOM 5256 C CA . ASP A 1 677 ? -10.099 23.742 -11.193 1.00 95.88 677 ASP A CA 1
ATOM 5257 C C . ASP A 1 677 ? -9.393 25.085 -11.460 1.00 95.88 677 ASP A C 1
ATOM 5259 O O . ASP A 1 677 ? -10.032 26.056 -11.876 1.00 95.88 677 ASP A O 1
ATOM 5263 N N . LEU A 1 678 ? -8.073 25.145 -11.247 1.00 97.88 678 LEU A N 1
ATOM 5264 C CA . LEU A 1 678 ? -7.252 26.331 -11.486 1.00 97.88 678 LEU A CA 1
ATOM 5265 C C . LEU A 1 678 ? -6.781 26.440 -12.944 1.00 97.88 678 LEU A C 1
ATOM 5267 O O . LEU A 1 678 ? -6.448 27.534 -13.401 1.00 97.88 678 LEU A O 1
ATOM 5271 N N . GLY A 1 679 ? -6.731 25.330 -13.679 1.00 97.19 679 GLY A N 1
ATOM 5272 C CA . GLY A 1 679 ? -6.189 25.299 -15.032 1.00 97.19 679 GLY A CA 1
ATOM 5273 C C . GLY A 1 679 ? -6.023 23.893 -15.597 1.00 97.19 679 GLY A C 1
ATOM 5274 O O . GLY A 1 679 ? -6.184 22.891 -14.899 1.00 97.19 679 GLY A O 1
ATOM 5275 N N . LYS A 1 680 ? -5.681 23.821 -16.883 1.00 97.12 680 LYS A N 1
ATOM 5276 C CA . LYS A 1 680 ? -5.459 22.557 -17.588 1.00 97.12 680 LYS A CA 1
ATOM 5277 C C . LYS A 1 680 ? -4.063 22.034 -17.303 1.00 97.12 680 LYS A C 1
ATOM 5279 O O . LYS A 1 680 ? -3.085 22.764 -17.456 1.00 97.12 680 LYS A O 1
ATOM 5284 N N . PHE A 1 681 ? -3.967 20.752 -16.975 1.00 97.94 681 PHE A N 1
ATOM 5285 C CA . PHE A 1 681 ? -2.687 20.052 -16.906 1.00 97.94 681 PHE A CA 1
ATOM 5286 C C . PHE A 1 681 ? -2.447 19.307 -18.213 1.00 97.94 681 PHE A C 1
ATOM 5288 O O . PHE A 1 681 ? -3.305 18.550 -18.655 1.00 97.94 681 PHE A O 1
ATOM 5295 N N . VAL A 1 682 ? -1.273 19.485 -18.812 1.00 98.19 682 VAL A N 1
ATOM 5296 C CA . VAL A 1 682 ? -0.786 18.676 -19.934 1.00 98.19 682 VAL A CA 1
ATOM 5297 C C . VAL A 1 682 ? 0.459 17.936 -19.465 1.00 98.19 682 VAL A C 1
ATOM 5299 O O . VAL A 1 682 ? 1.516 18.540 -19.302 1.00 98.19 682 VAL A O 1
ATOM 5302 N N . LEU A 1 683 ? 0.330 16.637 -19.224 1.00 98.06 683 LEU A N 1
ATOM 5303 C CA . LEU A 1 683 ? 1.387 15.750 -18.748 1.00 98.06 683 LEU A CA 1
ATOM 5304 C C . LEU A 1 683 ? 1.985 15.011 -19.951 1.00 98.06 683 LEU A C 1
ATOM 5306 O O . LEU A 1 683 ? 1.398 14.066 -20.470 1.00 98.06 683 LEU A O 1
ATOM 5310 N N . ASP A 1 684 ? 3.147 15.446 -20.429 1.00 97.06 684 ASP A N 1
ATOM 5311 C CA . ASP A 1 684 ? 3.865 14.813 -21.540 1.00 97.06 684 ASP A CA 1
ATOM 5312 C C . ASP A 1 684 ? 4.852 13.781 -20.973 1.00 97.06 684 ASP A C 1
ATOM 5314 O O . ASP A 1 684 ? 6.066 14.008 -20.914 1.00 97.06 684 ASP A O 1
ATOM 5318 N N . TYR A 1 685 ? 4.302 12.649 -20.512 1.00 94.25 685 TYR A N 1
ATOM 5319 C CA . TYR A 1 685 ? 5.065 11.550 -19.910 1.00 94.25 685 TYR A CA 1
ATOM 5320 C C . TYR A 1 685 ? 6.215 11.051 -20.801 1.00 94.25 685 TYR A C 1
ATOM 5322 O O . TYR A 1 685 ? 7.330 10.918 -20.286 1.00 94.25 685 TYR A O 1
ATOM 5330 N N . PRO A 1 686 ? 6.034 10.843 -22.128 1.00 92.06 686 PRO A N 1
ATOM 5331 C CA . PRO A 1 686 ? 7.116 10.387 -22.998 1.00 92.06 686 PRO A CA 1
ATOM 5332 C C . PRO A 1 686 ? 8.328 11.323 -23.030 1.00 92.06 686 PRO A C 1
ATOM 5334 O O . PRO A 1 686 ? 9.442 10.858 -23.285 1.00 92.06 686 PRO A O 1
ATOM 5337 N N . ASN A 1 687 ? 8.121 12.622 -22.783 1.00 91.81 687 ASN A N 1
ATOM 5338 C CA . ASN A 1 687 ? 9.172 13.638 -22.820 1.00 91.81 687 ASN A CA 1
ATOM 5339 C C . ASN A 1 687 ? 9.531 14.214 -21.437 1.00 91.81 687 ASN A C 1
ATOM 5341 O O . ASN A 1 687 ? 10.307 15.167 -21.384 1.00 91.81 687 ASN A O 1
ATOM 5345 N N . GLY A 1 688 ? 9.000 13.666 -20.336 1.00 93.50 688 GLY A N 1
ATOM 5346 C CA . GLY A 1 688 ? 9.372 14.073 -18.973 1.00 93.50 688 GLY A CA 1
ATOM 5347 C C . GLY A 1 688 ? 9.111 15.554 -18.679 1.00 93.50 688 GLY A C 1
ATOM 5348 O O . GLY A 1 688 ? 9.932 16.246 -18.072 1.00 93.50 688 GLY A O 1
ATOM 5349 N N . ARG A 1 689 ? 7.989 16.083 -19.170 1.00 95.94 689 ARG A N 1
ATOM 5350 C CA . ARG A 1 689 ? 7.635 17.496 -19.002 1.00 95.94 689 ARG A CA 1
ATOM 5351 C C . ARG A 1 689 ? 6.139 17.677 -18.817 1.00 95.94 689 ARG A C 1
ATOM 5353 O O . ARG A 1 689 ? 5.349 16.851 -19.262 1.00 95.94 689 ARG A O 1
ATOM 5360 N N . TYR A 1 690 ? 5.752 18.774 -18.183 1.00 97.62 690 TYR A N 1
ATOM 5361 C CA . TYR A 1 690 ? 4.352 19.149 -18.061 1.00 97.62 690 TYR A CA 1
ATOM 5362 C C . TYR A 1 690 ? 4.133 20.623 -18.373 1.00 97.62 690 TYR A C 1
ATOM 5364 O O . TYR A 1 690 ? 5.055 21.435 -18.309 1.00 97.62 690 TYR A O 1
ATOM 5372 N N . HIS A 1 691 ? 2.903 20.958 -18.723 1.00 97.62 691 HIS A N 1
ATOM 5373 C CA . HIS A 1 691 ? 2.446 22.325 -18.875 1.00 97.62 691 HIS A CA 1
ATOM 5374 C C . HIS A 1 691 ? 1.192 22.529 -18.032 1.00 97.62 691 HIS A C 1
ATOM 5376 O O . HIS A 1 691 ? 0.366 21.623 -17.908 1.00 97.62 691 HIS A O 1
ATOM 5382 N N . PHE A 1 692 ? 1.068 23.719 -17.457 1.00 97.44 692 PHE A N 1
ATOM 5383 C CA . PHE A 1 692 ? -0.125 24.153 -16.754 1.00 97.44 692 PHE A CA 1
ATOM 5384 C C . PHE A 1 692 ? -0.634 25.442 -17.395 1.00 97.44 692 PHE A C 1
ATOM 5386 O O . PHE A 1 692 ? 0.087 26.441 -17.437 1.00 97.44 692 PHE A O 1
ATOM 5393 N N . GLU A 1 693 ? -1.867 25.404 -17.889 1.00 95.94 693 GLU A N 1
ATOM 5394 C CA . GLU A 1 693 ? -2.542 26.547 -18.499 1.00 95.94 693 GLU A CA 1
ATOM 5395 C C . GLU A 1 693 ? -3.625 27.060 -17.536 1.00 95.94 693 GLU A C 1
ATOM 5397 O O . GLU A 1 693 ? -4.653 26.393 -17.383 1.00 95.94 693 GLU A O 1
ATOM 5402 N N . PRO A 1 694 ? -3.432 28.211 -16.864 1.00 96.69 694 PRO A N 1
ATOM 5403 C CA . PRO A 1 694 ? -4.419 28.734 -15.926 1.00 96.69 694 PRO A CA 1
ATOM 5404 C C . PRO A 1 694 ? -5.704 29.134 -16.653 1.00 96.69 694 PRO A C 1
ATOM 5406 O O . PRO A 1 694 ? -5.670 29.722 -17.737 1.00 96.69 694 PRO A O 1
ATOM 5409 N N . TYR A 1 695 ? -6.852 28.918 -16.019 1.00 96.94 695 TYR A N 1
ATOM 5410 C CA . TYR A 1 695 ? -8.070 29.565 -16.492 1.00 96.94 695 TYR A CA 1
ATOM 5411 C C . TYR A 1 695 ? -8.052 31.062 -16.162 1.00 96.94 695 TYR A C 1
ATOM 5413 O O . TYR A 1 695 ? -7.567 31.472 -15.108 1.00 96.94 695 TYR A O 1
ATOM 5421 N N . ALA A 1 696 ? -8.622 31.885 -17.045 1.00 93.44 696 ALA A N 1
ATOM 5422 C CA . ALA A 1 696 ? -8.615 33.345 -16.894 1.00 93.44 696 ALA A CA 1
ATOM 5423 C C . ALA A 1 696 ? -9.281 33.838 -15.592 1.00 93.44 696 ALA A C 1
ATOM 5425 O O . ALA A 1 696 ? -8.905 34.872 -15.050 1.00 93.44 696 ALA A O 1
ATOM 5426 N N . ASP A 1 697 ? -10.260 33.090 -15.098 1.00 93.69 697 ASP A N 1
ATOM 5427 C CA . ASP A 1 697 ? -11.059 33.328 -13.894 1.00 93.69 697 ASP A CA 1
ATOM 5428 C C . ASP A 1 697 ? -10.776 32.284 -12.795 1.00 93.69 697 ASP A C 1
ATOM 5430 O O . ASP A 1 697 ? -11.632 32.017 -11.952 1.00 93.69 697 ASP A O 1
ATOM 5434 N N . ALA A 1 698 ? -9.596 31.654 -12.812 1.00 94.50 698 ALA A N 1
ATOM 5435 C CA . ALA A 1 698 ? -9.194 30.688 -11.794 1.00 94.50 698 ALA A CA 1
ATOM 5436 C C . ALA A 1 698 ? -9.235 31.300 -10.382 1.00 94.50 698 ALA A C 1
ATOM 5438 O O . ALA A 1 698 ? -8.658 32.360 -10.131 1.00 94.50 698 ALA A O 1
ATOM 5439 N N . ALA A 1 699 ? -9.884 30.602 -9.449 1.00 93.81 699 ALA A N 1
ATOM 5440 C CA . ALA A 1 699 ? -10.006 31.018 -8.057 1.00 93.81 699 ALA A CA 1
ATOM 5441 C C . ALA A 1 699 ? -9.744 29.840 -7.113 1.00 93.81 699 ALA A C 1
ATOM 5443 O O . ALA A 1 699 ? -10.242 28.733 -7.321 1.00 93.81 699 ALA A O 1
ATOM 5444 N N . VAL A 1 700 ? -8.975 30.099 -6.056 1.00 96.31 700 VAL A N 1
ATOM 5445 C CA . VAL A 1 700 ? -8.719 29.127 -4.989 1.00 96.31 700 VAL A CA 1
ATOM 5446 C C . VAL A 1 700 ? -9.974 28.966 -4.130 1.00 96.31 700 VAL A C 1
ATOM 5448 O O . VAL A 1 700 ? -10.657 29.942 -3.815 1.00 96.31 700 VAL A O 1
ATOM 5451 N N . TRP A 1 701 ? -10.288 27.727 -3.763 1.00 94.44 701 TRP A N 1
ATOM 5452 C CA . TRP A 1 701 ? -11.441 27.383 -2.932 1.00 94.44 701 TRP A CA 1
ATOM 5453 C C . TRP A 1 701 ? -11.099 27.426 -1.438 1.00 94.44 701 TRP A C 1
ATOM 5455 O O . TRP A 1 701 ? -9.938 27.365 -1.039 1.00 94.44 701 TRP A O 1
ATOM 5465 N N . ALA A 1 702 ? -12.129 27.503 -0.595 1.00 92.25 702 ALA A N 1
ATOM 5466 C CA . ALA A 1 702 ? -11.955 27.400 0.848 1.00 92.25 702 ALA A CA 1
ATOM 5467 C C . ALA A 1 702 ? -11.614 25.958 1.254 1.00 92.25 702 ALA A C 1
ATOM 5469 O O . ALA A 1 702 ? -12.255 25.014 0.793 1.00 92.25 702 ALA A O 1
ATOM 5470 N N . GLY A 1 703 ? -10.622 25.800 2.131 1.00 87.94 703 GLY A N 1
ATOM 5471 C CA . GLY A 1 703 ? -10.288 24.505 2.721 1.00 87.94 703 GLY A CA 1
ATOM 5472 C C . GLY A 1 703 ? -11.376 23.993 3.661 1.00 87.94 703 GLY A C 1
ATOM 5473 O O . GLY A 1 703 ? -12.200 24.765 4.153 1.00 87.94 703 GLY A O 1
ATOM 5474 N N . ASP A 1 704 ? -11.355 22.691 3.939 1.00 86.56 704 ASP A N 1
ATOM 5475 C CA . ASP A 1 704 ? -12.252 22.087 4.921 1.00 86.56 704 ASP A CA 1
ATOM 5476 C C . ASP A 1 704 ? -11.965 22.636 6.329 1.00 86.56 704 ASP A C 1
ATOM 5478 O O . ASP A 1 704 ? -10.842 22.553 6.835 1.00 86.56 704 ASP A O 1
ATOM 5482 N N . ARG A 1 705 ? -12.998 23.209 6.955 1.00 89.06 705 ARG A N 1
ATOM 5483 C CA . ARG A 1 705 ? -12.958 23.804 8.297 1.00 89.06 705 ARG A CA 1
ATOM 5484 C C . ARG A 1 705 ? -13.793 23.036 9.321 1.00 89.06 705 ARG A C 1
ATOM 5486 O O . ARG A 1 705 ? -13.926 23.499 10.449 1.00 89.06 705 ARG A O 1
ATOM 5493 N N . ARG A 1 706 ? -14.326 21.857 8.980 1.00 90.81 706 ARG A N 1
ATOM 5494 C CA . ARG A 1 706 ? -15.134 21.048 9.904 1.00 90.81 706 ARG A CA 1
ATOM 5495 C C . ARG A 1 706 ? -14.350 20.746 11.190 1.00 90.81 706 ARG A C 1
ATOM 5497 O O . ARG A 1 706 ? -13.205 20.294 11.084 1.00 90.81 706 ARG A O 1
ATOM 5504 N N . PRO A 1 707 ? -14.915 21.002 12.387 1.00 92.69 707 PRO A N 1
ATOM 5505 C CA . PRO A 1 707 ? -14.261 20.671 13.655 1.00 92.69 707 PRO A CA 1
ATOM 5506 C C . PRO A 1 707 ? -14.142 19.166 13.882 1.00 92.69 707 PRO A C 1
ATOM 5508 O O . PRO A 1 707 ? -13.246 18.716 14.584 1.00 92.69 707 PRO A O 1
ATOM 5511 N N . VAL A 1 708 ? -15.049 18.379 13.302 1.00 92.12 708 VAL A N 1
ATOM 5512 C CA . VAL A 1 708 ? -15.091 16.928 13.472 1.00 92.12 708 VAL A CA 1
ATOM 5513 C C . VAL A 1 708 ? -15.312 16.274 12.117 1.00 92.12 708 VAL A C 1
ATOM 5515 O O . VAL A 1 708 ? -16.263 16.601 11.404 1.00 92.12 708 VAL A O 1
ATOM 5518 N N . MET A 1 709 ? -14.430 15.339 11.782 1.00 87.81 709 MET A N 1
ATOM 5519 C CA . MET A 1 709 ? -14.607 14.426 10.662 1.00 87.81 709 MET A CA 1
ATOM 5520 C C . MET A 1 709 ? -15.021 13.062 11.192 1.00 87.81 709 MET A C 1
ATOM 5522 O O . MET A 1 709 ? -14.401 12.547 12.122 1.00 87.81 709 MET A O 1
ATOM 5526 N N . THR A 1 710 ? -16.034 12.465 10.584 1.00 86.69 710 THR A N 1
ATOM 5527 C CA . THR A 1 710 ? -16.533 11.130 10.892 1.00 86.69 710 THR A CA 1
ATOM 5528 C C . THR A 1 710 ? -16.468 10.223 9.674 1.00 86.69 710 THR A C 1
ATOM 5530 O O . THR A 1 710 ? -16.565 10.687 8.542 1.00 86.69 710 THR A O 1
ATOM 5533 N N . GLY A 1 711 ? -16.333 8.924 9.910 1.00 76.88 711 GLY A N 1
ATOM 5534 C CA . GLY A 1 711 ? -16.409 7.890 8.886 1.00 76.88 711 GLY A CA 1
ATOM 5535 C C . GLY A 1 711 ? -17.123 6.659 9.423 1.00 76.88 711 GLY A C 1
ATOM 5536 O O . GLY A 1 711 ? -17.116 6.402 10.628 1.00 76.88 711 GLY A O 1
ATOM 5537 N N . ALA A 1 712 ? -17.762 5.911 8.531 1.00 68.62 712 ALA A N 1
ATOM 5538 C CA . ALA A 1 712 ? -18.373 4.643 8.889 1.00 68.62 712 ALA A CA 1
ATOM 5539 C C . ALA A 1 712 ? -17.294 3.579 9.134 1.00 68.62 712 ALA A C 1
ATOM 5541 O O . ALA A 1 712 ? -16.443 3.340 8.278 1.00 68.62 712 ALA A O 1
ATOM 5542 N N . ASP A 1 713 ? -17.355 2.923 10.286 1.00 65.00 713 ASP A N 1
ATOM 5543 C CA . ASP A 1 713 ? -16.511 1.792 10.660 1.00 65.00 713 ASP A CA 1
ATOM 5544 C C . ASP A 1 713 ? -17.389 0.742 11.347 1.00 65.00 713 ASP A C 1
ATOM 5546 O O . ASP A 1 713 ? -18.017 1.021 12.365 1.00 65.00 713 ASP A O 1
ATOM 5550 N N . ASN A 1 714 ? -17.462 -0.467 10.781 1.00 63.59 714 ASN A N 1
ATOM 5551 C CA . ASN A 1 714 ? -18.238 -1.586 11.332 1.00 63.59 714 ASN A CA 1
ATOM 5552 C C . ASN A 1 714 ? -19.724 -1.275 11.625 1.00 63.59 714 ASN A C 1
ATOM 5554 O O . ASN A 1 714 ? -20.297 -1.797 12.579 1.00 63.59 714 ASN A O 1
ATOM 5558 N N . GLY A 1 715 ? -20.368 -0.449 10.793 1.00 71.44 715 GLY A N 1
ATOM 5559 C CA . GLY A 1 715 ? -21.774 -0.065 10.981 1.00 71.44 715 GLY A CA 1
ATOM 5560 C C . GLY A 1 715 ? -21.997 0.987 12.072 1.00 71.44 715 GLY A C 1
ATOM 5561 O O . GLY A 1 715 ? -23.140 1.265 12.429 1.00 71.44 715 GLY A O 1
ATOM 5562 N N . GLU A 1 716 ? -20.919 1.577 12.587 1.00 82.19 716 GLU A N 1
ATOM 5563 C CA . GLU A 1 716 ? -20.933 2.704 13.510 1.00 82.19 716 GLU A CA 1
ATOM 5564 C C . GLU A 1 716 ? -20.332 3.944 12.844 1.00 82.19 716 GLU A C 1
ATOM 5566 O O . GLU A 1 716 ? -19.429 3.849 12.012 1.00 82.19 716 GLU A O 1
ATOM 5571 N N . LEU A 1 717 ? -20.813 5.130 13.220 1.00 85.31 717 LEU A N 1
ATOM 5572 C CA . LEU A 1 717 ? -20.240 6.385 12.742 1.00 85.31 717 LEU A CA 1
ATOM 5573 C C . LEU A 1 717 ? -19.148 6.817 13.717 1.00 85.31 717 LEU A C 1
ATOM 5575 O O . LEU A 1 717 ? -19.448 7.297 14.808 1.00 85.31 717 LEU A O 1
ATOM 5579 N N . LYS A 1 718 ? -17.879 6.645 13.350 1.00 87.75 718 LYS A N 1
ATOM 5580 C CA . LYS A 1 718 ? -16.748 6.973 14.221 1.00 87.75 718 LYS A CA 1
ATOM 5581 C C . LYS A 1 718 ? -16.130 8.313 13.895 1.00 87.75 718 LYS A C 1
ATOM 5583 O O . LYS A 1 718 ? -16.041 8.708 12.738 1.00 87.75 718 LYS A O 1
ATOM 5588 N N . ILE A 1 719 ? -15.637 8.988 14.925 1.00 89.75 719 ILE A N 1
ATOM 5589 C CA . ILE A 1 719 ? -14.833 10.199 14.807 1.00 89.75 719 ILE A CA 1
ATOM 5590 C C . ILE A 1 719 ? -13.462 9.821 14.239 1.00 89.75 719 ILE A C 1
ATOM 5592 O O . ILE A 1 719 ? -12.653 9.168 14.897 1.00 89.75 719 ILE A O 1
ATOM 5596 N N . ALA A 1 720 ? -13.203 10.246 13.008 1.00 81.44 720 ALA A N 1
ATOM 5597 C CA . ALA A 1 720 ? -11.937 10.061 12.315 1.00 81.44 720 ALA A CA 1
ATOM 5598 C C . ALA A 1 720 ? -10.920 11.134 12.723 1.00 81.44 720 ALA A C 1
ATOM 5600 O O . ALA A 1 720 ? -9.786 10.795 13.051 1.00 81.44 720 ALA A O 1
ATOM 5601 N N . ALA A 1 721 ? -11.322 12.406 12.763 1.00 85.62 721 ALA A N 1
ATOM 5602 C CA . ALA A 1 721 ? -10.448 13.509 13.158 1.00 85.62 721 ALA A CA 1
ATOM 5603 C C . ALA A 1 721 ? -11.201 14.587 13.939 1.00 85.62 721 ALA A C 1
ATOM 5605 O O . ALA A 1 721 ? -12.392 14.815 13.715 1.00 85.62 721 ALA A O 1
ATOM 5606 N N . VAL A 1 722 ? -10.486 15.266 14.833 1.00 90.62 722 VAL A N 1
ATOM 5607 C CA . VAL A 1 722 ? -10.990 16.392 15.627 1.00 90.62 722 VAL A CA 1
ATOM 5608 C C . VAL A 1 722 ? -10.030 17.568 15.480 1.00 90.62 722 VAL A C 1
ATOM 5610 O O . VAL A 1 722 ? -8.819 17.395 15.590 1.00 90.62 722 VAL A O 1
ATOM 5613 N N . TRP A 1 723 ? -10.571 18.756 15.235 1.00 91.81 723 TRP A N 1
ATOM 5614 C CA . TRP A 1 723 ? -9.839 19.982 14.941 1.00 91.81 723 TRP A CA 1
ATOM 5615 C C . TRP A 1 723 ? -10.215 21.100 15.905 1.00 91.81 723 TRP A C 1
ATOM 5617 O O . TRP A 1 723 ? -11.379 21.275 16.268 1.00 91.81 723 TRP A O 1
ATOM 5627 N N . GLY A 1 724 ? -9.220 21.897 16.284 1.00 88.88 724 GLY A N 1
ATOM 5628 C CA . GLY A 1 724 ? -9.428 23.085 17.099 1.00 88.88 724 GLY A CA 1
ATOM 5629 C C . GLY A 1 724 ? -9.558 22.799 18.599 1.00 88.88 724 GLY A C 1
ATOM 5630 O O . GLY A 1 724 ? -9.946 21.725 19.061 1.00 88.88 724 GLY A O 1
ATOM 5631 N N . LYS A 1 725 ? -9.214 23.809 19.407 1.00 86.44 725 LYS A N 1
ATOM 5632 C CA . LYS A 1 725 ? -9.051 23.660 20.866 1.00 86.44 725 LYS A CA 1
ATOM 5633 C C . LYS A 1 725 ? -10.328 23.249 21.598 1.00 86.44 725 LYS A C 1
ATOM 5635 O O . LYS A 1 725 ? -10.235 22.558 22.607 1.00 86.44 725 LYS A O 1
ATOM 5640 N N . GLU A 1 726 ? -11.494 23.703 21.148 1.00 88.69 726 GLU A N 1
ATOM 5641 C CA . GLU A 1 726 ? -12.756 23.425 21.842 1.00 88.69 726 GLU A CA 1
ATOM 5642 C C . GLU A 1 726 ? -13.267 22.008 21.571 1.00 88.69 726 GLU A C 1
ATOM 5644 O O . GLU A 1 726 ? -13.654 21.319 22.516 1.00 88.69 726 GLU A O 1
ATOM 5649 N N . ALA A 1 727 ? -13.194 21.533 20.323 1.00 91.38 727 ALA A N 1
ATOM 5650 C CA . ALA A 1 727 ? -13.578 20.165 19.990 1.00 91.38 727 ALA A CA 1
ATOM 5651 C C . ALA A 1 727 ? -12.605 19.148 20.609 1.00 91.38 727 ALA A C 1
ATOM 5653 O O . ALA A 1 727 ? -13.055 18.215 21.273 1.00 91.38 727 ALA A O 1
ATOM 5654 N N . CYS A 1 728 ? -11.289 19.389 20.540 1.00 89.31 728 CYS A N 1
ATOM 5655 C CA . CYS A 1 728 ? -10.274 18.500 21.126 1.00 89.31 728 CYS A CA 1
ATOM 5656 C C . CYS A 1 728 ? -10.345 18.371 22.662 1.00 89.31 728 CYS A C 1
ATOM 5658 O O . CYS A 1 728 ? -9.806 17.423 23.223 1.00 89.31 728 CYS A O 1
ATOM 5660 N N . LYS A 1 729 ? -11.000 19.300 23.377 1.00 90.38 729 LYS A N 1
ATOM 5661 C CA . LYS A 1 729 ? -11.258 19.158 24.827 1.00 90.38 729 LYS A CA 1
ATOM 5662 C C . LYS A 1 729 ? -12.405 18.200 25.136 1.00 90.38 729 LYS A C 1
ATOM 5664 O O . LYS A 1 729 ? -12.483 17.678 26.247 1.00 90.38 729 LYS A O 1
ATOM 5669 N N . LYS A 1 730 ? -13.349 18.060 24.206 1.00 93.31 730 LYS A N 1
ATOM 5670 C CA . LYS A 1 730 ? -14.630 17.380 24.428 1.00 93.31 730 LYS A CA 1
ATOM 5671 C C . LYS A 1 730 ? -14.717 16.039 23.713 1.00 93.31 730 LYS A C 1
ATOM 5673 O O . LYS A 1 730 ? -15.500 15.201 24.150 1.00 93.31 730 LYS A O 1
ATOM 5678 N N . LEU A 1 731 ? -13.938 15.856 22.652 1.00 94.62 731 LEU A N 1
ATOM 5679 C CA . LEU A 1 731 ? -13.996 14.733 21.728 1.00 94.62 731 LEU A CA 1
ATOM 5680 C C . LEU A 1 731 ? -12.590 14.210 21.449 1.00 94.62 731 LEU A C 1
ATOM 5682 O O . LEU A 1 731 ? -11.617 14.963 21.505 1.00 94.62 731 LEU A O 1
ATOM 5686 N N . ALA A 1 732 ? -12.503 12.933 21.096 1.00 89.56 732 ALA A N 1
ATOM 5687 C CA . ALA A 1 732 ? -11.277 12.329 20.603 1.00 89.56 732 ALA A CA 1
ATOM 5688 C C . ALA A 1 732 ? -11.571 11.413 19.402 1.00 89.56 732 ALA A C 1
ATOM 5690 O O . ALA A 1 732 ? -12.706 10.948 19.246 1.00 89.56 732 ALA A O 1
ATOM 5691 N N . PRO A 1 733 ? -10.564 11.141 18.556 1.00 86.12 733 PRO A N 1
ATOM 5692 C CA . PRO A 1 733 ? -10.666 10.135 17.505 1.00 86.12 733 PRO A CA 1
ATOM 5693 C C . PRO A 1 733 ? -11.070 8.759 18.051 1.00 86.12 733 PRO A C 1
ATOM 5695 O O . PRO A 1 733 ? -10.842 8.453 19.220 1.00 86.12 733 PRO A O 1
ATOM 5698 N N . GLN A 1 734 ? -11.636 7.918 17.185 1.00 83.12 734 GLN A N 1
ATOM 5699 C CA . GLN A 1 734 ? -12.160 6.572 17.473 1.00 83.12 734 GLN A CA 1
ATOM 5700 C C . GLN A 1 734 ? -13.420 6.513 18.345 1.00 83.12 734 GLN A C 1
ATOM 5702 O O . GLN A 1 734 ? -13.981 5.432 18.508 1.00 83.12 734 GLN A O 1
ATOM 5707 N N . TRP A 1 735 ? -13.902 7.638 18.872 1.00 91.62 735 TRP A N 1
ATOM 5708 C CA . TRP A 1 735 ? -15.190 7.669 19.561 1.00 91.62 735 TRP A CA 1
ATOM 5709 C C . TRP A 1 735 ? -16.337 7.474 18.573 1.00 91.62 735 TRP A C 1
ATOM 5711 O O . TRP A 1 735 ? -16.262 7.921 17.429 1.00 91.62 735 TRP A O 1
ATOM 5721 N N . THR A 1 736 ? -17.411 6.842 19.028 1.00 93.88 736 THR A N 1
ATOM 5722 C CA . THR A 1 736 ? -18.590 6.546 18.211 1.00 93.88 736 THR A CA 1
ATOM 5723 C C . THR A 1 736 ? -19.655 7.618 18.416 1.00 93.88 736 THR A C 1
ATOM 5725 O O . THR A 1 736 ? -19.980 7.969 19.549 1.00 93.88 736 THR A O 1
ATOM 5728 N N . VAL A 1 737 ? -20.234 8.129 17.332 1.00 94.88 737 VAL A N 1
ATOM 5729 C CA . VAL A 1 737 ? -21.462 8.926 17.355 1.00 94.88 737 VAL A CA 1
ATOM 5730 C C . VAL A 1 737 ? -22.649 7.969 17.445 1.00 94.88 737 VAL A C 1
ATOM 5732 O O . VAL A 1 737 ? -22.855 7.135 16.568 1.00 94.88 737 VAL A O 1
ATOM 5735 N N . VAL A 1 738 ? -23.421 8.084 18.523 1.00 95.62 738 VAL A N 1
ATOM 5736 C CA . VAL A 1 738 ? -24.476 7.128 18.888 1.00 95.62 738 VAL A CA 1
ATOM 5737 C C . VAL A 1 738 ? -25.867 7.650 18.538 1.00 95.62 738 VAL A C 1
ATOM 5739 O O . VAL A 1 738 ? -26.695 6.902 18.023 1.00 95.62 738 VAL A O 1
ATOM 5742 N N . ALA A 1 739 ? -26.149 8.924 18.820 1.00 95.62 739 ALA A N 1
ATOM 5743 C CA . ALA A 1 739 ? -27.485 9.495 18.654 1.00 95.62 739 ALA A CA 1
ATOM 5744 C C . ALA A 1 739 ? -27.457 11.010 18.412 1.00 95.62 739 ALA A C 1
ATOM 5746 O O . ALA A 1 739 ? -26.528 11.698 18.834 1.00 95.62 739 ALA A O 1
ATOM 5747 N N . LEU A 1 740 ? -28.523 11.522 17.797 1.00 96.50 740 LEU A N 1
ATOM 5748 C CA . LEU A 1 740 ? -28.809 12.947 17.605 1.00 96.50 740 LEU A CA 1
ATOM 5749 C C . LEU A 1 740 ? -30.117 13.292 18.329 1.00 96.50 740 LEU A C 1
ATOM 5751 O O . LEU A 1 740 ? -31.139 12.665 18.056 1.00 96.50 740 LEU A O 1
ATOM 5755 N N . ASP A 1 741 ? -30.091 14.233 19.280 1.00 95.06 741 ASP A N 1
ATOM 5756 C CA . ASP A 1 741 ? -31.236 14.578 20.150 1.00 95.06 741 ASP A CA 1
ATOM 5757 C C . ASP A 1 741 ? -31.932 13.340 20.770 1.00 95.06 741 ASP A C 1
ATOM 5759 O O . ASP A 1 741 ? -33.159 13.233 20.835 1.00 95.06 741 ASP A O 1
ATOM 5763 N N . GLY A 1 742 ? -31.137 12.348 21.189 1.00 88.25 742 GLY A N 1
ATOM 5764 C CA . GLY A 1 742 ? -31.620 11.088 21.771 1.00 88.25 742 GLY A CA 1
ATOM 5765 C C . GLY A 1 742 ? -32.175 10.066 20.766 1.00 88.25 742 GLY A C 1
ATOM 5766 O O . GLY A 1 742 ? -32.509 8.950 21.165 1.00 88.25 742 GLY A O 1
ATOM 5767 N N . LYS A 1 743 ? -32.242 10.393 19.469 1.00 91.94 743 LYS A N 1
ATOM 5768 C CA . LYS A 1 743 ? -32.589 9.444 18.405 1.00 91.94 743 LYS A CA 1
ATOM 5769 C C . LYS A 1 743 ? -31.335 8.710 17.933 1.00 91.94 743 LYS A C 1
ATOM 5771 O O . LYS A 1 743 ? -30.408 9.338 17.426 1.00 91.94 743 LYS A O 1
ATOM 5776 N N . MET A 1 744 ? -31.321 7.389 18.100 1.00 92.50 744 MET A N 1
ATOM 5777 C CA . MET A 1 744 ? -30.197 6.538 17.701 1.00 92.50 744 MET A CA 1
ATOM 5778 C C . MET A 1 744 ? -29.909 6.664 16.204 1.00 92.50 744 MET A C 1
ATOM 5780 O O . MET A 1 744 ? -30.831 6.711 15.386 1.00 92.50 744 MET A O 1
ATOM 5784 N N . LEU A 1 745 ? -28.623 6.718 15.862 1.00 88.62 745 LEU A N 1
ATOM 5785 C CA . LEU A 1 745 ? -28.163 6.588 14.487 1.00 88.62 745 LEU A CA 1
ATOM 5786 C C . LEU A 1 745 ? -28.305 5.123 14.068 1.00 88.62 745 LEU A C 1
ATOM 5788 O O . LEU A 1 745 ? -27.643 4.238 14.604 1.00 88.62 745 LEU A O 1
ATOM 5792 N N . GLU A 1 746 ? -29.196 4.878 13.115 1.00 82.12 746 GLU A N 1
ATOM 5793 C CA . GLU A 1 746 ? -29.416 3.571 12.500 1.00 82.12 746 GLU A CA 1
ATOM 5794 C C . GLU A 1 746 ? -28.863 3.591 11.067 1.00 82.12 746 GLU A C 1
ATOM 5796 O O . GLU A 1 746 ? -28.850 4.637 10.422 1.00 82.12 746 GLU A O 1
ATOM 5801 N N . HIS A 1 747 ? -28.437 2.432 10.554 1.00 76.75 747 HIS A N 1
ATOM 5802 C CA . HIS A 1 747 ? -27.982 2.259 9.165 1.00 76.75 747 HIS A CA 1
ATOM 5803 C C . HIS A 1 747 ? -26.746 3.079 8.755 1.00 76.75 747 HIS A C 1
ATOM 5805 O O . HIS A 1 747 ? -26.705 3.621 7.653 1.00 76.75 747 HIS A O 1
ATOM 5811 N N . VAL A 1 748 ? -25.708 3.127 9.595 1.00 75.06 748 VAL A N 1
ATOM 5812 C CA . VAL A 1 748 ? -24.432 3.732 9.185 1.00 75.06 748 VAL A CA 1
ATOM 5813 C C . VAL A 1 748 ? -23.745 2.838 8.143 1.00 75.06 748 VAL A C 1
ATOM 5815 O O . VAL A 1 748 ? -23.282 1.740 8.448 1.00 75.06 748 VAL A O 1
ATOM 5818 N N . ALA A 1 749 ? -23.681 3.316 6.906 1.00 70.31 749 ALA A N 1
ATOM 5819 C CA . ALA A 1 749 ? -22.960 2.716 5.784 1.00 70.31 749 ALA A CA 1
ATOM 5820 C C . ALA A 1 749 ? -21.821 3.636 5.299 1.00 70.31 749 ALA A C 1
ATOM 5822 O O . ALA A 1 749 ? -21.694 4.769 5.760 1.00 70.31 749 ALA A O 1
ATOM 5823 N N . LEU A 1 750 ? -20.966 3.160 4.385 1.00 59.12 750 LEU A N 1
ATOM 5824 C CA . LEU A 1 750 ? -19.797 3.910 3.880 1.00 59.12 750 LEU A CA 1
ATOM 5825 C C . LEU A 1 750 ? -20.141 5.254 3.212 1.00 59.12 750 LEU A C 1
ATOM 5827 O O . LEU A 1 750 ? -19.271 6.111 3.085 1.00 59.12 750 LEU A O 1
ATOM 5831 N N . ASP A 1 751 ? -21.384 5.430 2.776 1.00 64.88 751 ASP A N 1
ATOM 5832 C CA . ASP A 1 751 ? -21.934 6.650 2.184 1.00 64.88 751 ASP A CA 1
ATOM 5833 C C . ASP A 1 751 ? -22.610 7.577 3.209 1.00 64.88 751 ASP A C 1
ATOM 5835 O O . ASP A 1 751 ? -23.144 8.619 2.829 1.00 64.88 751 ASP A O 1
ATOM 5839 N N . THR A 1 752 ? -22.575 7.232 4.502 1.00 77.12 752 THR A N 1
ATOM 5840 C CA . THR A 1 752 ? -23.132 8.077 5.567 1.00 77.12 752 THR A CA 1
ATOM 5841 C C . THR A 1 752 ? -22.439 9.443 5.567 1.00 77.12 752 THR A C 1
ATOM 5843 O O . THR A 1 752 ? -21.206 9.491 5.643 1.00 77.12 752 THR A O 1
ATOM 5846 N N . PRO A 1 753 ? -23.203 10.551 5.532 1.00 83.62 753 PRO A N 1
ATOM 5847 C CA . PRO A 1 753 ? -22.650 11.896 5.589 1.00 83.62 753 PRO A CA 1
ATOM 5848 C C . PRO A 1 753 ? -21.807 12.157 6.838 1.00 83.62 753 PRO A C 1
ATOM 5850 O O . PRO A 1 753 ? -21.941 11.500 7.876 1.00 83.62 753 PRO A O 1
ATOM 5853 N N . ASN A 1 754 ? -20.963 13.184 6.759 1.00 88.44 754 ASN A N 1
ATOM 5854 C CA . ASN A 1 754 ? -20.244 13.662 7.930 1.00 88.44 754 ASN A CA 1
ATOM 5855 C C . ASN A 1 754 ? -21.221 14.181 9.001 1.00 88.44 754 ASN A C 1
ATOM 5857 O O . ASN A 1 754 ? -22.313 14.662 8.695 1.00 88.44 754 ASN A O 1
ATOM 5861 N N . ILE A 1 755 ? -20.812 14.136 10.269 1.00 93.00 755 ILE A N 1
ATOM 5862 C CA . ILE A 1 755 ? -21.660 14.514 11.405 1.00 93.00 755 ILE A CA 1
ATOM 5863 C C . ILE A 1 755 ? -22.251 15.931 11.327 1.00 93.00 755 ILE A C 1
ATOM 5865 O O . ILE A 1 755 ? -23.372 16.141 11.782 1.00 93.00 755 ILE A O 1
ATOM 5869 N N . ASP A 1 756 ? -21.563 16.905 10.727 1.00 93.44 756 ASP A N 1
ATOM 5870 C CA . ASP A 1 756 ? -22.101 18.265 10.580 1.00 93.44 756 ASP A CA 1
ATOM 5871 C C . ASP A 1 756 ? -23.314 18.324 9.639 1.00 93.44 756 ASP A C 1
ATOM 5873 O O . ASP A 1 756 ? -24.263 19.071 9.891 1.00 93.44 756 ASP A O 1
ATOM 5877 N N . GLU A 1 757 ? -23.307 17.517 8.577 1.00 92.19 757 GLU A N 1
ATOM 5878 C CA . GLU A 1 757 ? -24.428 17.389 7.646 1.00 92.19 757 GLU A CA 1
ATOM 5879 C C . GLU A 1 757 ? -25.606 16.701 8.330 1.00 92.19 757 GLU A C 1
ATOM 5881 O O . GLU A 1 757 ? -26.711 17.243 8.322 1.00 92.19 757 GLU A O 1
ATOM 5886 N N . LEU A 1 758 ? -25.354 15.595 9.038 1.00 92.62 758 LEU A N 1
ATOM 5887 C CA . LEU A 1 758 ? -26.384 14.893 9.808 1.00 92.62 758 LEU A CA 1
ATOM 5888 C C . LEU A 1 758 ? -27.031 15.804 10.863 1.00 92.62 758 LEU A C 1
ATOM 5890 O O . LEU A 1 758 ? -28.251 15.839 10.996 1.00 92.62 758 LEU A O 1
ATOM 5894 N N . ILE A 1 759 ? -26.246 16.604 11.588 1.00 95.62 759 ILE A N 1
ATOM 5895 C CA . ILE A 1 759 ? -26.784 17.575 12.553 1.00 95.62 759 ILE A CA 1
ATOM 5896 C C . ILE A 1 759 ? -27.733 18.564 11.867 1.00 95.62 759 ILE A C 1
ATOM 5898 O O . ILE A 1 759 ? -28.812 18.844 12.393 1.00 95.62 759 ILE A O 1
ATOM 5902 N N . ARG A 1 760 ? -27.357 19.090 10.694 1.00 94.19 760 ARG A N 1
ATOM 5903 C CA . ARG A 1 760 ? -28.183 20.047 9.942 1.00 94.19 760 ARG A CA 1
ATOM 5904 C C . ARG A 1 760 ? -29.454 19.406 9.398 1.00 94.19 760 ARG A C 1
ATOM 5906 O O . ARG A 1 760 ? -30.516 20.012 9.512 1.00 94.19 760 ARG A O 1
ATOM 5913 N N . GLU A 1 761 ? -29.357 18.203 8.839 1.00 92.62 761 GLU A N 1
ATOM 5914 C CA . GLU A 1 761 ? -30.500 17.454 8.304 1.00 92.62 761 GLU A CA 1
ATOM 5915 C C . GLU A 1 761 ? -31.540 17.148 9.383 1.00 92.62 761 GLU A C 1
ATOM 5917 O O . GLU A 1 761 ? -32.740 17.308 9.162 1.00 92.62 761 GLU A O 1
ATOM 5922 N N . TYR A 1 762 ? -31.080 16.751 10.570 1.00 89.81 762 TYR A N 1
ATOM 5923 C CA . TYR A 1 762 ? -31.949 16.402 11.691 1.00 89.81 762 TYR A CA 1
ATOM 5924 C C . TYR A 1 762 ? -32.362 17.617 12.534 1.00 89.81 762 TYR A C 1
ATOM 5926 O O . TYR A 1 762 ? -33.242 17.495 13.385 1.00 89.81 762 TYR A O 1
ATOM 5934 N N . GLY A 1 763 ? -31.750 18.787 12.315 1.00 93.62 763 GLY A N 1
ATOM 5935 C CA . GLY A 1 763 ? -31.936 19.968 13.161 1.00 93.62 763 GLY A CA 1
ATOM 5936 C C . GLY A 1 763 ? -31.501 19.735 14.612 1.00 93.62 763 GLY A C 1
ATOM 5937 O O . GLY A 1 763 ? -32.078 20.335 15.523 1.00 93.62 763 GLY A O 1
ATOM 5938 N N . ALA A 1 764 ? -30.526 18.844 14.813 1.00 95.56 764 ALA A N 1
ATOM 5939 C CA . ALA A 1 764 ? -30.134 18.342 16.120 1.00 95.56 764 ALA A CA 1
ATOM 5940 C C . ALA A 1 764 ? -29.416 19.413 16.948 1.00 95.56 764 ALA A C 1
ATOM 5942 O O . ALA A 1 764 ? -28.608 20.189 16.432 1.00 95.56 764 ALA A O 1
ATOM 5943 N N . LYS A 1 765 ? -29.688 19.445 18.252 1.00 97.06 765 LYS A N 1
ATOM 5944 C CA . LYS A 1 765 ? -29.039 20.357 19.205 1.00 97.06 765 LYS A CA 1
ATOM 5945 C C . LYS A 1 765 ? -27.976 19.665 20.038 1.00 97.06 765 LYS A C 1
ATOM 5947 O O . LYS A 1 765 ? -27.065 20.338 20.519 1.00 97.06 765 LYS A O 1
ATOM 5952 N N . THR A 1 766 ? -28.078 18.354 20.211 1.00 97.00 766 THR A N 1
ATOM 5953 C CA . THR A 1 766 ? -27.125 17.553 20.967 1.00 97.00 766 THR A CA 1
ATOM 5954 C C . THR A 1 766 ? -26.771 16.265 20.234 1.00 97.00 766 THR A C 1
ATOM 5956 O O . THR A 1 766 ? -27.538 15.720 19.438 1.00 97.00 766 THR A O 1
ATOM 5959 N N . VAL A 1 767 ? -25.556 15.796 20.496 1.00 97.69 767 VAL A N 1
ATOM 5960 C CA . VAL A 1 767 ? -24.963 14.595 19.918 1.00 97.69 767 VAL A CA 1
ATOM 5961 C C . VAL A 1 767 ? -24.512 13.702 21.065 1.00 97.69 767 VAL A C 1
ATOM 5963 O O . VAL A 1 767 ? -23.697 14.110 21.895 1.00 97.69 767 VAL A O 1
ATOM 5966 N N . MET A 1 768 ? -25.028 12.479 21.119 1.00 97.56 768 MET A N 1
ATOM 5967 C CA . MET A 1 768 ? -24.533 11.459 22.037 1.00 97.56 768 MET A CA 1
ATOM 5968 C C . MET A 1 768 ? -23.307 10.801 21.416 1.00 97.56 768 MET A C 1
ATOM 5970 O O . MET A 1 768 ? -23.391 10.256 20.314 1.00 97.56 768 MET A O 1
ATOM 5974 N N . VAL A 1 769 ? -22.183 10.822 22.127 1.00 97.06 769 VAL A N 1
ATOM 5975 C CA . VAL A 1 769 ? -20.957 10.124 21.727 1.00 97.06 769 VAL A CA 1
ATOM 5976 C C . VAL A 1 769 ? -20.553 9.107 22.784 1.00 97.06 769 VAL A C 1
ATOM 5978 O O . VAL A 1 769 ? -20.767 9.324 23.977 1.00 97.06 769 VAL A O 1
ATOM 5981 N N . ARG A 1 770 ? -19.944 8.008 22.347 1.00 95.88 770 ARG A N 1
ATOM 5982 C CA . ARG A 1 770 ? -19.408 6.944 23.194 1.00 95.88 770 ARG A CA 1
ATOM 5983 C C . ARG A 1 770 ? -17.903 6.869 23.009 1.00 95.88 770 ARG A C 1
ATOM 5985 O O . ARG A 1 770 ? -17.427 6.760 21.881 1.00 95.88 770 ARG A O 1
ATOM 5992 N N . ASP A 1 771 ? -17.161 6.957 24.104 1.00 91.81 771 ASP A N 1
ATOM 5993 C CA . ASP A 1 771 ? -15.710 6.790 24.056 1.00 91.81 771 ASP A CA 1
ATOM 5994 C C . ASP A 1 771 ? -15.292 5.317 23.931 1.00 91.81 771 ASP A C 1
ATOM 5996 O O . ASP A 1 771 ? -16.115 4.400 23.973 1.00 91.81 771 ASP A O 1
ATOM 6000 N N . THR A 1 772 ? -13.989 5.085 23.761 1.00 82.62 772 THR A N 1
ATOM 6001 C CA . THR A 1 772 ? -13.405 3.746 23.582 1.00 82.62 772 THR A CA 1
ATOM 6002 C C . THR A 1 772 ? -13.541 2.843 24.812 1.00 82.62 772 THR A C 1
ATOM 6004 O O . THR A 1 772 ? -13.349 1.638 24.696 1.00 82.62 772 THR A O 1
ATOM 6007 N N . GLU A 1 773 ? -13.879 3.400 25.979 1.00 86.56 773 GLU A N 1
ATOM 6008 C CA . GLU A 1 773 ? -14.170 2.651 27.210 1.00 86.56 773 GLU A CA 1
ATOM 6009 C C . GLU A 1 773 ? -15.671 2.328 27.346 1.00 86.56 773 GLU A C 1
ATOM 6011 O O . GLU A 1 773 ? -16.096 1.704 28.319 1.00 86.56 773 GLU A O 1
ATOM 6016 N N . GLY A 1 774 ? -16.489 2.735 26.369 1.00 87.31 774 GLY A N 1
ATOM 6017 C CA . GLY A 1 774 ? -17.929 2.497 26.342 1.00 87.31 774 GLY A CA 1
ATOM 6018 C C . GLY A 1 774 ? -18.748 3.534 27.110 1.00 87.31 774 GLY A C 1
ATOM 6019 O O . GLY A 1 774 ? -19.957 3.356 27.265 1.00 87.31 774 GLY A O 1
ATOM 6020 N N . LYS A 1 775 ? -18.136 4.621 27.590 1.00 93.94 775 LYS A N 1
ATOM 6021 C CA . LYS A 1 775 ? -18.839 5.654 28.348 1.00 93.94 775 LYS A CA 1
ATOM 6022 C C . LYS A 1 775 ? -19.481 6.668 27.407 1.00 93.94 775 LYS A C 1
ATOM 6024 O O . LYS A 1 775 ? -18.823 7.309 26.587 1.00 93.94 775 LYS A O 1
ATOM 6029 N N . GLU A 1 776 ? -20.788 6.834 27.569 1.00 95.94 776 GLU A N 1
ATOM 6030 C CA . GLU A 1 776 ? -21.585 7.773 26.785 1.00 95.94 776 GLU A CA 1
ATOM 6031 C C . GLU A 1 776 ? -21.616 9.164 27.421 1.00 95.94 776 GLU A C 1
ATOM 6033 O O . GLU A 1 776 ? -21.641 9.319 28.647 1.00 95.94 776 GLU A O 1
ATOM 6038 N N . ARG A 1 777 ? -21.602 10.192 26.574 1.00 95.38 777 ARG A N 1
ATOM 6039 C CA . ARG A 1 777 ? -21.746 11.590 26.973 1.00 95.38 777 ARG A CA 1
ATOM 6040 C C . ARG A 1 777 ? -22.482 12.375 25.897 1.00 95.38 777 ARG A C 1
ATOM 6042 O O . ARG A 1 777 ? -22.247 12.192 24.705 1.00 95.38 777 ARG A O 1
ATOM 6049 N N . GLU A 1 778 ? -23.327 13.291 26.342 1.00 96.62 778 GLU A N 1
ATOM 6050 C CA . GLU A 1 778 ? -24.028 14.215 25.462 1.00 96.62 778 GLU A CA 1
ATOM 6051 C C . GLU A 1 778 ? -23.192 15.485 25.265 1.00 96.62 778 GLU A C 1
ATOM 6053 O O . GLU A 1 778 ? -22.698 16.084 26.226 1.00 96.62 778 GLU A O 1
ATOM 6058 N N . VAL A 1 779 ? -23.002 15.879 24.009 1.00 97.06 779 VAL A N 1
ATOM 6059 C CA . VAL A 1 779 ? -22.203 17.036 23.598 1.00 97.06 779 VAL A CA 1
ATOM 6060 C C . VAL A 1 779 ? -23.082 17.954 22.755 1.00 97.06 779 VAL A C 1
ATOM 6062 O O . VAL A 1 779 ? -23.813 17.489 21.885 1.00 97.06 779 VAL A O 1
ATOM 6065 N N . GLY A 1 780 ? -23.031 19.261 23.008 1.00 96.94 780 GLY A N 1
ATOM 6066 C CA . GLY A 1 780 ? -23.774 20.234 22.210 1.00 96.94 780 GLY A CA 1
ATOM 6067 C C . GLY A 1 780 ? -23.337 20.225 20.741 1.00 96.94 780 GLY A C 1
ATOM 6068 O O . GLY A 1 780 ? -22.147 20.092 20.435 1.00 96.94 780 GLY A O 1
ATOM 6069 N N . ALA A 1 781 ? -24.300 20.345 19.826 1.00 95.38 781 ALA A N 1
ATOM 6070 C CA . ALA A 1 781 ? -24.072 20.304 18.383 1.00 95.38 781 ALA A CA 1
ATOM 6071 C C . ALA A 1 781 ? -23.107 21.402 17.901 1.00 95.38 781 ALA A C 1
ATOM 6073 O O . ALA A 1 781 ? -22.406 21.208 16.911 1.00 95.38 781 ALA A O 1
ATOM 6074 N N . GLU A 1 782 ? -22.993 22.518 18.631 1.00 94.50 782 GLU A N 1
ATOM 6075 C CA . GLU A 1 782 ? -22.056 23.606 18.332 1.00 94.50 782 GLU A CA 1
ATOM 6076 C C . GLU A 1 782 ? -20.584 23.169 18.319 1.00 94.50 782 GLU A C 1
ATOM 6078 O O . GLU A 1 782 ? -19.751 23.843 17.728 1.00 94.50 782 GLU A O 1
ATOM 6083 N N . VAL A 1 783 ? -20.251 22.039 18.950 1.00 95.00 783 VAL A N 1
ATOM 6084 C CA . VAL A 1 783 ? -18.887 21.485 18.970 1.00 95.00 783 VAL A CA 1
ATOM 6085 C C . VAL A 1 783 ? -18.512 20.826 17.635 1.00 95.00 783 VAL A C 1
ATOM 6087 O O . VAL A 1 783 ? -17.330 20.694 17.328 1.00 95.00 783 VAL A O 1
ATOM 6090 N N . PHE A 1 784 ? -19.502 20.421 16.838 1.00 94.06 784 PHE A N 1
ATOM 6091 C CA . PHE A 1 784 ? -19.324 19.686 15.582 1.00 94.06 784 PHE A CA 1
ATOM 6092 C C . PHE A 1 784 ? -19.493 20.573 14.339 1.00 94.06 784 PHE A C 1
ATOM 6094 O O . PHE A 1 784 ? -19.231 20.118 13.226 1.00 94.06 784 PHE A O 1
ATOM 6101 N N . LEU A 1 785 ? -19.939 21.820 14.511 1.00 91.81 785 LEU A N 1
ATOM 6102 C CA . LEU A 1 785 ? -20.259 22.743 13.423 1.00 91.81 785 LEU A CA 1
ATOM 6103 C C . LEU A 1 785 ? -19.144 23.798 13.240 1.00 91.81 785 LEU A C 1
ATOM 6105 O O . LEU A 1 785 ? -18.634 24.284 14.249 1.00 91.81 785 LEU A O 1
ATOM 6109 N N . PRO A 1 786 ? -18.757 24.137 11.988 1.00 81.12 786 PRO A N 1
ATOM 6110 C CA . PRO A 1 786 ? -17.733 25.149 11.687 1.00 81.12 786 PRO A CA 1
ATOM 6111 C C . PRO A 1 786 ? -18.044 26.563 12.184 1.00 81.12 786 PRO A C 1
ATOM 6113 O O . PRO A 1 786 ? -19.244 26.927 12.228 1.00 81.12 786 PRO A O 1
#

Foldseek 3Di:
DPDVVVVVVVVVVPPPPPPLQQFADADPDLDPVVQLVVCVVLVAKAKEFAAAPLDPLSVCCVPAARRHSVRRVQCVVHHRYHYDDLPPRPVSVVCCLVQVPPDPRKIFIADSVVRHTQAIFHTHDHNCLNNVRVVLSVDSCLTQVNLVVCVVVPDLPLVSLVSNLSRCVRVVNVVVNLVSLLVNLLPDDLLRCLEPSNLVVCLVRPQACPRPNNVSCQVPVVSQCPHPDPPRNVSSVCSNLRSLLVVLLVCLLQVCCCVVPVVVVVVSVVVLVPHDDDLSSLNSVLSNVLSVCLVVLVLVVSVVSLVVCVVVVSDDLVVNLVSLLRSLLSCLVHPPNQVSLVVSLVVLVVVLVPQDDQALSSLVVLLSSLVSNLSSCLSNVVNVVSVVSNVSSVVSVVSNVVRVVPPDDDDDDDDDDDDDDPDLPQDPDKDKFFFDDALQFTWTWKAAPRDIFIATAWLPALFKAFESVVCVVNVFDKDFDQDDDPQDPDTWIKTFRQWMDRRPDIDGGGIHTYDHCPQLLCVRRVGRIYHYLSPVLSFWWKQAVVSNMIMGHNDDDPVPPDWFFWDADSSHTWTFWWFDFPRDIDTFTETETSSFRQQAKEDADPVVVVVCVVRRQWPPKWKKAFWDDADSNGTDHDGIKMKTFGCWIGARNDIAGRGIYIHDDPSGIYDYSCVSLQFMWTHGSSNRIIHTDGDPPGHHDDHDPWQWWWFDDSQFTWTRMGIDDLLVVPDDGRKTFADFQPHGDGRRDRPDDTPLVVCVVVVGQWIWIADPVRDIDIDGSVSGHD

Solvent-accessible surface area (backbone atoms only — not comparable to full-atom values): 41833 Å² total; per-residue (Å²): 143,90,70,70,70,67,60,54,61,62,60,68,70,74,72,81,77,76,74,78,65,69,7,53,66,57,50,88,66,77,40,58,70,59,48,33,56,48,11,55,75,68,73,27,35,34,35,34,43,37,33,48,98,74,40,62,52,35,51,47,33,56,68,72,26,41,42,33,53,76,47,6,61,53,42,58,74,49,31,44,29,35,64,28,34,37,85,73,35,70,52,20,43,72,38,31,66,80,67,64,61,85,57,76,20,26,37,39,30,30,40,44,91,78,70,42,77,51,40,52,37,49,54,68,68,55,54,67,54,52,51,53,52,52,52,34,44,74,36,70,79,56,15,56,68,50,36,47,50,43,46,75,72,64,60,73,53,68,72,57,50,54,52,40,42,50,40,31,53,32,53,60,37,60,69,57,39,54,49,53,51,48,61,48,54,69,69,50,52,70,79,63,48,39,32,73,76,40,46,64,53,45,65,73,72,61,60,52,57,84,36,69,55,47,42,51,47,64,79,43,39,70,53,49,45,64,25,92,49,87,66,27,52,60,51,54,53,47,48,56,26,48,15,40,33,52,53,25,46,51,48,37,74,35,81,56,48,45,68,79,36,40,70,59,42,50,53,50,50,55,47,52,70,72,45,69,92,48,63,32,47,53,46,19,49,49,42,41,53,42,34,50,29,52,73,73,49,40,54,64,63,28,49,53,51,53,49,48,41,60,75,69,55,61,48,59,76,84,54,38,56,57,56,51,54,54,58,60,55,51,29,68,74,31,92,62,25,66,64,42,34,52,54,52,47,53,49,49,51,54,50,58,74,67,63,63,81,90,47,47,68,43,22,49,53,51,20,52,52,22,48,51,45,20,56,46,27,52,71,69,69,37,60,74,60,18,54,52,28,44,53,52,14,52,52,23,52,50,52,23,55,56,47,66,62,70,77,64,85,84,85,87,87,87,85,92,78,85,93,67,74,90,75,86,74,75,53,94,61,72,37,70,35,67,44,47,81,46,86,51,22,44,32,31,61,35,33,43,93,86,45,82,45,34,23,36,47,17,45,58,31,55,50,22,33,33,13,37,60,51,38,63,75,70,62,44,54,70,49,78,67,85,40,72,48,96,47,52,89,59,63,39,34,38,29,46,41,67,50,40,24,52,67,85,41,77,46,64,51,41,71,24,40,53,38,60,56,80,35,68,65,29,56,74,62,67,31,46,30,34,48,7,20,80,62,56,49,80,26,19,39,35,41,32,58,88,80,34,32,43,32,41,23,74,60,74,68,84,83,67,83,68,75,41,54,29,46,68,57,82,62,16,45,30,32,59,36,36,36,29,27,81,90,44,79,44,82,45,65,26,32,49,22,29,65,35,32,80,57,33,33,20,34,45,36,64,66,58,50,54,51,35,36,76,48,41,25,35,40,82,72,43,54,30,34,33,43,62,67,74,48,88,54,45,70,52,85,40,89,58,35,44,38,30,23,25,59,23,43,27,55,71,94,46,78,40,56,52,38,22,31,30,51,29,66,74,92,42,34,31,40,21,33,53,62,33,67,36,22,34,40,36,40,31,45,80,73,42,26,28,37,53,49,69,44,96,81,47,67,75,62,86,50,92,64,60,19,39,41,46,43,51,53,94,60,35,40,22,27,33,24,27,28,42,76,72,27,52,73,75,50,59,48,70,19,33,55,47,22,48,66,84,44,68,70,73,86,38,41,85,82,54,71,42,56,47,56,52,33,61,76,69,68,37,61,30,33,32,34,28,42,89,87,69,55,72,47,80,39,59,37,73,54,37,45,110

Secondary structure (DSSP, 8-state):
--SSHHHHHHHHTTS------SS--B-SS--HHHHHHHHHHHT-EEEEEEE-TT-HHHHHIIIIITT-HHHHHHHHHHEEEEEEETTTSHHHHHHHTTTT--SSSEEEEE-TTT--EEEEEES---HHHHHHHHHHHHSGGGSHHHHHHHHHTT---HHHHHHHHHHHHHTT-HHHHHHHHHHHHHT--HHHHSSTTTHHHHHHH---TTSHHHHHHHHTHHHHHTS-STTHHHHHHHHHHHHHHHHHHHHHH-TTHHHHTHHHHHHHHHHHHHSPSSHHHHHHHHHHHHHHHHHHT-HHHHHHHHHHHHHTT-S-HHHHHHHHHHHHHHTTTSTTHHHHHHHHHHHHHHHHHH----SHHHHHHHHHHHHHHHHHHHHTT-HHHHHHHHHHHHHHHHHHHHHHGGG--S-----------------SS-EEEEEEEETTEEEEEEEETTEEEEEEE-TT-SS-EEEHHHHHHHT--EEE-S---TT-SSSPEEEEEEEEEETTEEEEEEEEEEE-TT-HHHHHHT-SEEE-HHHHTTSEEEEETTTTEEEEESS--TT----EEEEEETTEEEEEEEEEETTEEEEEEEEEETT--SSSEEES-HHHHHHHHHTTSEEEEEEEEEEEEEETTEEEEEEEEEEEEES-EEETTEEE-SEEEEE--SSSEEEEGGGGGGEEEEEEGGGTEEEEEE-TT--PPPPP--SEEEEEETTEEEEEEEESHHHHHH--TTPEEEEETTEE-----TTPPPHHHHHHHHT-SEEEEE-TTS-EEEEEGGGT--